Protein 3SJD (pdb70)

Secondary structure (DSSP, 8-state):
---SSSHHHHT-SS--EEEEE-TTTT--HHHHHHHHHHHHHT-TTS-EEEEE--TTTHHHHHHTS---SS-EE-BTBSSEEEEE----SSHHHHHHHHHHHHHHHHHHHTTSS--S-EE----TT---GGGGGHHHHHHHHHHHHHHHH--HHHHHHHHHHHHHHHHHHHHTSTTTEEEEEE--SSHHHHHHHHHHHHHHHTTT----EEE--S------HHHHHHHHHHHHHHHHHHHTTTTSEEE-----SS---SHHHHHHHHGGGTTT--TTTTTTTGGGS--/---SSSHHHHT-SS--EEEEE-TTTT--HHHHHHHHHHHHHT-TTS-EEEE---TT-HHHHHHTS---SS-EE-BTBSSEEEE----SSHHHHHHHHHHHHHHHHHHHTTSS--S-EEEE--TT--SGGGGHHHHHHHHHHHHH--HHHHHHHHHHHHHHHHHHHSTTTEEEEEE--SSHHHHHHHHHHHHHHHTT-----EEE--S------HHHHHHHHHHHHHHHHHHHTTTTSEEE-----SS---SHHHHHHHHGGGTTT--HHHHTTTGGGS--/---SSSHHHHT-SS--EEEEE-TTTT--HHHHHHHHHHHHHT-TTS-EEEEE--TT-HHHHHHTS---SS-EE-BTBSSEEEEE--TTTT----SSHHHHHHHHHHHHHHHHHHHTTSS--S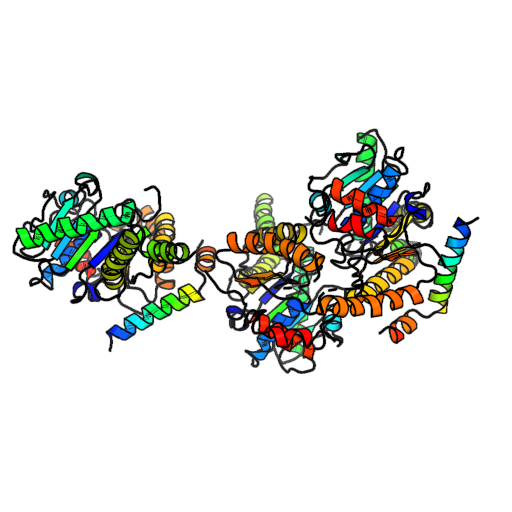-EEEE--TT---GGGGHHHHHHHHHHH--HHHHHHHHHHHHHHHHHHHHSTTTEEEEEE--SSHHHHHHHHHHHHHHHTTT----EEE--S---TTS-TTT--HHHHHHHHHHHHHHHHHHHTTTTSEEE-----SS---SHHHHHHHHGGGTTT--TTTTTTTGGGS--/-HHHHHHHHHHHHHHHHHHHTHHHHHHHH-/-HHHHHHHHHHHHHHHHHHHTHHHHHHHH-

InterPro domains:
  IPR016300 Arsenical pump ATPase, ArsA/GET3 [PTHR10803] (14-340)
  IPR016300 Arsenical pump ATPase, ArsA/GET3 [TIGR00345] (22-335)
  IPR025723 ArsA/GET3, Anion-transporting ATPase-like domain [PF02374] (18-335)
  IPR027417 P-loop containing nucleoside triphosphate hydrolase [G3DSA:3.40.50.300] (1-354)
  IPR027417 P-loop containing nucleoside triphosphate hydrolase [SSF52540] (15-328)
  IPR027542 Arsenical pump ATPase, ArsA/GET3, eukaryotic [MF_03112] (5-342)

Structure (mmCIF, N/CA/C/O backbone):
data_3SJD
#
_entry.id   3SJD
#
_cell.length_a   149.640
_cell.length_b   209.750
_cell.length_c   133.240
_cell.angle_alpha   90.00
_cell.angle_beta   90.00
_cell.angle_gamma   90.00
#
_symmetry.space_group_name_H-M   'C 2 2 21'
#
loop_
_entity.id
_entity.type
_entity.pdbx_description
1 polymer 'ATPase GET3'
2 polymer 'Golgi to ER traffic protein 2'
3 non-polymer "ADENOSINE-5'-DIPHOSPHATE"
4 non-polymer 'MAGNESIUM ION'
5 non-polymer 'ZINC ION'
#
loop_
_atom_site.group_PDB
_atom_site.id
_atom_site.type_symbol
_atom_site.label_atom_id
_atom_site.label_alt_id
_atom_site.label_comp_id
_atom_site.label_asym_id
_atom_site.label_entity_id
_atom_site.label_seq_id
_atom_site.pdbx_PDB_ins_code
_atom_site.Cartn_x
_atom_site.Cartn_y
_atom_site.Cartn_z
_atom_site.occupancy
_atom_site.B_iso_or_equiv
_atom_site.auth_seq_id
_atom_site.auth_comp_id
_atom_site.auth_asym_id
_atom_site.auth_atom_id
_atom_site.pdbx_PDB_model_num
ATOM 1 N N . THR A 1 4 ? 54.608 -73.395 -28.012 1.00 391.40 4 THR A N 1
ATOM 2 C CA . THR A 1 4 ? 55.217 -72.139 -27.594 1.00 391.91 4 THR A CA 1
ATOM 3 C C . THR A 1 4 ? 55.128 -71.070 -28.678 1.00 392.55 4 THR A C 1
ATOM 4 O O . THR A 1 4 ? 55.867 -71.114 -29.664 1.00 392.57 4 THR A O 1
ATOM 8 N N . VAL A 1 5 ? 54.227 -70.107 -28.492 1.00 295.63 5 VAL A N 1
ATOM 9 C CA . VAL A 1 5 ? 54.055 -69.037 -29.468 1.00 296.31 5 VAL A CA 1
ATOM 10 C C . VAL A 1 5 ? 54.630 -67.737 -28.960 1.00 297.01 5 VAL A C 1
ATOM 11 O O . VAL A 1 5 ? 55.287 -67.711 -27.927 1.00 296.87 5 VAL A O 1
ATOM 15 N N . GLU A 1 6 ? 54.335 -66.653 -29.675 1.00 350.90 6 GLU A N 1
ATOM 16 C CA . GLU A 1 6 ? 54.984 -65.362 -29.452 1.00 351.74 6 GLU A CA 1
ATOM 17 C C . GLU A 1 6 ? 54.284 -64.401 -28.486 1.00 352.00 6 GLU A C 1
ATOM 18 O O . GLU A 1 6 ? 53.052 -64.299 -28.459 1.00 351.82 6 GLU A O 1
ATOM 24 N N . PRO A 1 7 ? 55.091 -63.692 -27.684 1.00 331.94 7 PRO A N 1
ATOM 25 C CA . PRO A 1 7 ? 54.661 -62.620 -26.792 1.00 332.28 7 PRO A CA 1
ATOM 26 C C . PRO A 1 7 ? 54.939 -61.288 -27.458 1.00 333.38 7 PRO A C 1
ATOM 27 O O . PRO A 1 7 ? 56.057 -60.785 -27.429 1.00 333.89 7 PRO A O 1
ATOM 31 N N . ASN A 1 8 ? 53.905 -60.726 -28.054 1.00 304.11 8 ASN A N 1
ATOM 32 C CA . ASN A 1 8 ? 54.011 -59.504 -28.801 1.00 305.23 8 ASN A CA 1
ATOM 33 C C . ASN A 1 8 ? 52.714 -59.469 -29.511 1.00 305.06 8 ASN A C 1
ATOM 34 O O . ASN A 1 8 ? 51.902 -60.381 -29.375 1.00 304.07 8 ASN A O 1
ATOM 39 N N . LEU A 1 9 ? 52.550 -58.449 -30.330 1.00 301.06 9 LEU A N 1
ATOM 40 C CA . LEU A 1 9 ? 51.523 -58.483 -31.337 1.00 300.92 9 LEU A CA 1
ATOM 41 C C . LEU A 1 9 ? 52.131 -58.120 -32.689 1.00 302.03 9 LEU A C 1
ATOM 42 O O . LEU A 1 9 ? 51.421 -57.863 -33.665 1.00 302.21 9 LEU A O 1
ATOM 47 N N . HIS A 1 10 ? 53.461 -58.097 -32.731 1.00 344.70 10 HIS A N 1
ATOM 48 C CA . HIS A 1 10 ? 54.193 -57.910 -33.970 1.00 345.73 10 HIS A CA 1
ATOM 49 C C . HIS A 1 10 ? 53.500 -58.670 -35.066 1.00 345.23 10 HIS A C 1
ATOM 50 O O . HIS A 1 10 ? 53.032 -58.093 -36.042 1.00 345.91 10 HIS A O 1
ATOM 57 N N . SER A 1 11 ? 53.459 -59.983 -34.891 1.00 294.99 11 SER A N 1
ATOM 58 C CA . SER A 1 11 ? 52.768 -60.872 -35.811 1.00 294.26 11 SER A CA 1
ATOM 59 C C . SER A 1 11 ? 51.493 -60.245 -36.370 1.00 294.29 11 SER A C 1
ATOM 60 O O . SER A 1 11 ? 51.123 -60.485 -37.523 1.00 294.26 11 SER A O 1
ATOM 63 N N . LEU A 1 12 ? 50.808 -59.463 -35.542 1.00 379.40 12 LEU A N 1
ATOM 64 C CA . LEU A 1 12 ? 49.578 -58.808 -35.969 1.00 379.23 12 LEU A CA 1
ATOM 65 C C . LEU A 1 12 ? 49.780 -57.357 -36.336 1.00 380.68 12 LEU A C 1
ATOM 66 O O . LEU A 1 12 ? 49.051 -56.819 -37.161 1.00 380.87 12 LEU A O 1
ATOM 71 N N . ILE A 1 13 ? 50.751 -56.710 -35.717 1.00 327.94 13 ILE A N 1
ATOM 72 C CA . ILE A 1 13 ? 51.004 -55.325 -36.041 1.00 329.46 13 ILE A CA 1
ATOM 73 C C . ILE A 1 13 ? 51.048 -55.212 -37.553 1.00 330.31 13 ILE A C 1
ATOM 74 O O . ILE A 1 13 ? 50.857 -54.138 -38.120 1.00 331.44 13 ILE A O 1
ATOM 79 N N . THR A 1 14 ? 51.268 -56.347 -38.202 1.00 334.05 14 THR A N 1
ATOM 80 C CA . THR A 1 14 ? 51.474 -56.373 -39.640 1.00 334.84 14 THR A CA 1
ATOM 81 C C . THR A 1 14 ? 50.477 -57.231 -40.447 1.00 333.60 14 THR A C 1
ATOM 82 O O . THR A 1 14 ? 50.730 -57.536 -41.608 1.00 334.00 14 THR A O 1
ATOM 86 N N . SER A 1 15 ? 49.354 -57.626 -39.858 1.00 288.84 15 SER A N 1
ATOM 87 C CA . SER A 1 15 ? 48.320 -58.271 -40.653 1.00 287.65 15 SER A CA 1
ATOM 88 C C . SER A 1 15 ? 47.943 -57.362 -41.801 1.00 288.54 15 SER A C 1
ATOM 89 O O . SER A 1 15 ? 48.044 -56.149 -41.735 1.00 289.75 15 SER A O 1
ATOM 92 N N . THR A 1 16 ? 47.482 -57.972 -42.866 1.00 404.18 16 THR A N 1
ATOM 93 C CA . THR A 1 16 ? 47.294 -57.250 -44.095 1.00 405.13 16 THR A CA 1
ATOM 94 C C . THR A 1 16 ? 45.862 -57.465 -44.487 1.00 403.48 16 THR A C 1
ATOM 95 O O . THR A 1 16 ? 45.313 -56.793 -45.356 1.00 403.78 16 THR A O 1
ATOM 99 N N . THR A 1 17 ? 45.252 -58.399 -43.777 1.00 312.03 17 THR A N 1
ATOM 100 C CA . THR A 1 17 ? 43.925 -58.871 -44.095 1.00 310.14 17 THR A CA 1
ATOM 101 C C . THR A 1 17 ? 42.989 -58.631 -42.922 1.00 308.88 17 THR A C 1
ATOM 102 O O . THR A 1 17 ? 41.829 -59.048 -42.946 1.00 307.07 17 THR A O 1
ATOM 106 N N . HIS A 1 18 ? 43.508 -57.930 -41.914 1.00 321.36 18 HIS A N 1
ATOM 107 C CA . HIS A 1 18 ? 42.728 -57.508 -40.752 1.00 320.41 18 HIS A CA 1
ATOM 108 C C . HIS A 1 18 ? 42.140 -56.107 -40.888 1.00 320.75 18 HIS A C 1
ATOM 109 O O . HIS A 1 18 ? 42.825 -55.098 -40.683 1.00 322.39 18 HIS A O 1
ATOM 116 N N . LYS A 1 19 ? 40.860 -56.043 -41.226 1.00 353.77 19 LYS A N 1
ATOM 117 C CA . LYS A 1 19 ? 40.207 -54.757 -41.377 1.00 353.83 19 LYS A CA 1
ATOM 118 C C . LYS A 1 19 ? 39.309 -54.462 -40.195 1.00 352.36 19 LYS A C 1
ATOM 119 O O . LYS A 1 19 ? 38.452 -53.597 -40.267 1.00 351.66 19 LYS A O 1
ATOM 125 N N . TRP A 1 20 ? 39.523 -55.188 -39.103 1.00 353.60 20 TRP A N 1
ATOM 126 C CA . TRP A 1 20 ? 38.665 -55.103 -37.926 1.00 352.10 20 TRP A CA 1
ATOM 127 C C . TRP A 1 20 ? 39.277 -55.751 -36.686 1.00 352.32 20 TRP A C 1
ATOM 128 O O . TRP A 1 20 ? 39.354 -56.966 -36.595 1.00 351.71 20 TRP A O 1
ATOM 139 N N . ILE A 1 21 ? 39.651 -54.944 -35.701 1.00 259.60 21 ILE A N 1
ATOM 140 C CA . ILE A 1 21 ? 40.250 -55.451 -34.465 1.00 259.83 21 ILE A CA 1
ATOM 141 C C . ILE A 1 21 ? 39.468 -55.008 -33.243 1.00 258.73 21 ILE A C 1
ATOM 142 O O . ILE A 1 21 ? 39.183 -53.840 -33.079 1.00 258.91 21 ILE A O 1
ATOM 147 N N . PHE A 1 22 ? 39.125 -55.934 -32.367 1.00 267.11 22 PHE A N 1
ATOM 148 C CA . PHE A 1 22 ? 38.389 -55.553 -31.169 1.00 266.06 22 PHE A CA 1
ATOM 149 C C . PHE A 1 22 ? 39.188 -55.690 -29.901 1.00 266.83 22 PHE A C 1
ATOM 150 O O . PHE A 1 22 ? 39.695 -56.763 -29.582 1.00 266.98 22 PHE A O 1
ATOM 158 N N . VAL A 1 23 ? 39.277 -54.584 -29.179 1.00 281.45 23 VAL A N 1
ATOM 159 C CA . VAL A 1 23 ? 40.028 -54.529 -27.954 1.00 282.16 23 VAL A CA 1
ATOM 160 C C . VAL A 1 23 ? 39.126 -54.129 -26.792 1.00 280.93 23 VAL A C 1
ATOM 161 O O . VAL A 1 23 ? 38.307 -53.230 -26.926 1.00 280.20 23 VAL A O 1
ATOM 165 N N . GLY A 1 24 ? 39.310 -54.772 -25.642 1.00 341.51 24 GLY A N 1
ATOM 166 C CA . GLY A 1 24 ? 38.502 -54.516 -24.460 1.00 340.37 24 GLY A CA 1
ATOM 167 C C . GLY A 1 24 ? 39.197 -55.032 -23.213 1.00 340.86 24 GLY A C 1
ATOM 168 O O . GLY A 1 24 ? 40.378 -55.370 -23.254 1.00 342.12 24 GLY A O 1
ATOM 169 N N . GLY A 1 25 ? 38.470 -55.089 -22.103 1.00 332.16 25 GLY A N 1
ATOM 170 C CA . GLY A 1 25 ? 38.998 -55.686 -20.890 1.00 332.49 25 GLY A CA 1
ATOM 171 C C . GLY A 1 25 ? 38.269 -55.175 -19.677 1.00 331.57 25 GLY A C 1
ATOM 172 O O . GLY A 1 25 ? 38.705 -54.209 -19.062 1.00 332.10 25 GLY A O 1
ATOM 173 N N . LYS A 1 26 ? 37.153 -55.813 -19.338 1.00 620.43 26 LYS A N 1
ATOM 174 C CA . LYS A 1 26 ? 36.340 -55.361 -18.217 1.00 619.37 26 LYS A CA 1
ATOM 175 C C . LYS A 1 26 ? 37.224 -54.969 -17.046 1.00 620.33 26 LYS A C 1
ATOM 176 O O . LYS A 1 26 ? 37.732 -55.819 -16.313 1.00 620.83 26 LYS A O 1
ATOM 182 N N . GLY A 1 27 ? 37.420 -53.667 -16.895 1.00 286.78 27 GLY A N 1
ATOM 183 C CA . GLY A 1 27 ? 38.250 -53.160 -15.836 1.00 287.60 27 GLY A CA 1
ATOM 184 C C . GLY A 1 27 ? 38.961 -51.885 -16.205 1.00 288.57 27 GLY A C 1
ATOM 185 O O . GLY A 1 27 ? 39.113 -51.509 -17.367 1.00 289.04 27 GLY A O 1
ATOM 186 N N . GLY A 1 28 ? 39.389 -51.213 -15.156 1.00 222.70 28 GLY A N 1
ATOM 187 C CA . GLY A 1 28 ? 40.307 -50.114 -15.247 1.00 223.84 28 GLY A CA 1
ATOM 188 C C . GLY A 1 28 ? 41.597 -50.846 -15.195 1.00 225.04 28 GLY A C 1
ATOM 189 O O . GLY A 1 28 ? 42.419 -50.683 -14.306 1.00 225.58 28 GLY A O 1
ATOM 190 N N . VAL A 1 29 ? 41.724 -51.715 -16.174 1.00 251.44 29 VAL A N 1
ATOM 191 C CA . VAL A 1 29 ? 42.933 -52.476 -16.388 1.00 252.48 29 VAL A CA 1
ATOM 192 C C . VAL A 1 29 ? 43.787 -51.708 -17.350 1.00 253.69 29 VAL A C 1
ATOM 193 O O . VAL A 1 29 ? 45.004 -51.951 -17.474 1.00 254.68 29 VAL A O 1
ATOM 197 N N . GLY A 1 30 ? 43.119 -50.784 -18.033 1.00 247.35 30 GLY A N 1
ATOM 198 C CA . GLY A 1 30 ? 43.789 -49.969 -19.004 1.00 248.58 30 GLY A CA 1
ATOM 199 C C . GLY A 1 30 ? 43.944 -50.729 -20.291 1.00 248.94 30 GLY A C 1
ATOM 200 O O . GLY A 1 30 ? 44.862 -51.556 -20.446 1.00 249.53 30 GLY A O 1
ATOM 201 N N . LYS A 1 31 ? 43.015 -50.432 -21.196 1.00 236.62 31 LYS A N 1
ATOM 202 C CA . LYS A 1 31 ? 42.931 -51.029 -22.513 1.00 236.77 31 LYS A CA 1
ATOM 203 C C . LYS A 1 31 ? 42.675 -49.871 -23.468 1.00 237.31 31 LYS A C 1
ATOM 204 O O . LYS A 1 31 ? 42.667 -50.022 -24.703 1.00 237.71 31 LYS A O 1
ATOM 210 N N . THR A 1 32 ? 42.458 -48.708 -22.858 1.00 284.92 32 THR A N 1
ATOM 211 C CA . THR A 1 32 ? 42.221 -47.480 -23.573 1.00 285.48 32 THR A CA 1
ATOM 212 C C . THR A 1 32 ? 43.508 -47.205 -24.343 1.00 287.47 32 THR A C 1
ATOM 213 O O . THR A 1 32 ? 43.501 -46.975 -25.551 1.00 288.16 32 THR A O 1
ATOM 217 N N . THR A 1 33 ? 44.611 -47.273 -23.604 1.00 292.14 33 THR A N 1
ATOM 218 C CA . THR A 1 33 ? 45.955 -46.998 -24.078 1.00 293.92 33 THR A CA 1
ATOM 219 C C . THR A 1 33 ? 46.387 -48.136 -24.924 1.00 294.12 33 THR A C 1
ATOM 220 O O . THR A 1 33 ? 47.071 -47.980 -25.933 1.00 295.40 33 THR A O 1
ATOM 224 N N . SER A 1 34 ? 46.027 -49.309 -24.449 1.00 272.75 34 SER A N 1
ATOM 225 C CA . SER A 1 34 ? 45.995 -50.434 -25.319 1.00 272.50 34 SER A CA 1
ATOM 226 C C . SER A 1 34 ? 45.431 -49.916 -26.650 1.00 272.84 34 SER A C 1
ATOM 227 O O . SER A 1 34 ? 46.210 -49.610 -27.543 1.00 274.21 34 SER A O 1
ATOM 230 N N . SER A 1 35 ? 44.105 -49.783 -26.772 1.00 280.47 35 SER A N 1
ATOM 231 C CA . SER A 1 35 ? 43.454 -49.387 -28.028 1.00 280.49 35 SER A CA 1
ATOM 232 C C . SER A 1 35 ? 44.294 -48.457 -28.849 1.00 282.40 35 SER A C 1
ATOM 233 O O . SER A 1 35 ? 44.134 -48.395 -30.068 1.00 282.84 35 SER A O 1
ATOM 236 N N . CYS A 1 36 ? 45.149 -47.709 -28.157 1.00 315.09 36 CYS A N 1
ATOM 237 C CA . CYS A 1 36 ? 46.120 -46.837 -28.782 1.00 317.09 36 CYS A CA 1
ATOM 238 C C . CYS A 1 36 ? 47.372 -47.584 -29.175 1.00 318.08 36 CYS A C 1
ATOM 239 O O . CYS A 1 36 ? 47.576 -47.922 -30.354 1.00 318.70 36 CYS A O 1
ATOM 242 N N . SER A 1 37 ? 48.218 -47.844 -28.189 1.00 254.11 37 SER A N 1
ATOM 243 C CA . SER A 1 37 ? 49.520 -48.407 -28.490 1.00 255.03 37 SER A CA 1
ATOM 244 C C . SER A 1 37 ? 49.470 -49.454 -29.614 1.00 254.83 37 SER A C 1
ATOM 245 O O . SER A 1 37 ? 50.487 -49.727 -30.234 1.00 255.80 37 SER A O 1
ATOM 248 N N . ILE A 1 38 ? 48.290 -50.013 -29.888 1.00 252.09 38 ILE A N 1
ATOM 249 C CA . ILE A 1 38 ? 48.097 -50.859 -31.063 1.00 251.88 38 ILE A CA 1
ATOM 250 C C . ILE A 1 38 ? 47.859 -50.066 -32.329 1.00 252.91 38 ILE A C 1
ATOM 251 O O . ILE A 1 38 ? 48.636 -50.151 -33.261 1.00 254.09 38 ILE A O 1
ATOM 256 N N . ALA A 1 39 ? 46.785 -49.298 -32.375 1.00 298.54 39 ALA A N 1
ATOM 257 C CA . ALA A 1 39 ? 46.567 -48.441 -33.525 1.00 299.60 39 ALA A CA 1
ATOM 258 C C . ALA A 1 39 ? 47.737 -47.493 -33.755 1.00 301.81 39 ALA A C 1
ATOM 259 O O . ALA A 1 39 ? 47.665 -46.601 -34.579 1.00 303.03 39 ALA A O 1
ATOM 261 N N . ILE A 1 40 ? 48.816 -47.662 -33.014 1.00 308.48 40 ILE A N 1
ATOM 262 C CA . ILE A 1 40 ? 50.022 -46.926 -33.337 1.00 310.53 40 ILE A CA 1
ATOM 263 C C . ILE A 1 40 ? 50.926 -47.856 -34.126 1.00 311.01 40 ILE A C 1
ATOM 264 O O . ILE A 1 40 ? 51.215 -47.636 -35.308 1.00 312.27 40 ILE A O 1
ATOM 269 N N . GLN A 1 41 ? 51.329 -48.939 -33.485 1.00 302.63 41 GLN A N 1
ATOM 270 C CA . GLN A 1 41 ? 52.258 -49.861 -34.108 1.00 302.90 41 GLN A CA 1
ATOM 271 C C . GLN A 1 41 ? 51.842 -50.250 -35.522 1.00 303.07 41 GLN A C 1
ATOM 272 O O . GLN A 1 41 ? 52.679 -50.660 -36.317 1.00 303.82 41 GLN A O 1
ATOM 278 N N . MET A 1 42 ? 50.564 -50.101 -35.851 1.00 309.25 42 MET A N 1
ATOM 279 C CA . MET A 1 42 ? 50.115 -50.506 -37.170 1.00 309.22 42 MET A CA 1
ATOM 280 C C . MET A 1 42 ? 50.519 -49.520 -38.243 1.00 311.23 42 MET A C 1
ATOM 281 O O . MET A 1 42 ? 51.346 -49.833 -39.079 1.00 312.21 42 MET A O 1
ATOM 286 N N . ALA A 1 43 ? 49.928 -48.334 -38.228 1.00 309.35 43 ALA A N 1
ATOM 287 C CA . ALA A 1 43 ? 50.269 -47.309 -39.212 1.00 311.43 43 ALA A CA 1
ATOM 288 C C . ALA A 1 43 ? 51.769 -47.183 -39.418 1.00 313.23 43 ALA A C 1
ATOM 289 O O . ALA A 1 43 ? 52.236 -47.159 -40.550 1.00 314.53 43 ALA A O 1
ATOM 291 N N . LEU A 1 44 ? 52.521 -47.102 -38.326 1.00 315.41 44 LEU A N 1
ATOM 292 C CA . LEU A 1 44 ? 53.967 -46.998 -38.416 1.00 316.85 44 LEU A CA 1
ATOM 293 C C . LEU A 1 44 ? 54.477 -47.987 -39.423 1.00 316.87 44 LEU A C 1
ATOM 294 O O . LEU A 1 44 ? 55.214 -47.628 -40.332 1.00 318.58 44 LEU A O 1
ATOM 299 N N . SER A 1 45 ? 54.078 -49.242 -39.241 1.00 398.39 45 SER A N 1
ATOM 300 C CA . SER A 1 45 ? 54.621 -50.348 -40.010 1.00 398.06 45 SER A CA 1
ATOM 301 C C . SER A 1 45 ? 53.686 -50.801 -41.116 1.00 397.56 45 SER A C 1
ATOM 302 O O . SER A 1 45 ? 53.720 -51.956 -41.519 1.00 396.51 45 SER A O 1
ATOM 305 N N . GLN A 1 46 ? 52.844 -49.893 -41.591 1.00 312.92 46 GLN A N 1
ATOM 306 C CA . GLN A 1 46 ? 52.016 -50.134 -42.768 1.00 312.66 46 GLN A CA 1
ATOM 307 C C . GLN A 1 46 ? 51.479 -48.822 -43.311 1.00 314.06 46 GLN A C 1
ATOM 308 O O . GLN A 1 46 ? 50.354 -48.784 -43.826 1.00 313.26 46 GLN A O 1
ATOM 314 N N . PRO A 1 47 ? 52.298 -47.755 -43.231 1.00 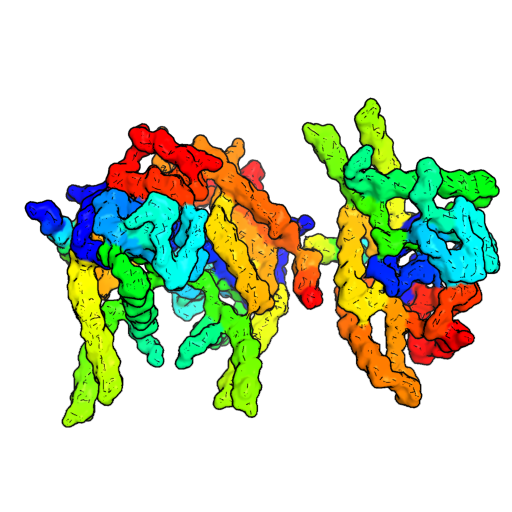387.37 47 PRO A N 1
ATOM 315 C CA . PRO A 1 47 ? 51.884 -46.357 -43.401 1.00 388.80 47 PRO A CA 1
ATOM 316 C C . PRO A 1 47 ? 51.070 -46.132 -44.662 1.00 389.14 47 PRO A C 1
ATOM 317 O O . PRO A 1 47 ? 50.373 -45.125 -44.759 1.00 389.67 47 PRO A O 1
ATOM 321 N N . ASN A 1 48 ? 51.159 -47.050 -45.617 1.00 390.75 48 ASN A N 1
ATOM 322 C CA . ASN A 1 48 ? 50.329 -46.966 -46.803 1.00 390.76 48 ASN A CA 1
ATOM 323 C C . ASN A 1 48 ? 48.947 -47.457 -46.447 1.00 388.17 48 ASN A C 1
ATOM 324 O O . ASN A 1 48 ? 48.127 -47.760 -47.304 1.00 387.31 48 ASN A O 1
ATOM 329 N N . LYS A 1 49 ? 48.697 -47.524 -45.150 1.00 390.03 49 LYS A N 1
ATOM 330 C CA . LYS A 1 49 ? 47.393 -47.897 -44.664 1.00 387.61 49 LYS A CA 1
ATOM 331 C C . LYS A 1 49 ? 46.798 -46.795 -43.831 1.00 387.53 49 LYS A C 1
ATOM 332 O O . LYS A 1 49 ? 47.230 -46.539 -42.713 1.00 387.66 49 LYS A O 1
ATOM 338 N N . GLN A 1 50 ? 45.808 -46.126 -44.395 1.00 430.39 50 GLN A N 1
ATOM 339 C CA . GLN A 1 50 ? 44.967 -45.264 -43.599 1.00 429.59 50 GLN A CA 1
ATOM 340 C C . GLN A 1 50 ? 44.218 -46.120 -42.582 1.00 426.92 50 GLN A C 1
ATOM 341 O O . GLN A 1 50 ? 43.326 -46.886 -42.941 1.00 424.99 50 GLN A O 1
ATOM 347 N N . PHE A 1 51 ? 44.619 -46.018 -41.316 1.00 310.40 51 PHE A N 1
ATOM 348 C CA . PHE A 1 51 ? 43.943 -46.725 -40.231 1.00 308.07 51 PHE A CA 1
ATOM 349 C C . PHE A 1 51 ? 43.023 -45.776 -39.460 1.00 307.16 51 PHE A C 1
ATOM 350 O O . PHE A 1 51 ? 43.080 -44.555 -39.640 1.00 308.50 51 PHE A O 1
ATOM 358 N N . LEU A 1 52 ? 42.201 -46.351 -38.584 1.00 333.29 52 LEU A N 1
ATOM 359 C CA . LEU A 1 52 ? 41.170 -45.612 -37.854 1.00 331.92 52 LEU A CA 1
ATOM 360 C C . LEU A 1 52 ? 40.842 -46.237 -36.490 1.00 330.18 52 LEU A C 1
ATOM 361 O O . LEU A 1 52 ? 40.367 -47.366 -36.425 1.00 328.54 52 LEU A O 1
ATOM 366 N N . LEU A 1 53 ? 41.079 -45.494 -35.407 1.00 286.17 53 LEU A N 1
ATOM 367 C CA . LEU A 1 53 ? 40.780 -45.970 -34.047 1.00 284.66 53 LEU A CA 1
ATOM 368 C C . LEU A 1 53 ? 39.739 -45.100 -33.355 1.00 283.30 53 LEU A C 1
ATOM 369 O O . LEU A 1 53 ? 39.938 -43.898 -33.179 1.00 284.37 53 LEU A O 1
ATOM 374 N N . ILE A 1 54 ? 38.634 -45.725 -32.949 1.00 298.95 54 ILE A N 1
ATOM 375 C CA . ILE A 1 54 ? 37.489 -45.009 -32.380 1.00 297.22 54 ILE A CA 1
ATOM 376 C C . ILE A 1 54 ? 37.030 -45.585 -31.040 1.00 295.52 54 ILE A C 1
ATOM 377 O O . ILE A 1 54 ? 37.347 -46.728 -30.708 1.00 295.30 54 ILE A O 1
ATOM 382 N N . SER A 1 55 ? 36.274 -44.795 -30.278 1.00 316.98 55 SER A N 1
ATOM 383 C CA . SER A 1 55 ? 35.738 -45.281 -29.015 1.00 315.30 55 SER A CA 1
ATOM 384 C C . SER A 1 55 ? 34.329 -44.845 -28.714 1.00 312.87 55 SER A C 1
ATOM 385 O O . SER A 1 55 ? 33.892 -43.752 -29.067 1.00 312.67 55 SER A O 1
ATOM 388 N N . THR A 1 56 ? 33.641 -45.724 -28.006 1.00 281.12 56 THR A N 1
ATOM 389 C CA . THR A 1 56 ? 32.275 -45.496 -27.632 1.00 278.54 56 THR A CA 1
ATOM 390 C C . THR A 1 56 ? 32.256 -45.050 -26.189 1.00 278.20 56 THR A C 1
ATOM 391 O O . THR A 1 56 ? 31.250 -44.533 -25.709 1.00 276.27 56 THR A O 1
ATOM 395 N N . ASP A 1 57 ? 33.369 -45.254 -25.485 1.00 346.33 57 ASP A N 1
ATOM 396 C CA . ASP A 1 57 ? 33.436 -44.814 -24.093 1.00 346.12 57 ASP A CA 1
ATOM 397 C C . ASP A 1 57 ? 33.083 -43.366 -24.066 1.00 345.90 57 ASP A C 1
ATOM 398 O O . ASP A 1 57 ? 33.882 -42.507 -24.459 1.00 347.79 57 ASP A O 1
ATOM 403 N N . PRO A 1 58 ? 31.874 -43.090 -23.596 1.00 358.00 58 PRO A N 1
ATOM 404 C CA . PRO A 1 58 ? 31.402 -41.718 -23.482 1.00 357.41 58 PRO A CA 1
ATOM 405 C C . PRO A 1 58 ? 32.535 -40.827 -22.971 1.00 359.66 58 PRO A C 1
ATOM 406 O O . PRO A 1 58 ? 32.739 -39.730 -23.488 1.00 360.62 58 PRO A O 1
ATOM 410 N N . ALA A 1 59 ? 33.287 -41.333 -21.997 1.00 468.62 59 ALA A N 1
ATOM 411 C CA . ALA A 1 59 ? 34.277 -40.540 -21.270 1.00 470.33 59 ALA A CA 1
ATOM 412 C C . ALA A 1 59 ? 35.178 -39.669 -22.140 1.00 472.64 59 ALA A C 1
ATOM 413 O O . ALA A 1 59 ? 35.868 -38.790 -21.629 1.00 473.92 59 ALA A O 1
ATOM 415 N N . HIS A 1 60 ? 35.173 -39.924 -23.444 1.00 353.32 60 HIS A N 1
ATOM 416 C CA . HIS A 1 60 ? 36.099 -39.266 -24.356 1.00 355.72 60 HIS A CA 1
ATOM 417 C C . HIS A 1 60 ? 37.526 -39.488 -23.862 1.00 357.82 60 HIS A C 1
ATOM 418 O O . HIS A 1 60 ? 38.338 -38.570 -23.781 1.00 359.57 60 HIS A O 1
ATOM 425 N N . ASN A 1 61 ? 37.803 -40.734 -23.521 1.00 373.16 61 ASN A N 1
ATOM 426 C CA . ASN A 1 61 ? 39.085 -41.145 -22.991 1.00 374.71 61 ASN A CA 1
ATOM 427 C C . ASN A 1 61 ? 40.199 -41.021 -23.999 1.00 377.01 61 ASN A C 1
ATOM 428 O O . ASN A 1 61 ? 41.311 -40.664 -23.657 1.00 378.62 61 ASN A O 1
ATOM 433 N N . LEU A 1 62 ? 39.908 -41.345 -25.245 1.00 356.23 62 LEU A N 1
ATOM 434 C CA . LEU A 1 62 ? 40.936 -41.325 -26.268 1.00 358.37 62 LEU A CA 1
ATOM 435 C C . LEU A 1 62 ? 41.721 -40.034 -26.235 1.00 360.30 62 LEU A C 1
ATOM 436 O O . LEU A 1 62 ? 42.836 -39.978 -25.712 1.00 361.60 62 LEU A O 1
ATOM 441 N N . SER A 1 63 ? 41.120 -39.002 -26.817 1.00 541.29 63 SER A N 1
ATOM 442 C CA . SER A 1 63 ? 41.713 -37.676 -26.878 1.00 543.14 63 SER A CA 1
ATOM 443 C C . SER A 1 63 ? 42.419 -37.397 -25.580 1.00 543.48 63 SER A C 1
ATOM 444 O O . SER A 1 63 ? 43.579 -36.992 -25.545 1.00 545.43 63 SER A O 1
ATOM 447 N N . ASP A 1 64 ? 41.675 -37.598 -24.508 1.00 303.25 64 ASP A N 1
ATOM 448 C CA . ASP A 1 64 ? 42.196 -37.413 -23.188 1.00 303.22 64 ASP A CA 1
ATOM 449 C C . ASP A 1 64 ? 43.562 -38.080 -23.156 1.00 304.70 64 ASP A C 1
ATOM 450 O O . ASP A 1 64 ? 44.590 -37.415 -23.015 1.00 306.39 64 ASP A O 1
ATOM 455 N N . ALA A 1 65 ? 43.567 -39.395 -23.350 1.00 430.74 65 ALA A N 1
ATOM 456 C CA . ALA A 1 65 ? 44.793 -40.185 -23.304 1.00 431.78 65 ALA A CA 1
ATOM 457 C C . ALA A 1 65 ? 45.771 -39.708 -24.364 1.00 434.03 65 ALA A C 1
ATOM 458 O O . ALA A 1 65 ? 46.876 -40.226 -24.498 1.00 435.06 65 ALA A O 1
ATOM 460 N N . PHE A 1 66 ? 45.353 -38.692 -25.098 1.00 329.07 66 PHE A N 1
ATOM 461 C CA . PHE A 1 66 ? 46.114 -38.188 -26.218 1.00 331.26 66 PHE A CA 1
ATOM 462 C C . PHE A 1 66 ? 46.528 -36.736 -26.028 1.00 332.79 66 PHE A C 1
ATOM 463 O O . PHE A 1 66 ? 47.345 -36.225 -26.785 1.00 334.88 66 PHE A O 1
ATOM 471 N N . GLY A 1 67 ? 45.967 -36.064 -25.030 1.00 410.03 67 GLY A N 1
ATOM 472 C CA . GLY A 1 67 ? 46.229 -34.647 -24.846 1.00 411.34 67 GLY A CA 1
ATOM 473 C C . GLY A 1 67 ? 45.973 -33.879 -26.133 1.00 412.76 67 GLY A C 1
ATOM 474 O O . GLY A 1 67 ? 46.714 -32.961 -26.486 1.00 414.89 67 GLY A O 1
ATOM 475 N N . GLU A 1 68 ? 44.900 -34.268 -26.821 1.00 333.01 68 GLU A N 1
ATOM 476 C CA . GLU A 1 68 ? 44.509 -33.725 -28.124 1.00 334.01 68 GLU A CA 1
ATOM 477 C C . GLU A 1 68 ? 43.081 -34.169 -28.404 1.00 331.66 68 GLU A C 1
ATOM 478 O O . GLU A 1 68 ? 42.776 -35.349 -28.323 1.00 330.16 68 GLU A O 1
ATOM 484 N N . LYS A 1 69 ? 42.207 -33.226 -28.731 1.00 380.32 69 LYS A N 1
ATOM 485 C CA . LYS A 1 69 ? 40.773 -33.505 -28.772 1.00 377.68 69 LYS A CA 1
ATOM 486 C C . LYS A 1 69 ? 40.300 -34.166 -30.073 1.00 377.36 69 LYS A C 1
ATOM 487 O O . LYS A 1 69 ? 40.759 -33.806 -31.151 1.00 379.33 69 LYS A O 1
ATOM 493 N N . PHE A 1 70 ? 39.388 -35.133 -29.963 1.00 387.31 70 PHE A N 1
ATOM 494 C CA . PHE A 1 70 ? 38.749 -35.741 -31.134 1.00 386.53 70 PHE A CA 1
ATOM 495 C C . PHE A 1 70 ? 37.249 -35.781 -30.985 1.00 383.56 70 PHE A C 1
ATOM 496 O O . PHE A 1 70 ? 36.717 -35.640 -29.892 1.00 381.88 70 PHE A O 1
ATOM 504 N N . GLY A 1 71 ? 36.564 -36.027 -32.090 1.00 291.12 71 GLY A N 1
ATOM 505 C CA . GLY A 1 71 ? 35.118 -35.929 -32.086 1.00 288.24 71 GLY A CA 1
ATOM 506 C C . GLY A 1 71 ? 34.348 -36.599 -33.219 1.00 286.87 71 GLY A C 1
ATOM 507 O O . GLY A 1 71 ? 34.861 -37.505 -33.883 1.00 287.73 71 GLY A O 1
ATOM 508 N N . LYS A 1 72 ? 33.117 -36.127 -33.437 1.00 378.36 72 LYS A N 1
ATOM 509 C CA . LYS A 1 72 ? 32.132 -36.797 -34.281 1.00 376.20 72 LYS A CA 1
ATOM 510 C C . LYS A 1 72 ? 32.627 -37.200 -35.671 1.00 377.85 72 LYS A C 1
ATOM 511 O O . LYS A 1 72 ? 31.906 -37.847 -36.435 1.00 376.18 72 LYS A O 1
ATOM 517 N N . ASP A 1 73 ? 33.863 -36.842 -35.997 1.00 346.38 73 ASP A N 1
ATOM 518 C CA . ASP A 1 73 ? 34.358 -37.142 -37.324 1.00 348.06 73 ASP A CA 1
ATOM 519 C C . ASP A 1 73 ? 35.849 -37.411 -37.413 1.00 351.10 73 ASP A C 1
ATOM 520 O O . ASP A 1 73 ? 36.661 -36.802 -36.718 1.00 352.84 73 ASP A O 1
ATOM 525 N N . ALA A 1 74 ? 36.187 -38.342 -38.292 1.00 316.53 74 ALA A N 1
ATOM 526 C CA . ALA A 1 74 ? 37.551 -38.803 -38.456 1.00 319.01 74 ALA A CA 1
ATOM 527 C C . ALA A 1 74 ? 38.543 -37.658 -38.527 1.00 322.05 74 ALA A C 1
ATOM 528 O O . ALA A 1 74 ? 38.448 -36.788 -39.386 1.00 323.29 74 ALA A O 1
ATOM 530 N N . ARG A 1 75 ? 39.521 -37.678 -37.635 1.00 365.51 75 ARG A N 1
ATOM 531 C CA . ARG A 1 75 ? 40.590 -36.694 -37.693 1.00 368.48 75 ARG A CA 1
ATOM 532 C C . ARG A 1 75 ? 41.962 -37.327 -37.589 1.00 370.26 75 ARG A C 1
ATOM 533 O O . ARG A 1 75 ? 42.315 -37.914 -36.565 1.00 369.52 75 ARG A O 1
ATOM 541 N N . LYS A 1 76 ? 42.731 -37.187 -38.660 1.00 310.61 76 LYS A N 1
ATOM 542 C CA . LYS A 1 76 ? 44.097 -37.673 -38.700 1.00 312.44 76 LYS A CA 1
ATOM 543 C C . LYS A 1 76 ? 44.802 -37.206 -37.443 1.00 313.04 76 LYS A C 1
ATOM 544 O O . LYS A 1 76 ? 44.756 -36.040 -37.098 1.00 313.92 76 LYS A O 1
ATOM 550 N N . VAL A 1 77 ? 45.431 -38.135 -36.742 1.00 299.72 77 VAL A N 1
ATOM 551 C CA . VAL A 1 77 ? 46.259 -37.807 -35.590 1.00 300.34 77 VAL A CA 1
ATOM 552 C C . VAL A 1 77 ? 47.144 -36.617 -35.891 1.00 303.15 77 VAL A C 1
ATOM 553 O O . VAL A 1 77 ? 47.484 -36.365 -37.028 1.00 304.94 77 VAL A O 1
ATOM 557 N N . THR A 1 78 ? 47.512 -35.860 -34.880 1.00 374.78 78 THR A N 1
ATOM 558 C CA . THR A 1 78 ? 48.470 -34.813 -35.128 1.00 377.52 78 THR A CA 1
ATOM 559 C C . THR A 1 78 ? 49.871 -35.350 -34.908 1.00 378.58 78 THR A C 1
ATOM 560 O O . THR A 1 78 ? 50.354 -35.419 -33.784 1.00 378.02 78 THR A O 1
ATOM 564 N N . GLY A 1 79 ? 50.507 -35.745 -36.004 1.00 389.92 79 GLY A N 1
ATOM 565 C CA . GLY A 1 79 ? 51.853 -36.286 -35.968 1.00 390.88 79 GLY A CA 1
ATOM 566 C C . GLY A 1 79 ? 52.031 -37.392 -36.988 1.00 390.73 79 GLY A C 1
ATOM 567 O O . GLY A 1 79 ? 53.144 -37.812 -37.292 1.00 391.75 79 GLY A O 1
ATOM 568 N N . MET A 1 80 ? 50.919 -37.870 -37.524 1.00 388.91 80 MET A N 1
ATOM 569 C CA . MET A 1 80 ? 50.971 -38.926 -38.520 1.00 388.61 80 MET A CA 1
ATOM 570 C C . MET A 1 80 ? 50.078 -38.608 -39.705 1.00 388.96 80 MET A C 1
ATOM 571 O O . MET A 1 80 ? 49.403 -37.584 -39.729 1.00 389.35 80 MET A O 1
ATOM 576 N N . ASN A 1 81 ? 50.081 -39.479 -40.698 1.00 406.96 81 ASN A N 1
ATOM 577 C CA . ASN A 1 81 ? 49.357 -39.195 -41.925 1.00 407.45 81 ASN A CA 1
ATOM 578 C C . ASN A 1 81 ? 48.608 -40.425 -42.404 1.00 405.30 81 ASN A C 1
ATOM 579 O O . ASN A 1 81 ? 48.423 -40.625 -43.605 1.00 405.80 81 ASN A O 1
ATOM 584 N N . ASN A 1 82 ? 48.163 -41.234 -41.450 1.00 362.21 82 ASN A N 1
ATOM 585 C CA . ASN A 1 82 ? 47.676 -42.570 -41.746 1.00 360.21 82 ASN A CA 1
ATOM 586 C C . ASN A 1 82 ? 46.970 -43.204 -40.560 1.00 357.63 82 ASN A C 1
ATOM 587 O O . ASN A 1 82 ? 46.363 -44.264 -40.688 1.00 355.74 82 ASN A O 1
ATOM 592 N N . LEU A 1 83 ? 47.067 -42.559 -39.404 1.00 297.35 83 LEU A N 1
ATOM 593 C CA . LEU A 1 83 ? 46.376 -43.021 -38.201 1.00 295.04 83 LEU A CA 1
ATOM 594 C C . LEU A 1 83 ? 45.344 -42.004 -37.728 1.00 294.29 83 LEU A C 1
ATOM 595 O O . LEU A 1 83 ? 45.698 -41.050 -37.027 1.00 295.25 83 LEU A O 1
ATOM 600 N N . SER A 1 84 ? 44.080 -42.203 -38.101 1.00 378.52 84 SER A N 1
ATOM 601 C CA . SER A 1 84 ? 43.023 -41.277 -37.709 1.00 377.50 84 SER A CA 1
ATOM 602 C C . SER A 1 84 ? 42.381 -41.737 -36.403 1.00 375.17 84 SER A C 1
ATOM 603 O O . SER A 1 84 ? 42.621 -42.857 -35.960 1.00 374.27 84 SER A O 1
ATOM 606 N N . CYS A 1 85 ? 41.569 -40.869 -35.795 1.00 324.29 85 CYS A N 1
ATOM 607 C CA . CYS A 1 85 ? 40.880 -41.171 -34.535 1.00 322.08 85 CYS A CA 1
ATOM 608 C C . CYS A 1 85 ? 39.523 -40.467 -34.477 1.00 320.30 85 CYS A C 1
ATOM 609 O O . CYS A 1 85 ? 39.387 -39.341 -34.949 1.00 321.26 85 CYS A O 1
ATOM 612 N N . MET A 1 86 ? 38.525 -41.128 -33.897 1.00 287.38 86 MET A N 1
ATOM 613 C CA . MET A 1 86 ? 37.160 -40.619 -33.940 1.00 285.28 86 MET A CA 1
ATOM 614 C C . MET A 1 86 ? 36.313 -41.019 -32.746 1.00 282.76 86 MET A C 1
ATOM 615 O O . MET A 1 86 ? 35.896 -42.159 -32.606 1.00 281.17 86 MET A O 1
ATOM 620 N N . GLU A 1 87 ? 36.022 -40.059 -31.895 1.00 365.06 87 GLU A N 1
ATOM 621 C CA . GLU A 1 87 ? 35.214 -40.358 -30.730 1.00 362.70 87 GLU A CA 1
ATOM 622 C C . GLU A 1 87 ? 33.738 -40.121 -31.016 1.00 360.06 87 GLU A C 1
ATOM 623 O O . GLU A 1 87 ? 33.370 -39.140 -31.671 1.00 360.19 87 GLU A O 1
ATOM 629 N N . ILE A 1 88 ? 32.893 -41.027 -30.536 1.00 275.53 88 ILE A N 1
ATOM 630 C CA . ILE A 1 88 ? 31.463 -40.870 -30.740 1.00 272.71 88 ILE A CA 1
ATOM 631 C C . ILE A 1 88 ? 30.643 -41.471 -29.603 1.00 270.22 88 ILE A C 1
ATOM 632 O O . ILE A 1 88 ? 30.440 -42.681 -29.539 1.00 269.28 88 ILE A O 1
ATOM 637 N N . GLY A 1 131 ? 11.063 -52.498 -29.621 1.00 281.36 131 GLY A N 1
ATOM 638 C CA . GLY A 1 131 ? 11.735 -53.783 -29.593 1.00 283.71 131 GLY A CA 1
ATOM 639 C C . GLY A 1 131 ? 12.540 -54.013 -28.330 1.00 286.49 131 GLY A C 1
ATOM 640 O O . GLY A 1 131 ? 13.528 -53.335 -28.081 1.00 289.16 131 GLY A O 1
ATOM 641 N N . SER A 1 132 ? 12.126 -54.999 -27.544 1.00 358.19 132 SER A N 1
ATOM 642 C CA . SER A 1 132 ? 12.722 -55.252 -26.237 1.00 360.40 132 SER A CA 1
ATOM 643 C C . SER A 1 132 ? 13.706 -56.402 -26.287 1.00 363.47 132 SER A C 1
ATOM 644 O O . SER A 1 132 ? 14.359 -56.721 -25.302 1.00 365.67 132 SER A O 1
ATOM 647 N N . ILE A 1 133 ? 13.792 -57.044 -27.435 1.00 414.48 133 ILE A N 1
ATOM 648 C CA . ILE A 1 133 ? 14.591 -58.251 -27.550 1.00 416.94 133 ILE A CA 1
ATOM 649 C C . ILE A 1 133 ? 16.090 -58.003 -27.384 1.00 420.76 133 ILE A C 1
ATOM 650 O O . ILE A 1 133 ? 16.553 -56.871 -27.510 1.00 421.57 133 ILE A O 1
ATOM 655 N N . PRO A 1 134 ? 16.841 -59.069 -27.062 1.00 471.86 134 PRO A N 1
ATOM 656 C CA . PRO A 1 134 ? 18.301 -59.095 -26.926 1.00 475.41 134 PRO A CA 1
ATOM 657 C C . PRO A 1 134 ? 19.026 -58.853 -28.240 1.00 476.62 134 PRO A C 1
ATOM 658 O O . PRO A 1 134 ? 18.428 -58.939 -29.303 1.00 474.89 134 PRO A O 1
ATOM 662 N N . GLY A 1 135 ? 20.321 -58.571 -28.142 1.00 431.48 135 GLY A N 1
ATOM 663 C CA . GLY A 1 135 ? 21.177 -58.341 -29.293 1.00 433.07 135 GLY A CA 1
ATOM 664 C C . GLY A 1 135 ? 20.791 -57.082 -30.022 1.00 431.89 135 GLY A C 1
ATOM 665 O O . GLY A 1 135 ? 21.619 -56.229 -30.315 1.00 433.69 135 GLY A O 1
ATOM 666 N N . ILE A 1 136 ? 19.507 -56.995 -30.318 1.00 335.64 136 ILE A N 1
ATOM 667 C CA . ILE A 1 136 ? 18.905 -55.824 -30.915 1.00 333.92 136 ILE A CA 1
ATOM 668 C C . ILE A 1 136 ? 19.775 -54.585 -30.815 1.00 336.00 136 ILE A C 1
ATOM 669 O O . ILE A 1 136 ? 20.755 -54.444 -31.547 1.00 338.27 136 ILE A O 1
ATOM 674 N N . ASP A 1 137 ? 19.407 -53.700 -29.895 1.00 434.18 137 ASP A N 1
ATOM 675 C CA . ASP A 1 137 ? 20.101 -52.447 -29.682 1.00 435.86 137 ASP A CA 1
ATOM 676 C C . ASP A 1 137 ? 21.556 -52.582 -30.088 1.00 439.36 137 ASP A C 1
ATOM 677 O O . ASP A 1 137 ? 22.032 -51.903 -30.992 1.00 440.46 137 ASP A O 1
ATOM 682 N N . GLU A 1 138 ? 22.246 -53.495 -29.422 1.00 376.64 138 GLU A N 1
ATOM 683 C CA . GLU A 1 138 ? 23.660 -53.732 -29.658 1.00 379.83 138 GLU A CA 1
ATOM 684 C C . GLU A 1 138 ? 24.030 -53.615 -31.127 1.00 380.56 138 GLU A C 1
ATOM 685 O O . GLU A 1 138 ? 24.884 -52.816 -31.502 1.00 382.54 138 GLU A O 1
ATOM 691 N N . ALA A 1 139 ? 23.393 -54.425 -31.957 1.00 273.61 139 ALA A N 1
ATOM 692 C CA . ALA A 1 139 ? 23.688 -54.413 -33.371 1.00 274.17 139 ALA A CA 1
ATOM 693 C C . ALA A 1 139 ? 23.516 -53.013 -33.898 1.00 273.94 139 ALA A C 1
ATOM 694 O O . ALA A 1 139 ? 24.484 -52.299 -34.082 1.00 276.31 139 ALA A O 1
ATOM 696 N N . LEU A 1 140 ? 22.269 -52.629 -34.135 1.00 393.42 140 LEU A N 1
ATOM 697 C CA . LEU A 1 140 ? 21.959 -51.297 -34.632 1.00 392.83 140 LEU A CA 1
ATOM 698 C C . LEU A 1 140 ? 23.030 -50.332 -34.185 1.00 395.65 140 LEU A C 1
ATOM 699 O O . LEU A 1 140 ? 23.711 -49.716 -35.009 1.00 397.48 140 LEU A O 1
ATOM 704 N N . SER A 1 141 ? 23.172 -50.223 -32.867 1.00 349.18 141 SER A N 1
ATOM 705 C CA . SER A 1 141 ? 24.202 -49.402 -32.264 1.00 351.75 141 SER A CA 1
ATOM 706 C C . SER A 1 141 ? 25.355 -49.396 -33.241 1.00 354.53 141 SER A C 1
ATOM 707 O O . SER A 1 141 ? 25.605 -48.403 -33.931 1.00 355.45 141 SER A O 1
ATOM 710 N N . PHE A 1 142 ? 26.040 -50.531 -33.295 1.00 335.68 142 PHE A N 1
ATOM 711 C CA . PHE A 1 142 ? 26.978 -50.831 -34.356 1.00 337.78 142 PHE A CA 1
ATOM 712 C C . PHE A 1 142 ? 26.385 -50.330 -35.679 1.00 336.73 142 PHE A C 1
ATOM 713 O O . PHE A 1 142 ? 26.640 -49.209 -36.089 1.00 337.74 142 PHE A O 1
ATOM 721 N N . MET A 1 143 ? 25.562 -51.149 -36.318 1.00 345.47 143 MET A N 1
ATOM 722 C CA . MET A 1 143 ? 25.010 -50.818 -37.629 1.00 344.37 143 MET A CA 1
ATOM 723 C C . MET A 1 143 ? 25.183 -49.359 -38.020 1.00 345.33 143 MET A C 1
ATOM 724 O O . MET A 1 143 ? 26.002 -49.041 -38.880 1.00 347.54 143 MET A O 1
ATOM 729 N N . GLU A 1 144 ? 24.412 -48.478 -37.392 1.00 349.17 144 GLU A N 1
ATOM 730 C CA . GLU A 1 144 ? 24.498 -47.059 -37.706 1.00 349.95 144 GLU A CA 1
ATOM 731 C C . GLU A 1 144 ? 25.949 -46.656 -37.838 1.00 353.74 144 GLU A C 1
ATOM 732 O O . GLU A 1 144 ? 26.321 -45.879 -38.718 1.00 355.19 144 GLU A O 1
ATOM 738 N N . VAL A 1 145 ? 26.772 -47.187 -36.950 1.00 302.20 145 VAL A N 1
ATOM 739 C CA . VAL A 1 145 ? 28.183 -46.899 -37.003 1.00 305.62 145 VAL A CA 1
ATOM 740 C C . VAL A 1 145 ? 28.697 -47.142 -38.401 1.00 307.02 145 VAL A C 1
ATOM 741 O O . VAL A 1 145 ? 29.198 -46.219 -39.036 1.00 308.82 145 VAL A O 1
ATOM 745 N N . MET A 1 146 ? 28.560 -48.380 -38.874 1.00 346.18 146 MET A N 1
ATOM 746 C CA . MET A 1 146 ? 28.938 -48.731 -40.241 1.00 347.15 146 MET A CA 1
ATOM 747 C C . MET A 1 146 ? 28.761 -47.512 -41.127 1.00 347.63 146 MET A C 1
ATOM 748 O O . MET A 1 146 ? 29.708 -46.798 -41.431 1.00 350.32 146 MET A O 1
ATOM 753 N N . LYS A 1 147 ? 27.521 -47.290 -41.536 1.00 332.09 147 LYS A N 1
ATOM 754 C CA . LYS A 1 147 ? 27.149 -46.135 -42.315 1.00 332.04 147 LYS A CA 1
ATOM 755 C C . LYS A 1 147 ? 27.840 -44.856 -41.839 1.00 334.38 147 LYS A C 1
ATOM 756 O O . LYS A 1 147 ? 28.521 -44.209 -42.632 1.00 336.72 147 LYS A O 1
ATOM 762 N N . HIS A 1 148 ? 27.704 -44.502 -40.557 1.00 398.58 148 HIS A N 1
ATOM 763 C CA . HIS A 1 148 ? 28.303 -43.254 -40.066 1.00 400.62 148 HIS A CA 1
ATOM 764 C C . HIS A 1 148 ? 29.789 -43.204 -40.348 1.00 404.33 148 HIS A C 1
ATOM 765 O O . HIS A 1 148 ? 30.379 -42.131 -40.463 1.00 406.49 148 HIS A O 1
ATOM 772 N N . ILE A 1 149 ? 30.391 -44.379 -40.433 1.00 391.37 149 ILE A N 1
ATOM 773 C CA . ILE A 1 149 ? 31.799 -44.485 -40.751 1.00 394.61 149 ILE A CA 1
ATOM 774 C C . ILE A 1 149 ? 32.028 -44.310 -42.254 1.00 395.85 149 ILE A C 1
ATOM 775 O O . ILE A 1 149 ? 32.903 -43.548 -42.667 1.00 398.56 149 ILE A O 1
ATOM 780 N N . LYS A 1 150 ? 31.234 -45.005 -43.068 1.00 338.30 150 LYS A N 1
ATOM 781 C CA . LYS A 1 150 ? 31.429 -44.994 -44.517 1.00 339.32 150 LYS A CA 1
ATOM 782 C C . LYS A 1 150 ? 31.188 -43.608 -45.076 1.00 340.08 150 LYS A C 1
ATOM 783 O O . LYS A 1 150 ? 31.843 -43.185 -46.029 1.00 342.40 150 LYS A O 1
ATOM 789 N N . ARG A 1 151 ? 30.228 -42.908 -44.489 1.00 391.47 151 ARG A N 1
ATOM 790 C CA . ARG A 1 151 ? 30.093 -41.499 -44.762 1.00 392.37 151 ARG A CA 1
ATOM 791 C C . ARG A 1 151 ? 31.499 -40.951 -44.708 1.00 396.24 151 ARG A C 1
ATOM 792 O O . ARG A 1 151 ? 32.015 -40.406 -45.682 1.00 398.46 151 ARG A O 1
ATOM 800 N N . GLN A 1 152 ? 32.131 -41.152 -43.558 1.00 414.47 152 GLN A N 1
ATOM 801 C CA . GLN A 1 152 ? 33.362 -40.458 -43.211 1.00 417.73 152 GLN A CA 1
ATOM 802 C C . GLN A 1 152 ? 34.563 -40.813 -44.092 1.00 420.61 152 GLN A C 1
ATOM 803 O O . GLN A 1 152 ? 35.564 -40.107 -44.074 1.00 423.46 152 GLN A O 1
ATOM 809 N N . GLU A 1 153 ? 34.463 -41.892 -44.863 1.00 395.01 153 GLU A N 1
ATOM 810 C CA . GLU A 1 153 ? 35.530 -42.258 -45.794 1.00 397.51 153 GLU A CA 1
ATOM 811 C C . GLU A 1 153 ? 35.221 -41.702 -47.164 1.00 398.14 153 GLU A C 1
ATOM 812 O O . GLU A 1 153 ? 36.089 -41.160 -47.846 1.00 401.02 153 GLU A O 1
ATOM 818 N N . GLN A 1 154 ? 33.964 -41.857 -47.548 1.00 386.83 154 GLN A N 1
ATOM 819 C CA . GLN A 1 154 ? 33.470 -41.390 -48.827 1.00 386.83 154 GLN A CA 1
ATOM 820 C C . GLN A 1 154 ? 33.480 -39.877 -48.847 1.00 388.41 154 GLN A C 1
ATOM 821 O O . GLN A 1 154 ? 34.195 -39.257 -49.631 1.00 391.25 154 GLN A O 1
ATOM 827 N N . GLY A 1 155 ? 32.685 -39.289 -47.965 1.00 325.75 155 GLY A N 1
ATOM 828 C CA . GLY A 1 155 ? 32.599 -37.848 -47.861 1.00 326.92 155 GLY A CA 1
ATOM 829 C C . GLY A 1 155 ? 33.967 -37.292 -47.581 1.00 330.68 155 GLY A C 1
ATOM 830 O O . GLY A 1 155 ? 34.266 -36.132 -47.830 1.00 332.81 155 GLY A O 1
ATOM 831 N N . GLU A 1 156 ? 34.812 -38.145 -47.036 1.00 498.63 156 GLU A N 1
ATOM 832 C CA . GLU A 1 156 ? 36.191 -37.782 -46.840 1.00 502.05 156 GLU A CA 1
ATOM 833 C C . GLU A 1 156 ? 36.866 -37.769 -48.187 1.00 504.54 156 GLU A C 1
ATOM 834 O O . GLU A 1 156 ? 37.476 -36.782 -48.590 1.00 507.35 156 GLU A O 1
ATOM 840 N N . GLY A 1 157 ? 36.732 -38.884 -48.887 1.00 401.42 157 GLY A N 1
ATOM 841 C CA . GLY A 1 157 ? 37.513 -39.135 -50.074 1.00 403.69 157 GLY A CA 1
ATOM 842 C C . GLY A 1 157 ? 38.495 -40.233 -49.726 1.00 404.29 157 GLY A C 1
ATOM 843 O O . GLY A 1 157 ? 38.302 -41.388 -50.105 1.00 402.79 157 GLY A O 1
ATOM 844 N N . GLU A 1 158 ? 39.539 -39.880 -48.979 1.00 504.49 158 GLU A N 1
ATOM 845 C CA . GLU A 1 158 ? 40.529 -40.865 -48.557 1.00 505.01 158 GLU A CA 1
ATOM 846 C C . GLU A 1 158 ? 39.839 -41.951 -47.741 1.00 501.85 158 GLU A C 1
ATOM 847 O O . GLU A 1 158 ? 38.914 -41.671 -46.978 1.00 499.82 158 GLU A O 1
ATOM 853 N N . THR A 1 159 ? 40.284 -43.190 -47.919 1.00 344.00 159 THR A N 1
ATOM 854 C CA . THR A 1 159 ? 39.625 -44.327 -47.288 1.00 341.11 159 THR A CA 1
ATOM 855 C C . THR A 1 159 ? 40.529 -45.027 -46.283 1.00 341.46 159 THR A C 1
ATOM 856 O O . THR A 1 159 ? 41.760 -44.916 -46.338 1.00 343.80 159 THR A O 1
ATOM 860 N N . PHE A 1 160 ? 39.890 -45.737 -45.358 1.00 340.18 160 PHE A N 1
ATOM 861 C CA . PHE A 1 160 ? 40.583 -46.417 -44.279 1.00 340.15 160 PHE A CA 1
ATOM 862 C C . PHE A 1 160 ? 40.826 -47.877 -44.610 1.00 339.32 160 PHE A C 1
ATOM 863 O O . PHE A 1 160 ? 40.044 -48.501 -45.324 1.00 337.72 160 PHE A O 1
ATOM 871 N N . ASP A 1 161 ? 41.900 -48.420 -44.052 1.00 302.47 161 ASP A N 1
ATOM 872 C CA . ASP A 1 161 ? 42.333 -49.776 -44.355 1.00 301.98 161 ASP A CA 1
ATOM 873 C C . ASP A 1 161 ? 42.044 -50.749 -43.201 1.00 300.08 161 ASP A C 1
ATOM 874 O O . ASP A 1 161 ? 41.268 -51.700 -43.353 1.00 298.10 161 ASP A O 1
ATOM 879 N N . THR A 1 162 ? 42.666 -50.511 -42.047 1.00 329.07 162 THR A N 1
ATOM 880 C CA . THR A 1 162 ? 42.395 -51.324 -40.866 1.00 327.44 162 THR A CA 1
ATOM 881 C C . THR A 1 162 ? 41.784 -50.478 -39.752 1.00 326.79 162 THR A C 1
ATOM 882 O O . THR A 1 162 ? 42.306 -49.389 -39.471 1.00 328.34 162 THR A O 1
ATOM 886 N N . VAL A 1 163 ? 40.706 -50.991 -39.122 1.00 322.53 163 VAL A N 1
ATOM 887 C CA . VAL A 1 163 ? 39.930 -50.287 -38.066 1.00 321.46 163 VAL A CA 1
ATOM 888 C C . VAL A 1 163 ? 40.017 -50.915 -36.661 1.00 320.62 163 VAL A C 1
ATOM 889 O O . VAL A 1 163 ? 39.796 -52.125 -36.501 1.00 319.42 163 VAL A O 1
ATOM 893 N N . ILE A 1 164 ? 40.292 -50.080 -35.648 1.00 244.15 164 ILE A N 1
ATOM 894 C CA . ILE A 1 164 ? 40.640 -50.540 -34.278 1.00 243.83 164 ILE A CA 1
ATOM 895 C C . ILE A 1 164 ? 39.683 -50.071 -33.193 1.00 242.33 164 ILE A C 1
ATOM 896 O O . ILE A 1 164 ? 39.577 -48.870 -32.939 1.00 242.81 164 ILE A O 1
ATOM 901 N N . PHE A 1 165 ? 39.037 -51.020 -32.517 1.00 305.37 165 PHE A N 1
ATOM 902 C CA . PHE A 1 165 ? 38.007 -50.703 -31.521 1.00 303.69 165 PHE A CA 1
ATOM 903 C C . PHE A 1 165 ? 38.455 -50.684 -30.052 1.00 303.92 165 PHE A C 1
ATOM 904 O O . PHE A 1 165 ? 39.507 -51.219 -29.686 1.00 305.05 165 PHE A O 1
ATOM 912 N N . ASP A 1 166 ? 37.590 -50.092 -29.224 1.00 238.23 166 ASP A N 1
ATOM 913 C CA . ASP A 1 166 ? 37.869 -49.760 -27.833 1.00 238.36 166 ASP A CA 1
ATOM 914 C C . ASP A 1 166 ? 36.571 -50.064 -27.095 1.00 236.08 166 ASP A C 1
ATOM 915 O O . ASP A 1 166 ? 35.882 -49.173 -26.635 1.00 235.20 166 ASP A O 1
ATOM 920 N N . THR A 1 167 ? 36.228 -51.344 -27.037 1.00 322.86 167 THR A N 1
ATOM 921 C CA . THR A 1 167 ? 34.936 -51.762 -26.534 1.00 320.64 167 THR A CA 1
ATOM 922 C C . THR A 1 167 ? 34.627 -50.965 -25.309 1.00 320.13 167 THR A C 1
ATOM 923 O O . THR A 1 167 ? 35.458 -50.850 -24.421 1.00 321.26 167 THR A O 1
ATOM 927 N N . ALA A 1 168 ? 33.424 -50.424 -25.246 1.00 378.68 168 ALA A N 1
ATOM 928 C CA . ALA A 1 168 ? 33.037 -49.620 -24.103 1.00 377.98 168 ALA A CA 1
ATOM 929 C C . ALA A 1 168 ? 33.548 -50.209 -22.795 1.00 378.47 168 ALA A C 1
ATOM 930 O O . ALA A 1 168 ? 33.632 -51.426 -22.650 1.00 378.40 168 ALA A O 1
ATOM 932 N N . PRO A 1 169 ? 33.897 -49.342 -21.835 1.00 421.27 169 PRO A N 1
ATOM 933 C CA . PRO A 1 169 ? 34.316 -49.881 -20.543 1.00 421.59 169 PRO A CA 1
ATOM 934 C C . PRO A 1 169 ? 33.217 -50.820 -20.072 1.00 419.72 169 PRO A C 1
ATOM 935 O O . PRO A 1 169 ? 33.452 -51.716 -19.267 1.00 419.92 169 PRO A O 1
ATOM 939 N N . THR A 1 170 ? 32.021 -50.612 -20.612 1.00 316.78 170 THR A N 1
ATOM 940 C CA . THR A 1 170 ? 30.861 -51.430 -20.304 1.00 314.79 170 THR A CA 1
ATOM 941 C C . THR A 1 170 ? 30.948 -52.748 -21.038 1.00 314.98 170 THR A C 1
ATOM 942 O O . THR A 1 170 ? 29.963 -53.460 -21.173 1.00 313.33 170 THR A O 1
ATOM 946 N N . GLY A 1 171 ? 32.142 -53.071 -21.513 1.00 755.60 171 GLY A N 1
ATOM 947 C CA . GLY A 1 171 ? 32.353 -54.258 -22.314 1.00 755.92 171 GLY A CA 1
ATOM 948 C C . GLY A 1 171 ? 32.026 -54.033 -23.779 1.00 755.49 171 GLY A C 1
ATOM 949 O O . GLY A 1 171 ? 32.507 -53.084 -24.400 1.00 756.43 171 GLY A O 1
ATOM 950 N N . HIS A 1 172 ? 31.165 -54.900 -24.306 1.00 345.83 172 HIS A N 1
ATOM 951 C CA . HIS A 1 172 ? 30.920 -55.042 -25.729 1.00 345.43 172 HIS A CA 1
ATOM 952 C C . HIS A 1 172 ? 29.432 -55.164 -25.946 1.00 342.83 172 HIS A C 1
ATOM 953 O O . HIS A 1 172 ? 28.746 -55.867 -25.198 1.00 341.60 172 HIS A O 1
ATOM 960 N N . THR A 1 173 ? 28.927 -54.538 -26.996 1.00 449.36 173 THR A N 1
ATOM 961 C CA . THR A 1 173 ? 27.550 -54.788 -27.373 1.00 446.73 173 THR A CA 1
ATOM 962 C C . THR A 1 173 ? 27.520 -56.152 -28.025 1.00 446.57 173 THR A C 1
ATOM 963 O O . THR A 1 173 ? 26.485 -56.629 -28.469 1.00 444.51 173 THR A O 1
ATOM 967 N N . LEU A 1 174 ? 28.683 -56.784 -28.056 1.00 322.30 174 LEU A N 1
ATOM 968 C CA . LEU A 1 174 ? 28.873 -58.014 -28.815 1.00 322.51 174 LEU A CA 1
ATOM 969 C C . LEU A 1 174 ? 27.626 -58.888 -28.937 1.00 320.17 174 LEU A C 1
ATOM 970 O O . LEU A 1 174 ? 27.213 -59.218 -30.039 1.00 319.23 174 LEU A O 1
ATOM 975 N N . ARG A 1 175 ? 27.042 -59.254 -27.805 1.00 390.18 175 ARG A N 1
ATOM 976 C CA . ARG A 1 175 ? 25.788 -60.003 -27.767 1.00 387.86 175 ARG A CA 1
ATOM 977 C C . ARG A 1 175 ? 25.312 -60.581 -29.091 1.00 386.69 175 ARG A C 1
ATOM 978 O O . ARG A 1 175 ? 25.203 -61.789 -29.264 1.00 386.51 175 ARG A O 1
ATOM 986 N N . PHE A 1 176 ? 25.038 -59.679 -30.023 1.00 304.41 176 PHE A N 1
ATOM 987 C CA . PHE A 1 176 ? 24.148 -59.944 -31.146 1.00 302.36 176 PHE A CA 1
ATOM 988 C C . PHE A 1 176 ? 24.537 -60.994 -32.167 1.00 302.93 176 PHE A C 1
ATOM 989 O O . PHE A 1 176 ? 23.730 -61.325 -33.012 1.00 301.05 176 PHE A O 1
ATOM 997 N N . LEU A 1 177 ? 25.747 -61.522 -32.125 1.00 349.83 177 LEU A N 1
ATOM 998 C CA . LEU A 1 177 ? 26.099 -62.507 -33.142 1.00 350.25 177 LEU A CA 1
ATOM 999 C C . LEU A 1 177 ? 25.094 -63.654 -33.125 1.00 348.27 177 LEU A C 1
ATOM 1000 O O . LEU A 1 177 ? 24.432 -63.921 -34.119 1.00 346.66 177 LEU A O 1
ATOM 1005 N N . GLN A 1 178 ? 24.957 -64.304 -31.977 1.00 373.10 178 GLN A N 1
ATOM 1006 C CA . GLN A 1 178 ? 23.959 -65.353 -31.801 1.00 371.30 178 GLN A CA 1
ATOM 1007 C C . GLN A 1 178 ? 22.623 -64.982 -32.433 1.00 368.35 178 GLN A C 1
ATOM 1008 O O . GLN A 1 178 ? 21.879 -65.841 -32.899 1.00 366.72 178 GLN A O 1
ATOM 1014 N N . LEU A 1 179 ? 22.337 -63.687 -32.430 1.00 494.99 179 LEU A N 1
ATOM 1015 C CA . LEU A 1 179 ? 21.077 -63.137 -32.911 1.00 492.05 179 LEU A CA 1
ATOM 1016 C C . LEU A 1 179 ? 20.270 -64.029 -33.848 1.00 490.00 179 LEU A C 1
ATOM 1017 O O . LEU A 1 179 ? 19.183 -64.479 -33.496 1.00 487.74 179 LEU A O 1
ATOM 1022 N N . PRO A 1 180 ? 20.792 -64.267 -35.059 1.00 349.49 180 PRO A N 1
ATOM 1023 C CA . PRO A 1 180 ? 20.012 -64.885 -36.134 1.00 347.34 180 PRO A CA 1
ATOM 1024 C C . PRO A 1 180 ? 19.792 -66.379 -35.937 1.00 347.07 180 PRO A C 1
ATOM 1025 O O . PRO A 1 180 ? 19.086 -67.014 -36.724 1.00 345.16 180 PRO A O 1
ATOM 1029 N N . ASN A 1 181 ? 20.400 -66.932 -34.899 1.00 473.94 181 ASN A N 1
ATOM 1030 C CA . ASN A 1 181 ? 20.213 -68.331 -34.571 1.00 473.90 181 ASN A CA 1
ATOM 1031 C C . ASN A 1 181 ? 18.907 -68.449 -33.822 1.00 471.47 181 ASN A C 1
ATOM 1032 O O . ASN A 1 181 ? 17.899 -68.929 -34.352 1.00 469.03 181 ASN A O 1
ATOM 1037 N N . THR A 1 182 ? 18.934 -68.038 -32.557 1.00 420.38 182 THR A N 1
ATOM 1038 C CA . THR A 1 182 ? 17.751 -68.088 -31.712 1.00 418.15 182 THR A CA 1
ATOM 1039 C C . THR A 1 182 ? 16.580 -67.497 -32.476 1.00 414.88 182 THR A C 1
ATOM 1040 O O . THR A 1 182 ? 15.420 -67.675 -32.104 1.00 412.36 182 THR A O 1
ATOM 1044 N N . LEU A 1 183 ? 16.901 -66.792 -33.554 1.00 362.49 183 LEU A N 1
ATOM 1045 C CA . LEU A 1 183 ? 15.890 -66.197 -34.411 1.00 359.91 183 LEU A CA 1
ATOM 1046 C C . LEU A 1 183 ? 15.537 -67.143 -35.551 1.00 358.59 183 LEU A C 1
ATOM 1047 O O . LEU A 1 183 ? 14.602 -66.887 -36.309 1.00 355.48 183 LEU A O 1
ATOM 1052 N N . SER A 1 184 ? 16.285 -68.237 -35.673 1.00 438.48 184 SER A N 1
ATOM 1053 C CA . SER A 1 184 ? 16.012 -69.194 -36.729 1.00 437.42 184 SER A CA 1
ATOM 1054 C C . SER A 1 184 ? 14.869 -70.108 -36.315 1.00 435.14 184 SER A C 1
ATOM 1055 O O . SER A 1 184 ? 13.997 -70.418 -37.122 1.00 432.53 184 SER A O 1
ATOM 1058 N N . LYS A 1 185 ? 14.871 -70.533 -35.054 1.00 453.08 185 LYS A N 1
ATOM 1059 C CA . LYS A 1 185 ? 13.815 -71.403 -34.544 1.00 451.18 185 LYS A CA 1
ATOM 1060 C C . LYS A 1 185 ? 12.443 -70.775 -34.745 1.00 447.37 185 LYS A C 1
ATOM 1061 O O . LYS A 1 185 ? 11.540 -71.403 -35.295 1.00 444.90 185 LYS A O 1
ATOM 1067 N N . LEU A 1 186 ? 12.279 -69.532 -34.307 1.00 425.48 186 LEU A N 1
ATOM 1068 C CA . LEU A 1 186 ? 10.940 -68.969 -34.258 1.00 421.78 186 LEU A CA 1
ATOM 1069 C C . LEU A 1 186 ? 10.553 -68.353 -35.592 1.00 419.54 186 LEU A C 1
ATOM 1070 O O . LEU A 1 186 ? 9.383 -68.080 -35.854 1.00 416.00 186 LEU A O 1
ATOM 1075 N N . LEU A 1 187 ? 11.535 -68.156 -36.454 1.00 427.19 187 LEU A N 1
ATOM 1076 C CA . LEU A 1 187 ? 11.222 -67.751 -37.815 1.00 425.31 187 LEU A CA 1
ATOM 1077 C C . LEU A 1 187 ? 10.397 -68.833 -38.495 1.00 422.90 187 LEU A C 1
ATOM 1078 O O . LEU A 1 187 ? 9.487 -68.531 -39.265 1.00 419.70 187 LEU A O 1
ATOM 1083 N N . GLU A 1 188 ? 10.716 -70.093 -38.202 1.00 429.42 188 GLU A N 1
ATOM 1084 C CA . GLU A 1 188 ? 9.978 -71.217 -38.767 1.00 427.38 188 GLU A CA 1
ATOM 1085 C C . GLU A 1 188 ? 8.643 -71.419 -38.057 1.00 424.31 188 GLU A C 1
ATOM 1086 O O . GLU A 1 188 ? 7.682 -71.840 -38.679 1.00 421.25 188 GLU A O 1
ATOM 1092 N N . LYS A 1 189 ? 8.582 -71.118 -36.760 1.00 425.99 189 LYS A N 1
ATOM 1093 C CA . LYS A 1 189 ? 7.310 -71.130 -36.036 1.00 423.00 189 LYS A CA 1
ATOM 1094 C C . LYS A 1 189 ? 6.343 -70.139 -36.659 1.00 419.17 189 LYS A C 1
ATOM 1095 O O . LYS A 1 189 ? 5.215 -70.475 -37.001 1.00 416.55 189 LYS A O 1
ATOM 1101 N N . PHE A 1 190 ? 6.793 -68.904 -36.797 1.00 451.05 190 PHE A N 1
ATOM 1102 C CA . PHE A 1 190 ? 5.992 -67.873 -37.431 1.00 448.33 190 PHE A CA 1
ATOM 1103 C C . PHE A 1 190 ? 5.630 -68.304 -38.845 1.00 449.01 190 PHE A C 1
ATOM 1104 O O . PHE A 1 190 ? 4.541 -68.000 -39.336 1.00 448.73 190 PHE A O 1
ATOM 1112 N N . GLY A 1 191 ? 6.551 -69.012 -39.498 1.00 485.70 191 GLY A N 1
ATOM 1113 C CA . GLY A 1 191 ? 6.317 -69.515 -40.837 1.00 486.55 191 GLY A CA 1
ATOM 1114 C C . GLY A 1 191 ? 5.171 -70.500 -40.874 1.00 486.15 191 GLY A C 1
ATOM 1115 O O . GLY A 1 191 ? 4.227 -70.328 -41.632 1.00 486.19 191 GLY A O 1
ATOM 1116 N N . GLU A 1 192 ? 5.254 -71.528 -40.037 1.00 407.79 192 GLU A N 1
ATOM 1117 C CA . GLU A 1 192 ? 4.236 -72.570 -39.983 1.00 407.48 192 GLU A CA 1
ATOM 1118 C C . GLU A 1 192 ? 2.825 -72.016 -39.787 1.00 406.46 192 GLU A C 1
ATOM 1119 O O . GLU A 1 192 ? 1.865 -72.522 -40.365 1.00 406.52 192 GLU A O 1
ATOM 1125 N N . ILE A 1 193 ? 2.706 -70.969 -38.985 1.00 408.56 193 ILE A N 1
ATOM 1126 C CA . ILE A 1 193 ? 1.413 -70.315 -38.760 1.00 407.61 193 ILE A CA 1
ATOM 1127 C C . ILE A 1 193 ? 0.899 -69.523 -39.967 1.00 408.05 193 ILE A C 1
ATOM 1128 O O . ILE A 1 193 ? -0.275 -69.607 -40.309 1.00 407.67 193 ILE A O 1
ATOM 1133 N N . THR A 1 194 ? 1.768 -68.742 -40.599 1.00 427.24 194 THR A N 1
ATOM 1134 C CA . THR A 1 194 ? 1.352 -67.899 -41.719 1.00 427.71 194 THR A CA 1
ATOM 1135 C C . THR A 1 194 ? 1.085 -68.730 -42.966 1.00 428.61 194 THR A C 1
ATOM 1136 O O . THR A 1 194 ? 0.371 -68.304 -43.878 1.00 428.86 194 THR A O 1
ATOM 1140 N N . ASN A 1 195 ? 1.678 -69.916 -43.006 1.00 401.97 195 ASN A N 1
ATOM 1141 C CA . ASN A 1 195 ? 1.469 -70.810 -44.123 1.00 402.98 195 ASN A CA 1
ATOM 1142 C C . ASN A 1 195 ? 0.044 -71.332 -44.126 1.00 402.39 195 ASN A C 1
ATOM 1143 O O . ASN A 1 195 ? -0.440 -71.847 -45.134 1.00 403.17 195 ASN A O 1
ATOM 1148 N N . VAL A 1 210 ? 4.696 -59.662 -42.423 1.00 443.90 210 VAL A N 1
ATOM 1149 C CA . VAL A 1 210 ? 5.670 -59.528 -43.499 1.00 445.08 210 VAL A CA 1
ATOM 1150 C C . VAL A 1 210 ? 6.836 -58.638 -43.073 1.00 445.55 210 VAL A C 1
ATOM 1151 O O . VAL A 1 210 ? 7.990 -58.907 -43.393 1.00 446.34 210 VAL A O 1
ATOM 1155 N N . ASP A 1 211 ? 6.527 -57.579 -42.337 1.00 409.17 211 ASP A N 1
ATOM 1156 C CA . ASP A 1 211 ? 7.564 -56.715 -41.797 1.00 409.58 211 ASP A CA 1
ATOM 1157 C C . ASP A 1 211 ? 8.436 -57.429 -40.744 1.00 409.43 211 ASP A C 1
ATOM 1158 O O . ASP A 1 211 ? 9.655 -57.292 -40.731 1.00 411.37 211 ASP A O 1
ATOM 1163 N N . ILE A 1 212 ? 7.821 -58.199 -39.858 1.00 414.58 212 ILE A N 1
ATOM 1164 C CA . ILE A 1 212 ? 8.615 -58.912 -38.867 1.00 415.15 212 ILE A CA 1
ATOM 1165 C C . ILE A 1 212 ? 9.626 -59.839 -39.547 1.00 418.16 212 ILE A C 1
ATOM 1166 O O . ILE A 1 212 ? 10.796 -59.851 -39.181 1.00 421.89 212 ILE A O 1
ATOM 1171 N N . SER A 1 213 ? 9.178 -60.587 -40.551 1.00 383.62 213 SER A N 1
ATOM 1172 C CA . SER A 1 213 ? 10.066 -61.429 -41.355 1.00 386.09 213 SER A CA 1
ATOM 1173 C C . SER A 1 213 ? 11.143 -60.608 -42.046 1.00 388.95 213 SER A C 1
ATOM 1174 O O . SER A 1 213 ? 12.306 -61.008 -42.110 1.00 392.43 213 SER A O 1
ATOM 1177 N N . GLY A 1 214 ? 10.741 -59.464 -42.582 1.00 434.73 214 GLY A N 1
ATOM 1178 C CA . GLY A 1 214 ? 11.674 -58.586 -43.257 1.00 437.32 214 GLY A CA 1
ATOM 1179 C C . GLY A 1 214 ? 12.878 -58.264 -42.397 1.00 441.28 214 GLY A C 1
ATOM 1180 O O . GLY A 1 214 ? 14.005 -58.630 -42.723 1.00 444.49 214 GLY A O 1
ATOM 1181 N N . LYS A 1 215 ? 12.627 -57.577 -41.291 1.00 514.65 215 LYS A N 1
ATOM 1182 C CA . LYS A 1 215 ? 13.682 -57.154 -40.380 1.00 518.08 215 LYS A CA 1
ATOM 1183 C C . LYS A 1 215 ? 14.599 -58.312 -39.994 1.00 520.85 215 LYS A C 1
ATOM 1184 O O . LYS A 1 215 ? 15.825 -58.175 -40.001 1.00 524.30 215 LYS A O 1
ATOM 1190 N N . LEU A 1 216 ? 14.004 -59.452 -39.663 1.00 513.83 216 LEU A N 1
ATOM 1191 C CA . LEU A 1 216 ? 14.774 -60.603 -39.208 1.00 516.21 216 LEU A CA 1
ATOM 1192 C C . LEU A 1 216 ? 15.741 -61.088 -40.282 1.00 518.47 216 LEU A C 1
ATOM 1193 O O . LEU A 1 216 ? 16.918 -61.286 -40.016 1.00 521.71 216 LEU A O 1
ATOM 1198 N N . ASN A 1 217 ? 15.251 -61.253 -41.499 1.00 446.61 217 ASN A N 1
ATOM 1199 C CA . ASN A 1 217 ? 16.114 -61.640 -42.607 1.00 448.54 217 ASN A CA 1
ATOM 1200 C C . ASN A 1 217 ? 17.228 -60.634 -42.894 1.00 451.54 217 ASN A C 1
ATOM 1201 O O . ASN A 1 217 ? 18.341 -61.017 -43.268 1.00 454.33 217 ASN A O 1
ATOM 1206 N N . GLU A 1 218 ? 16.915 -59.352 -42.734 1.00 455.27 218 GLU A N 1
ATOM 1207 C CA . GLU A 1 218 ? 17.876 -58.277 -42.961 1.00 457.97 218 GLU A CA 1
ATOM 1208 C C . GLU A 1 218 ? 19.024 -58.414 -41.955 1.00 461.26 218 GLU A C 1
ATOM 1209 O O . GLU A 1 218 ? 20.202 -58.454 -42.326 1.00 464.22 218 GLU A O 1
ATOM 1215 N N . LEU A 1 219 ? 18.663 -58.511 -40.679 1.00 326.17 219 LEU A N 1
ATOM 1216 C CA . LEU A 1 219 ? 19.636 -58.698 -39.620 1.00 328.91 219 LEU A CA 1
ATOM 1217 C C . LEU A 1 219 ? 20.568 -59.880 -39.911 1.00 331.03 219 LEU A C 1
ATOM 1218 O O . LEU A 1 219 ? 21.786 -59.768 -39.778 1.00 334.03 219 LEU A O 1
ATOM 1223 N N . LYS A 1 220 ? 19.988 -61.010 -40.306 1.00 346.48 220 LYS A N 1
ATOM 1224 C CA . LYS A 1 220 ? 20.741 -62.229 -40.572 1.00 348.11 220 LYS A CA 1
ATOM 1225 C C . LYS A 1 220 ? 21.726 -61.963 -41.681 1.00 350.18 220 LYS A C 1
ATOM 1226 O O . LYS A 1 220 ? 22.921 -62.239 -41.562 1.00 352.95 220 LYS A O 1
ATOM 1232 N N . ALA A 1 221 ? 21.185 -61.418 -42.762 1.00 441.20 221 ALA A N 1
ATOM 1233 C CA . ALA A 1 221 ? 21.954 -60.976 -43.907 1.00 442.89 221 ALA A CA 1
ATOM 1234 C C . ALA A 1 221 ? 23.164 -60.166 -43.472 1.00 446.10 221 ALA A C 1
ATOM 1235 O O . ALA A 1 221 ? 24.325 -60.585 -43.634 1.00 448.66 221 ALA A O 1
ATOM 1237 N N . ASN A 1 222 ? 22.875 -58.984 -42.943 1.00 349.02 222 ASN A N 1
ATOM 1238 C CA . ASN A 1 222 ? 23.917 -58.102 -42.456 1.00 351.83 222 ASN A CA 1
ATOM 1239 C C . ASN A 1 222 ? 24.974 -58.858 -41.655 1.00 354.14 222 ASN A C 1
ATOM 1240 O O . ASN A 1 222 ? 26.156 -58.752 -41.941 1.00 356.78 222 ASN A O 1
ATOM 1245 N N . VAL A 1 223 ? 24.532 -59.632 -40.665 1.00 297.48 223 VAL A N 1
ATOM 1246 C CA . VAL A 1 223 ? 25.432 -60.323 -39.747 1.00 299.44 223 VAL A CA 1
ATOM 1247 C C . VAL A 1 223 ? 26.286 -61.329 -40.490 1.00 300.88 223 VAL A C 1
ATOM 1248 O O . VAL A 1 223 ? 27.505 -61.420 -40.266 1.00 303.41 223 VAL A O 1
ATOM 1252 N N . GLU A 1 224 ? 25.648 -62.069 -41.391 1.00 441.21 224 GLU A N 1
ATOM 1253 C CA . GLU A 1 224 ? 26.359 -63.016 -42.243 1.00 442.29 224 GLU A CA 1
ATOM 1254 C C . GLU A 1 224 ? 27.424 -62.323 -43.088 1.00 444.56 224 GLU A C 1
ATOM 1255 O O . GLU A 1 224 ? 28.507 -62.864 -43.297 1.00 446.53 224 GLU A O 1
ATOM 1261 N N . THR A 1 225 ? 27.059 -61.193 -43.691 1.00 381.51 225 THR A N 1
ATOM 1262 C CA . THR A 1 225 ? 28.015 -60.464 -44.510 1.00 383.73 225 THR A CA 1
ATOM 1263 C C . THR A 1 225 ? 29.110 -59.955 -43.595 1.00 386.29 225 THR A C 1
ATOM 1264 O O . THR A 1 225 ? 30.300 -60.090 -43.883 1.00 388.59 225 THR A O 1
ATOM 1268 N N . ILE A 1 226 ? 28.699 -59.271 -42.533 1.00 306.76 226 ILE A N 1
ATOM 1269 C CA . ILE A 1 226 ? 29.640 -58.784 -41.543 1.00 308.92 226 ILE A CA 1
ATOM 1270 C C . ILE A 1 226 ? 30.248 -59.995 -40.856 1.00 309.64 226 ILE A C 1
ATOM 1271 O O . ILE A 1 226 ? 31.450 -60.056 -40.606 1.00 311.88 226 ILE A O 1
ATOM 1276 N N . ARG A 1 227 ? 29.387 -60.964 -40.561 1.00 451.52 227 ARG A N 1
ATOM 1277 C CA . ARG A 1 227 ? 29.798 -62.189 -39.890 1.00 451.97 227 ARG A CA 1
ATOM 1278 C C . ARG A 1 227 ? 30.766 -63.027 -40.715 1.00 453.35 227 ARG A C 1
ATOM 1279 O O . ARG A 1 227 ? 31.745 -63.549 -40.181 1.00 454.96 227 ARG A O 1
ATOM 1287 N N . GLN A 1 228 ? 30.502 -63.163 -42.012 1.00 479.93 228 GLN A N 1
ATOM 1288 C CA . GLN A 1 228 ? 31.390 -63.964 -42.841 1.00 481.12 228 GLN A CA 1
ATOM 1289 C C . GLN A 1 228 ? 32.769 -63.324 -42.870 1.00 483.81 228 GLN A C 1
ATOM 1290 O O . GLN A 1 228 ? 33.779 -64.002 -42.679 1.00 485.21 228 GLN A O 1
ATOM 1296 N N . GLN A 1 229 ? 32.811 -62.012 -43.085 1.00 381.48 229 GLN A N 1
ATOM 1297 C CA . GLN A 1 229 ? 34.070 -61.292 -43.020 1.00 384.03 229 GLN A CA 1
ATOM 1298 C C . GLN A 1 229 ? 34.516 -61.317 -41.569 1.00 384.76 229 GLN A C 1
ATOM 1299 O O . GLN A 1 229 ? 35.682 -61.554 -41.253 1.00 386.51 229 GLN A O 1
ATOM 1305 N N . PHE A 1 230 ? 33.546 -61.070 -40.693 1.00 428.48 230 PHE A N 1
ATOM 1306 C CA . PHE A 1 230 ? 33.754 -61.065 -39.252 1.00 428.85 230 PHE A CA 1
ATOM 1307 C C . PHE A 1 230 ? 34.109 -62.429 -38.674 1.00 428.88 230 PHE A C 1
ATOM 1308 O O . PHE A 1 230 ? 34.959 -62.529 -37.788 1.00 430.20 230 PHE A O 1
ATOM 1316 N N . THR A 1 231 ? 33.453 -63.479 -39.161 1.00 284.20 231 THR A N 1
ATOM 1317 C CA . THR A 1 231 ? 33.705 -64.809 -38.610 1.00 284.17 231 THR A CA 1
ATOM 1318 C C . THR A 1 231 ? 34.663 -65.629 -39.481 1.00 285.22 231 THR A C 1
ATOM 1319 O O . THR A 1 231 ? 34.986 -66.771 -39.175 1.00 285.31 231 THR A O 1
ATOM 1323 N N . ASP A 1 232 ? 35.703 -64.789 -39.959 1.00 351.89 232 ASP A N 1
ATOM 1324 C CA . ASP A 1 232 ? 36.971 -65.160 -40.505 1.00 353.49 232 ASP A CA 1
ATOM 1325 C C . ASP A 1 232 ? 38.000 -64.543 -39.607 1.00 355.21 232 ASP A C 1
ATOM 1326 O O . ASP A 1 232 ? 38.070 -63.341 -39.456 1.00 355.90 232 ASP A O 1
ATOM 1331 N N . PRO A 1 233 ? 38.813 -65.375 -39.006 1.00 260.28 233 PRO A N 1
ATOM 1332 C CA . PRO A 1 233 ? 39.942 -64.980 -38.189 1.00 261.85 233 PRO A CA 1
ATOM 1333 C C . PRO A 1 233 ? 40.948 -64.114 -38.907 1.00 263.48 233 PRO A C 1
ATOM 1334 O O . PRO A 1 233 ? 41.951 -63.820 -38.275 1.00 264.74 233 PRO A O 1
ATOM 1338 N N . ASP A 1 234 ? 40.729 -63.715 -40.159 1.00 364.49 234 ASP A N 1
ATOM 1339 C CA . ASP A 1 234 ? 41.783 -62.989 -40.890 1.00 366.24 234 ASP A CA 1
ATOM 1340 C C . ASP A 1 234 ? 41.581 -61.484 -41.122 1.00 367.02 234 ASP A C 1
ATOM 1341 O O . ASP A 1 234 ? 42.539 -60.762 -41.387 1.00 368.72 234 ASP A O 1
ATOM 1346 N N . LEU A 1 235 ? 40.346 -61.013 -41.020 1.00 493.96 235 LEU A N 1
ATOM 1347 C CA . LEU A 1 235 ? 40.070 -59.593 -41.186 1.00 494.54 235 LEU A CA 1
ATOM 1348 C C . LEU A 1 235 ? 39.814 -58.991 -39.828 1.00 494.37 235 LEU A C 1
ATOM 1349 O O . LEU A 1 235 ? 39.825 -57.770 -39.654 1.00 495.13 235 LEU A O 1
ATOM 1354 N N . THR A 1 236 ? 39.587 -59.872 -38.864 1.00 375.91 236 THR A N 1
ATOM 1355 C CA . THR A 1 236 ? 39.035 -59.489 -37.582 1.00 375.22 236 THR A CA 1
ATOM 1356 C C . THR A 1 236 ? 39.469 -60.483 -36.528 1.00 375.15 236 THR A C 1
ATOM 1357 O O . THR A 1 236 ? 39.479 -61.692 -36.762 1.00 374.57 236 THR A O 1
ATOM 1361 N N . THR A 1 237 ? 39.824 -59.964 -35.365 1.00 255.06 237 THR A N 1
ATOM 1362 C CA . THR A 1 237 ? 40.152 -60.796 -34.229 1.00 254.94 237 THR A CA 1
ATOM 1363 C C . THR A 1 237 ? 40.214 -59.859 -33.037 1.00 255.32 237 THR A C 1
ATOM 1364 O O . THR A 1 237 ? 39.988 -58.660 -33.202 1.00 255.61 237 THR A O 1
ATOM 1368 N N . PHE A 1 238 ? 40.550 -60.380 -31.857 1.00 274.26 238 PHE A N 1
ATOM 1369 C CA . PHE A 1 238 ? 40.137 -59.746 -30.607 1.00 273.91 238 PHE A CA 1
ATOM 1370 C C . PHE A 1 238 ? 41.165 -59.794 -29.492 1.00 274.91 238 PHE A C 1
ATOM 1371 O O . PHE A 1 238 ? 41.257 -60.784 -28.781 1.00 274.57 238 PHE A O 1
ATOM 1379 N N . VAL A 1 239 ? 41.936 -58.727 -29.339 1.00 265.15 239 VAL A N 1
ATOM 1380 C CA . VAL A 1 239 ? 42.918 -58.679 -28.279 1.00 265.97 239 VAL A CA 1
ATOM 1381 C C . VAL A 1 239 ? 42.162 -58.202 -27.075 1.00 265.21 239 VAL A C 1
ATOM 1382 O O . VAL A 1 239 ? 41.203 -57.462 -27.224 1.00 264.52 239 VAL A O 1
ATOM 1386 N N . CYS A 1 240 ? 42.573 -58.609 -25.879 1.00 255.34 240 CYS A N 1
ATOM 1387 C CA . CYS A 1 240 ? 41.945 -58.103 -24.658 1.00 254.72 240 CYS A CA 1
ATOM 1388 C C . CYS A 1 240 ? 43.004 -57.777 -23.640 1.00 255.63 240 CYS A C 1
ATOM 1389 O O . CYS A 1 240 ? 44.032 -58.438 -23.560 1.00 256.28 240 CYS A O 1
ATOM 1392 N N . VAL A 1 241 ? 42.762 -56.731 -22.874 1.00 233.19 241 VAL A N 1
ATOM 1393 C CA . VAL A 1 241 ? 43.738 -56.292 -21.913 1.00 233.98 241 VAL A CA 1
ATOM 1394 C C . VAL A 1 241 ? 43.241 -56.674 -20.550 1.00 233.17 241 VAL A C 1
ATOM 1395 O O . VAL A 1 241 ? 42.029 -56.701 -20.312 1.00 232.07 241 VAL A O 1
ATOM 1399 N N . CYS A 1 242 ? 44.160 -56.988 -19.645 1.00 269.13 242 CYS A N 1
ATOM 1400 C CA . CYS A 1 242 ? 43.762 -57.431 -18.312 1.00 268.49 242 CYS A CA 1
ATOM 1401 C C . CYS A 1 242 ? 44.989 -57.719 -17.487 1.00 269.14 242 CYS A C 1
ATOM 1402 O O . CYS A 1 242 ? 45.963 -58.239 -18.022 1.00 269.74 242 CYS A O 1
ATOM 1405 N N . ILE A 1 243 ? 44.920 -57.435 -16.187 1.00 230.41 243 ILE A N 1
ATOM 1406 C CA . ILE A 1 243 ? 46.114 -57.402 -15.370 1.00 230.96 243 ILE A CA 1
ATOM 1407 C C . ILE A 1 243 ? 46.149 -58.533 -14.402 1.00 230.63 243 ILE A C 1
ATOM 1408 O O . ILE A 1 243 ? 45.288 -59.392 -14.408 1.00 230.09 243 ILE A O 1
ATOM 1413 N N . SER A 1 244 ? 47.126 -58.484 -13.512 1.00 230.14 244 SER A N 1
ATOM 1414 C CA . SER A 1 244 ? 47.467 -59.650 -12.725 1.00 230.00 244 SER A CA 1
ATOM 1415 C C . SER A 1 244 ? 46.749 -59.624 -11.397 1.00 229.54 244 SER A C 1
ATOM 1416 O O . SER A 1 244 ? 47.366 -59.445 -10.347 1.00 229.61 244 SER A O 1
ATOM 1419 N N . GLU A 1 245 ? 45.442 -59.825 -11.435 1.00 279.15 245 GLU A N 1
ATOM 1420 C CA . GLU A 1 245 ? 44.709 -59.892 -10.195 1.00 278.69 245 GLU A CA 1
ATOM 1421 C C . GLU A 1 245 ? 43.408 -60.672 -10.331 1.00 278.11 245 GLU A C 1
ATOM 1422 O O . GLU A 1 245 ? 42.782 -60.688 -11.377 1.00 277.81 245 GLU A O 1
ATOM 1428 N N . PHE A 1 246 ? 43.049 -61.363 -9.265 1.00 296.57 246 PHE A N 1
ATOM 1429 C CA . PHE A 1 246 ? 41.873 -62.206 -9.249 1.00 296.09 246 PHE A CA 1
ATOM 1430 C C . PHE A 1 246 ? 40.772 -61.665 -10.144 1.00 295.30 246 PHE A C 1
ATOM 1431 O O . PHE A 1 246 ? 40.434 -62.278 -11.152 1.00 295.13 246 PHE A O 1
ATOM 1439 N N . LEU A 1 247 ? 40.212 -60.519 -9.767 1.00 369.37 247 LEU A N 1
ATOM 1440 C CA . LEU A 1 247 ? 39.045 -59.959 -10.459 1.00 368.38 247 LEU A CA 1
ATOM 1441 C C . LEU A 1 247 ? 39.301 -59.719 -11.935 1.00 368.52 247 LEU A C 1
ATOM 1442 O O . LEU A 1 247 ? 38.404 -59.896 -12.752 1.00 367.77 247 LEU A O 1
ATOM 1447 N N . SER A 1 248 ? 40.516 -59.308 -12.279 1.00 340.00 248 SER A N 1
ATOM 1448 C CA . SER A 1 248 ? 40.883 -59.240 -13.684 1.00 340.33 248 SER A CA 1
ATOM 1449 C C . SER A 1 248 ? 40.693 -60.634 -14.264 1.00 340.26 248 SER A C 1
ATOM 1450 O O . SER A 1 248 ? 39.666 -60.926 -14.879 1.00 339.47 248 SER A O 1
ATOM 1453 N N . LEU A 1 249 ? 41.690 -61.485 -14.033 1.00 216.15 249 LEU A N 1
ATOM 1454 C CA . LEU A 1 249 ? 41.720 -62.854 -14.516 1.00 216.24 249 LEU A CA 1
ATOM 1455 C C . LEU A 1 249 ? 40.321 -63.381 -14.741 1.00 215.31 249 LEU A C 1
ATOM 1456 O O . LEU A 1 249 ? 39.764 -63.214 -15.808 1.00 214.80 249 LEU A O 1
ATOM 1461 N N . TYR A 1 250 ? 39.758 -64.024 -13.735 1.00 343.21 250 TYR A N 1
ATOM 1462 C CA . TYR A 1 250 ? 38.395 -64.510 -13.814 1.00 342.27 250 TYR A CA 1
ATOM 1463 C C . TYR A 1 250 ? 37.561 -63.704 -14.796 1.00 341.29 250 TYR A C 1
ATOM 1464 O O . TYR A 1 250 ? 37.204 -64.188 -15.865 1.00 340.90 250 TYR A O 1
ATOM 1473 N N . GLU A 1 251 ? 37.251 -62.467 -14.425 1.00 371.82 251 GLU A N 1
ATOM 1474 C CA . GLU A 1 251 ? 36.409 -61.617 -15.257 1.00 370.79 251 GLU A CA 1
ATOM 1475 C C . GLU A 1 251 ? 36.921 -61.610 -16.682 1.00 371.17 251 GLU A C 1
ATOM 1476 O O . GLU A 1 251 ? 36.161 -61.819 -17.618 1.00 370.32 251 GLU A O 1
ATOM 1482 N N . THR A 1 252 ? 38.215 -61.374 -16.843 1.00 260.37 252 THR A N 1
ATOM 1483 C CA . THR A 1 252 ? 38.809 -61.369 -18.169 1.00 260.86 252 THR A CA 1
ATOM 1484 C C . THR A 1 252 ? 38.561 -62.701 -18.807 1.00 260.62 252 THR A C 1
ATOM 1485 O O . THR A 1 252 ? 37.979 -62.788 -19.872 1.00 260.00 252 THR A O 1
ATOM 1489 N N . GLU A 1 253 ? 39.029 -63.750 -18.156 1.00 261.00 253 GLU A N 1
ATOM 1490 C CA . GLU A 1 253 ? 38.758 -65.085 -18.635 1.00 260.79 253 GLU A CA 1
ATOM 1491 C C . GLU A 1 253 ? 37.338 -65.141 -19.170 1.00 259.46 253 GLU A C 1
ATOM 1492 O O . GLU A 1 253 ? 37.122 -65.512 -20.326 1.00 259.09 253 GLU A O 1
ATOM 1498 N N . ARG A 1 254 ? 36.377 -64.767 -18.327 1.00 346.34 254 ARG A N 1
ATOM 1499 C CA . ARG A 1 254 ? 34.977 -64.747 -18.722 1.00 344.83 254 ARG A CA 1
ATOM 1500 C C . ARG A 1 254 ? 34.832 -64.171 -20.109 1.00 344.34 254 ARG A C 1
ATOM 1501 O O . ARG A 1 254 ? 34.362 -64.857 -21.018 1.00 343.70 254 ARG A O 1
ATOM 1509 N N . LEU A 1 255 ? 35.240 -62.915 -20.271 1.00 406.44 255 LEU A N 1
ATOM 1510 C CA . LEU A 1 255 ? 35.272 -62.310 -21.592 1.00 406.28 255 LEU A CA 1
ATOM 1511 C C . LEU A 1 255 ? 35.437 -63.397 -22.643 1.00 406.37 255 LEU A C 1
ATOM 1512 O O . LEU A 1 255 ? 34.514 -63.667 -23.413 1.00 405.16 255 LEU A O 1
ATOM 1517 N N . ILE A 1 256 ? 36.610 -64.029 -22.655 1.00 254.99 256 ILE A N 1
ATOM 1518 C CA . ILE A 1 256 ? 36.932 -65.004 -23.678 1.00 255.18 256 ILE A CA 1
ATOM 1519 C C . ILE A 1 256 ? 35.734 -65.903 -23.953 1.00 253.84 256 ILE A C 1
ATOM 1520 O O . ILE A 1 256 ? 35.312 -66.026 -25.095 1.00 253.15 256 ILE A O 1
ATOM 1525 N N . GLN A 1 257 ? 35.154 -66.489 -22.917 1.00 311.01 257 GLN A N 1
ATOM 1526 C CA . GLN A 1 257 ? 34.052 -67.424 -23.120 1.00 309.80 257 GLN A CA 1
ATOM 1527 C C . GLN A 1 257 ? 32.971 -66.848 -24.056 1.00 308.21 257 GLN A C 1
ATOM 1528 O O . GLN A 1 257 ? 32.729 -67.381 -25.148 1.00 307.65 257 GLN A O 1
ATOM 1534 N N . GLU A 1 258 ? 32.351 -65.747 -23.644 1.00 316.63 258 GLU A N 1
ATOM 1535 C CA . GLU A 1 258 ? 31.315 -65.111 -24.456 1.00 314.97 258 GLU A CA 1
ATOM 1536 C C . GLU A 1 258 ? 31.779 -64.929 -25.897 1.00 315.26 258 GLU A C 1
ATOM 1537 O O . GLU A 1 258 ? 31.001 -65.104 -26.836 1.00 313.93 258 GLU A O 1
ATOM 1543 N N . LEU A 1 259 ? 33.053 -64.603 -26.073 1.00 341.98 259 LEU A N 1
ATOM 1544 C CA . LEU A 1 259 ? 33.586 -64.427 -27.411 1.00 342.45 259 LEU A CA 1
ATOM 1545 C C . LEU A 1 259 ? 33.484 -65.735 -28.179 1.00 342.10 259 LEU A C 1
ATOM 1546 O O . LEU A 1 259 ? 32.781 -65.818 -29.177 1.00 340.94 259 LEU A O 1
ATOM 1551 N N . ILE A 1 260 ? 34.186 -66.757 -27.712 1.00 291.76 260 ILE A N 1
ATOM 1552 C CA . ILE A 1 260 ? 34.034 -68.079 -28.289 1.00 291.39 260 ILE A CA 1
ATOM 1553 C C . ILE A 1 260 ? 32.541 -68.303 -28.465 1.00 289.44 260 ILE A C 1
ATOM 1554 O O . ILE A 1 260 ? 32.096 -68.839 -29.465 1.00 288.55 260 ILE A O 1
ATOM 1559 N N . SER A 1 261 ? 31.759 -67.852 -27.492 1.00 367.16 261 SER A N 1
ATOM 1560 C CA . SER A 1 261 ? 30.311 -68.035 -27.535 1.00 365.14 261 SER A CA 1
ATOM 1561 C C . SER A 1 261 ? 29.708 -67.318 -28.716 1.00 363.81 261 SER A C 1
ATOM 1562 O O . SER A 1 261 ? 28.527 -67.470 -29.028 1.00 361.89 261 SER A O 1
ATOM 1565 N N . TYR A 1 262 ? 30.534 -66.526 -29.370 1.00 320.04 262 TYR A N 1
ATOM 1566 C CA . TYR A 1 262 ? 30.090 -65.775 -30.514 1.00 319.05 262 TYR A CA 1
ATOM 1567 C C . TYR A 1 262 ? 30.824 -66.339 -31.719 1.00 319.85 262 TYR A C 1
ATOM 1568 O O . TYR A 1 262 ? 30.679 -65.863 -32.841 1.00 319.39 262 TYR A O 1
ATOM 1577 N N . ASP A 1 263 ? 31.585 -67.395 -31.466 1.00 323.26 263 ASP A N 1
ATOM 1578 C CA . ASP A 1 263 ? 32.433 -67.983 -32.476 1.00 324.17 263 ASP A CA 1
ATOM 1579 C C . ASP A 1 263 ? 33.287 -66.885 -33.031 1.00 325.37 263 ASP A C 1
ATOM 1580 O O . ASP A 1 263 ? 33.193 -66.538 -34.193 1.00 325.05 263 ASP A O 1
ATOM 1585 N N . MET A 1 264 ? 34.115 -66.320 -32.174 1.00 333.44 264 MET A N 1
ATOM 1586 C CA . MET A 1 264 ? 34.987 -65.265 -32.616 1.00 334.73 264 MET A CA 1
ATOM 1587 C C . MET A 1 264 ? 36.443 -65.590 -32.361 1.00 336.57 264 MET A C 1
ATOM 1588 O O . MET A 1 264 ? 36.839 -65.917 -31.255 1.00 337.11 264 MET A O 1
ATOM 1593 N N . ASP A 1 265 ? 37.246 -65.490 -33.396 1.00 273.57 265 ASP A N 1
ATOM 1594 C CA . ASP A 1 265 ? 38.628 -65.813 -33.257 1.00 275.10 265 ASP A CA 1
ATOM 1595 C C . ASP A 1 265 ? 39.144 -64.841 -32.276 1.00 276.04 265 ASP A C 1
ATOM 1596 O O . ASP A 1 265 ? 38.607 -63.763 -32.163 1.00 275.78 265 ASP A O 1
ATOM 1601 N N . VAL A 1 266 ? 40.215 -65.186 -31.592 1.00 299.85 266 VAL A N 1
ATOM 1602 C CA . VAL A 1 266 ? 40.721 -64.327 -30.546 1.00 300.66 266 VAL A CA 1
ATOM 1603 C C . VAL A 1 266 ? 42.005 -64.902 -30.095 1.00 301.68 266 VAL A C 1
ATOM 1604 O O . VAL A 1 266 ? 42.020 -65.978 -29.551 1.00 301.36 266 VAL A O 1
ATOM 1608 N N . ASN A 1 267 ? 43.098 -64.200 -30.270 1.00 308.34 267 ASN A N 1
ATOM 1609 C CA . ASN A 1 267 ? 44.338 -64.872 -29.998 1.00 309.06 267 ASN A CA 1
ATOM 1610 C C . ASN A 1 267 ? 45.297 -64.081 -29.162 1.00 310.02 267 ASN A C 1
ATOM 1611 O O . ASN A 1 267 ? 46.488 -64.389 -29.140 1.00 310.68 267 ASN A O 1
ATOM 1616 N N . SER A 1 268 ? 44.829 -63.081 -28.445 1.00 274.31 268 SER A N 1
ATOM 1617 C CA . SER A 1 268 ? 45.853 -62.323 -27.768 1.00 275.27 268 SER A CA 1
ATOM 1618 C C . SER A 1 268 ? 45.566 -61.733 -26.387 1.00 275.12 268 SER A C 1
ATOM 1619 O O . SER A 1 268 ? 44.484 -61.217 -26.097 1.00 274.48 268 SER A O 1
ATOM 1622 N N . ILE A 1 269 ? 46.566 -61.816 -25.529 1.00 252.96 269 ILE A N 1
ATOM 1623 C CA . ILE A 1 269 ? 46.350 -61.295 -24.229 1.00 252.82 269 ILE A CA 1
ATOM 1624 C C . ILE A 1 269 ? 47.439 -60.380 -23.779 1.00 253.72 269 ILE A C 1
ATOM 1625 O O . ILE A 1 269 ? 48.622 -60.731 -23.761 1.00 254.20 269 ILE A O 1
ATOM 1630 N N . ILE A 1 270 ? 46.978 -59.193 -23.415 1.00 304.38 270 ILE A N 1
ATOM 1631 C CA . 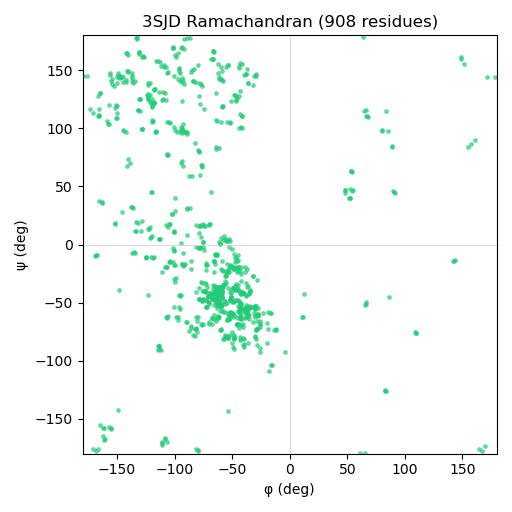ILE A 1 270 ? 47.792 -58.101 -22.933 1.00 305.18 270 ILE A CA 1
ATOM 1632 C C . ILE A 1 270 ? 47.652 -57.937 -21.416 1.00 304.78 270 ILE A C 1
ATOM 1633 O O . ILE A 1 270 ? 46.639 -57.455 -20.900 1.00 304.21 270 ILE A O 1
ATOM 1638 N N . VAL A 1 271 ? 48.686 -58.350 -20.705 1.00 262.96 271 VAL A N 1
ATOM 1639 C CA . VAL A 1 271 ? 48.757 -58.100 -19.293 1.00 262.71 271 VAL A CA 1
ATOM 1640 C C . VAL A 1 271 ? 49.677 -56.917 -19.105 1.00 263.48 271 VAL A C 1
ATOM 1641 O O . VAL A 1 271 ? 50.649 -56.735 -19.817 1.00 264.18 271 VAL A O 1
ATOM 1645 N N . ASN A 1 272 ? 49.338 -56.121 -18.108 1.00 335.54 272 ASN A N 1
ATOM 1646 C CA . ASN A 1 272 ? 49.639 -54.689 -18.051 1.00 336.18 272 ASN A CA 1
ATOM 1647 C C . ASN A 1 272 ? 49.998 -54.309 -16.622 1.00 335.95 272 ASN A C 1
ATOM 1648 O O . ASN A 1 272 ? 49.744 -55.081 -15.698 1.00 335.26 272 ASN A O 1
ATOM 1653 N N . GLN A 1 273 ? 50.598 -53.145 -16.413 1.00 301.72 273 GLN A N 1
ATOM 1654 C CA . GLN A 1 273 ? 50.852 -52.718 -15.049 1.00 301.41 273 GLN A CA 1
ATOM 1655 C C . GLN A 1 273 ? 51.480 -53.871 -14.267 1.00 300.90 273 GLN A C 1
ATOM 1656 O O . GLN A 1 273 ? 51.072 -54.176 -13.149 1.00 300.24 273 GLN A O 1
ATOM 1662 N N . LEU A 1 274 ? 52.451 -54.539 -14.882 1.00 258.73 274 LEU A N 1
ATOM 1663 C CA . LEU A 1 274 ? 53.203 -55.573 -14.186 1.00 258.24 274 LEU A CA 1
ATOM 1664 C C . LEU A 1 274 ? 54.225 -54.846 -13.351 1.00 258.30 274 LEU A C 1
ATOM 1665 O O . LEU A 1 274 ? 54.237 -53.621 -13.351 1.00 258.76 274 LEU A O 1
ATOM 1670 N N . LEU A 1 275 ? 55.081 -55.588 -12.652 1.00 481.86 275 LEU A N 1
ATOM 1671 C CA . LEU A 1 275 ? 56.021 -54.981 -11.714 1.00 481.67 275 LEU A CA 1
ATOM 1672 C C . LEU A 1 275 ? 57.482 -55.121 -12.124 1.00 481.70 275 LEU A C 1
ATOM 1673 O O . LEU A 1 275 ? 58.044 -54.228 -12.752 1.00 482.34 275 LEU A O 1
ATOM 1678 N N . PHE A 1 276 ? 58.094 -56.233 -11.731 1.00 319.57 276 PHE A N 1
ATOM 1679 C CA . PHE A 1 276 ? 59.493 -56.525 -12.054 1.00 319.29 276 PHE A CA 1
ATOM 1680 C C . PHE A 1 276 ? 60.488 -56.018 -11.000 1.00 318.69 276 PHE A C 1
ATOM 1681 O O . PHE A 1 276 ? 61.534 -55.444 -11.330 1.00 318.76 276 PHE A O 1
ATOM 1689 N N . ALA A 1 277 ? 60.162 -56.255 -9.733 1.00 486.36 277 ALA A N 1
ATOM 1690 C CA . ALA A 1 277 ? 60.967 -55.761 -8.623 1.00 485.70 277 ALA A CA 1
ATOM 1691 C C . ALA A 1 277 ? 62.235 -56.584 -8.435 1.00 484.70 277 ALA A C 1
ATOM 1692 O O . ALA A 1 277 ? 62.394 -57.272 -7.432 1.00 483.83 277 ALA A O 1
ATOM 1694 N N . GLU A 1 278 ? 63.138 -56.501 -9.406 1.00 352.87 278 GLU A N 1
ATOM 1695 C CA . GLU A 1 278 ? 64.401 -57.228 -9.352 1.00 351.77 278 GLU A CA 1
ATOM 1696 C C . GLU A 1 278 ? 65.607 -56.292 -9.382 1.00 351.48 278 GLU A C 1
ATOM 1697 O O . GLU A 1 278 ? 66.586 -56.498 -8.661 1.00 350.24 278 GLU A O 1
ATOM 1703 N N . CYS A 1 285 ? 60.924 -51.211 -3.070 1.00 470.96 285 CYS A N 1
ATOM 1704 C CA . CYS A 1 285 ? 60.352 -51.164 -1.730 1.00 470.40 285 CYS A CA 1
ATOM 1705 C C . CYS A 1 285 ? 59.657 -52.457 -1.349 1.00 470.12 285 CYS A C 1
ATOM 1706 O O . CYS A 1 285 ? 59.198 -53.215 -2.202 1.00 470.57 285 CYS A O 1
ATOM 1709 N N . LYS A 1 286 ? 59.559 -52.696 -0.051 1.00 538.60 286 LYS A N 1
ATOM 1710 C CA . LYS A 1 286 ? 59.108 -53.992 0.456 1.00 538.33 286 LYS A CA 1
ATOM 1711 C C . LYS A 1 286 ? 57.798 -54.427 -0.174 1.00 539.08 286 LYS A C 1
ATOM 1712 O O . LYS A 1 286 ? 57.707 -55.468 -0.842 1.00 539.28 286 LYS A O 1
ATOM 1718 N N . ARG A 1 287 ? 56.785 -53.600 0.046 1.00 402.97 287 ARG A N 1
ATOM 1719 C CA . ARG A 1 287 ? 55.447 -53.878 -0.429 1.00 403.47 287 ARG A CA 1
ATOM 1720 C C . ARG A 1 287 ? 55.493 -54.074 -1.922 1.00 404.06 287 ARG A C 1
ATOM 1721 O O . ARG A 1 287 ? 54.708 -54.847 -2.478 1.00 404.33 287 ARG A O 1
ATOM 1729 N N . CYS A 1 288 ? 56.390 -53.332 -2.567 1.00 341.87 288 CYS A N 1
ATOM 1730 C CA . CYS A 1 288 ? 56.644 -53.541 -3.973 1.00 342.43 288 CYS A CA 1
ATOM 1731 C C . CYS A 1 288 ? 56.841 -55.058 -4.115 1.00 342.15 288 CYS A C 1
ATOM 1732 O O . CYS A 1 288 ? 55.884 -55.793 -4.339 1.00 342.33 288 CYS A O 1
ATOM 1735 N N . GLN A 1 289 ? 58.085 -55.518 -3.971 1.00 581.34 289 GLN A N 1
ATOM 1736 C CA . GLN A 1 289 ? 58.424 -56.935 -4.144 1.00 581.01 289 GLN A CA 1
ATOM 1737 C C . GLN A 1 289 ? 57.303 -57.830 -3.648 1.00 581.07 289 GLN A C 1
ATOM 1738 O O . GLN A 1 289 ? 56.970 -58.830 -4.275 1.00 581.27 289 GLN A O 1
ATOM 1744 N N . ALA A 1 290 ? 56.730 -57.461 -2.510 1.00 306.91 290 ALA A N 1
ATOM 1745 C CA . ALA A 1 290 ? 55.569 -58.168 -1.992 1.00 307.04 290 ALA A CA 1
ATOM 1746 C C . ALA A 1 290 ? 54.521 -58.190 -3.081 1.00 307.63 290 ALA A C 1
ATOM 1747 O O . ALA A 1 290 ? 54.343 -59.183 -3.781 1.00 307.81 290 ALA A O 1
ATOM 1749 N N . ARG A 1 291 ? 53.819 -57.078 -3.205 1.00 339.78 291 ARG A N 1
ATOM 1750 C CA . ARG A 1 291 ? 52.928 -56.866 -4.322 1.00 340.21 291 ARG A CA 1
ATOM 1751 C C . ARG A 1 291 ? 53.392 -57.659 -5.558 1.00 340.49 291 ARG A C 1
ATOM 1752 O O . ARG A 1 291 ? 52.631 -58.439 -6.128 1.00 340.63 291 ARG A O 1
ATOM 1760 N N . TRP A 1 292 ? 54.644 -57.456 -5.958 1.00 343.85 292 TRP A N 1
ATOM 1761 C CA . TRP A 1 292 ? 55.222 -58.157 -7.096 1.00 344.03 292 TRP A CA 1
ATOM 1762 C C . TRP A 1 292 ? 54.747 -59.594 -7.100 1.00 343.88 292 TRP A C 1
ATOM 1763 O O . TRP A 1 292 ? 54.144 -60.044 -8.060 1.00 344.17 292 TRP A O 1
ATOM 1774 N N . LYS A 1 293 ? 54.995 -60.312 -6.014 1.00 283.83 293 LYS A N 1
ATOM 1775 C CA . LYS A 1 293 ? 54.597 -61.712 -5.937 1.00 283.79 293 LYS A CA 1
ATOM 1776 C C . LYS A 1 293 ? 53.150 -61.942 -6.348 1.00 284.15 293 LYS A C 1
ATOM 1777 O O . LYS A 1 293 ? 52.835 -62.958 -6.951 1.00 284.27 293 LYS A O 1
ATOM 1783 N N . MET A 1 294 ? 52.275 -61.007 -5.981 1.00 290.98 294 MET A N 1
ATOM 1784 C CA . MET A 1 294 ? 50.875 -61.036 -6.391 1.00 291.11 294 MET A CA 1
ATOM 1785 C C . MET A 1 294 ? 50.925 -61.416 -7.835 1.00 291.34 294 MET A C 1
ATOM 1786 O O . MET A 1 294 ? 50.756 -62.578 -8.231 1.00 291.37 294 MET A O 1
ATOM 1791 N N . GLN A 1 295 ? 51.177 -60.379 -8.617 1.00 350.30 295 GLN A N 1
ATOM 1792 C CA . GLN A 1 295 ? 51.308 -60.488 -10.046 1.00 350.58 295 GLN A CA 1
ATOM 1793 C C . GLN A 1 295 ? 51.917 -61.832 -10.423 1.00 350.52 295 GLN A C 1
ATOM 1794 O O . GLN A 1 295 ? 51.345 -62.585 -11.201 1.00 350.56 295 GLN A O 1
ATOM 1800 N N . LYS A 1 296 ? 53.059 -62.157 -9.847 1.00 330.81 296 LYS A N 1
ATOM 1801 C CA . LYS A 1 296 ? 53.712 -63.360 -10.263 1.00 330.66 296 LYS A CA 1
ATOM 1802 C C . LYS A 1 296 ? 52.831 -64.574 -10.013 1.00 330.61 296 LYS A C 1
ATOM 1803 O O . LYS A 1 296 ? 52.581 -65.357 -10.926 1.00 330.68 296 LYS A O 1
ATOM 1809 N N . LYS A 1 297 ? 52.354 -64.733 -8.785 1.00 339.65 297 LYS A N 1
ATOM 1810 C CA . LYS A 1 297 ? 51.461 -65.838 -8.479 1.00 339.73 297 LYS A CA 1
ATOM 1811 C C . LYS A 1 297 ? 50.491 -65.956 -9.614 1.00 339.86 297 LYS A C 1
ATOM 1812 O O . LYS A 1 297 ? 49.936 -67.017 -9.884 1.00 339.91 297 LYS A O 1
ATOM 1818 N N . TYR A 1 298 ? 50.303 -64.837 -10.285 1.00 255.75 298 TYR A N 1
ATOM 1819 C CA . TYR A 1 298 ? 49.315 -64.744 -11.328 1.00 255.76 298 TYR A CA 1
ATOM 1820 C C . TYR A 1 298 ? 49.834 -64.976 -12.762 1.00 255.88 298 TYR A C 1
ATOM 1821 O O . TYR A 1 298 ? 49.319 -65.833 -13.477 1.00 255.81 298 TYR A O 1
ATOM 1830 N N . LEU A 1 299 ? 50.839 -64.216 -13.186 1.00 307.79 299 LEU A N 1
ATOM 1831 C CA . LEU A 1 299 ? 51.397 -64.365 -14.533 1.00 307.95 299 LEU A CA 1
ATOM 1832 C C . LEU A 1 299 ? 51.381 -65.806 -14.956 1.00 307.76 299 LEU A C 1
ATOM 1833 O O . LEU A 1 299 ? 50.775 -66.202 -15.934 1.00 307.75 299 LEU A O 1
ATOM 1838 N N . ASP A 1 300 ? 52.079 -66.592 -14.179 1.00 318.72 300 ASP A N 1
ATOM 1839 C CA . ASP A 1 300 ? 52.088 -68.007 -14.373 1.00 318.54 300 ASP A CA 1
ATOM 1840 C C . ASP A 1 300 ? 50.684 -68.521 -14.641 1.00 318.57 300 ASP A C 1
ATOM 1841 O O . ASP A 1 300 ? 50.382 -68.871 -15.767 1.00 318.53 300 ASP A O 1
ATOM 1846 N N . GLN A 1 301 ? 49.820 -68.537 -13.630 1.00 286.05 301 GLN A N 1
ATOM 1847 C CA . GLN A 1 301 ? 48.438 -68.954 -13.835 1.00 285.96 301 GLN A CA 1
ATOM 1848 C C . GLN A 1 301 ? 48.155 -68.926 -15.313 1.00 285.84 301 GLN A C 1
ATOM 1849 O O . GLN A 1 301 ? 47.814 -69.929 -15.935 1.00 285.72 301 GLN A O 1
ATOM 1855 N N . ILE A 1 302 ? 48.332 -67.734 -15.861 1.00 345.03 302 ILE A N 1
ATOM 1856 C CA . ILE A 1 302 ? 48.083 -67.468 -17.257 1.00 344.98 302 ILE A CA 1
ATOM 1857 C C . ILE A 1 302 ? 48.937 -68.327 -18.159 1.00 345.03 302 ILE A C 1
ATOM 1858 O O . ILE A 1 302 ? 48.440 -69.255 -18.801 1.00 344.80 302 ILE A O 1
ATOM 1863 N N . ASP A 1 303 ? 50.225 -68.002 -18.208 1.00 288.13 303 ASP A N 1
ATOM 1864 C CA . ASP A 1 303 ? 51.162 -68.759 -19.018 1.00 288.06 303 ASP A CA 1
ATOM 1865 C C . ASP A 1 303 ? 50.716 -70.219 -19.115 1.00 287.77 303 ASP A C 1
ATOM 1866 O O . ASP A 1 303 ? 50.379 -70.691 -20.186 1.00 287.64 303 ASP A O 1
ATOM 1871 N N . GLU A 1 304 ? 50.665 -70.923 -17.995 1.00 406.49 304 GLU A N 1
ATOM 1872 C CA . GLU A 1 304 ? 50.262 -72.327 -18.017 1.00 406.33 304 GLU A CA 1
ATOM 1873 C C . GLU A 1 304 ? 49.079 -72.564 -18.934 1.00 406.19 304 GLU A C 1
ATOM 1874 O O . GLU A 1 304 ? 49.143 -73.368 -19.854 1.00 405.99 304 GLU A O 1
ATOM 1880 N N . LEU A 1 305 ? 47.988 -71.858 -18.664 1.00 361.71 305 LEU A N 1
ATOM 1881 C CA . LEU A 1 305 ? 46.745 -72.081 -19.397 1.00 361.38 305 LEU A CA 1
ATOM 1882 C C . LEU A 1 305 ? 46.608 -71.231 -20.654 1.00 361.23 305 LEU A C 1
ATOM 1883 O O . LEU A 1 305 ? 45.509 -70.883 -21.042 1.00 360.87 305 LEU A O 1
ATOM 1888 N N . TYR A 1 306 ? 47.710 -70.897 -21.305 1.00 356.46 306 TYR A N 1
ATOM 1889 C CA . TYR A 1 306 ? 47.619 -70.130 -22.546 1.00 356.47 306 TYR A CA 1
ATOM 1890 C C . TYR A 1 306 ? 48.770 -70.390 -23.506 1.00 356.65 306 TYR A C 1
ATOM 1891 O O . TYR A 1 306 ? 49.006 -69.595 -24.416 1.00 356.89 306 TYR A O 1
ATOM 1900 N N . GLU A 1 307 ? 49.465 -71.510 -23.304 1.00 384.08 307 GLU A N 1
ATOM 1901 C CA . GLU A 1 307 ? 50.584 -71.889 -24.152 1.00 384.08 307 GLU A CA 1
ATOM 1902 C C . GLU A 1 307 ? 50.373 -71.356 -25.558 1.00 384.16 307 GLU A C 1
ATOM 1903 O O . GLU A 1 307 ? 51.222 -70.663 -26.115 1.00 384.51 307 GLU A O 1
ATOM 1909 N N . ASP A 1 308 ? 49.208 -71.678 -26.105 1.00 541.55 308 ASP A N 1
ATOM 1910 C CA . ASP A 1 308 ? 48.885 -71.436 -27.500 1.00 541.47 308 ASP A CA 1
ATOM 1911 C C . ASP A 1 308 ? 48.499 -70.001 -27.788 1.00 541.84 308 ASP A C 1
ATOM 1912 O O . ASP A 1 308 ? 48.042 -69.680 -28.881 1.00 541.77 308 ASP A O 1
ATOM 1917 N N . PHE A 1 309 ? 48.699 -69.143 -26.797 1.00 298.16 309 PHE A N 1
ATOM 1918 C CA . PHE A 1 309 ? 48.250 -67.758 -26.863 1.00 298.49 309 PHE A CA 1
ATOM 1919 C C . PHE A 1 309 ? 49.375 -66.732 -27.006 1.00 299.31 309 PHE A C 1
ATOM 1920 O O . PHE A 1 309 ? 50.509 -66.970 -26.585 1.00 299.53 309 PHE A O 1
ATOM 1928 N N . HIS A 1 310 ? 49.046 -65.592 -27.609 1.00 312.08 310 HIS A N 1
ATOM 1929 C CA . HIS A 1 310 ? 49.887 -64.416 -27.518 1.00 312.94 310 HIS A CA 1
ATOM 1930 C C . HIS A 1 310 ? 49.616 -63.802 -26.155 1.00 312.90 310 HIS A C 1
ATOM 1931 O O . HIS A 1 310 ? 48.854 -62.849 -26.040 1.00 312.97 310 HIS A O 1
ATOM 1938 N N . VAL A 1 311 ? 50.217 -64.360 -25.112 1.00 289.64 311 VAL A N 1
ATOM 1939 C CA . VAL A 1 311 ? 50.081 -63.800 -23.780 1.00 289.61 311 VAL A CA 1
ATOM 1940 C C . VAL A 1 311 ? 51.198 -62.804 -23.623 1.00 290.33 311 VAL A C 1
ATOM 1941 O O . VAL A 1 311 ? 52.323 -63.170 -23.299 1.00 290.38 311 VAL A O 1
ATOM 1945 N N . VAL A 1 312 ? 50.887 -61.538 -23.852 1.00 301.57 312 VAL A N 1
ATOM 1946 C CA . VAL A 1 312 ? 51.921 -60.515 -23.909 1.00 302.40 312 VAL A CA 1
ATOM 1947 C C . VAL A 1 312 ? 52.177 -59.738 -22.631 1.00 302.48 312 VAL A C 1
ATOM 1948 O O . VAL A 1 312 ? 51.493 -58.768 -22.323 1.00 302.63 312 VAL A O 1
ATOM 1952 N N . LYS A 1 313 ? 53.195 -60.145 -21.898 1.00 308.57 313 LYS A N 1
ATOM 1953 C CA . LYS A 1 313 ? 53.549 -59.410 -20.706 1.00 308.61 313 LYS A CA 1
ATOM 1954 C C . LYS A 1 313 ? 53.936 -57.987 -21.112 1.00 309.53 313 LYS A C 1
ATOM 1955 O O . LYS A 1 313 ? 54.536 -57.772 -22.161 1.00 310.17 313 LYS A O 1
ATOM 1961 N N . MET A 1 314 ? 53.552 -57.015 -20.291 1.00 320.45 314 MET A N 1
ATOM 1962 C CA . MET A 1 314 ? 53.924 -55.607 -20.496 1.00 321.36 314 MET A CA 1
ATOM 1963 C C . MET A 1 314 ? 54.222 -54.863 -19.177 1.00 321.23 314 MET A C 1
ATOM 1964 O O . MET A 1 314 ? 53.527 -55.076 -18.186 1.00 320.52 314 MET A O 1
ATOM 1969 N N . PRO A 1 315 ? 55.242 -53.972 -19.170 1.00 357.97 315 PRO A N 1
ATOM 1970 C CA . PRO A 1 315 ? 55.760 -53.354 -17.948 1.00 357.78 315 PRO A CA 1
ATOM 1971 C C . PRO A 1 315 ? 54.982 -52.097 -17.589 1.00 358.14 315 PRO A C 1
ATOM 1972 O O . PRO A 1 315 ? 54.097 -51.691 -18.335 1.00 358.53 315 PRO A O 1
ATOM 1976 N N . LEU A 1 316 ? 55.321 -51.473 -16.469 1.00 375.62 316 LEU A N 1
ATOM 1977 C CA . LEU A 1 316 ? 54.535 -50.352 -15.980 1.00 375.77 316 LEU A CA 1
ATOM 1978 C C . LEU A 1 316 ? 55.356 -49.102 -15.670 1.00 376.46 316 LEU A C 1
ATOM 1979 O O . LEU A 1 316 ? 55.964 -48.985 -14.606 1.00 375.99 316 LEU A O 1
ATOM 1984 N N . CYS A 1 317 ? 55.348 -48.164 -16.608 1.00 369.05 317 CYS A N 1
ATOM 1985 C CA . CYS A 1 317 ? 56.060 -46.902 -16.455 1.00 369.92 317 CYS A CA 1
ATOM 1986 C C . CYS A 1 317 ? 55.300 -45.960 -15.522 1.00 369.63 317 CYS A C 1
ATOM 1987 O O . CYS A 1 317 ? 54.089 -45.821 -15.652 1.00 369.37 317 CYS A O 1
ATOM 1990 N N . ALA A 1 318 ? 56.005 -45.294 -14.608 1.00 260.46 318 ALA A N 1
ATOM 1991 C CA . ALA A 1 318 ? 55.344 -44.484 -13.597 1.00 260.01 318 ALA A CA 1
ATOM 1992 C C . ALA A 1 318 ? 54.441 -43.376 -14.146 1.00 260.73 318 ALA A C 1
ATOM 1993 O O . ALA A 1 318 ? 54.871 -42.456 -14.856 1.00 262.01 318 ALA A O 1
ATOM 1995 N N . GLY A 1 319 ? 53.169 -43.492 -13.797 1.00 252.10 319 GLY A N 1
ATOM 1996 C CA . GLY A 1 319 ? 52.233 -42.400 -13.914 1.00 252.29 319 GLY A CA 1
ATOM 1997 C C . GLY A 1 319 ? 51.976 -41.919 -15.295 1.00 253.42 319 GLY A C 1
ATOM 1998 O O . GLY A 1 319 ? 52.550 -42.383 -16.263 1.00 254.20 319 GLY A O 1
ATOM 1999 N N . GLU A 1 320 ? 51.098 -40.944 -15.354 1.00 338.43 320 GLU A N 1
ATOM 2000 C CA . GLU A 1 320 ? 50.542 -40.547 -16.611 1.00 339.20 320 GLU A CA 1
ATOM 2001 C C . GLU A 1 320 ? 51.468 -40.774 -17.768 1.00 340.62 320 GLU A C 1
ATOM 2002 O O . GLU A 1 320 ? 52.686 -40.669 -17.678 1.00 341.45 320 GLU A O 1
ATOM 2008 N N . ILE A 1 321 ? 50.836 -41.083 -18.874 1.00 264.53 321 ILE A N 1
ATOM 2009 C CA . ILE A 1 321 ? 51.530 -41.502 -20.044 1.00 265.65 321 ILE A CA 1
ATOM 2010 C C . ILE A 1 321 ? 50.538 -41.230 -21.147 1.00 265.90 321 ILE A C 1
ATOM 2011 O O . ILE A 1 321 ? 49.495 -41.866 -21.279 1.00 264.68 321 ILE A O 1
ATOM 2016 N N . ARG A 1 322 ? 50.852 -40.188 -21.881 1.00 391.43 322 ARG A N 1
ATOM 2017 C CA . ARG A 1 322 ? 50.046 -39.778 -22.986 1.00 391.91 322 ARG A CA 1
ATOM 2018 C C . ARG A 1 322 ? 50.980 -38.993 -23.862 1.00 394.11 322 ARG A C 1
ATOM 2019 O O . ARG A 1 322 ? 52.197 -39.136 -23.787 1.00 394.99 322 ARG A O 1
ATOM 2027 N N . GLY A 1 323 ? 50.408 -38.128 -24.675 1.00 340.13 323 GLY A N 1
ATOM 2028 C CA . GLY A 1 323 ? 51.205 -37.381 -25.616 1.00 342.39 323 GLY A CA 1
ATOM 2029 C C . GLY A 1 323 ? 51.769 -38.362 -26.612 1.00 342.91 323 GLY A C 1
ATOM 2030 O O . GLY A 1 323 ? 52.612 -39.190 -26.278 1.00 342.61 323 GLY A O 1
ATOM 2031 N N . LEU A 1 324 ? 51.272 -38.274 -27.836 1.00 391.49 324 LEU A N 1
ATOM 2032 C CA . LEU A 1 324 ? 51.692 -39.159 -28.895 1.00 391.98 324 LEU A CA 1
ATOM 2033 C C . LEU A 1 324 ? 53.158 -39.484 -28.730 1.00 392.86 324 LEU A C 1
ATOM 2034 O O . LEU A 1 324 ? 53.565 -40.621 -28.919 1.00 392.23 324 LEU A O 1
ATOM 2039 N N . ASN A 1 325 ? 53.953 -38.486 -28.369 1.00 343.69 325 ASN A N 1
ATOM 2040 C CA . ASN A 1 325 ? 55.349 -38.741 -28.074 1.00 344.26 325 ASN A CA 1
ATOM 2041 C C . ASN A 1 325 ? 55.416 -39.926 -27.129 1.00 342.19 325 ASN A C 1
ATOM 2042 O O . ASN A 1 325 ? 55.680 -41.051 -27.552 1.00 341.62 325 ASN A O 1
ATOM 2047 N N . ASN A 1 326 ? 55.134 -39.673 -25.854 1.00 323.23 326 ASN A N 1
ATOM 2048 C CA . ASN A 1 326 ? 55.245 -40.705 -24.822 1.00 321.39 326 ASN A CA 1
ATOM 2049 C C . ASN A 1 326 ? 54.654 -42.049 -25.303 1.00 320.18 326 ASN A C 1
ATOM 2050 O O . ASN A 1 326 ? 55.246 -43.126 -25.100 1.00 319.40 326 ASN A O 1
ATOM 2055 N N . LEU A 1 327 ? 53.508 -41.973 -25.976 1.00 296.62 327 LEU A N 1
ATOM 2056 C CA . LEU A 1 327 ? 52.782 -43.170 -26.408 1.00 295.36 327 LEU A CA 1
ATOM 2057 C C . LEU A 1 327 ? 53.534 -44.072 -27.389 1.00 295.87 327 LEU A C 1
ATOM 2058 O O . LEU A 1 327 ? 53.794 -45.239 -27.094 1.00 294.77 327 LEU A O 1
ATOM 2063 N N . THR A 1 328 ? 53.858 -43.538 -28.560 1.00 400.06 328 THR A N 1
ATOM 2064 C CA . THR A 1 328 ? 54.639 -44.286 -29.531 1.00 400.66 328 THR A CA 1
ATOM 2065 C C . THR A 1 328 ? 55.771 -45.014 -28.810 1.00 400.08 328 THR A C 1
ATOM 2066 O O . THR A 1 328 ? 55.753 -46.240 -28.676 1.00 398.77 328 THR A O 1
ATOM 2070 N N . LYS A 1 329 ? 56.735 -44.237 -28.319 1.00 343.16 329 LYS A N 1
ATOM 2071 C CA . LYS A 1 329 ? 57.915 -44.752 -27.605 1.00 342.62 329 LYS A CA 1
ATOM 2072 C C . LYS A 1 329 ? 57.586 -45.797 -26.542 1.00 340.57 329 LYS A C 1
ATOM 2073 O O . LYS A 1 329 ? 58.473 -46.436 -25.984 1.00 339.84 329 LYS A O 1
ATOM 2079 N N . PHE A 1 330 ? 56.303 -45.931 -26.249 1.00 282.60 330 PHE A N 1
ATOM 2080 C CA . PHE A 1 330 ? 55.786 -46.979 -25.390 1.00 280.78 330 PHE A CA 1
ATOM 2081 C C . PHE A 1 330 ? 55.549 -48.208 -26.259 1.00 280.24 330 PHE A C 1
ATOM 2082 O O . PHE A 1 330 ? 56.289 -49.196 -26.198 1.00 279.66 330 PHE A O 1
ATOM 2090 N N . SER A 1 331 ? 54.534 -48.097 -27.111 1.00 319.41 331 SER A N 1
ATOM 2091 C CA . SER A 1 331 ? 54.019 -49.209 -27.900 1.00 318.71 331 SER A CA 1
ATOM 2092 C C . SER A 1 331 ? 55.084 -50.068 -28.537 1.00 318.94 331 SER A C 1
ATOM 2093 O O . SER A 1 331 ? 54.822 -51.207 -28.886 1.00 318.05 331 SER A O 1
ATOM 2096 N N . GLN A 1 332 ? 56.283 -49.529 -28.698 1.00 346.68 332 GLN A N 1
ATOM 2097 C CA . GLN A 1 332 ? 57.357 -50.324 -29.256 1.00 346.75 332 GLN A CA 1
ATOM 2098 C C . GLN A 1 332 ? 57.337 -51.682 -28.579 1.00 345.03 332 GLN A C 1
ATOM 2099 O O . GLN A 1 332 ? 57.617 -52.701 -29.203 1.00 344.58 332 GLN A O 1
ATOM 2105 N N . PHE A 1 333 ? 56.975 -51.690 -27.299 1.00 354.78 333 PHE A N 1
ATOM 2106 C CA . PHE A 1 333 ? 57.063 -52.897 -26.486 1.00 353.28 333 PHE A CA 1
ATOM 2107 C C . PHE A 1 333 ? 55.941 -53.859 -26.703 1.00 352.32 333 PHE A C 1
ATOM 2108 O O . PHE A 1 333 ? 55.893 -54.933 -26.114 1.00 351.16 333 PHE A O 1
ATOM 2116 N N . LEU A 1 334 ? 55.027 -53.436 -27.549 1.00 303.28 334 LEU A N 1
ATOM 2117 C CA . LEU A 1 334 ? 54.038 -54.320 -28.120 1.00 302.50 334 LEU A CA 1
ATOM 2118 C C . LEU A 1 334 ? 54.636 -55.157 -29.242 1.00 302.66 334 LEU A C 1
ATOM 2119 O O . LEU A 1 334 ? 53.957 -56.000 -29.839 1.00 302.01 334 LEU A O 1
ATOM 2124 N N . ASN A 1 335 ? 55.908 -54.895 -29.531 1.00 299.29 335 ASN A N 1
ATOM 2125 C CA . ASN A 1 335 ? 56.648 -55.634 -30.528 1.00 299.42 335 ASN A CA 1
ATOM 2126 C C . ASN A 1 335 ? 57.728 -56.402 -29.834 1.00 298.64 335 ASN A C 1
ATOM 2127 O O . ASN A 1 335 ? 57.530 -57.537 -29.418 1.00 297.41 335 ASN A O 1
ATOM 2132 N N . LYS A 1 336 ? 58.879 -55.766 -29.711 1.00 356.47 336 LYS A N 1
ATOM 2133 C CA . LYS A 1 336 ? 59.910 -56.280 -28.850 1.00 355.61 336 LYS A CA 1
ATOM 2134 C C . LYS A 1 336 ? 59.363 -56.239 -27.439 1.00 354.80 336 LYS A C 1
ATOM 2135 O O . LYS A 1 336 ? 59.622 -55.290 -26.689 1.00 355.19 336 LYS A O 1
ATOM 2141 N N . GLU A 1 337 ? 58.585 -57.256 -27.083 1.00 388.03 337 GLU A N 1
ATOM 2142 C CA . GLU A 1 337 ? 58.041 -57.324 -25.743 1.00 387.26 337 GLU A CA 1
ATOM 2143 C C . GLU A 1 337 ? 59.156 -56.904 -24.808 1.00 387.13 337 GLU A C 1
ATOM 2144 O O . GLU A 1 337 ? 60.179 -57.571 -24.682 1.00 386.51 337 GLU A O 1
ATOM 2150 N N . TYR A 1 338 ? 58.960 -55.733 -24.225 1.00 291.14 338 TYR A N 1
ATOM 2151 C CA . TYR A 1 338 ? 59.880 -55.135 -23.283 1.00 291.07 338 TYR A CA 1
ATOM 2152 C C . TYR A 1 338 ? 60.619 -56.177 -22.469 1.00 289.75 338 TYR A C 1
ATOM 2153 O O . TYR A 1 338 ? 60.032 -57.158 -22.027 1.00 288.86 338 TYR A O 1
ATOM 2162 N N . ASN A 1 339 ? 61.915 -55.961 -22.285 1.00 315.35 339 ASN A N 1
ATOM 2163 C CA . ASN A 1 339 ? 62.675 -56.675 -21.259 1.00 314.02 339 ASN A CA 1
ATOM 2164 C C . ASN A 1 339 ? 63.326 -55.772 -20.186 1.00 313.87 339 ASN A C 1
ATOM 2165 O O . ASN A 1 339 ? 64.129 -54.886 -20.518 1.00 314.54 339 ASN A O 1
ATOM 2170 N N . PRO A 1 340 ? 63.028 -56.046 -18.891 1.00 375.01 340 PRO A N 1
ATOM 2171 C CA . PRO A 1 340 ? 63.380 -55.171 -17.756 1.00 374.83 340 PRO A CA 1
ATOM 2172 C C . PRO A 1 340 ? 64.847 -54.824 -17.789 1.00 374.55 340 PRO A C 1
ATOM 2173 O O . PRO A 1 340 ? 65.251 -53.668 -17.851 1.00 375.32 340 PRO A O 1
ATOM 2177 N N . ILE A 1 341 ? 65.636 -55.883 -17.752 1.00 342.65 341 ILE A N 1
ATOM 2178 C CA . ILE A 1 341 ? 67.072 -55.805 -17.687 1.00 341.90 341 ILE A CA 1
ATOM 2179 C C . ILE A 1 341 ? 67.631 -54.951 -18.831 1.00 343.10 341 ILE A C 1
ATOM 2180 O O . ILE A 1 341 ? 68.411 -54.031 -18.596 1.00 343.28 341 ILE A O 1
ATOM 2185 N N . THR A 1 342 ? 67.211 -55.236 -20.062 1.00 297.93 342 THR A N 1
ATOM 2186 C CA . THR A 1 342 ? 67.771 -54.559 -21.233 1.00 299.11 342 THR A CA 1
ATOM 2187 C C . THR A 1 342 ? 67.139 -53.216 -21.464 1.00 300.85 342 THR A C 1
ATOM 2188 O O . THR A 1 342 ? 67.741 -52.169 -21.250 1.00 301.42 342 THR A O 1
ATOM 2192 N N . ASP A 1 343 ? 65.902 -53.279 -21.918 1.00 343.42 343 ASP A N 1
ATOM 2193 C CA . ASP A 1 343 ? 65.143 -52.112 -22.274 1.00 345.02 343 ASP A CA 1
ATOM 2194 C C . ASP A 1 343 ? 64.751 -51.288 -21.052 1.00 344.94 343 ASP A C 1
ATOM 2195 O O . ASP A 1 343 ? 63.854 -50.451 -21.139 1.00 345.96 343 ASP A O 1
ATOM 2200 N N . GLY A 1 344 ? 65.420 -51.506 -19.923 1.00 362.35 344 GLY A N 1
ATOM 2201 C CA . GLY A 1 344 ? 65.020 -50.868 -18.675 1.00 362.06 344 GLY A CA 1
ATOM 2202 C C . GLY A 1 344 ? 65.309 -49.380 -18.586 1.00 363.20 344 GLY A C 1
ATOM 2203 O O . GLY A 1 344 ? 64.760 -48.668 -17.743 1.00 363.27 344 GLY A O 1
ATOM 2204 N N . LYS A 1 345 ? 66.191 -48.912 -19.456 1.00 408.14 345 LYS A N 1
ATOM 2205 C CA . LYS A 1 345 ? 66.545 -47.505 -19.488 1.00 409.40 345 LYS A CA 1
ATOM 2206 C C . LYS A 1 345 ? 65.364 -46.712 -20.009 1.00 410.93 345 LYS A C 1
ATOM 2207 O O . LYS A 1 345 ? 64.930 -45.736 -19.404 1.00 411.40 345 LYS A O 1
ATOM 2213 N N . VAL A 1 346 ? 64.852 -47.164 -21.144 1.00 460.01 346 VAL A N 1
ATOM 2214 C CA . VAL A 1 346 ? 63.781 -46.493 -21.864 1.00 461.42 346 VAL A CA 1
ATOM 2215 C C . VAL A 1 346 ? 62.563 -46.163 -21.006 1.00 461.02 346 VAL A C 1
ATOM 2216 O O . VAL A 1 346 ? 61.751 -45.313 -21.365 1.00 462.10 346 VAL A O 1
ATOM 2220 N N . ILE A 1 347 ? 62.453 -46.825 -19.862 1.00 395.78 347 ILE A N 1
ATOM 2221 C CA . ILE A 1 347 ? 61.247 -46.747 -19.047 1.00 395.18 347 ILE A CA 1
ATOM 2222 C C . ILE A 1 347 ? 61.011 -45.408 -18.359 1.00 395.72 347 ILE A C 1
ATOM 2223 O O . ILE A 1 347 ? 60.046 -44.702 -18.659 1.00 396.46 347 ILE A O 1
ATOM 2228 N N . TYR A 1 348 ? 61.884 -45.081 -17.416 1.00 461.25 348 TYR A N 1
ATOM 2229 C CA . TYR A 1 348 ? 61.760 -43.855 -16.640 1.00 461.59 348 TYR A CA 1
ATOM 2230 C C . TYR A 1 348 ? 61.686 -42.633 -17.546 1.00 463.45 348 TYR A C 1
ATOM 2231 O O . TYR A 1 348 ? 61.668 -41.500 -17.071 1.00 464.00 348 TYR A O 1
ATOM 2240 N N . GLU A 1 349 ? 61.672 -42.872 -18.852 1.00 422.46 349 GLU A N 1
ATOM 2241 C CA . GLU A 1 349 ? 61.671 -41.809 -19.848 1.00 424.39 349 GLU A CA 1
ATOM 2242 C C . GLU A 1 349 ? 60.315 -41.116 -19.906 1.00 424.83 349 GLU A C 1
ATOM 2243 O O . GLU A 1 349 ? 60.219 -39.912 -20.151 1.00 426.18 349 GLU A O 1
ATOM 2249 N N . LEU A 1 350 ? 59.267 -41.893 -19.677 1.00 463.76 350 LEU A N 1
ATOM 2250 C CA . LEU A 1 350 ? 57.916 -41.370 -19.684 1.00 463.79 350 LEU A CA 1
ATOM 2251 C C . LEU A 1 350 ? 57.463 -41.162 -18.256 1.00 462.52 350 LEU A C 1
ATOM 2252 O O . LEU A 1 350 ? 56.281 -40.930 -18.003 1.00 462.01 350 LEU A O 1
ATOM 2257 N N . GLU A 1 351 ? 58.410 -41.270 -17.325 1.00 564.21 351 GLU A N 1
ATOM 2258 C CA . GLU A 1 351 ? 58.144 -41.053 -15.905 1.00 563.03 351 GLU A CA 1
ATOM 2259 C C . GLU A 1 351 ? 58.724 -39.715 -15.457 1.00 563.83 351 GLU A C 1
ATOM 2260 O O . GLU A 1 351 ? 59.774 -39.679 -14.816 1.00 563.51 351 GLU A O 1
ATOM 2266 N N . ASP A 1 352 ? 58.048 -38.620 -15.789 1.00 389.80 352 ASP A N 1
ATOM 2267 C CA . ASP A 1 352 ? 58.531 -37.292 -15.419 1.00 390.69 352 ASP A CA 1
ATOM 2268 C C . ASP A 1 352 ? 57.393 -36.294 -15.246 1.00 390.89 352 ASP A C 1
ATOM 2269 O O . ASP A 1 352 ? 57.621 -35.085 -15.179 1.00 391.91 352 ASP A O 1
ATOM 2274 N N . THR B 1 4 ? 37.861 -25.295 5.816 1.00 373.60 4 THR B N 1
ATOM 2275 C CA . THR B 1 4 ? 38.570 -26.541 6.069 1.00 370.33 4 THR B CA 1
ATOM 2276 C C . THR B 1 4 ? 37.650 -27.554 6.708 1.00 368.09 4 THR B C 1
ATOM 2277 O O . THR B 1 4 ? 37.336 -27.449 7.883 1.00 369.27 4 THR B O 1
ATOM 2281 N N . VAL B 1 5 ? 37.224 -28.544 5.934 1.00 297.18 5 VAL B N 1
ATOM 2282 C CA . VAL B 1 5 ? 36.347 -29.582 6.462 1.00 295.47 5 VAL B CA 1
ATOM 2283 C C . VAL B 1 5 ? 37.087 -30.880 6.604 1.00 293.25 5 VAL B C 1
ATOM 2284 O O . VAL B 1 5 ? 38.305 -30.903 6.491 1.00 293.06 5 VAL B O 1
ATOM 2288 N N . GLU B 1 6 ? 36.336 -31.961 6.806 1.00 324.92 6 GLU B N 1
ATOM 2289 C CA . GLU B 1 6 ? 36.907 -33.233 7.231 1.00 323.73 6 GLU B CA 1
ATOM 2290 C C . GLU B 1 6 ? 37.226 -34.242 6.138 1.00 321.61 6 GLU B C 1
ATOM 2291 O O . GLU B 1 6 ? 36.464 -34.393 5.184 1.00 320.68 6 GLU B O 1
ATOM 2297 N N . PRO B 1 7 ? 38.368 -34.938 6.291 1.00 234.55 7 PRO B N 1
ATOM 2298 C CA . PRO B 1 7 ? 38.808 -36.046 5.464 1.00 233.17 7 PRO B CA 1
ATOM 2299 C C . PRO B 1 7 ? 38.439 -37.326 6.170 1.00 233.30 7 PRO B C 1
ATOM 2300 O O . PRO B 1 7 ? 39.165 -37.789 7.040 1.00 233.98 7 PRO B O 1
ATOM 2304 N N . ASN B 1 8 ? 37.310 -37.889 5.772 1.00 227.52 8 ASN B N 1
ATOM 2305 C CA . ASN B 1 8 ? 36.787 -39.114 6.329 1.00 228.32 8 ASN B CA 1
ATOM 2306 C C . ASN B 1 8 ? 35.433 -39.143 5.750 1.00 227.92 8 ASN B C 1
ATOM 2307 O O . ASN B 1 8 ? 35.074 -38.259 4.993 1.00 226.96 8 ASN B O 1
ATOM 2312 N N . LEU B 1 9 ? 34.638 -40.102 6.191 1.00 313.64 9 LEU B N 1
ATOM 2313 C CA . LEU B 1 9 ? 33.215 -40.043 5.952 1.00 313.75 9 LEU B CA 1
ATOM 2314 C C . LEU B 1 9 ? 32.527 -40.381 7.251 1.00 316.48 9 LEU B C 1
ATOM 2315 O O . LEU B 1 9 ? 31.330 -40.637 7.292 1.00 317.43 9 LEU B O 1
ATOM 2320 N N . HIS B 1 10 ? 33.322 -40.411 8.311 1.00 305.99 10 HIS B N 1
ATOM 2321 C CA . HIS B 1 10 ? 32.801 -40.560 9.652 1.00 309.25 10 HIS B CA 1
ATOM 2322 C C . HIS B 1 10 ? 31.527 -39.780 9.734 1.00 309.92 10 HIS B C 1
ATOM 2323 O O . HIS B 1 10 ? 30.455 -40.328 9.962 1.00 311.81 10 HIS B O 1
ATOM 2330 N N . SER B 1 11 ? 31.665 -38.478 9.548 1.00 290.60 11 SER B N 1
ATOM 2331 C CA . SER B 1 11 ? 30.530 -37.588 9.566 1.00 291.35 11 SER B CA 1
ATOM 2332 C C . SER B 1 11 ? 29.305 -38.239 8.899 1.00 290.95 11 SER B C 1
ATOM 2333 O O . SER B 1 11 ? 28.146 -38.012 9.287 1.00 292.85 11 SER B O 1
ATOM 2336 N N . LEU B 1 12 ? 29.557 -39.060 7.892 1.00 279.51 12 LEU B N 1
ATOM 2337 C CA . LEU B 1 12 ? 28.463 -39.714 7.208 1.00 279.09 12 LEU B CA 1
ATOM 2338 C C . LEU B 1 12 ? 28.263 -41.137 7.672 1.00 281.37 12 LEU B C 1
ATOM 2339 O O . LEU B 1 12 ? 27.148 -41.636 7.686 1.00 282.83 12 LEU B O 1
ATOM 2344 N N . ILE B 1 13 ? 29.339 -41.806 8.045 1.00 245.99 13 ILE B N 1
ATOM 2345 C CA . ILE B 1 13 ? 29.206 -43.172 8.505 1.00 248.90 13 ILE B CA 1
ATOM 2346 C C . ILE B 1 13 ? 28.034 -43.246 9.469 1.00 252.70 13 ILE B C 1
ATOM 2347 O O . ILE B 1 13 ? 27.488 -44.317 9.700 1.00 255.66 13 ILE B O 1
ATOM 2352 N N . THR B 1 14 ? 27.640 -42.092 10.007 1.00 267.45 14 THR B N 1
ATOM 2353 C CA . THR B 1 14 ? 26.632 -42.030 11.067 1.00 271.73 14 THR B CA 1
ATOM 2354 C C . THR B 1 14 ? 25.405 -41.158 10.763 1.00 271.27 14 THR B C 1
ATOM 2355 O O . THR B 1 14 ? 24.632 -40.854 11.672 1.00 274.94 14 THR B O 1
ATOM 2359 N N . SER B 1 15 ? 25.210 -40.763 9.507 1.00 345.64 15 SER B N 1
ATOM 2360 C CA . SER B 1 15 ? 23.949 -40.120 9.154 1.00 345.43 15 SER B CA 1
ATOM 2361 C C . SER B 1 15 ? 22.811 -41.023 9.588 1.00 349.01 15 SER B C 1
ATOM 2362 O O . SER B 1 15 ? 22.946 -42.241 9.676 1.00 350.61 15 SER B O 1
ATOM 2365 N N . THR B 1 16 ? 21.667 -40.421 9.830 1.00 287.48 16 THR B N 1
ATOM 2366 C CA . THR B 1 16 ? 20.586 -41.137 10.453 1.00 291.94 16 THR B CA 1
ATOM 2367 C C . THR B 1 16 ? 19.413 -40.992 9.530 1.00 290.09 16 THR B C 1
ATOM 2368 O O . THR B 1 16 ? 18.396 -41.666 9.626 1.00 292.73 16 THR B O 1
ATOM 2372 N N . THR B 1 17 ? 19.615 -40.099 8.586 1.00 317.74 17 THR B N 1
ATOM 2373 C CA . THR B 1 17 ? 18.553 -39.626 7.750 1.00 315.85 17 THR B CA 1
ATOM 2374 C C . THR B 1 17 ? 18.919 -39.932 6.324 1.00 311.03 17 THR B C 1
ATOM 2375 O O . THR B 1 17 ? 18.221 -39.542 5.406 1.00 308.64 17 THR B O 1
ATOM 2379 N N . HIS B 1 18 ? 20.027 -40.637 6.150 1.00 286.88 18 HIS B N 1
ATOM 2380 C CA . HIS B 1 18 ? 20.443 -41.092 4.829 1.00 283.07 18 HIS B CA 1
ATOM 2381 C C . HIS B 1 18 ? 19.940 -42.502 4.490 1.00 284.08 18 HIS B C 1
ATOM 2382 O O . HIS B 1 18 ? 20.505 -43.493 4.951 1.00 286.24 18 HIS B O 1
ATOM 2389 N N . LYS B 1 19 ? 18.907 -42.591 3.655 1.00 314.91 19 LYS B N 1
ATOM 2390 C CA . LYS B 1 19 ? 18.366 -43.889 3.265 1.00 316.05 19 LYS B CA 1
ATOM 2391 C C . LYS B 1 19 ? 18.729 -44.224 1.840 1.00 312.33 19 LYS B C 1
ATOM 2392 O O . LYS B 1 19 ? 18.129 -45.112 1.227 1.00 312.55 19 LYS B O 1
ATOM 2398 N N . TRP B 1 20 ? 19.722 -43.503 1.324 1.00 321.07 20 TRP B N 1
ATOM 2399 C CA . TRP B 1 20 ? 20.160 -43.636 -0.059 1.00 317.83 20 TRP B CA 1
ATOM 2400 C C . TRP B 1 20 ? 21.510 -42.996 -0.362 1.00 315.96 20 TRP B C 1
ATOM 2401 O O . TRP B 1 20 ? 21.632 -41.783 -0.405 1.00 314.67 20 TRP B O 1
ATOM 2412 N N . ILE B 1 21 ? 22.511 -43.817 -0.635 1.00 256.94 21 ILE B N 1
ATOM 2413 C CA . ILE B 1 21 ? 23.846 -43.325 -0.945 1.00 255.55 21 ILE B CA 1
ATOM 2414 C C . ILE B 1 21 ? 24.334 -43.831 -2.294 1.00 254.03 21 ILE B C 1
ATOM 2415 O O . ILE B 1 21 ? 24.314 -45.034 -2.535 1.00 255.23 21 ILE B O 1
ATOM 2420 N N . PHE B 1 22 ? 24.791 -42.933 -3.165 1.00 279.99 22 PHE B N 1
ATOM 2421 C CA . PHE B 1 22 ? 25.316 -43.361 -4.466 1.00 279.10 22 PHE B CA 1
ATOM 2422 C C . PHE B 1 22 ? 26.831 -43.268 -4.637 1.00 279.38 22 PHE B C 1
ATOM 2423 O O . PHE B 1 22 ? 27.417 -42.199 -4.495 1.00 278.92 22 PHE B O 1
ATOM 2431 N N . VAL B 1 23 ? 27.451 -44.393 -4.981 1.00 225.16 23 VAL B N 1
ATOM 2432 C CA . VAL B 1 23 ? 28.891 -44.457 -5.100 1.00 225.83 23 VAL B CA 1
ATOM 2433 C C . VAL B 1 23 ? 29.290 -44.923 -6.462 1.00 226.01 23 VAL B C 1
ATOM 2434 O O . VAL B 1 23 ? 28.716 -45.851 -6.960 1.00 226.60 23 VAL B O 1
ATOM 2438 N N . GLY B 1 24 ? 30.297 -44.306 -7.054 1.00 246.00 24 GLY B N 1
ATOM 2439 C CA . GLY B 1 24 ? 30.726 -44.672 -8.390 1.00 246.76 24 GLY B CA 1
ATOM 2440 C C . GLY B 1 24 ? 32.135 -44.178 -8.616 1.00 247.77 24 GLY B C 1
ATOM 2441 O O . GLY B 1 24 ? 32.823 -43.788 -7.665 1.00 247.84 24 GLY B O 1
ATOM 2442 N N . GLY B 1 25 ? 32.569 -44.200 -9.870 1.00 328.70 25 GLY B N 1
ATOM 2443 C CA . GLY B 1 25 ? 33.836 -43.599 -10.244 1.00 330.13 25 GLY B CA 1
ATOM 2444 C C . GLY B 1 25 ? 34.325 -44.139 -11.567 1.00 332.35 25 GLY B C 1
ATOM 2445 O O . GLY B 1 25 ? 35.043 -45.126 -11.598 1.00 334.14 25 GLY B O 1
ATOM 2446 N N . LYS B 1 26 ? 33.937 -43.496 -12.664 1.00 372.22 26 LYS B N 1
ATOM 2447 C CA . LYS B 1 26 ? 34.314 -43.991 -13.987 1.00 374.79 26 LYS B CA 1
ATOM 2448 C C . LYS B 1 26 ? 35.775 -44.397 -14.001 1.00 377.55 26 LYS B C 1
ATOM 2449 O O . LYS B 1 26 ? 36.674 -43.562 -14.080 1.00 378.92 26 LYS B O 1
ATOM 2455 N N . GLY B 1 27 ? 35.998 -45.696 -13.885 1.00 320.53 27 GLY B N 1
ATOM 2456 C CA . GLY B 1 27 ? 37.340 -46.217 -13.849 1.00 323.29 27 GLY B CA 1
ATOM 2457 C C . GLY B 1 27 ? 37.468 -47.469 -13.009 1.00 323.59 27 GLY B C 1
ATOM 2458 O O . GLY B 1 27 ? 36.641 -47.785 -12.165 1.00 321.55 27 GLY B O 1
ATOM 2459 N N . GLY B 1 28 ? 38.532 -48.204 -13.276 1.00 267.41 28 GLY B N 1
ATOM 2460 C CA . GLY B 1 28 ? 39.010 -49.251 -12.404 1.00 268.49 28 GLY B CA 1
ATOM 2461 C C . GLY B 1 28 ? 39.853 -48.488 -11.438 1.00 267.29 28 GLY B C 1
ATOM 2462 O O . GLY B 1 28 ? 41.054 -48.679 -11.326 1.00 269.36 28 GLY B O 1
ATOM 2463 N N . VAL B 1 29 ? 39.192 -47.553 -10.784 1.00 349.08 29 VAL B N 1
ATOM 2464 C CA . VAL B 1 29 ? 39.812 -46.735 -9.768 1.00 347.71 29 VAL B CA 1
ATOM 2465 C C . VAL B 1 29 ? 39.580 -47.469 -8.492 1.00 346.93 29 VAL B C 1
ATOM 2466 O O . VAL B 1 29 ? 40.221 -47.196 -7.469 1.00 346.40 29 VAL B O 1
ATOM 2470 N N . GLY B 1 30 ? 38.640 -48.402 -8.554 1.00 221.47 30 GLY B N 1
ATOM 2471 C CA . GLY B 1 30 ? 38.264 -49.105 -7.354 1.00 221.39 30 GLY B CA 1
ATOM 2472 C C . GLY B 1 30 ? 37.298 -48.304 -6.485 1.00 218.54 30 GLY B C 1
ATOM 2473 O O . GLY B 1 30 ? 37.701 -47.454 -5.666 1.00 217.22 30 GLY B O 1
ATOM 2474 N N . LYS B 1 31 ? 36.017 -48.627 -6.639 1.00 200.01 31 LYS B N 1
ATOM 2475 C CA . LYS B 1 31 ? 34.930 -47.990 -5.925 1.00 197.82 31 LYS B CA 1
ATOM 2476 C C . LYS B 1 31 ? 34.046 -49.148 -5.536 1.00 199.34 31 LYS B C 1
ATOM 2477 O O . LYS B 1 31 ? 33.078 -48.965 -4.817 1.00 198.51 31 LYS B O 1
ATOM 2483 N N . THR B 1 32 ? 34.386 -50.335 -6.059 1.00 238.45 32 THR B N 1
ATOM 2484 C CA . THR B 1 32 ? 33.674 -51.555 -5.790 1.00 240.93 32 THR B CA 1
ATOM 2485 C C . THR B 1 32 ? 33.828 -51.794 -4.312 1.00 242.16 32 THR B C 1
ATOM 2486 O O . THR B 1 32 ? 32.840 -51.982 -3.594 1.00 242.64 32 THR B O 1
ATOM 2490 N N . THR B 1 33 ? 35.089 -51.725 -3.874 1.00 241.21 33 THR B N 1
ATOM 2491 C CA . THR B 1 33 ? 35.525 -51.925 -2.481 1.00 242.62 33 THR B CA 1
ATOM 2492 C C . THR B 1 33 ? 35.162 -50.760 -1.633 1.00 239.94 33 THR B C 1
ATOM 2493 O O . THR B 1 33 ? 34.834 -50.892 -0.457 1.00 241.13 33 THR B O 1
ATOM 2497 N N . SER B 1 34 ? 35.330 -49.598 -2.238 1.00 251.62 34 SER B N 1
ATOM 2498 C CA . SER B 1 34 ? 34.595 -48.449 -1.808 1.00 249.14 34 SER B CA 1
ATOM 2499 C C . SER B 1 34 ? 33.200 -48.996 -1.416 1.00 250.17 34 SER B C 1
ATOM 2500 O O . SER B 1 34 ? 32.994 -49.317 -0.238 1.00 251.98 34 SER B O 1
ATOM 2503 N N . SER B 1 35 ? 32.276 -49.147 -2.383 1.00 233.25 35 SER B N 1
ATOM 2504 C CA . SER B 1 35 ? 30.874 -49.574 -2.128 1.00 234.12 35 SER B CA 1
ATOM 2505 C C . SER B 1 35 ? 30.722 -50.458 -0.901 1.00 237.65 35 SER B C 1
ATOM 2506 O O . SER B 1 35 ? 29.680 -50.465 -0.237 1.00 238.60 35 SER B O 1
ATOM 2509 N N . CYS B 1 36 ? 31.775 -51.216 -0.635 1.00 251.58 36 CYS B N 1
ATOM 2510 C CA . CYS B 1 36 ? 31.889 -52.013 0.561 1.00 255.43 36 CYS B CA 1
ATOM 2511 C C . CYS B 1 36 ? 32.366 -51.186 1.720 1.00 254.66 36 CYS B C 1
ATOM 2512 O O . CYS B 1 36 ? 31.567 -50.784 2.567 1.00 255.08 36 CYS B O 1
ATOM 2515 N N . SER B 1 37 ? 33.670 -50.932 1.764 1.00 228.00 37 SER B N 1
ATOM 2516 C CA . SER B 1 37 ? 34.255 -50.305 2.941 1.00 227.87 37 SER B CA 1
ATOM 2517 C C . SER B 1 37 ? 33.347 -49.240 3.569 1.00 226.33 37 SER B C 1
ATOM 2518 O O . SER B 1 37 ? 33.489 -48.934 4.760 1.00 227.53 37 SER B O 1
ATOM 2521 N N . ILE B 1 38 ? 32.408 -48.715 2.777 1.00 212.31 38 ILE B N 1
ATOM 2522 C CA . ILE B 1 38 ? 31.342 -47.859 3.290 1.00 211.53 38 ILE B CA 1
ATOM 2523 C C . ILE B 1 38 ? 30.190 -48.636 3.926 1.00 214.92 38 ILE B C 1
ATOM 2524 O O . ILE B 1 38 ? 29.965 -48.552 5.121 1.00 217.30 38 ILE B O 1
ATOM 2529 N N . ALA B 1 39 ? 29.451 -49.404 3.144 1.00 277.51 39 ALA B N 1
ATOM 2530 C CA . ALA B 1 39 ? 28.411 -50.258 3.733 1.00 281.52 39 ALA B CA 1
ATOM 2531 C C . ALA B 1 39 ? 28.918 -51.153 4.877 1.00 286.41 39 ALA B C 1
ATOM 2532 O O . ALA B 1 39 ? 28.177 -51.973 5.425 1.00 290.86 39 ALA B O 1
ATOM 2534 N N . ILE B 1 40 ? 30.184 -51.001 5.236 1.00 234.52 40 ILE B N 1
ATOM 2535 C CA . ILE B 1 40 ? 30.687 -51.677 6.410 1.00 239.00 40 ILE B CA 1
ATOM 2536 C C . ILE B 1 40 ? 30.635 -50.696 7.545 1.00 238.83 40 ILE B C 1
ATOM 2537 O O . ILE B 1 40 ? 29.859 -50.862 8.474 1.00 242.54 40 ILE B O 1
ATOM 2542 N N . GLN B 1 41 ? 31.422 -49.637 7.444 1.00 239.44 41 GLN B N 1
ATOM 2543 C CA . GLN B 1 41 ? 31.503 -48.678 8.520 1.00 239.47 41 GLN B CA 1
ATOM 2544 C C . GLN B 1 41 ? 30.139 -48.250 9.026 1.00 240.99 41 GLN B C 1
ATOM 2545 O O . GLN B 1 41 ? 30.033 -47.773 10.140 1.00 243.03 41 GLN B O 1
ATOM 2551 N N . MET B 1 42 ? 29.090 -48.416 8.232 1.00 276.78 42 MET B N 1
ATOM 2552 C CA . MET B 1 42 ? 27.761 -47.978 8.671 1.00 278.26 42 MET B CA 1
ATOM 2553 C C . MET B 1 42 ? 27.130 -48.918 9.708 1.00 284.62 42 MET B C 1
ATOM 2554 O O . MET B 1 42 ? 26.957 -48.541 10.879 1.00 287.62 42 MET B O 1
ATOM 2559 N N . ALA B 1 43 ? 26.775 -50.127 9.269 1.00 251.78 43 ALA B N 1
ATOM 2560 C CA . ALA B 1 43 ? 26.209 -51.127 10.165 1.00 258.65 43 ALA B CA 1
ATOM 2561 C C . ALA B 1 43 ? 26.965 -51.188 11.500 1.00 262.48 43 ALA B C 1
ATOM 2562 O O . ALA B 1 43 ? 26.365 -51.065 12.570 1.00 266.91 43 ALA B O 1
ATOM 2564 N N . LEU B 1 44 ? 28.280 -51.366 11.446 1.00 241.62 44 LEU B N 1
ATOM 2565 C CA . LEU B 1 44 ? 29.087 -51.376 12.662 1.00 244.73 44 LEU B CA 1
ATOM 2566 C C . LEU B 1 44 ? 28.581 -50.323 13.621 1.00 245.46 44 LEU B C 1
ATOM 2567 O O . LEU B 1 44 ? 28.230 -50.620 14.750 1.00 251.30 44 LEU B O 1
ATOM 2572 N N . SER B 1 45 ? 28.538 -49.091 13.144 1.00 280.02 45 SER B N 1
ATOM 2573 C CA . SER B 1 45 ? 28.266 -47.969 13.999 1.00 280.36 45 SER B CA 1
ATOM 2574 C C . SER B 1 45 ? 26.822 -47.534 13.894 1.00 281.14 45 SER B C 1
ATOM 2575 O O . SER B 1 45 ? 26.521 -46.374 14.072 1.00 279.38 45 SER B O 1
ATOM 2578 N N . GLN B 1 46 ? 25.927 -48.456 13.592 1.00 299.07 46 GLN B N 1
ATOM 2579 C CA . GLN B 1 46 ? 24.497 -48.169 13.641 1.00 300.89 46 GLN B CA 1
ATOM 2580 C C . GLN B 1 46 ? 23.730 -49.471 13.598 1.00 305.95 46 GLN B C 1
ATOM 2581 O O . GLN B 1 46 ? 22.659 -49.541 12.989 1.00 305.55 46 GLN B O 1
ATOM 2587 N N . PRO B 1 47 ? 24.266 -50.503 14.264 1.00 290.51 47 PRO B N 1
ATOM 2588 C CA . PRO B 1 47 ? 23.866 -51.909 14.090 1.00 295.50 47 PRO B CA 1
ATOM 2589 C C . PRO B 1 47 ? 22.364 -52.142 14.209 1.00 299.79 47 PRO B C 1
ATOM 2590 O O . PRO B 1 47 ? 21.845 -53.170 13.779 1.00 302.89 47 PRO B O 1
ATOM 2594 N N . ASN B 1 48 ? 21.667 -51.182 14.785 1.00 473.90 48 ASN B N 1
ATOM 2595 C CA . ASN B 1 48 ? 20.228 -51.276 14.856 1.00 477.58 48 ASN B CA 1
ATOM 2596 C C . ASN B 1 48 ? 19.671 -50.817 13.544 1.00 470.90 48 ASN B C 1
ATOM 2597 O O . ASN B 1 48 ? 18.501 -50.507 13.423 1.00 471.61 48 ASN B O 1
ATOM 2602 N N . LYS B 1 49 ? 20.542 -50.775 12.550 1.00 366.90 49 LYS B N 1
ATOM 2603 C CA . LYS B 1 49 ? 20.133 -50.440 11.204 1.00 360.72 49 LYS B CA 1
ATOM 2604 C C . LYS B 1 49 ? 20.421 -51.583 10.257 1.00 360.22 49 LYS B C 1
ATOM 2605 O O . LYS B 1 49 ? 21.571 -51.858 9.931 1.00 358.05 49 LYS B O 1
ATOM 2611 N N . GLN B 1 50 ? 19.365 -52.270 9.844 1.00 380.76 50 GLN B N 1
ATOM 2612 C CA . GLN B 1 50 ? 19.462 -53.179 8.720 1.00 379.43 50 GLN B CA 1
ATOM 2613 C C . GLN B 1 50 ? 19.816 -52.381 7.460 1.00 371.04 50 GLN B C 1
ATOM 2614 O O . GLN B 1 50 ? 19.001 -51.634 6.923 1.00 367.53 50 GLN B O 1
ATOM 2620 N N . PHE B 1 51 ? 21.062 -52.519 7.023 1.00 343.58 51 PHE B N 1
ATOM 2621 C CA . PHE B 1 51 ? 21.524 -51.868 5.808 1.00 336.60 51 PHE B CA 1
ATOM 2622 C C . PHE B 1 51 ? 21.555 -52.860 4.655 1.00 336.27 51 PHE B C 1
ATOM 2623 O O . PHE B 1 51 ? 21.438 -54.062 4.853 1.00 341.45 51 PHE B O 1
ATOM 2631 N N . LEU B 1 52 ? 21.744 -52.331 3.453 1.00 312.76 52 LEU B N 1
ATOM 2632 C CA . LEU B 1 52 ? 21.697 -53.104 2.224 1.00 311.93 52 LEU B CA 1
ATOM 2633 C C . LEU B 1 52 ? 22.588 -52.508 1.120 1.00 306.39 52 LEU B C 1
ATOM 2634 O O . LEU B 1 52 ? 22.405 -51.376 0.699 1.00 301.88 52 LEU B O 1
ATOM 2639 N N . LEU B 1 53 ? 23.559 -53.287 0.656 1.00 306.20 53 LEU B N 1
ATOM 2640 C CA . LEU B 1 53 ? 24.453 -52.863 -0.425 1.00 301.99 53 LEU B CA 1
ATOM 2641 C C . LEU B 1 53 ? 24.341 -53.789 -1.648 1.00 302.66 53 LEU B C 1
ATOM 2642 O O . LEU B 1 53 ? 24.577 -54.990 -1.550 1.00 307.06 53 LEU B O 1
ATOM 2647 N N . ILE B 1 54 ? 23.985 -53.216 -2.797 1.00 254.53 54 ILE B N 1
ATOM 2648 C CA . ILE B 1 54 ? 23.735 -53.975 -4.019 1.00 254.96 54 ILE B CA 1
ATOM 2649 C C . ILE B 1 54 ? 24.528 -53.449 -5.206 1.00 251.48 54 ILE B C 1
ATOM 2650 O O . ILE B 1 54 ? 25.005 -52.318 -5.180 1.00 248.14 54 ILE B O 1
ATOM 2655 N N . SER B 1 55 ? 24.663 -54.257 -6.252 1.00 412.44 55 SER B N 1
ATOM 2656 C CA . SER B 1 55 ? 25.343 -53.791 -7.458 1.00 409.84 55 SER B CA 1
ATOM 2657 C C . SER B 1 55 ? 24.705 -54.243 -8.755 1.00 409.81 55 SER B C 1
ATOM 2658 O O . SER B 1 55 ? 24.128 -55.331 -8.847 1.00 413.07 55 SER B O 1
ATOM 2661 N N . THR B 1 56 ? 24.854 -53.399 -9.763 1.00 377.97 56 THR B N 1
ATOM 2662 C CA . THR B 1 56 ? 24.324 -53.677 -11.073 1.00 377.68 56 THR B CA 1
ATOM 2663 C C . THR B 1 56 ? 25.443 -54.190 -11.955 1.00 379.79 56 THR B C 1
ATOM 2664 O O . THR B 1 56 ? 25.194 -54.781 -13.002 1.00 381.15 56 THR B O 1
ATOM 2668 N N . ASP B 1 57 ? 26.681 -53.948 -11.534 1.00 372.69 57 ASP B N 1
ATOM 2669 C CA . ASP B 1 57 ? 27.811 -54.436 -12.301 1.00 375.17 57 ASP B CA 1
ATOM 2670 C C . ASP B 1 57 ? 27.575 -55.885 -12.521 1.00 379.55 57 ASP B C 1
ATOM 2671 O O . ASP B 1 57 ? 27.744 -56.710 -11.628 1.00 382.67 57 ASP B O 1
ATOM 2676 N N . PRO B 1 58 ? 27.187 -56.196 -13.733 1.00 305.90 58 PRO B N 1
ATOM 2677 C CA . PRO B 1 58 ? 27.010 -57.584 -14.120 1.00 310.62 58 PRO B CA 1
ATOM 2678 C C . PRO B 1 58 ? 28.111 -58.436 -13.483 1.00 315.01 58 PRO B C 1
ATOM 2679 O O . PRO B 1 58 ? 27.814 -59.491 -12.937 1.00 318.95 58 PRO B O 1
ATOM 2683 N N . ALA B 1 59 ? 29.354 -57.954 -13.520 1.00 314.99 59 ALA B N 1
ATOM 2684 C CA . ALA B 1 59 ? 30.538 -58.755 -13.178 1.00 319.34 59 ALA B CA 1
ATOM 2685 C C . ALA B 1 59 ? 30.408 -59.607 -11.923 1.00 322.49 59 ALA B C 1
ATOM 2686 O O . ALA B 1 59 ? 31.219 -60.501 -11.687 1.00 327.11 59 ALA B O 1
ATOM 2688 N N . HIS B 1 60 ? 29.378 -59.330 -11.133 1.00 369.48 60 HIS B N 1
ATOM 2689 C CA . HIS B 1 60 ? 29.215 -59.944 -9.827 1.00 372.41 60 HIS B CA 1
ATOM 2690 C C . HIS B 1 60 ? 30.486 -59.708 -9.021 1.00 372.65 60 HIS B C 1
ATOM 2691 O O . HIS B 1 60 ? 31.037 -60.620 -8.398 1.00 377.35 60 HIS B O 1
ATOM 2698 N N . ASN B 1 61 ? 30.938 -58.459 -9.074 1.00 373.39 61 ASN B N 1
ATOM 2699 C CA . ASN B 1 61 ? 32.126 -57.993 -8.374 1.00 372.64 61 ASN B CA 1
ATOM 2700 C C . ASN B 1 61 ? 32.019 -58.050 -6.855 1.00 373.42 61 ASN B C 1
ATOM 2701 O O . ASN B 1 61 ? 32.984 -58.387 -6.168 1.00 375.70 61 ASN B O 1
ATOM 2706 N N . LEU B 1 62 ? 30.852 -57.697 -6.333 1.00 291.61 62 LEU B N 1
ATOM 2707 C CA . LEU B 1 62 ? 30.658 -57.667 -4.896 1.00 292.63 62 LEU B CA 1
ATOM 2708 C C . LEU B 1 62 ? 31.163 -58.961 -4.266 1.00 298.82 62 LEU B C 1
ATOM 2709 O O . LEU B 1 62 ? 32.259 -59.010 -3.712 1.00 299.88 62 LEU B O 1
ATOM 2714 N N . SER B 1 63 ? 30.330 -59.998 -4.338 1.00 223.16 63 SER B N 1
ATOM 2715 C CA . SER B 1 63 ? 30.644 -61.315 -3.807 1.00 230.12 63 SER B CA 1
ATOM 2716 C C . SER B 1 63 ? 32.095 -61.601 -4.043 1.00 231.48 63 SER B C 1
ATOM 2717 O O . SER B 1 63 ? 32.837 -61.959 -3.143 1.00 234.43 63 SER B O 1
ATOM 2720 N N . ASP B 1 64 ? 32.478 -61.471 -5.295 1.00 503.20 64 ASP B N 1
ATOM 2721 C CA . ASP B 1 64 ? 33.850 -61.640 -5.664 1.00 504.30 64 ASP B CA 1
ATOM 2722 C C . ASP B 1 64 ? 34.717 -60.929 -4.632 1.00 502.01 64 ASP B C 1
ATOM 2723 O O . ASP B 1 64 ? 35.482 -61.565 -3.912 1.00 505.88 64 ASP B O 1
ATOM 2728 N N . ALA B 1 65 ? 34.564 -59.611 -4.550 1.00 317.79 65 ALA B N 1
ATOM 2729 C CA . ALA B 1 65 ? 35.341 -58.785 -3.636 1.00 315.16 65 ALA B CA 1
ATOM 2730 C C . ALA B 1 65 ? 35.089 -59.190 -2.199 1.00 318.05 65 ALA B C 1
ATOM 2731 O O . ALA B 1 65 ? 35.645 -58.597 -1.265 1.00 316.50 65 ALA B O 1
ATOM 2733 N N . PHE B 1 66 ? 34.269 -60.223 -2.036 1.00 303.25 66 PHE B N 1
ATOM 2734 C CA . PHE B 1 66 ? 33.849 -60.677 -0.724 1.00 307.05 66 PHE B CA 1
ATOM 2735 C C . PHE B 1 66 ? 34.230 -62.129 -0.448 1.00 314.68 66 PHE B C 1
ATOM 2736 O O . PHE B 1 66 ? 34.114 -62.603 0.682 1.00 318.95 66 PHE B O 1
ATOM 2744 N N . GLY B 1 67 ? 34.679 -62.840 -1.476 1.00 513.76 67 GLY B N 1
ATOM 2745 C CA . GLY B 1 67 ? 34.989 -64.252 -1.332 1.00 521.62 67 GLY B CA 1
ATOM 2746 C C . GLY B 1 67 ? 33.814 -64.990 -0.726 1.00 526.78 67 GLY B C 1
ATOM 2747 O O . GLY B 1 67 ? 33.985 -65.867 0.114 1.00 533.34 67 GLY B O 1
ATOM 2748 N N . GLU B 1 68 ? 32.616 -64.612 -1.165 1.00 315.80 68 GLU B N 1
ATOM 2749 C CA . GLU B 1 68 ? 31.348 -65.152 -0.673 1.00 320.03 68 GLU B CA 1
ATOM 2750 C C . GLU B 1 68 ? 30.256 -64.747 -1.667 1.00 316.07 68 GLU B C 1
ATOM 2751 O O . GLU B 1 68 ? 30.165 -63.578 -2.045 1.00 308.83 68 GLU B O 1
ATOM 2757 N N . LYS B 1 69 ? 29.442 -65.698 -2.111 1.00 365.34 69 LYS B N 1
ATOM 2758 C CA . LYS B 1 69 ? 28.547 -65.437 -3.236 1.00 361.87 69 LYS B CA 1
ATOM 2759 C C . LYS B 1 69 ? 27.229 -64.758 -2.846 1.00 358.84 69 LYS B C 1
ATOM 2760 O O . LYS B 1 69 ? 26.656 -65.082 -1.809 1.00 363.03 69 LYS B O 1
ATOM 2766 N N . PHE B 1 70 ? 26.762 -63.816 -3.672 1.00 404.36 70 PHE B N 1
ATOM 2767 C CA . PHE B 1 70 ? 25.452 -63.179 -3.482 1.00 401.41 70 PHE B CA 1
ATOM 2768 C C . PHE B 1 70 ? 24.645 -63.163 -4.756 1.00 399.00 70 PHE B C 1
ATOM 2769 O O . PHE B 1 70 ? 25.185 -63.300 -5.846 1.00 397.82 70 PHE B O 1
ATOM 2777 N N . GLY B 1 71 ? 23.350 -62.923 -4.618 1.00 295.00 71 GLY B N 1
ATOM 2778 C CA . GLY B 1 71 ? 22.466 -63.065 -5.758 1.00 293.63 71 GLY B CA 1
ATOM 2779 C C . GLY B 1 71 ? 21.106 -62.387 -5.702 1.00 290.28 71 GLY B C 1
ATOM 2780 O O . GLY B 1 71 ? 20.895 -61.461 -4.924 1.00 287.18 71 GLY B O 1
ATOM 2781 N N . LYS B 1 72 ? 20.179 -62.900 -6.513 1.00 259.74 72 LYS B N 1
ATOM 2782 C CA A LYS B 1 72 ? 18.904 -62.239 -6.798 0.50 427.90 72 LYS B CA 1
ATOM 2783 C CA B LYS B 1 72 ? 18.901 -62.244 -6.791 0.50 427.94 72 LYS B CA 1
ATOM 2784 C C . LYS B 1 72 ? 18.144 -61.776 -5.554 1.00 256.34 72 LYS B C 1
ATOM 2785 O O . LYS B 1 72 ? 17.119 -61.116 -5.655 1.00 253.02 72 LYS B O 1
ATOM 2796 N N . ASP B 1 73 ? 18.647 -62.104 -4.378 1.00 406.57 73 ASP B N 1
ATOM 2797 C CA . ASP B 1 73 ? 17.908 -61.731 -3.191 1.00 408.05 73 ASP B CA 1
ATOM 2798 C C . ASP B 1 73 ? 18.737 -61.453 -1.957 1.00 409.56 73 ASP B C 1
ATOM 2799 O O . ASP B 1 73 ? 19.792 -62.041 -1.727 1.00 412.67 73 ASP B O 1
ATOM 2804 N N . ALA B 1 74 ? 18.223 -60.534 -1.157 1.00 296.65 74 ALA B N 1
ATOM 2805 C CA . ALA B 1 74 ? 18.938 -60.004 -0.015 1.00 296.87 74 ALA B CA 1
ATOM 2806 C C . ALA B 1 74 ? 19.469 -61.103 0.848 1.00 304.76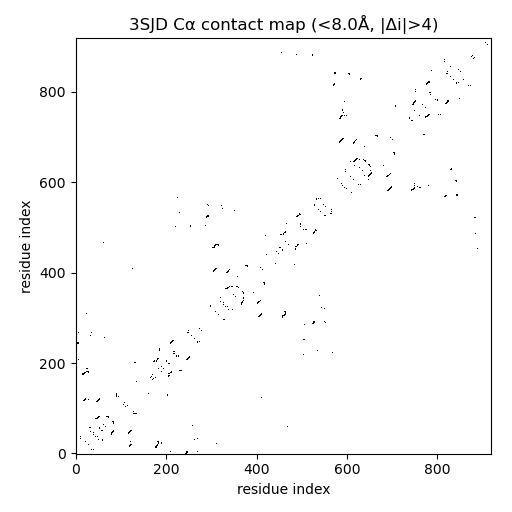 74 ALA B C 1
ATOM 2807 O O . ALA B 1 74 ? 18.718 -61.953 1.317 1.00 311.56 74 ALA B O 1
ATOM 2809 N N . ARG B 1 75 ? 20.776 -61.079 1.057 1.00 338.56 75 ARG B N 1
ATOM 2810 C CA . ARG B 1 75 ? 21.390 -62.016 1.970 1.00 345.90 75 ARG B CA 1
ATOM 2811 C C . ARG B 1 75 ? 22.305 -61.324 2.977 1.00 344.49 75 ARG B C 1
ATOM 2812 O O . ARG B 1 75 ? 23.331 -60.745 2.607 1.00 339.34 75 ARG B O 1
ATOM 2820 N N . LYS B 1 76 ? 21.917 -61.391 4.248 1.00 338.03 76 LYS B N 1
ATOM 2821 C CA . LYS B 1 76 ? 22.725 -60.890 5.352 1.00 338.22 76 LYS B CA 1
ATOM 2822 C C . LYS B 1 76 ? 24.162 -61.364 5.180 1.00 338.53 76 LYS B C 1
ATOM 2823 O O . LYS B 1 76 ? 24.417 -62.550 5.027 1.00 344.33 76 LYS B O 1
ATOM 2829 N N . VAL B 1 77 ? 25.101 -60.435 5.198 1.00 278.68 77 VAL B N 1
ATOM 2830 C CA . VAL B 1 77 ? 26.507 -60.796 5.141 1.00 278.94 77 VAL B CA 1
ATOM 2831 C C . VAL B 1 77 ? 26.787 -61.971 6.058 1.00 287.90 77 VAL B C 1
ATOM 2832 O O . VAL B 1 77 ? 26.058 -62.219 7.013 1.00 293.34 77 VAL B O 1
ATOM 2836 N N . THR B 1 78 ? 27.849 -62.703 5.766 1.00 286.97 78 THR B N 1
ATOM 2837 C CA . THR B 1 78 ? 28.271 -63.728 6.688 1.00 295.42 78 THR B CA 1
ATOM 2838 C C . THR B 1 78 ? 29.324 -63.199 7.645 1.00 294.19 78 THR B C 1
ATOM 2839 O O . THR B 1 78 ? 30.516 -63.145 7.327 1.00 291.52 78 THR B O 1
ATOM 2843 N N . GLY B 1 79 ? 28.844 -62.789 8.813 1.00 348.81 79 GLY B N 1
ATOM 2844 C CA . GLY B 1 79 ? 29.686 -62.218 9.841 1.00 347.98 79 GLY B CA 1
ATOM 2845 C C . GLY B 1 79 ? 28.980 -61.087 10.563 1.00 345.20 79 GLY B C 1
ATOM 2846 O O . GLY B 1 79 ? 29.411 -60.657 11.617 1.00 346.09 79 GLY B O 1
ATOM 2847 N N . MET B 1 80 ? 27.882 -60.603 9.996 1.00 351.38 80 MET B N 1
ATOM 2848 C CA . MET B 1 80 ? 27.128 -59.513 10.609 1.00 349.00 80 MET B CA 1
ATOM 2849 C C . MET B 1 80 ? 25.634 -59.811 10.634 1.00 352.99 80 MET B C 1
ATOM 2850 O O . MET B 1 80 ? 25.193 -60.847 10.149 1.00 357.37 80 MET B O 1
ATOM 2855 N N . ASN B 1 81 ? 24.851 -58.905 11.202 1.00 364.04 81 ASN B N 1
ATOM 2856 C CA . ASN B 1 81 ? 23.432 -59.163 11.397 1.00 368.63 81 ASN B CA 1
ATOM 2857 C C . ASN B 1 81 ? 22.598 -57.946 11.053 1.00 362.43 81 ASN B C 1
ATOM 2858 O O . ASN B 1 81 ? 21.544 -57.717 11.641 1.00 365.75 81 ASN B O 1
ATOM 2863 N N . ASN B 1 82 ? 23.071 -57.179 10.080 1.00 308.67 82 ASN B N 1
ATOM 2864 C CA . ASN B 1 82 ? 22.537 -55.856 9.817 1.00 302.41 82 ASN B CA 1
ATOM 2865 C C . ASN B 1 82 ? 23.037 -55.252 8.510 1.00 294.03 82 ASN B C 1
ATOM 2866 O O . ASN B 1 82 ? 22.558 -54.218 8.077 1.00 288.85 82 ASN B O 1
ATOM 2871 N N . LEU B 1 83 ? 24.016 -55.898 7.894 1.00 321.64 83 LEU B N 1
ATOM 2872 C CA . LEU B 1 83 ? 24.546 -55.480 6.597 1.00 314.81 83 LEU B CA 1
ATOM 2873 C C . LEU B 1 83 ? 24.292 -56.547 5.537 1.00 316.22 83 LEU B C 1
ATOM 2874 O O . LEU B 1 83 ? 25.035 -57.519 5.422 1.00 319.43 83 LEU B O 1
ATOM 2879 N N . SER B 1 84 ? 23.243 -56.370 4.756 1.00 344.47 84 SER B N 1
ATOM 2880 C CA . SER B 1 84 ? 22.925 -57.360 3.740 1.00 345.97 84 SER B CA 1
ATOM 2881 C C . SER B 1 84 ? 23.548 -56.945 2.412 1.00 339.70 84 SER B C 1
ATOM 2882 O O . SER B 1 84 ? 24.020 -55.817 2.283 1.00 334.27 84 SER B O 1
ATOM 2885 N N . CYS B 1 85 ? 23.538 -57.851 1.434 1.00 343.19 85 CYS B N 1
ATOM 2886 C CA . CYS B 1 85 ? 24.092 -57.588 0.106 1.00 338.31 85 CYS B CA 1
ATOM 2887 C C . CYS B 1 85 ? 23.307 -58.327 -0.969 1.00 339.40 85 CYS B C 1
ATOM 2888 O O . CYS B 1 85 ? 22.842 -59.448 -0.757 1.00 345.33 85 CYS B O 1
ATOM 2891 N N . MET B 1 86 ? 23.161 -57.706 -2.130 1.00 286.63 86 MET B N 1
ATOM 2892 C CA . MET B 1 86 ? 22.298 -58.274 -3.140 1.00 287.18 86 MET B CA 1
ATOM 2893 C C . MET B 1 86 ? 22.763 -57.931 -4.532 1.00 282.83 86 MET B C 1
ATOM 2894 O O . MET B 1 86 ? 22.721 -56.772 -4.920 1.00 277.36 86 MET B O 1
ATOM 2899 N N . GLU B 1 87 ? 23.201 -58.943 -5.278 1.00 322.87 87 GLU B N 1
ATOM 2900 C CA . GLU B 1 87 ? 23.619 -58.748 -6.661 1.00 319.82 87 GLU B CA 1
ATOM 2901 C C . GLU B 1 87 ? 22.490 -58.995 -7.677 1.00 319.20 87 GLU B C 1
ATOM 2902 O O . GLU B 1 87 ? 21.747 -59.969 -7.586 1.00 323.58 87 GLU B O 1
ATOM 2908 N N . GLY B 1 131 ? 9.831 -47.194 -26.926 1.00 303.10 131 GLY B N 1
ATOM 2909 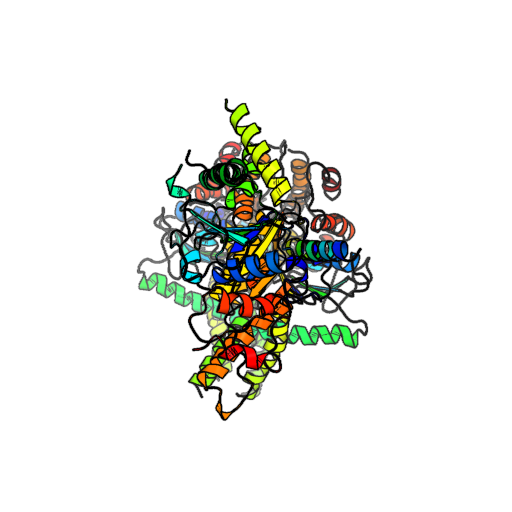C CA . GLY B 1 131 ? 10.238 -45.881 -26.459 1.00 302.28 131 GLY B CA 1
ATOM 2910 C C . GLY B 1 131 ? 11.730 -45.640 -26.578 1.00 305.03 131 GLY B C 1
ATOM 2911 O O . GLY B 1 131 ? 12.530 -46.289 -25.912 1.00 306.52 131 GLY B O 1
ATOM 2912 N N . SER B 1 132 ? 12.099 -44.675 -27.410 1.00 431.99 132 SER B N 1
ATOM 2913 C CA . SER B 1 132 ? 13.498 -44.431 -27.735 1.00 435.25 132 SER B CA 1
ATOM 2914 C C . SER B 1 132 ? 14.076 -43.264 -26.957 1.00 435.19 132 SER B C 1
ATOM 2915 O O . SER B 1 132 ? 15.259 -42.963 -27.055 1.00 437.88 132 SER B O 1
ATOM 2918 N N . ILE B 1 133 ? 13.229 -42.588 -26.204 1.00 365.76 133 ILE B N 1
ATOM 2919 C CA . ILE B 1 133 ? 13.628 -41.361 -25.536 1.00 365.93 133 ILE B CA 1
ATOM 2920 C C . ILE B 1 133 ? 14.674 -41.577 -24.444 1.00 366.77 133 ILE B C 1
ATOM 2921 O O . ILE B 1 133 ? 14.854 -42.693 -23.965 1.00 366.62 133 ILE B O 1
ATOM 2926 N N . PRO B 1 134 ? 15.392 -40.504 -24.083 1.00 314.72 134 PRO B N 1
ATOM 2927 C CA . PRO B 1 134 ? 16.397 -40.447 -23.018 1.00 315.50 134 PRO B CA 1
ATOM 2928 C C . PRO B 1 134 ? 15.807 -40.634 -21.634 1.00 313.10 134 PRO B C 1
ATOM 2929 O O . PRO B 1 134 ? 14.597 -40.543 -21.463 1.00 310.97 134 PRO B O 1
ATOM 2933 N N . GLY B 1 135 ? 16.680 -40.866 -20.659 1.00 348.70 135 GLY B N 1
ATOM 2934 C CA . GLY B 1 135 ? 16.283 -41.047 -19.278 1.00 347.24 135 GLY B CA 1
ATOM 2935 C C . GLY B 1 135 ? 15.466 -42.306 -19.107 1.00 346.11 135 GLY B C 1
ATOM 2936 O O . GLY B 1 135 ? 15.742 -43.137 -18.252 1.00 346.58 135 GLY B O 1
ATOM 2937 N N . ILE B 1 136 ? 14.438 -42.420 -19.928 1.00 302.39 136 ILE B N 1
ATOM 2938 C CA . ILE B 1 136 ? 13.596 -43.598 -20.000 1.00 301.68 136 ILE B CA 1
ATOM 2939 C C . ILE B 1 136 ? 14.202 -44.824 -19.335 1.00 303.23 136 ILE B C 1
ATOM 2940 O O . ILE B 1 136 ? 14.207 -44.938 -18.109 1.00 303.36 136 ILE B O 1
ATOM 2945 N N . ASP B 1 137 ? 14.699 -45.739 -20.153 1.00 357.63 137 ASP B N 1
ATOM 2946 C CA . ASP B 1 137 ? 15.280 -46.975 -19.676 1.00 359.74 137 ASP B CA 1
ATOM 2947 C C . ASP B 1 137 ? 15.848 -46.800 -18.279 1.00 360.14 137 ASP B C 1
ATOM 2948 O O . ASP B 1 137 ? 15.416 -47.442 -17.325 1.00 360.62 137 ASP B O 1
ATOM 2953 N N . GLU B 1 138 ? 16.805 -45.892 -18.171 1.00 370.51 138 GLU B N 1
ATOM 2954 C CA . GLU B 1 138 ? 17.488 -45.615 -16.917 1.00 370.97 138 GLU B CA 1
ATOM 2955 C C . GLU B 1 138 ? 16.553 -45.688 -15.718 1.00 370.15 138 GLU B C 1
ATOM 2956 O O . GLU B 1 138 ? 16.780 -46.449 -14.785 1.00 371.63 138 GLU B O 1
ATOM 2962 N N . ALA B 1 139 ? 15.506 -44.878 -15.743 1.00 297.78 139 ALA B N 1
ATOM 2963 C CA . ALA B 1 139 ? 14.576 -44.831 -14.635 1.00 297.39 139 ALA B CA 1
ATOM 2964 C C . ALA B 1 139 ? 14.053 -46.213 -14.407 1.00 298.76 139 ALA B C 1
ATOM 2965 O O . ALA B 1 139 ? 14.499 -46.900 -13.510 1.00 300.80 139 ALA B O 1
ATOM 2967 N N . LEU B 1 140 ? 13.105 -46.618 -15.237 1.00 332.98 140 LEU B N 1
ATOM 2968 C CA . LEU B 1 140 ? 12.513 -47.939 -15.126 1.00 334.71 140 LEU B CA 1
ATOM 2969 C C . LEU B 1 140 ? 13.511 -48.899 -14.528 1.00 337.73 140 LEU B C 1
ATOM 2970 O O . LEU B 1 140 ? 13.267 -49.490 -13.474 1.00 339.86 140 LEU B O 1
ATOM 2975 N N . SER B 1 141 ? 14.637 -49.036 -15.218 1.00 324.82 141 SER B N 1
ATOM 2976 C CA . SER B 1 141 ? 15.738 -49.849 -14.745 1.00 327.70 141 SER B CA 1
ATOM 2977 C C . SER B 1 141 ? 15.671 -49.812 -13.236 1.00 328.77 141 SER B C 1
ATOM 2978 O O . SER B 1 141 ? 15.275 -50.775 -12.580 1.00 331.42 141 SER B O 1
ATOM 2981 N N . PHE B 1 142 ? 16.052 -48.665 -12.701 1.00 344.13 142 PHE B N 1
ATOM 2982 C CA . PHE B 1 142 ? 15.781 -48.313 -11.323 1.00 344.70 142 PHE B CA 1
ATOM 2983 C C . PHE B 1 142 ? 14.365 -48.801 -10.975 1.00 345.51 142 PHE B C 1
ATOM 2984 O O . PHE B 1 142 ? 14.183 -49.921 -10.530 1.00 348.56 142 PHE B O 1
ATOM 2992 N N . MET B 1 143 ? 13.370 -47.961 -11.230 1.00 423.03 143 MET B N 1
ATOM 2993 C CA . MET B 1 143 ? 11.987 -48.264 -10.868 1.00 423.73 143 MET B CA 1
ATOM 2994 C C . MET B 1 143 ? 11.768 -49.707 -10.454 1.00 427.53 143 MET B C 1
ATOM 2995 O O . MET B 1 143 ? 11.570 -49.986 -9.277 1.00 430.36 143 MET B O 1
ATOM 3000 N N . GLU B 1 144 ? 11.796 -50.619 -11.421 1.00 396.31 144 GLU B N 1
ATOM 3001 C CA . GLU B 1 144 ? 11.609 -52.030 -11.118 1.00 400.57 144 GLU B CA 1
ATOM 3002 C C . GLU B 1 144 ? 12.388 -52.389 -9.873 1.00 404.01 144 GLU B C 1
ATOM 3003 O O . GLU B 1 144 ? 11.900 -53.117 -9.005 1.00 407.96 144 GLU B O 1
ATOM 3009 N N . VAL B 1 145 ? 13.609 -51.879 -9.793 1.00 306.96 145 VAL B N 1
ATOM 3010 C CA . VAL B 1 145 ? 14.429 -52.128 -8.621 1.00 309.88 145 VAL B CA 1
ATOM 3011 C C . VAL B 1 145 ? 13.628 -51.840 -7.352 1.00 311.57 145 VAL B C 1
ATOM 3012 O O . VAL B 1 145 ? 13.428 -52.732 -6.521 1.00 316.17 145 VAL B O 1
ATOM 3016 N N . MET B 1 146 ? 13.168 -50.596 -7.220 1.00 448.02 146 MET B N 1
ATOM 3017 C CA . MET B 1 146 ? 12.323 -50.195 -6.098 1.00 449.64 146 MET B CA 1
ATOM 3018 C C . MET B 1 146 ? 11.515 -51.395 -5.650 1.00 454.37 146 MET B C 1
ATOM 3019 O O . MET B 1 146 ? 11.844 -52.069 -4.683 1.00 458.85 146 MET B O 1
ATOM 3024 N N . LYS B 1 147 ? 10.453 -51.655 -6.396 1.00 396.82 147 LYS B N 1
ATOM 3025 C CA . LYS B 1 147 ? 9.577 -52.784 -6.160 1.00 401.34 147 LYS B CA 1
ATOM 3026 C C . LYS B 1 147 ? 10.364 -54.052 -5.851 1.00 406.19 147 LYS B C 1
ATOM 3027 O O . LYS B 1 147 ? 10.155 -54.660 -4.805 1.00 411.55 147 LYS B O 1
ATOM 3033 N N . HIS B 1 148 ? 11.292 -54.433 -6.724 1.00 333.89 148 HIS B N 1
ATOM 3034 C CA . HIS B 1 148 ? 12.024 -55.684 -6.509 1.00 338.86 148 HIS B CA 1
ATOM 3035 C C . HIS B 1 148 ? 12.703 -55.688 -5.161 1.00 342.19 148 HIS B C 1
ATOM 3036 O O . HIS B 1 148 ? 12.953 -56.744 -4.580 1.00 347.96 148 HIS B O 1
ATOM 3043 N N . ILE B 1 149 ? 13.020 -54.497 -4.676 1.00 407.79 149 ILE B N 1
ATOM 3044 C CA . ILE B 1 149 ? 13.641 -54.351 -3.375 1.00 410.55 149 ILE B CA 1
ATOM 3045 C C . ILE B 1 149 ? 12.598 -54.482 -2.266 1.00 415.02 149 ILE B C 1
ATOM 3046 O O . ILE B 1 149 ? 12.805 -55.208 -1.293 1.00 420.78 149 ILE B O 1
ATOM 3051 N N . LYS B 1 150 ? 11.473 -53.792 -2.422 1.00 409.42 150 LYS B N 1
ATOM 3052 C CA . LYS B 1 150 ? 10.458 -53.756 -1.375 1.00 413.61 150 LYS B CA 1
ATOM 3053 C C . LYS B 1 150 ? 9.851 -55.122 -1.190 1.00 420.11 150 LYS B C 1
ATOM 3054 O O . LYS B 1 150 ? 9.477 -55.491 -0.088 1.00 426.11 150 LYS B O 1
ATOM 3060 N N . ARG B 1 151 ? 9.728 -55.861 -2.284 1.00 377.06 151 ARG B N 1
ATOM 3061 C CA . ARG B 1 151 ? 9.415 -57.265 -2.176 1.00 383.78 151 ARG B CA 1
ATOM 3062 C C . ARG B 1 151 ? 10.318 -57.783 -1.080 1.00 389.23 151 ARG B C 1
ATOM 3063 O O . ARG B 1 151 ? 9.864 -58.297 -0.059 1.00 396.03 151 ARG B O 1
ATOM 3071 N N . GLN B 1 152 ? 11.614 -57.593 -1.292 1.00 419.50 152 GLN B N 1
ATOM 3072 C CA . GLN B 1 152 ? 12.633 -58.271 -0.501 1.00 424.44 152 GLN B CA 1
ATOM 3073 C C . GLN B 1 152 ? 12.681 -57.871 0.977 1.00 427.91 152 GLN B C 1
ATOM 3074 O O . GLN B 1 152 ? 13.300 -58.556 1.782 1.00 433.52 152 GLN B O 1
ATOM 3080 N N . GLU B 1 153 ? 12.021 -56.774 1.335 1.00 344.42 153 GLU B N 1
ATOM 3081 C CA . GLU B 1 153 ? 11.940 -56.360 2.736 1.00 348.19 153 GLU B CA 1
ATOM 3082 C C . GLU B 1 153 ? 10.655 -56.879 3.357 1.00 354.91 153 GLU B C 1
ATOM 3083 O O . GLU B 1 153 ? 10.639 -57.387 4.477 1.00 362.23 153 GLU B O 1
ATOM 3089 N N . GLN B 1 154 ? 9.577 -56.723 2.604 1.00 363.19 154 GLN B N 1
ATOM 3090 C CA . GLN B 1 154 ? 8.259 -57.175 3.006 1.00 369.01 154 GLN B CA 1
ATOM 3091 C C . GLN B 1 154 ? 8.238 -58.697 3.097 1.00 376.88 154 GLN B C 1
ATOM 3092 O O . GLN B 1 154 ? 8.053 -59.269 4.162 1.00 385.12 154 GLN B O 1
ATOM 3098 N N . GLY B 1 155 ? 8.437 -59.346 1.960 1.00 374.02 155 GLY B N 1
ATOM 3099 C CA . GLY B 1 155 ? 8.437 -60.791 1.881 1.00 381.32 155 GLY B CA 1
ATOM 3100 C C . GLY B 1 155 ? 9.521 -61.320 2.773 1.00 386.62 155 GLY B C 1
ATOM 3101 O O . GLY B 1 155 ? 9.506 -62.471 3.188 1.00 395.15 155 GLY B O 1
ATOM 3102 N N . GLU B 1 156 ? 10.480 -60.459 3.062 1.00 498.42 156 GLU B N 1
ATOM 3103 C CA . GLU B 1 156 ? 11.485 -60.784 4.041 1.00 503.00 156 GLU B CA 1
ATOM 3104 C C . GLU B 1 156 ? 10.839 -60.736 5.410 1.00 510.12 156 GLU B C 1
ATOM 3105 O O . GLU B 1 156 ? 10.886 -61.693 6.181 1.00 519.21 156 GLU B O 1
ATOM 3111 N N . GLY B 1 157 ? 10.211 -59.604 5.693 1.00 438.01 157 GLY B N 1
ATOM 3112 C CA . GLY B 1 157 ? 9.754 -59.298 7.030 1.00 443.82 157 GLY B CA 1
ATOM 3113 C C . GLY B 1 157 ? 10.630 -58.186 7.561 1.00 439.00 157 GLY B C 1
ATOM 3114 O O . GLY B 1 157 ? 10.215 -57.027 7.608 1.00 434.30 157 GLY B O 1
ATOM 3115 N N . GLU B 1 158 ? 11.854 -58.534 7.944 1.00 432.53 158 GLU B N 1
ATOM 3116 C CA . GLU B 1 158 ? 12.803 -57.539 8.426 1.00 428.05 158 GLU B CA 1
ATOM 3117 C C . GLU B 1 158 ? 13.032 -56.491 7.348 1.00 417.48 158 GLU B C 1
ATOM 3118 O O . GLU B 1 158 ? 13.078 -56.809 6.160 1.00 413.48 158 GLU B O 1
ATOM 3124 N N . THR B 1 159 ? 13.156 -55.235 7.766 1.00 364.99 159 THR B N 1
ATOM 3125 C CA . THR B 1 159 ? 13.276 -54.137 6.817 1.00 355.84 159 THR B CA 1
ATOM 3126 C C . THR B 1 159 ? 14.636 -53.451 6.878 1.00 351.16 159 THR B C 1
ATOM 3127 O O . THR B 1 159 ? 15.350 -53.529 7.878 1.00 354.61 159 THR B O 1
ATOM 3131 N N . PHE B 1 160 ? 14.983 -52.787 5.782 1.00 373.04 160 PHE B N 1
ATOM 3132 C CA . PHE B 1 160 ? 16.269 -52.117 5.656 1.00 368.32 160 PHE B CA 1
ATOM 3133 C C . PHE B 1 160 ? 16.160 -50.646 5.998 1.00 364.83 160 PHE B C 1
ATOM 3134 O O . PHE B 1 160 ? 15.108 -50.034 5.815 1.00 363.64 160 PHE B O 1
ATOM 3142 N N . ASP B 1 161 ? 17.269 -50.085 6.468 1.00 351.53 161 ASP B N 1
ATOM 3143 C CA . ASP B 1 161 ? 17.304 -48.715 6.943 1.00 349.25 161 ASP B CA 1
ATOM 3144 C C . ASP B 1 161 ? 18.042 -47.792 5.969 1.00 342.28 161 ASP B C 1
ATOM 3145 O O . ASP B 1 161 ? 17.457 -46.864 5.416 1.00 338.81 161 ASP B O 1
ATOM 3150 N N . THR B 1 162 ? 19.322 -48.049 5.745 1.00 303.74 162 THR B N 1
ATOM 3151 C CA . THR B 1 162 ? 20.081 -47.246 4.798 1.00 297.92 162 THR B CA 1
ATOM 3152 C C . THR B 1 162 ? 20.563 -48.146 3.671 1.00 296.23 162 THR B C 1
ATOM 3153 O O . THR B 1 162 ? 21.090 -49.231 3.957 1.00 299.41 162 THR B O 1
ATOM 3157 N N . VAL B 1 163 ? 20.386 -47.694 2.413 1.00 278.66 163 VAL B N 1
ATOM 3158 C CA . VAL B 1 163 ? 20.763 -48.438 1.177 1.00 276.92 163 VAL B CA 1
ATOM 3159 C C . VAL B 1 163 ? 21.989 -47.880 0.401 1.00 273.13 163 VAL B C 1
ATOM 3160 O O . VAL B 1 163 ? 22.045 -46.694 0.083 1.00 269.93 163 VAL B O 1
ATOM 3164 N N . ILE B 1 164 ? 22.946 -48.736 0.054 1.00 272.38 164 ILE B N 1
ATOM 3165 C CA . ILE B 1 164 ? 24.205 -48.266 -0.521 1.00 269.72 164 ILE B CA 1
ATOM 3166 C C . ILE B 1 164 ? 24.453 -48.762 -1.926 1.00 268.29 164 ILE B C 1
ATOM 3167 O O . ILE B 1 164 ? 24.557 -49.969 -2.126 1.00 270.85 164 ILE B O 1
ATOM 3172 N N . PHE B 1 165 ? 24.631 -47.849 -2.883 1.00 277.50 165 PHE B N 1
ATOM 3173 C CA . PHE B 1 165 ? 24.783 -48.228 -4.305 1.00 276.35 165 PHE B CA 1
ATOM 3174 C C . PHE B 1 165 ? 26.207 -48.269 -4.854 1.00 276.13 165 PHE B C 1
ATOM 3175 O O . PHE B 1 165 ? 27.148 -47.697 -4.290 1.00 275.85 165 PHE B O 1
ATOM 3183 N N . ASP B 1 166 ? 26.318 -48.937 -5.995 1.00 260.31 166 ASP B N 1
ATOM 3184 C CA . ASP B 1 166 ? 27.586 -49.285 -6.615 1.00 261.15 166 ASP B CA 1
ATOM 3185 C C . ASP B 1 166 ? 27.354 -49.032 -8.125 1.00 259.68 166 ASP B C 1
ATOM 3186 O O . ASP B 1 166 ? 27.259 -49.990 -8.908 1.00 261.31 166 ASP B O 1
ATOM 3191 N N . THR B 1 167 ? 27.229 -47.748 -8.518 1.00 288.88 167 THR B N 1
ATOM 3192 C CA . THR B 1 167 ? 26.882 -47.365 -9.900 1.00 287.65 167 THR B CA 1
ATOM 3193 C C . THR B 1 167 ? 27.662 -48.166 -10.887 1.00 289.64 167 THR B C 1
ATOM 3194 O O . THR B 1 167 ? 28.885 -48.196 -10.824 1.00 290.92 167 THR B O 1
ATOM 3198 N N . ALA B 1 168 ? 26.957 -48.774 -11.827 1.00 434.81 168 ALA B N 1
ATOM 3199 C CA . ALA B 1 168 ? 27.609 -49.632 -12.799 1.00 437.31 168 ALA B CA 1
ATOM 3200 C C . ALA B 1 168 ? 28.967 -49.055 -13.215 1.00 438.06 168 ALA B C 1
ATOM 3201 O O . ALA B 1 168 ? 29.155 -47.829 -13.273 1.00 436.36 168 ALA B O 1
ATOM 3203 N N . PRO B 1 169 ? 29.928 -49.944 -13.495 1.00 519.79 169 PRO B N 1
ATOM 3204 C CA . PRO B 1 169 ? 31.211 -49.438 -13.979 1.00 520.99 169 PRO B CA 1
ATOM 3205 C C . PRO B 1 169 ? 30.902 -48.538 -15.165 1.00 520.16 169 PRO B C 1
ATOM 3206 O O . PRO B 1 169 ? 31.672 -47.636 -15.501 1.00 520.53 169 PRO B O 1
ATOM 3210 N N . THR B 1 170 ? 29.741 -48.785 -15.772 1.00 311.87 170 THR B N 1
ATOM 3211 C CA . THR B 1 170 ? 29.241 -47.982 -16.894 1.00 311.08 170 THR B CA 1
ATOM 3212 C C . THR B 1 170 ? 28.729 -46.632 -16.433 1.00 308.08 170 THR B C 1
ATOM 3213 O O . THR B 1 170 ? 28.013 -45.941 -17.160 1.00 307.01 170 THR B O 1
ATOM 3217 N N . GLY B 1 171 ? 29.111 -46.268 -15.216 1.00 639.03 171 GLY B N 1
ATOM 3218 C CA . GLY B 1 171 ? 28.647 -45.052 -14.585 1.00 636.63 171 GLY B CA 1
ATOM 3219 C C . GLY B 1 171 ? 27.288 -45.244 -13.941 1.00 634.40 171 GLY B C 1
ATOM 3220 O O . GLY B 1 171 ? 27.080 -46.164 -13.156 1.00 634.66 171 GLY B O 1
ATOM 3221 N N . HIS B 1 172 ? 26.352 -44.383 -14.323 1.00 394.60 172 HIS B N 1
ATOM 3222 C CA . HIS B 1 172 ? 25.068 -44.218 -13.653 1.00 392.48 172 HIS B CA 1
ATOM 3223 C C . HIS B 1 172 ? 23.985 -44.131 -14.713 1.00 391.48 172 HIS B C 1
ATOM 3224 O O . HIS B 1 172 ? 24.168 -43.461 -15.733 1.00 391.89 172 HIS B O 1
ATOM 3231 N N . THR B 1 173 ? 22.860 -44.785 -14.434 1.00 343.90 173 THR B N 1
ATOM 3232 C CA . THR B 1 173 ? 21.663 -44.756 -15.268 1.00 342.49 173 THR B CA 1
ATOM 3233 C C . THR B 1 173 ? 20.582 -43.890 -14.611 1.00 340.87 173 THR B C 1
ATOM 3234 O O . THR B 1 173 ? 19.411 -43.949 -14.985 1.00 339.60 173 THR B O 1
ATOM 3238 N N . LEU B 1 174 ? 20.992 -43.100 -13.623 1.00 263.27 174 LEU B N 1
ATOM 3239 C CA . LEU B 1 174 ? 20.087 -42.281 -12.813 1.00 262.36 174 LEU B CA 1
ATOM 3240 C C . LEU B 1 174 ? 19.862 -40.889 -13.402 1.00 261.50 174 LEU B C 1
ATOM 3241 O O . LEU B 1 174 ? 19.253 -40.024 -12.773 1.00 260.23 174 LEU B O 1
ATOM 3246 N N . ARG B 1 175 ? 20.368 -40.689 -14.612 1.00 371.92 175 ARG B N 1
ATOM 3247 C CA . ARG B 1 175 ? 20.304 -39.408 -15.311 1.00 372.05 175 ARG B CA 1
ATOM 3248 C C . ARG B 1 175 ? 18.887 -38.947 -15.668 1.00 370.17 175 ARG B C 1
ATOM 3249 O O . ARG B 1 175 ? 18.680 -37.777 -15.989 1.00 370.28 175 ARG B O 1
ATOM 3257 N N . PHE B 1 176 ? 17.919 -39.859 -15.635 1.00 349.75 176 PHE B N 1
ATOM 3258 C CA . PHE B 1 176 ? 16.565 -39.546 -16.092 1.00 348.06 176 PHE B CA 1
ATOM 3259 C C . PHE B 1 176 ? 15.894 -38.391 -15.339 1.00 347.71 176 PHE B C 1
ATOM 3260 O O . PHE B 1 176 ? 15.261 -37.542 -15.967 1.00 346.83 176 PHE B O 1
ATOM 3268 N N . LEU B 1 177 ? 16.032 -38.331 -14.017 1.00 346.96 177 LEU B N 1
ATOM 3269 C CA . LEU B 1 177 ? 15.496 -37.180 -13.284 1.00 347.32 177 LEU B CA 1
ATOM 3270 C C . LEU B 1 177 ? 15.736 -35.859 -14.022 1.00 348.44 177 LEU B C 1
ATOM 3271 O O . LEU B 1 177 ? 14.861 -34.989 -14.094 1.00 348.50 177 LEU B O 1
ATOM 3276 N N . GLN B 1 178 ? 16.935 -35.718 -14.575 1.00 566.84 178 GLN B N 1
ATOM 3277 C CA . GLN B 1 178 ? 17.288 -34.515 -15.309 1.00 568.85 178 GLN B CA 1
ATOM 3278 C C . GLN B 1 178 ? 16.297 -34.516 -16.446 1.00 567.90 178 GLN B C 1
ATOM 3279 O O . GLN B 1 178 ? 15.792 -33.482 -16.878 1.00 568.97 178 GLN B O 1
ATOM 3285 N N . LEU B 1 179 ? 16.035 -35.727 -16.918 1.00 354.51 179 LEU B N 1
ATOM 3286 C CA . LEU B 1 179 ? 15.108 -35.988 -18.010 1.00 353.32 179 LEU B CA 1
ATOM 3287 C C . LEU B 1 179 ? 13.616 -35.617 -17.834 1.00 351.69 179 LEU B C 1
ATOM 3288 O O . LEU B 1 179 ? 13.006 -35.167 -18.804 1.00 351.66 179 LEU B O 1
ATOM 3293 N N . PRO B 1 180 ? 12.999 -35.792 -16.658 1.00 324.50 180 PRO B N 1
ATOM 3294 C CA . PRO B 1 180 ? 11.566 -35.424 -16.606 1.00 323.30 180 PRO B CA 1
ATOM 3295 C C . PRO B 1 180 ? 11.164 -33.960 -16.887 1.00 324.71 180 PRO B C 1
ATOM 3296 O O . PRO B 1 180 ? 10.196 -33.746 -17.617 1.00 323.83 180 PRO B O 1
ATOM 3300 N N . ASN B 1 181 ? 11.880 -32.986 -16.336 1.00 375.63 181 ASN B N 1
ATOM 3301 C CA . ASN B 1 181 ? 11.579 -31.578 -16.549 1.00 377.85 181 ASN B CA 1
ATOM 3302 C C . ASN B 1 181 ? 11.452 -31.253 -18.043 1.00 378.49 181 ASN B C 1
ATOM 3303 O O . ASN B 1 181 ? 10.562 -30.512 -18.456 1.00 379.02 181 ASN B O 1
ATOM 3308 N N . THR B 1 182 ? 12.334 -31.819 -18.859 1.00 405.81 182 THR B N 1
ATOM 3309 C CA . THR B 1 182 ? 12.252 -31.622 -20.299 1.00 406.82 182 THR B CA 1
ATOM 3310 C C . THR B 1 182 ? 10.914 -32.123 -20.831 1.00 403.96 182 THR B C 1
ATOM 3311 O O . THR B 1 182 ? 10.202 -31.395 -21.520 1.00 404.76 182 THR B O 1
ATOM 3315 N N . LEU B 1 183 ? 10.578 -33.369 -20.504 1.00 373.00 183 LEU B N 1
ATOM 3316 C CA . LEU B 1 183 ? 9.317 -33.964 -20.943 1.00 370.28 183 LEU B CA 1
ATOM 3317 C C . LEU B 1 183 ? 8.146 -33.113 -20.535 1.00 369.95 183 LEU B C 1
ATOM 3318 O O . LEU B 1 183 ? 7.075 -33.200 -21.126 1.00 368.38 183 LEU B O 1
ATOM 3323 N N . SER B 1 184 ? 8.336 -32.300 -19.507 1.00 411.30 184 SER B N 1
ATOM 3324 C CA . SER B 1 184 ? 7.244 -31.467 -19.046 1.00 411.57 184 SER B CA 1
ATOM 3325 C C . SER B 1 184 ? 7.016 -30.289 -19.980 1.00 413.85 184 SER B C 1
ATOM 3326 O O . SER B 1 184 ? 5.885 -30.012 -20.373 1.00 413.01 184 SER B O 1
ATOM 3329 N N . LYS B 1 185 ? 8.099 -29.611 -20.349 1.00 356.75 185 LYS B N 1
ATOM 3330 C CA . LYS B 1 185 ? 8.009 -28.421 -21.188 1.00 360.11 185 LYS B CA 1
ATOM 3331 C C . LYS B 1 185 ? 7.324 -28.767 -22.490 1.00 358.69 185 LYS B C 1
ATOM 3332 O O . LYS B 1 185 ? 6.591 -27.957 -23.058 1.00 360.15 185 LYS B O 1
ATOM 3338 N N . LEU B 1 186 ? 7.571 -29.977 -22.965 1.00 328.74 186 LEU B N 1
ATOM 3339 C CA . LEU B 1 186 ? 7.139 -30.333 -24.304 1.00 327.98 186 LEU B CA 1
ATOM 3340 C C . LEU B 1 186 ? 5.779 -31.012 -24.303 1.00 323.93 186 LEU B C 1
ATOM 3341 O O . LEU B 1 186 ? 5.117 -31.102 -25.330 1.00 323.18 186 LEU B O 1
ATOM 3346 N N . LEU B 1 187 ? 5.360 -31.478 -23.135 1.00 434.13 187 LEU B N 1
ATOM 3347 C CA . LEU B 1 187 ? 3.991 -31.915 -22.956 1.00 431.07 187 LEU B CA 1
ATOM 3348 C C . LEU B 1 187 ? 3.098 -30.712 -23.183 1.00 432.41 187 LEU B C 1
ATOM 3349 O O . LEU B 1 187 ? 2.010 -30.831 -23.740 1.00 431.16 187 LEU B O 1
ATOM 3354 N N . GLU B 1 188 ? 3.575 -29.551 -22.744 1.00 424.01 188 GLU B N 1
ATOM 3355 C CA . GLU B 1 188 ? 2.844 -28.305 -22.913 1.00 426.95 188 GLU B CA 1
ATOM 3356 C C . GLU B 1 188 ? 2.964 -27.817 -24.354 1.00 428.35 188 GLU B C 1
ATOM 3357 O O . GLU B 1 188 ? 1.960 -27.480 -24.979 1.00 429.75 188 GLU B O 1
ATOM 3363 N N . LYS B 1 189 ? 4.189 -27.792 -24.875 1.00 445.40 189 LYS B N 1
ATOM 3364 C CA . LYS B 1 189 ? 4.418 -27.460 -26.274 1.00 447.92 189 LYS B CA 1
ATOM 3365 C C . LYS B 1 189 ? 3.382 -28.190 -27.122 1.00 444.35 189 LYS B C 1
ATOM 3366 O O . LYS B 1 189 ? 2.725 -27.603 -27.985 1.00 445.67 189 LYS B O 1
ATOM 3372 N N . PHE B 1 190 ? 3.237 -29.480 -26.858 1.00 390.45 190 PHE B N 1
ATOM 3373 C CA . PHE B 1 190 ? 2.323 -30.331 -27.602 1.00 386.99 190 PHE B CA 1
ATOM 3374 C C . PHE B 1 190 ? 0.874 -30.026 -27.248 1.00 386.72 190 PHE B C 1
ATOM 3375 O O . PHE B 1 190 ? -0.008 -30.064 -28.097 1.00 387.10 190 PHE B O 1
ATOM 3383 N N . GLY B 1 191 ? 0.635 -29.720 -25.984 1.00 640.28 191 GLY B N 1
ATOM 3384 C CA . GLY B 1 191 ? -0.696 -29.350 -25.550 1.00 642.56 191 GLY B CA 1
ATOM 3385 C C . GLY B 1 191 ? -1.203 -28.064 -26.178 1.00 647.03 191 GLY B C 1
ATOM 3386 O O . GLY B 1 191 ? -2.401 -27.897 -26.384 1.00 648.62 191 GLY B O 1
ATOM 3387 N N . ILE B 1 212 ? -1.827 -40.852 -22.484 1.00 360.43 212 ILE B N 1
ATOM 3388 C CA . ILE B 1 212 ? -0.646 -40.002 -22.525 1.00 361.61 212 ILE B CA 1
ATOM 3389 C C . ILE B 1 212 ? -0.500 -39.211 -21.223 1.00 363.02 212 ILE B C 1
ATOM 3390 O O . ILE B 1 212 ? 0.583 -39.158 -20.651 1.00 364.57 212 ILE B O 1
ATOM 3395 N N . SER B 1 213 ? -1.596 -38.629 -20.744 1.00 417.66 213 SER B N 1
ATOM 3396 C CA . SER B 1 213 ? -1.616 -37.941 -19.451 1.00 419.79 213 SER B CA 1
ATOM 3397 C C . SER B 1 213 ? -1.250 -38.878 -18.313 1.00 420.77 213 SER B C 1
ATOM 3398 O O . SER B 1 213 ? -0.510 -38.512 -17.397 1.00 422.62 213 SER B O 1
ATOM 3401 N N . GLY B 1 214 ? -1.790 -40.088 -18.366 1.00 495.87 214 GLY B N 1
ATOM 3402 C CA . GLY B 1 214 ? -1.509 -41.079 -17.345 1.00 497.90 214 GLY B CA 1
ATOM 3403 C C . GLY B 1 214 ? -0.022 -41.274 -17.136 1.00 499.03 214 GLY B C 1
ATOM 3404 O O . GLY B 1 214 ? 0.511 -40.984 -16.069 1.00 500.92 214 GLY B O 1
ATOM 3405 N N . LYS B 1 215 ? 0.643 -41.769 -18.172 1.00 472.03 215 LYS B N 1
ATOM 3406 C CA . LYS B 1 215 ? 2.069 -42.057 -18.116 1.00 473.17 215 LYS B CA 1
ATOM 3407 C C . LYS B 1 215 ? 2.869 -40.865 -17.594 1.00 473.94 215 LYS B C 1
ATOM 3408 O O . LYS B 1 215 ? 3.747 -41.020 -16.740 1.00 475.61 215 LYS B O 1
ATOM 3414 N N . LEU B 1 216 ? 2.561 -39.678 -18.101 1.00 402.60 216 LEU B N 1
ATOM 3415 C CA . LEU B 1 216 ? 3.304 -38.480 -17.731 1.00 403.80 216 LEU B CA 1
ATOM 3416 C C . LEU B 1 216 ? 3.191 -38.190 -16.240 1.00 405.52 216 LEU B C 1
ATOM 3417 O O . LEU B 1 216 ? 4.190 -37.970 -15.570 1.00 407.03 216 LEU B O 1
ATOM 3422 N N . ASN B 1 217 ? 1.977 -38.217 -15.716 1.00 406.63 217 ASN B N 1
ATOM 3423 C CA . ASN B 1 217 ? 1.775 -38.026 -14.286 1.00 408.85 217 ASN B CA 1
ATOM 3424 C C . ASN B 1 217 ? 2.468 -39.082 -13.425 1.00 410.44 217 ASN B C 1
ATOM 3425 O O . ASN B 1 217 ? 2.957 -38.781 -12.331 1.00 412.58 217 ASN B O 1
ATOM 3430 N N . GLU B 1 218 ? 2.491 -40.317 -13.918 1.00 422.94 218 GLU B N 1
ATOM 3431 C CA . GLU B 1 218 ? 3.125 -41.427 -13.216 1.00 424.83 218 GLU B CA 1
ATOM 3432 C C . GLU B 1 218 ? 4.625 -41.149 -13.091 1.00 425.31 218 GLU B C 1
ATOM 3433 O O . GLU B 1 218 ? 5.197 -41.186 -11.996 1.00 427.40 218 GLU B O 1
ATOM 3439 N N . LEU B 1 219 ? 5.250 -40.840 -14.223 1.00 413.85 219 LEU B N 1
ATOM 3440 C CA . LEU B 1 219 ? 6.658 -40.499 -14.254 1.00 414.40 219 LEU B CA 1
ATOM 3441 C C . LEU B 1 219 ? 6.994 -39.395 -13.244 1.00 415.79 219 LEU B C 1
ATOM 3442 O O . LEU B 1 219 ? 7.961 -39.502 -12.492 1.00 417.24 219 LEU B O 1
ATOM 3447 N N . LYS B 1 220 ? 6.190 -38.336 -13.238 1.00 482.52 220 LYS B N 1
ATOM 3448 C CA . LYS B 1 220 ? 6.413 -37.185 -12.367 1.00 484.24 220 LYS B CA 1
ATOM 3449 C C . LYS B 1 220 ? 6.364 -37.642 -10.933 1.00 486.33 220 LYS B C 1
ATOM 3450 O O . LYS B 1 220 ? 7.266 -37.368 -10.137 1.00 487.96 220 LYS B O 1
ATOM 3456 N N . ALA B 1 221 ? 5.283 -38.346 -10.628 1.00 326.95 221 ALA B N 1
ATOM 3457 C CA . ALA B 1 221 ? 5.074 -38.979 -9.342 1.00 329.55 221 ALA B CA 1
ATOM 3458 C C . ALA B 1 221 ? 6.319 -39.726 -8.893 1.00 330.60 221 ALA B C 1
ATOM 3459 O O . ALA B 1 221 ? 6.984 -39.356 -7.908 1.00 332.57 221 ALA B O 1
ATOM 3461 N N . ASN B 1 222 ? 6.605 -40.802 -9.614 1.00 375.55 222 ASN B N 1
ATOM 3462 C CA . ASN B 1 222 ? 7.776 -41.611 -9.329 1.00 376.61 222 ASN B CA 1
ATOM 3463 C C . ASN B 1 222 ? 9.005 -40.751 -9.048 1.00 376.74 222 ASN B C 1
ATOM 3464 O O . ASN B 1 222 ? 9.653 -40.920 -8.027 1.00 378.79 222 ASN B O 1
ATOM 3469 N N . VAL B 1 223 ? 9.303 -39.820 -9.952 1.00 367.02 223 VAL B N 1
ATOM 3470 C CA . VAL B 1 223 ? 10.511 -39.004 -9.871 1.00 367.35 223 VAL B CA 1
ATOM 3471 C C . VAL B 1 223 ? 10.492 -38.145 -8.626 1.00 369.37 223 VAL B C 1
ATOM 3472 O O . VAL B 1 223 ? 11.502 -38.038 -7.911 1.00 370.70 223 VAL B O 1
ATOM 3476 N N . GLU B 1 224 ? 9.335 -37.550 -8.355 1.00 386.29 224 GLU B N 1
ATOM 3477 C CA . GLU B 1 224 ? 9.146 -36.763 -7.141 1.00 388.79 224 GLU B CA 1
ATOM 3478 C C . GLU B 1 224 ? 9.383 -37.599 -5.886 1.00 391.15 224 GLU B C 1
ATOM 3479 O O . GLU B 1 224 ? 9.949 -37.117 -4.908 1.00 393.25 224 GLU B O 1
ATOM 3485 N N . THR B 1 225 ? 8.902 -38.839 -5.910 1.00 545.43 225 THR B N 1
ATOM 3486 C CA . THR B 1 225 ? 9.102 -39.692 -4.763 1.00 548.32 225 THR B CA 1
ATOM 3487 C C . THR B 1 225 ? 10.600 -39.858 -4.846 1.00 547.72 225 THR B C 1
ATOM 3488 O O . THR B 1 225 ? 11.318 -39.755 -3.857 1.00 549.76 225 THR B O 1
ATOM 3492 N N . ILE B 1 226 ? 11.049 -40.125 -6.071 1.00 302.85 226 ILE B N 1
ATOM 3493 C CA . ILE B 1 226 ? 12.458 -40.304 -6.388 1.00 302.18 226 ILE B CA 1
ATOM 3494 C C . ILE B 1 226 ? 13.246 -38.998 -6.329 1.00 301.95 226 ILE B C 1
ATOM 3495 O O . ILE B 1 226 ? 14.353 -38.950 -5.793 1.00 302.89 226 ILE B O 1
ATOM 3500 N N . ARG B 1 227 ? 12.664 -37.940 -6.897 1.00 365.64 227 ARG B N 1
ATOM 3501 C CA . ARG B 1 227 ? 13.312 -36.631 -6.915 1.00 366.07 227 ARG B CA 1
ATOM 3502 C C . ARG B 1 227 ? 13.469 -36.038 -5.524 1.00 368.65 227 ARG B C 1
ATOM 3503 O O . ARG B 1 227 ? 14.540 -35.549 -5.166 1.00 369.55 227 ARG B O 1
ATOM 3511 N N . GLN B 1 228 ? 12.398 -36.090 -4.739 1.00 519.02 228 GLN B N 1
ATOM 3512 C CA . GLN B 1 228 ? 12.450 -35.565 -3.388 1.00 522.03 228 GLN B CA 1
ATOM 3513 C C . GLN B 1 228 ? 13.429 -36.499 -2.721 1.00 522.79 228 GLN B C 1
ATOM 3514 O O . GLN B 1 228 ? 14.293 -36.102 -1.940 1.00 524.35 228 GLN B O 1
ATOM 3520 N N . GLN B 1 229 ? 12.733 -37.491 -2.919 1.00 410.71 229 GLN B N 1
ATOM 3521 C CA . GLN B 1 229 ? 13.604 -38.011 -1.884 1.00 412.76 229 GLN B CA 1
ATOM 3522 C C . GLN B 1 229 ? 15.078 -37.726 -2.133 1.00 411.66 229 GLN B C 1
ATOM 3523 O O . GLN B 1 229 ? 15.787 -37.275 -1.239 1.00 413.39 229 GLN B O 1
ATOM 3529 N N . PHE B 1 230 ? 15.533 -37.991 -3.350 1.00 335.37 230 PHE B N 1
ATOM 3530 C CA . PHE B 1 230 ? 16.950 -37.937 -3.658 1.00 334.65 230 PHE B CA 1
ATOM 3531 C C . PHE B 1 230 ? 17.541 -36.567 -3.569 1.00 335.11 230 PHE B C 1
ATOM 3532 O O . PHE B 1 230 ? 18.729 -36.404 -3.380 1.00 335.47 230 PHE B O 1
ATOM 3540 N N . THR B 1 231 ? 16.680 -35.584 -3.717 1.00 289.38 231 THR B N 1
ATOM 3541 C CA . THR B 1 231 ? 17.048 -34.193 -3.909 1.00 290.17 231 THR B CA 1
ATOM 3542 C C . THR B 1 231 ? 17.292 -33.447 -2.576 1.00 293.02 231 THR B C 1
ATOM 3543 O O . THR B 1 231 ? 17.964 -32.399 -2.527 1.00 294.30 231 THR B O 1
ATOM 3547 N N . ASP B 1 232 ? 16.731 -33.998 -1.507 1.00 272.41 232 ASP B N 1
ATOM 3548 C CA . ASP B 1 232 ? 17.076 -33.585 -0.178 1.00 275.30 232 ASP B CA 1
ATOM 3549 C C . ASP B 1 232 ? 18.431 -34.161 0.111 1.00 274.93 232 ASP B C 1
ATOM 3550 O O . ASP B 1 232 ? 18.623 -35.366 0.106 1.00 274.04 232 ASP B O 1
ATOM 3555 N N . PRO B 1 233 ? 19.395 -33.296 0.312 1.00 265.34 233 PRO B N 1
ATOM 3556 C CA . PRO B 1 233 ? 20.726 -33.699 0.701 1.00 265.29 233 PRO B CA 1
ATOM 3557 C C . PRO B 1 233 ? 20.789 -34.544 1.996 1.00 267.07 233 PRO B C 1
ATOM 3558 O O . PRO B 1 233 ? 21.897 -34.887 2.424 1.00 267.24 233 PRO B O 1
ATOM 3562 N N . ASP B 1 234 ? 19.670 -34.923 2.608 1.00 357.86 234 ASP B N 1
ATOM 3563 C CA . ASP B 1 234 ? 19.750 -35.613 3.916 1.00 360.61 234 ASP B CA 1
ATOM 3564 C C . ASP B 1 234 ? 19.454 -37.115 3.950 1.00 360.66 234 ASP B C 1
ATOM 3565 O O . ASP B 1 234 ? 19.842 -37.803 4.893 1.00 362.93 234 ASP B O 1
ATOM 3570 N N . LEU B 1 235 ? 18.775 -37.619 2.931 1.00 337.51 235 LEU B N 1
ATOM 3571 C CA . LEU B 1 235 ? 18.477 -39.042 2.857 1.00 337.88 235 LEU B CA 1
ATOM 3572 C C . LEU B 1 235 ? 19.393 -39.694 1.850 1.00 335.08 235 LEU B C 1
ATOM 3573 O O . LEU B 1 235 ? 19.513 -40.915 1.789 1.00 335.64 235 LEU B O 1
ATOM 3578 N N . THR B 1 236 ? 20.031 -38.855 1.050 1.00 270.20 236 THR B N 1
ATOM 3579 C CA . THR B 1 236 ? 20.724 -39.301 -0.130 1.00 267.66 236 THR B CA 1
ATOM 3580 C C . THR B 1 236 ? 21.812 -38.319 -0.501 1.00 266.56 236 THR B C 1
ATOM 3581 O O . THR B 1 236 ? 21.636 -37.109 -0.418 1.00 266.85 236 THR B O 1
ATOM 3585 N N . THR B 1 237 ? 22.940 -38.846 -0.927 1.00 263.87 237 THR B N 1
ATOM 3586 C CA . THR B 1 237 ? 24.026 -38.013 -1.392 1.00 263.16 237 THR B CA 1
ATOM 3587 C C . THR B 1 237 ? 25.014 -38.965 -1.989 1.00 262.44 237 THR B C 1
ATOM 3588 O O . THR B 1 237 ? 24.753 -40.157 -2.007 1.00 262.63 237 THR B O 1
ATOM 3592 N N . PHE B 1 238 ? 26.161 -38.469 -2.430 1.00 305.29 238 PHE B N 1
ATOM 3593 C CA . PHE B 1 238 ? 26.875 -39.143 -3.504 1.00 304.53 238 PHE B CA 1
ATOM 3594 C C . PHE B 1 238 ? 28.385 -39.077 -3.374 1.00 305.19 238 PHE B C 1
ATOM 3595 O O . PHE B 1 238 ? 29.003 -38.090 -3.753 1.00 305.44 238 PHE B O 1
ATOM 3603 N N . VAL B 1 239 ? 28.977 -40.144 -2.857 1.00 242.02 239 VAL B N 1
ATOM 3604 C CA . VAL B 1 239 ? 30.425 -40.240 -2.758 1.00 242.66 239 VAL B CA 1
ATOM 3605 C C . VAL B 1 239 ? 30.918 -40.772 -4.084 1.00 242.45 239 VAL B C 1
ATOM 3606 O O . VAL B 1 239 ? 30.204 -41.528 -4.736 1.00 242.09 239 VAL B O 1
ATOM 3610 N N . CYS B 1 240 ? 32.116 -40.382 -4.500 1.00 297.90 240 CYS B N 1
ATOM 3611 C CA . CYS B 1 240 ? 32.667 -40.940 -5.725 1.00 298.40 240 CYS B CA 1
ATOM 3612 C C . CYS B 1 240 ? 34.100 -41.273 -5.512 1.00 299.63 240 CYS B C 1
ATOM 3613 O O . CYS B 1 240 ? 34.793 -40.584 -4.779 1.00 299.93 240 CYS B O 1
ATOM 3616 N N . VAL B 1 241 ? 34.549 -42.319 -6.184 1.00 232.52 241 VAL B N 1
ATOM 3617 C CA . VAL B 1 241 ? 35.903 -42.784 -6.015 1.00 233.95 241 VAL B CA 1
ATOM 3618 C C . VAL B 1 241 ? 36.694 -42.443 -7.248 1.00 235.31 241 VAL B C 1
ATOM 3619 O O . VAL B 1 241 ? 36.147 -42.337 -8.311 1.00 235.44 241 VAL B O 1
ATOM 3623 N N . CYS B 1 242 ? 37.990 -42.260 -7.118 1.00 256.77 242 CYS B N 1
ATOM 3624 C CA . CYS B 1 242 ? 38.771 -41.839 -8.252 1.00 258.75 242 CYS B CA 1
ATOM 3625 C C . CYS B 1 242 ? 40.166 -41.500 -7.779 1.00 260.06 242 CYS B C 1
ATOM 3626 O O . CYS B 1 242 ? 40.346 -40.934 -6.701 1.00 259.05 242 CYS B O 1
ATOM 3629 N N . ILE B 1 243 ? 41.164 -41.801 -8.590 1.00 272.44 243 ILE B N 1
ATOM 3630 C CA . ILE B 1 243 ? 42.538 -41.766 -8.110 1.00 273.80 243 ILE B CA 1
ATOM 3631 C C . ILE B 1 243 ? 43.360 -40.655 -8.703 1.00 276.11 243 ILE B C 1
ATOM 3632 O O . ILE B 1 243 ? 42.855 -39.805 -9.407 1.00 276.78 243 ILE B O 1
ATOM 3637 N N . SER B 1 244 ? 44.656 -40.706 -8.454 1.00 250.00 244 SER B N 1
ATOM 3638 C CA . SER B 1 244 ? 45.500 -39.566 -8.704 1.00 252.31 244 SER B CA 1
ATOM 3639 C C . SER B 1 244 ? 46.091 -39.643 -10.057 1.00 256.21 244 SER B C 1
ATOM 3640 O O . SER B 1 244 ? 47.284 -39.809 -10.194 1.00 258.76 244 SER B O 1
ATOM 3643 N N . GLU B 1 245 ? 45.255 -39.513 -11.069 1.00 282.50 245 GLU B N 1
ATOM 3644 C CA . GLU B 1 245 ? 45.762 -39.505 -12.426 1.00 286.88 245 GLU B CA 1
ATOM 3645 C C . GLU B 1 245 ? 44.855 -38.745 -13.409 1.00 288.07 245 GLU B C 1
ATOM 3646 O O . GLU B 1 245 ? 43.628 -38.758 -13.303 1.00 285.09 245 GLU B O 1
ATOM 3652 N N . PHE B 1 246 ? 45.495 -38.037 -14.333 1.00 272.34 246 PHE B N 1
ATOM 3653 C CA . PHE B 1 246 ? 44.802 -37.224 -15.308 1.00 274.54 246 PHE B CA 1
ATOM 3654 C C . PHE B 1 246 ? 43.416 -37.790 -15.617 1.00 271.38 246 PHE B C 1
ATOM 3655 O O . PHE B 1 246 ? 42.404 -37.180 -15.305 1.00 268.83 246 PHE B O 1
ATOM 3663 N N . LEU B 1 247 ? 43.381 -38.969 -16.226 1.00 235.28 247 LEU B N 1
ATOM 3664 C CA . LEU B 1 247 ? 42.135 -39.529 -16.734 1.00 233.22 247 LEU B CA 1
ATOM 3665 C C . LEU B 1 247 ? 41.146 -39.690 -15.615 1.00 227.74 247 LEU B C 1
ATOM 3666 O O . LEU B 1 247 ? 39.972 -39.458 -15.803 1.00 225.73 247 LEU B O 1
ATOM 3671 N N . SER B 1 248 ? 41.610 -40.088 -14.447 1.00 342.93 248 SER B N 1
ATOM 3672 C CA . SER B 1 248 ? 40.711 -40.118 -13.321 1.00 338.46 248 SER B CA 1
ATOM 3673 C C . SER B 1 248 ? 40.161 -38.716 -13.194 1.00 337.99 248 SER B C 1
ATOM 3674 O O . SER B 1 248 ? 39.055 -38.418 -13.627 1.00 336.95 248 SER B O 1
ATOM 3677 N N . LEU B 1 249 ? 40.984 -37.852 -12.624 1.00 231.35 249 LEU B N 1
ATOM 3678 C CA . LEU B 1 249 ? 40.608 -36.488 -12.291 1.00 231.41 249 LEU B CA 1
ATOM 3679 C C . LEU B 1 249 ? 39.544 -35.952 -13.214 1.00 232.01 249 LEU B C 1
ATOM 3680 O O . LEU B 1 249 ? 38.362 -36.013 -12.914 1.00 228.96 249 LEU B O 1
ATOM 3685 N N . TYR B 1 250 ? 39.993 -35.409 -14.335 1.00 372.95 250 TYR B N 1
ATOM 3686 C CA . TYR B 1 250 ? 39.117 -34.941 -15.391 1.00 374.42 250 TYR B CA 1
ATOM 3687 C C . TYR B 1 250 ? 37.827 -35.728 -15.421 1.00 370.38 250 TYR B C 1
ATOM 3688 O O . TYR B 1 250 ? 36.769 -35.230 -15.043 1.00 368.03 250 TYR B O 1
ATOM 3697 N N . GLU B 1 251 ? 37.921 -36.969 -15.872 1.00 357.14 251 GLU B N 1
ATOM 3698 C CA . GLU B 1 251 ? 36.741 -37.812 -15.972 1.00 353.84 251 GLU B CA 1
ATOM 3699 C C . GLU B 1 251 ? 35.927 -37.763 -14.683 1.00 349.50 251 GLU B C 1
ATOM 3700 O O . GLU B 1 251 ? 34.719 -37.544 -14.720 1.00 347.44 251 GLU B O 1
ATOM 3706 N N . THR B 1 252 ? 36.589 -37.960 -13.545 1.00 312.48 252 THR B N 1
ATOM 3707 C CA . THR B 1 252 ? 35.886 -37.934 -12.276 1.00 309.06 252 THR B CA 1
ATOM 3708 C C . THR B 1 252 ? 35.242 -36.581 -12.146 1.00 309.09 252 THR B C 1
ATOM 3709 O O . THR B 1 252 ? 34.033 -36.480 -11.965 1.00 306.94 252 THR B O 1
ATOM 3713 N N . GLU B 1 253 ? 36.051 -35.536 -12.243 1.00 348.01 253 GLU B N 1
ATOM 3714 C CA . GLU B 1 253 ? 35.522 -34.187 -12.198 1.00 349.07 253 GLU B CA 1
ATOM 3715 C C . GLU B 1 253 ? 34.221 -34.137 -12.967 1.00 348.15 253 GLU B C 1
ATOM 3716 O O . GLU B 1 253 ? 33.181 -33.741 -12.443 1.00 346.20 253 GLU B O 1
ATOM 3722 N N . ARG B 1 254 ? 34.292 -34.568 -14.215 1.00 398.40 254 ARG B N 1
ATOM 3723 C CA . ARG B 1 254 ? 33.127 -34.607 -15.070 1.00 397.70 254 ARG B CA 1
ATOM 3724 C C . ARG B 1 254 ? 31.953 -35.122 -14.279 1.00 393.32 254 ARG B C 1
ATOM 3725 O O . ARG B 1 254 ? 30.980 -34.407 -14.062 1.00 392.38 254 ARG B O 1
ATOM 3733 N N . LEU B 1 255 ? 32.056 -36.370 -13.835 1.00 388.14 255 LEU B N 1
ATOM 3734 C CA . LEU B 1 255 ? 31.022 -36.939 -12.986 1.00 384.65 255 LEU B CA 1
ATOM 3735 C C . LEU B 1 255 ? 30.310 -35.819 -12.254 1.00 383.95 255 LEU B C 1
ATOM 3736 O O . LEU B 1 255 ? 29.138 -35.540 -12.493 1.00 382.81 255 LEU B O 1
ATOM 3741 N N . ILE B 1 256 ? 31.042 -35.154 -11.378 1.00 292.52 256 ILE B N 1
ATOM 3742 C CA . ILE B 1 256 ? 30.435 -34.166 -10.527 1.00 292.23 256 ILE B CA 1
ATOM 3743 C C . ILE B 1 256 ? 29.470 -33.311 -11.326 1.00 293.04 256 ILE B C 1
ATOM 3744 O O . ILE B 1 256 ? 28.305 -33.185 -10.964 1.00 291.35 256 ILE B O 1
ATOM 3749 N N . GLN B 1 257 ? 29.937 -32.755 -12.436 1.00 330.08 257 GLN B N 1
ATOM 3750 C CA . GLN B 1 257 ? 29.114 -31.819 -13.194 1.00 331.61 257 GLN B CA 1
ATOM 3751 C C . GLN B 1 257 ? 27.720 -32.411 -13.442 1.00 328.49 257 GLN B C 1
ATOM 3752 O O . GLN B 1 257 ? 26.719 -31.866 -12.967 1.00 327.56 257 GLN B O 1
ATOM 3758 N N . GLU B 1 258 ? 27.667 -33.548 -14.134 1.00 298.81 258 GLU B N 1
ATOM 3759 C CA . GLU B 1 258 ? 26.391 -34.183 -14.449 1.00 296.08 258 GLU B CA 1
ATOM 3760 C C . GLU B 1 258 ? 25.539 -34.303 -13.186 1.00 293.44 258 GLU B C 1
ATOM 3761 O O . GLU B 1 258 ? 24.324 -34.105 -13.212 1.00 292.09 258 GLU B O 1
ATOM 3767 N N . LEU B 1 259 ? 26.178 -34.601 -12.067 1.00 340.06 259 LEU B N 1
ATOM 3768 C CA . LEU B 1 259 ? 25.433 -34.734 -10.835 1.00 338.30 259 LEU B CA 1
ATOM 3769 C C . LEU B 1 259 ? 24.758 -33.410 -10.513 1.00 339.32 259 LEU B C 1
ATOM 3770 O O . LEU B 1 259 ? 23.533 -33.317 -10.469 1.00 338.14 259 LEU B O 1
ATOM 3775 N N . ILE B 1 260 ? 25.564 -32.382 -10.301 1.00 264.88 260 ILE B N 1
ATOM 3776 C CA . ILE B 1 260 ? 25.022 -31.056 -10.099 1.00 266.76 260 ILE B CA 1
ATOM 3777 C C . ILE B 1 260 ? 23.972 -30.863 -11.166 1.00 266.44 260 ILE B C 1
ATOM 3778 O O . ILE B 1 260 ? 22.910 -30.317 -10.920 1.00 266.32 260 ILE B O 1
ATOM 3783 N N . SER B 1 261 ? 24.265 -31.353 -12.360 1.00 357.17 261 SER B N 1
ATOM 3784 C CA . SER B 1 261 ? 23.347 -31.185 -13.473 1.00 357.09 261 SER B CA 1
ATOM 3785 C C . SER B 1 261 ? 22.050 -31.899 -13.188 1.00 353.69 261 SER B C 1
ATOM 3786 O O . SER B 1 261 ? 21.075 -31.764 -13.937 1.00 353.11 261 SER B O 1
ATOM 3789 N N . TYR B 1 262 ? 22.036 -32.661 -12.106 1.00 258.11 262 TYR B N 1
ATOM 3790 C CA . TYR B 1 262 ? 20.848 -33.388 -11.732 1.00 255.52 262 TYR B CA 1
ATOM 3791 C C . TYR B 1 262 ? 20.360 -32.789 -10.436 1.00 255.97 262 TYR B C 1
ATOM 3792 O O . TYR B 1 262 ? 19.395 -33.258 -9.846 1.00 254.56 262 TYR B O 1
ATOM 3801 N N . ASP B 1 263 ? 21.026 -31.720 -10.015 1.00 346.38 263 ASP B N 1
ATOM 3802 C CA . ASP B 1 263 ? 20.722 -31.084 -8.742 1.00 347.51 263 ASP B CA 1
ATOM 3803 C C . ASP B 1 263 ? 20.772 -32.152 -7.693 1.00 346.00 263 ASP B C 1
ATOM 3804 O O . ASP B 1 263 ? 19.776 -32.479 -7.056 1.00 345.25 263 ASP B O 1
ATOM 3809 N N . MET B 1 264 ? 21.958 -32.716 -7.542 1.00 335.80 264 MET B N 1
ATOM 3810 C CA . MET B 1 264 ? 22.152 -33.748 -6.560 1.00 334.92 264 MET B CA 1
ATOM 3811 C C . MET B 1 264 ? 23.247 -33.403 -5.577 1.00 336.49 264 MET B C 1
ATOM 3812 O O . MET B 1 264 ? 24.380 -33.119 -5.947 1.00 337.34 264 MET B O 1
ATOM 3817 N N . ASP B 1 265 ? 22.898 -33.434 -4.308 1.00 351.67 265 ASP B N 1
ATOM 3818 C CA . ASP B 1 265 ? 23.866 -33.116 -3.317 1.00 353.20 265 ASP B CA 1
ATOM 3819 C C . ASP B 1 265 ? 24.963 -34.115 -3.511 1.00 352.21 265 ASP B C 1
ATOM 3820 O O . ASP B 1 265 ? 24.720 -35.210 -3.959 1.00 350.72 265 ASP B O 1
ATOM 3825 N N . VAL B 1 266 ? 26.172 -33.751 -3.140 1.00 265.00 266 VAL B N 1
ATOM 3826 C CA . VAL B 1 266 ? 27.302 -34.623 -3.339 1.00 264.38 266 VAL B CA 1
ATOM 3827 C C . VAL B 1 266 ? 28.483 -34.041 -2.621 1.00 265.90 266 VAL B C 1
ATOM 3828 O O . VAL B 1 266 ? 28.987 -32.999 -3.027 1.00 267.29 266 VAL B O 1
ATOM 3832 N N . ASN B 1 267 ? 28.971 -34.685 -1.573 1.00 270.40 267 ASN B N 1
ATOM 3833 C CA . ASN B 1 267 ? 29.942 -33.967 -0.765 1.00 271.95 267 ASN B CA 1
ATOM 3834 C C . ASN B 1 267 ? 31.203 -34.708 -0.518 1.00 271.72 267 ASN B C 1
ATOM 3835 O O . ASN B 1 267 ? 31.925 -34.373 0.381 1.00 272.78 267 ASN B O 1
ATOM 3840 N N . SER B 1 268 ? 31.523 -35.700 -1.318 1.00 253.26 268 SER B N 1
ATOM 3841 C CA . SER B 1 268 ? 32.662 -36.470 -0.878 1.00 253.37 268 SER B CA 1
ATOM 3842 C C . SER B 1 268 ? 33.550 -37.130 -1.916 1.00 253.08 268 SER B C 1
ATOM 3843 O O . SER B 1 268 ? 33.102 -37.692 -2.912 1.00 252.40 268 SER B O 1
ATOM 3846 N N . ILE B 1 269 ? 34.842 -37.058 -1.668 1.00 273.64 269 ILE B N 1
ATOM 3847 C CA . ILE B 1 269 ? 35.738 -37.654 -2.605 1.00 273.90 269 ILE B CA 1
ATOM 3848 C C . ILE B 1 269 ? 36.755 -38.559 -1.994 1.00 274.19 269 ILE B C 1
ATOM 3849 O O . ILE B 1 269 ? 37.491 -38.191 -1.085 1.00 274.71 269 ILE B O 1
ATOM 3854 N N . ILE B 1 270 ? 36.763 -39.766 -2.521 1.00 273.63 270 ILE B N 1
ATOM 3855 C CA . ILE B 1 270 ? 37.656 -40.802 -2.087 1.00 274.30 270 ILE B CA 1
ATOM 3856 C C . ILE B 1 270 ? 38.745 -41.024 -3.111 1.00 275.38 270 ILE B C 1
ATOM 3857 O O . ILE B 1 270 ? 38.531 -41.597 -4.173 1.00 275.77 270 ILE B O 1
ATOM 3862 N N . VAL B 1 271 ? 39.931 -40.560 -2.791 1.00 269.73 271 VAL B N 1
ATOM 3863 C CA . VAL B 1 271 ? 41.062 -40.856 -3.625 1.00 271.26 271 VAL B CA 1
ATOM 3864 C C . VAL B 1 271 ? 41.737 -42.074 -3.014 1.00 271.81 271 VAL B C 1
ATOM 3865 O O . VAL B 1 271 ? 41.736 -42.248 -1.810 1.00 271.27 271 VAL B O 1
ATOM 3869 N N . ASN B 1 272 ? 42.319 -42.901 -3.869 1.00 213.38 272 ASN B N 1
ATOM 3870 C CA . ASN B 1 272 ? 42.557 -44.317 -3.612 1.00 214.41 272 ASN B CA 1
ATOM 3871 C C . ASN B 1 272 ? 43.934 -44.723 -4.184 1.00 216.65 272 ASN B C 1
ATOM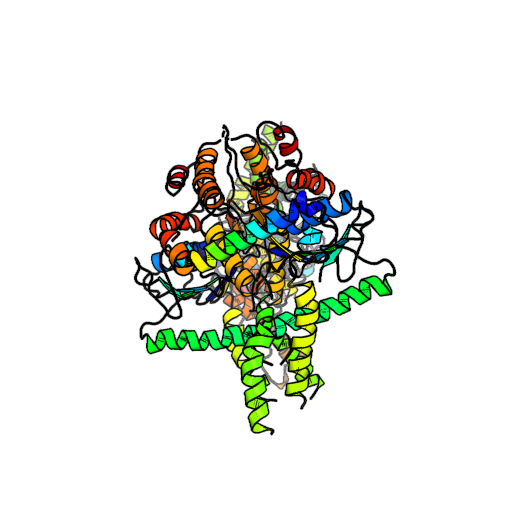 3872 O O . ASN B 1 272 ? 44.543 -43.982 -4.945 1.00 217.53 272 ASN B O 1
ATOM 3877 N N . GLN B 1 273 ? 44.456 -45.869 -3.782 1.00 265.56 273 GLN B N 1
ATOM 3878 C CA . GLN B 1 273 ? 45.693 -46.333 -4.356 1.00 268.03 273 GLN B CA 1
ATOM 3879 C C . GLN B 1 273 ? 46.681 -45.188 -4.354 1.00 267.98 273 GLN B C 1
ATOM 3880 O O . GLN B 1 273 ? 47.316 -44.923 -5.348 1.00 269.88 273 GLN B O 1
ATOM 3886 N N . LEU B 1 274 ? 46.785 -44.492 -3.236 1.00 251.78 274 LEU B N 1
ATOM 3887 C CA . LEU B 1 274 ? 47.799 -43.476 -3.115 1.00 252.10 274 LEU B CA 1
ATOM 3888 C C . LEU B 1 274 ? 49.093 -44.196 -2.805 1.00 253.75 274 LEU B C 1
ATOM 3889 O O . LEU B 1 274 ? 49.111 -45.414 -2.767 1.00 254.79 274 LEU B O 1
ATOM 3894 N N . LEU B 1 275 ? 50.174 -43.455 -2.584 1.00 352.90 275 LEU B N 1
ATOM 3895 C CA . LEU B 1 275 ? 51.493 -44.072 -2.389 1.00 354.67 275 LEU B CA 1
ATOM 3896 C C . LEU B 1 275 ? 52.074 -43.884 -0.979 1.00 353.31 275 LEU B C 1
ATOM 3897 O O . LEU B 1 275 ? 51.910 -44.749 -0.116 1.00 352.78 275 LEU B O 1
ATOM 3902 N N . PHE B 1 276 ? 52.775 -42.765 -0.771 1.00 348.63 276 PHE B N 1
ATOM 3903 C CA . PHE B 1 276 ? 53.388 -42.426 0.518 1.00 347.46 276 PHE B CA 1
ATOM 3904 C C . PHE B 1 276 ? 54.823 -42.966 0.662 1.00 349.10 276 PHE B C 1
ATOM 3905 O O . PHE B 1 276 ? 55.198 -43.527 1.693 1.00 348.48 276 PHE B O 1
ATOM 3913 N N . ALA B 1 277 ? 55.628 -42.767 -0.376 1.00 369.07 277 ALA B N 1
ATOM 3914 C CA . ALA B 1 277 ? 56.996 -43.272 -0.399 1.00 371.11 277 ALA B CA 1
ATOM 3915 C C . ALA B 1 277 ? 57.929 -42.413 0.442 1.00 370.52 277 ALA B C 1
ATOM 3916 O O . ALA B 1 277 ? 58.811 -41.735 -0.088 1.00 372.57 277 ALA B O 1
ATOM 3918 N N . GLU B 1 278 ? 57.729 -42.447 1.756 1.00 437.59 278 GLU B N 1
ATOM 3919 C CA . GLU B 1 278 ? 58.550 -41.685 2.693 1.00 436.85 278 GLU B CA 1
ATOM 3920 C C . GLU B 1 278 ? 59.256 -42.581 3.707 1.00 436.44 278 GLU B C 1
ATOM 3921 O O . GLU B 1 278 ? 60.423 -42.358 4.041 1.00 437.06 278 GLU B O 1
ATOM 3927 N N . CYS B 1 285 ? 61.283 -47.854 -3.635 1.00 340.01 285 CYS B N 1
ATOM 3928 C CA . CYS B 1 285 ? 61.932 -48.036 -4.925 1.00 344.84 285 CYS B CA 1
ATOM 3929 C C . CYS B 1 285 ? 61.856 -46.766 -5.764 1.00 345.68 285 CYS B C 1
ATOM 3930 O O . CYS B 1 285 ? 60.922 -45.993 -5.651 1.00 342.79 285 CYS B O 1
ATOM 3933 N N . LYS B 1 286 ? 62.836 -46.564 -6.631 1.00 400.89 286 LYS B N 1
ATOM 3934 C CA . LYS B 1 286 ? 62.977 -45.295 -7.350 1.00 402.70 286 LYS B CA 1
ATOM 3935 C C . LYS B 1 286 ? 61.693 -44.892 -8.023 1.00 401.80 286 LYS B C 1
ATOM 3936 O O . LYS B 1 286 ? 61.129 -43.844 -7.736 1.00 399.23 286 LYS B O 1
ATOM 3942 N N . ARG B 1 287 ? 61.249 -45.745 -8.930 1.00 553.02 287 ARG B N 1
ATOM 3943 C CA . ARG B 1 287 ? 60.066 -45.474 -9.702 1.00 552.67 287 ARG B CA 1
ATOM 3944 C C . ARG B 1 287 ? 58.924 -45.237 -8.750 1.00 546.76 287 ARG B C 1
ATOM 3945 O O . ARG B 1 287 ? 57.998 -44.481 -9.048 1.00 545.27 287 ARG B O 1
ATOM 3953 N N . CYS B 1 288 ? 58.990 -45.908 -7.605 1.00 389.76 288 CYS B N 1
ATOM 3954 C CA . CYS B 1 288 ? 58.027 -45.656 -6.550 1.00 384.62 288 CYS B CA 1
ATOM 3955 C C . CYS B 1 288 ? 57.970 -44.145 -6.334 1.00 383.08 288 CYS B C 1
ATOM 3956 O O . CYS B 1 288 ? 57.132 -43.449 -6.921 1.00 382.79 288 CYS B O 1
ATOM 3959 N N . GLN B 1 289 ? 58.891 -43.646 -5.509 1.00 335.05 289 GLN B N 1
ATOM 3960 C CA . GLN B 1 289 ? 58.979 -42.220 -5.187 1.00 334.12 289 GLN B CA 1
ATOM 3961 C C . GLN B 1 289 ? 58.685 -41.357 -6.405 1.00 337.10 289 GLN B C 1
ATOM 3962 O O . GLN B 1 289 ? 57.966 -40.363 -6.308 1.00 335.68 289 GLN B O 1
ATOM 3968 N N . ALA B 1 290 ? 59.249 -41.739 -7.546 1.00 404.24 290 ALA B N 1
ATOM 3969 C CA . ALA B 1 290 ? 58.942 -41.067 -8.795 1.00 407.81 290 ALA B CA 1
ATOM 3970 C C . ALA B 1 290 ? 57.437 -41.046 -8.936 1.00 404.79 290 ALA B C 1
ATOM 3971 O O . ALA B 1 290 ? 56.788 -40.035 -8.685 1.00 403.03 290 ALA B O 1
ATOM 3973 N N . ARG B 1 291 ? 56.897 -42.190 -9.337 1.00 325.50 291 ARG B N 1
ATOM 3974 C CA . ARG B 1 291 ? 55.460 -42.412 -9.386 1.00 322.38 291 ARG B CA 1
ATOM 3975 C C . ARG B 1 291 ? 54.765 -41.613 -8.295 1.00 317.83 291 ARG B C 1
ATOM 3976 O O . ARG B 1 291 ? 53.855 -40.835 -8.564 1.00 316.90 291 ARG B O 1
ATOM 3984 N N . TRP B 1 292 ? 55.214 -41.798 -7.063 1.00 335.30 292 TRP B N 1
ATOM 3985 C CA . TRP B 1 292 ? 54.684 -41.044 -5.947 1.00 331.56 292 TRP B CA 1
ATOM 3986 C C . TRP B 1 292 ? 54.382 -39.619 -6.393 1.00 332.66 292 TRP B C 1
ATOM 3987 O O . TRP B 1 292 ? 53.243 -39.169 -6.325 1.00 330.62 292 TRP B O 1
ATOM 3998 N N . LYS B 1 293 ? 55.402 -38.919 -6.875 1.00 307.90 293 LYS B N 1
ATOM 3999 C CA . LYS B 1 293 ? 55.234 -37.532 -7.306 1.00 310.05 293 LYS B CA 1
ATOM 4000 C C . LYS B 1 293 ? 54.021 -37.323 -8.203 1.00 310.32 293 LYS B C 1
ATOM 4001 O O . LYS B 1 293 ? 53.349 -36.302 -8.111 1.00 309.91 293 LYS B O 1
ATOM 4007 N N . MET B 1 294 ? 53.777 -38.278 -9.096 1.00 289.57 294 MET B N 1
ATOM 4008 C CA . MET B 1 294 ? 52.584 -38.265 -9.930 1.00 289.42 294 MET B CA 1
ATOM 4009 C C . MET B 1 294 ? 51.485 -37.863 -9.018 1.00 284.85 294 MET B C 1
ATOM 4010 O O . MET B 1 294 ? 51.083 -36.705 -8.937 1.00 285.10 294 MET B O 1
ATOM 4015 N N . GLN B 1 295 ? 51.030 -38.872 -8.298 1.00 314.43 295 GLN B N 1
ATOM 4016 C CA . GLN B 1 295 ? 49.982 -38.719 -7.328 1.00 310.22 295 GLN B CA 1
ATOM 4017 C C . GLN B 1 295 ? 50.075 -37.357 -6.662 1.00 310.05 295 GLN B C 1
ATOM 4018 O O . GLN B 1 295 ? 49.111 -36.596 -6.652 1.00 309.14 295 GLN B O 1
ATOM 4024 N N . LYS B 1 296 ? 51.230 -37.028 -6.110 1.00 328.96 296 LYS B N 1
ATOM 4025 C CA . LYS B 1 296 ? 51.311 -35.775 -5.376 1.00 328.93 296 LYS B CA 1
ATOM 4026 C C . LYS B 1 296 ? 50.954 -34.583 -6.262 1.00 332.10 296 LYS B C 1
ATOM 4027 O O . LYS B 1 296 ? 50.092 -33.775 -5.906 1.00 331.08 296 LYS B O 1
ATOM 4033 N N . LYS B 1 297 ? 51.595 -34.493 -7.424 1.00 315.53 297 LYS B N 1
ATOM 4034 C CA . LYS B 1 297 ? 51.324 -33.406 -8.351 1.00 319.51 297 LYS B CA 1
ATOM 4035 C C . LYS B 1 297 ? 49.835 -33.266 -8.412 1.00 316.88 297 LYS B C 1
ATOM 4036 O O . LYS B 1 297 ? 49.292 -32.219 -8.737 1.00 318.84 297 LYS B O 1
ATOM 4042 N N . TYR B 1 298 ? 49.175 -34.349 -8.066 1.00 313.32 298 TYR B N 1
ATOM 4043 C CA . TYR B 1 298 ? 47.756 -34.429 -8.253 1.00 310.91 298 TYR B CA 1
ATOM 4044 C C . TYR B 1 298 ? 46.965 -34.169 -6.977 1.00 307.05 298 TYR B C 1
ATOM 4045 O O . TYR B 1 298 ? 46.093 -33.318 -6.968 1.00 307.02 298 TYR B O 1
ATOM 4054 N N . LEU B 1 299 ? 47.259 -34.897 -5.909 1.00 338.52 299 LEU B N 1
ATOM 4055 C CA . LEU B 1 299 ? 46.521 -34.727 -4.667 1.00 335.37 299 LEU B CA 1
ATOM 4056 C C . LEU B 1 299 ? 46.188 -33.270 -4.480 1.00 336.88 299 LEU B C 1
ATOM 4057 O O . LEU B 1 299 ? 45.034 -32.870 -4.382 1.00 335.79 299 LEU B O 1
ATOM 4062 N N . ASP B 1 300 ? 47.235 -32.475 -4.442 1.00 373.68 300 ASP B N 1
ATOM 4063 C CA . ASP B 1 300 ? 47.093 -31.047 -4.329 1.00 376.26 300 ASP B CA 1
ATOM 4064 C C . ASP B 1 300 ? 46.026 -30.546 -5.290 1.00 377.57 300 ASP B C 1
ATOM 4065 O O . ASP B 1 300 ? 44.960 -30.144 -4.832 1.00 376.06 300 ASP B O 1
ATOM 4070 N N . GLN B 1 301 ? 46.288 -30.590 -6.599 1.00 390.94 301 GLN B N 1
ATOM 4071 C CA . GLN B 1 301 ? 45.278 -30.199 -7.586 1.00 392.28 301 GLN B CA 1
ATOM 4072 C C . GLN B 1 301 ? 43.933 -30.199 -6.895 1.00 388.51 301 GLN B C 1
ATOM 4073 O O . GLN B 1 301 ? 43.232 -29.180 -6.821 1.00 389.87 301 GLN B O 1
ATOM 4079 N N . ILE B 1 302 ? 43.607 -31.378 -6.374 1.00 268.37 302 ILE B N 1
ATOM 4080 C CA . ILE B 1 302 ? 42.348 -31.626 -5.716 1.00 264.85 302 ILE B CA 1
ATOM 4081 C C . ILE B 1 302 ? 42.171 -30.739 -4.510 1.00 264.77 302 ILE B C 1
ATOM 4082 O O . ILE B 1 302 ? 41.382 -29.807 -4.562 1.00 265.98 302 ILE B O 1
ATOM 4087 N N . ASP B 1 303 ? 42.899 -31.027 -3.432 1.00 308.15 303 ASP B N 1
ATOM 4088 C CA . ASP B 1 303 ? 42.817 -30.222 -2.217 1.00 308.37 303 ASP B CA 1
ATOM 4089 C C . ASP B 1 303 ? 42.471 -28.760 -2.532 1.00 311.89 303 ASP B C 1
ATOM 4090 O O . ASP B 1 303 ? 41.438 -28.253 -2.090 1.00 311.58 303 ASP B O 1
ATOM 4095 N N . GLU B 1 304 ? 43.323 -28.089 -3.306 1.00 373.06 304 GLU B N 1
ATOM 4096 C CA . GLU B 1 304 ? 43.087 -26.692 -3.685 1.00 377.46 304 GLU B CA 1
ATOM 4097 C C . GLU B 1 304 ? 41.639 -26.444 -4.069 1.00 376.87 304 GLU B C 1
ATOM 4098 O O . GLU B 1 304 ? 40.949 -25.617 -3.470 1.00 377.83 304 GLU B O 1
ATOM 4104 N N . LEU B 1 305 ? 41.186 -27.163 -5.090 1.00 313.42 305 LEU B N 1
ATOM 4105 C CA . LEU B 1 305 ? 39.848 -26.952 -5.625 1.00 312.98 305 LEU B CA 1
ATOM 4106 C C . LEU B 1 305 ? 38.753 -27.747 -4.925 1.00 308.21 305 LEU B C 1
ATOM 4107 O O . LEU B 1 305 ? 37.773 -28.104 -5.551 1.00 306.71 305 LEU B O 1
ATOM 4112 N N . TYR B 1 306 ? 38.897 -28.021 -3.635 1.00 314.12 306 TYR B N 1
ATOM 4113 C CA . TYR B 1 306 ? 37.870 -28.777 -2.924 1.00 310.39 306 TYR B CA 1
ATOM 4114 C C . TYR B 1 306 ? 37.856 -28.193 -1.529 1.00 310.93 306 TYR B C 1
ATOM 4115 O O . TYR B 1 306 ? 37.509 -28.882 -0.562 1.00 308.48 306 TYR B O 1
ATOM 4124 N N . GLU B 1 307 ? 38.228 -26.919 -1.443 1.00 374.89 307 GLU B N 1
ATOM 4125 C CA . GLU B 1 307 ? 38.146 -26.216 -0.169 1.00 376.15 307 GLU B CA 1
ATOM 4126 C C . GLU B 1 307 ? 37.166 -26.963 0.864 1.00 372.97 307 GLU B C 1
ATOM 4127 O O . GLU B 1 307 ? 37.484 -27.841 1.657 1.00 370.73 307 GLU B O 1
ATOM 4133 N N . ASP B 1 308 ? 35.924 -26.762 0.438 1.00 367.21 308 ASP B N 1
ATOM 4134 C CA . ASP B 1 308 ? 34.752 -27.377 1.054 1.00 364.92 308 ASP B CA 1
ATOM 4135 C C . ASP B 1 308 ? 34.270 -28.795 0.997 1.00 361.24 308 ASP B C 1
ATOM 4136 O O . ASP B 1 308 ? 33.128 -29.084 1.332 1.00 360.27 308 ASP B O 1
ATOM 4141 N N . PHE B 1 309 ? 35.168 -29.672 0.581 1.00 273.39 309 PHE B N 1
ATOM 4142 C CA . PHE B 1 309 ? 34.819 -31.057 0.300 1.00 270.47 309 PHE B CA 1
ATOM 4143 C C . PHE B 1 309 ? 35.415 -32.061 1.283 1.00 269.24 309 PHE B C 1
ATOM 4144 O O . PHE B 1 309 ? 36.463 -31.819 1.871 1.00 270.16 309 PHE B O 1
ATOM 4152 N N . HIS B 1 310 ? 34.748 -33.198 1.445 1.00 247.89 310 HIS B N 1
ATOM 4153 C CA . HIS B 1 310 ? 35.345 -34.335 2.113 1.00 247.07 310 HIS B CA 1
ATOM 4154 C C . HIS B 1 310 ? 36.235 -34.973 1.064 1.00 246.31 310 HIS B C 1
ATOM 4155 O O . HIS B 1 310 ? 35.848 -35.925 0.410 1.00 245.19 310 HIS B O 1
ATOM 4162 N N . VAL B 1 311 ? 37.425 -34.441 0.883 1.00 243.29 311 VAL B N 1
ATOM 4163 C CA . VAL B 1 311 ? 38.377 -35.053 -0.017 1.00 243.15 311 VAL B CA 1
ATOM 4164 C C . VAL B 1 311 ? 39.182 -36.044 0.790 1.00 242.69 311 VAL B C 1
ATOM 4165 O O . VAL B 1 311 ? 40.141 -35.688 1.426 1.00 243.44 311 VAL B O 1
ATOM 4169 N N . VAL B 1 312 ? 38.795 -37.303 0.774 1.00 250.97 312 VAL B N 1
ATOM 4170 C CA . VAL B 1 312 ? 39.394 -38.267 1.679 1.00 251.03 312 VAL B CA 1
ATOM 4171 C C . VAL B 1 312 ? 40.562 -39.035 1.115 1.00 251.37 312 VAL B C 1
ATOM 4172 O O . VAL B 1 312 ? 40.364 -40.001 0.411 1.00 251.28 312 VAL B O 1
ATOM 4176 N N . LYS B 1 313 ? 41.775 -38.647 1.430 1.00 288.99 313 LYS B N 1
ATOM 4177 C CA . LYS B 1 313 ? 42.898 -39.423 0.964 1.00 289.61 313 LYS B CA 1
ATOM 4178 C C . LYS B 1 313 ? 42.816 -40.821 1.573 1.00 289.64 313 LYS B C 1
ATOM 4179 O O . LYS B 1 313 ? 42.295 -40.975 2.673 1.00 289.50 313 LYS B O 1
ATOM 4185 N N . MET B 1 314 ? 43.289 -41.836 0.840 1.00 339.93 314 MET B N 1
ATOM 4186 C CA . MET B 1 314 ? 43.338 -43.233 1.319 1.00 340.80 314 MET B CA 1
ATOM 4187 C C . MET B 1 314 ? 44.556 -43.987 0.755 1.00 342.24 314 MET B C 1
ATOM 4188 O O . MET B 1 314 ? 44.946 -43.765 -0.393 1.00 342.72 314 MET B O 1
ATOM 4193 N N . PRO B 1 315 ? 45.144 -44.901 1.554 1.00 353.88 315 PRO B N 1
ATOM 4194 C CA . PRO B 1 315 ? 46.429 -45.532 1.247 1.00 355.47 315 PRO B CA 1
ATOM 4195 C C . PRO B 1 315 ? 46.223 -46.819 0.476 1.00 357.38 315 PRO B C 1
ATOM 4196 O O . PRO B 1 315 ? 45.089 -47.242 0.290 1.00 357.36 315 PRO B O 1
ATOM 4200 N N . LEU B 1 316 ? 47.308 -47.466 0.079 1.00 282.64 316 LEU B N 1
ATOM 4201 C CA . LEU B 1 316 ? 47.202 -48.625 -0.790 1.00 285.03 316 LEU B CA 1
ATOM 4202 C C . LEU B 1 316 ? 47.948 -49.866 -0.305 1.00 287.85 316 LEU B C 1
ATOM 4203 O O . LEU B 1 316 ? 49.162 -49.998 -0.492 1.00 289.23 316 LEU B O 1
ATOM 4208 N N . CYS B 1 317 ? 47.206 -50.777 0.309 1.00 279.63 317 CYS B N 1
ATOM 4209 C CA . CYS B 1 317 ? 47.779 -52.008 0.830 1.00 282.99 317 CYS B CA 1
ATOM 4210 C C . CYS B 1 317 ? 48.032 -52.987 -0.303 1.00 286.19 317 CYS B C 1
ATOM 4211 O O . CYS B 1 317 ? 47.197 -53.140 -1.177 1.00 286.34 317 CYS B O 1
ATOM 4214 N N . ALA B 1 318 ? 49.174 -53.669 -0.282 1.00 312.00 318 ALA B N 1
ATOM 4215 C CA . ALA B 1 318 ? 49.569 -54.532 -1.403 1.00 315.57 318 ALA B CA 1
ATOM 4216 C C . ALA B 1 318 ? 48.591 -55.650 -1.744 1.00 318.55 318 ALA B C 1
ATOM 4217 O O . ALA B 1 318 ? 48.305 -56.542 -0.934 1.00 321.08 318 ALA B O 1
ATOM 4219 N N . GLY B 1 319 ? 48.080 -55.576 -2.966 1.00 261.07 319 GLY B N 1
ATOM 4220 C CA . GLY B 1 319 ? 47.398 -56.693 -3.582 1.00 264.65 319 GLY B CA 1
ATOM 4221 C C . GLY B 1 319 ? 46.118 -57.121 -2.930 1.00 264.71 319 GLY B C 1
ATOM 4222 O O . GLY B 1 319 ? 45.690 -56.555 -1.912 1.00 262.01 319 GLY B O 1
ATOM 4223 N N . GLU B 1 320 ? 45.530 -58.152 -3.524 1.00 401.90 320 GLU B N 1
ATOM 4224 C CA . GLU B 1 320 ? 44.185 -58.541 -3.178 1.00 402.29 320 GLU B CA 1
ATOM 4225 C C . GLU B 1 320 ? 43.856 -58.252 -1.734 1.00 400.85 320 GLU B C 1
ATOM 4226 O O . GLU B 1 320 ? 44.687 -58.333 -0.831 1.00 401.73 320 GLU B O 1
ATOM 4232 N N . ILE B 1 321 ? 42.608 -57.882 -1.555 1.00 292.81 321 ILE B N 1
ATOM 4233 C CA . ILE B 1 321 ? 42.108 -57.418 -0.313 1.00 291.16 321 ILE B CA 1
ATOM 4234 C C . ILE B 1 321 ? 40.615 -57.676 -0.417 1.00 291.65 321 ILE B C 1
ATOM 4235 O O . ILE B 1 321 ? 39.851 -57.011 -1.140 1.00 288.35 321 ILE B O 1
ATOM 4240 N N . ARG B 1 322 ? 40.235 -58.727 0.275 1.00 358.16 322 ARG B N 1
ATOM 4241 C CA . ARG B 1 322 ? 38.866 -59.129 0.342 1.00 359.77 322 ARG B CA 1
ATOM 4242 C C . ARG B 1 322 ? 38.744 -59.888 1.627 1.00 364.61 322 ARG B C 1
ATOM 4243 O O . ARG B 1 322 ? 39.568 -59.757 2.516 1.00 365.03 322 ARG B O 1
ATOM 4251 N N . GLY B 1 323 ? 37.721 -60.718 1.711 1.00 331.77 323 GLY B N 1
ATOM 4252 C CA . GLY B 1 323 ? 37.450 -61.427 2.938 1.00 337.18 323 GLY B CA 1
ATOM 4253 C C . GLY B 1 323 ? 37.010 -60.400 3.945 1.00 333.88 323 GLY B C 1
ATOM 4254 O O . GLY B 1 323 ? 37.805 -59.567 4.371 1.00 330.30 323 GLY B O 1
ATOM 4255 N N . LEU B 1 324 ? 35.731 -60.445 4.296 1.00 308.29 324 LEU B N 1
ATOM 4256 C CA . LEU B 1 324 ? 35.163 -59.503 5.250 1.00 305.93 324 LEU B CA 1
ATOM 4257 C C . LEU B 1 324 ? 36.181 -59.128 6.318 1.00 305.80 324 LEU B C 1
ATOM 4258 O O . LEU B 1 324 ? 36.265 -57.973 6.725 1.00 301.28 324 LEU B O 1
ATOM 4263 N N . ASN B 1 325 ? 36.965 -60.107 6.755 1.00 404.02 325 ASN B N 1
ATOM 4264 C CA . ASN B 1 325 ? 38.071 -59.834 7.661 1.00 403.89 325 ASN B CA 1
ATOM 4265 C C . ASN B 1 325 ? 38.855 -58.667 7.086 1.00 396.60 325 ASN B C 1
ATOM 4266 O O . ASN B 1 325 ? 38.665 -57.523 7.495 1.00 392.37 325 ASN B O 1
ATOM 4271 N N . ASN B 1 326 ? 39.710 -58.958 6.111 1.00 301.22 326 ASN B N 1
ATOM 4272 C CA . ASN B 1 326 ? 40.591 -57.940 5.546 1.00 295.37 326 ASN B CA 1
ATOM 4273 C C . ASN B 1 326 ? 39.865 -56.596 5.372 1.00 289.68 326 ASN B C 1
ATOM 4274 O O . ASN B 1 326 ? 40.403 -55.528 5.694 1.00 285.77 326 ASN B O 1
ATOM 4279 N N . LEU B 1 327 ? 38.619 -56.675 4.900 1.00 282.43 327 LEU B N 1
ATOM 4280 C CA . LEU B 1 327 ? 37.827 -55.496 4.513 1.00 277.42 327 LEU B CA 1
ATOM 4281 C C . LEU B 1 327 ? 37.537 -54.578 5.671 1.00 275.98 327 LEU B C 1
ATOM 4282 O O . LEU B 1 327 ? 37.976 -53.432 5.693 1.00 271.78 327 LEU B O 1
ATOM 4287 N N . THR B 1 328 ? 36.764 -55.076 6.618 1.00 333.34 328 THR B N 1
ATOM 4288 C CA . THR B 1 328 ? 36.475 -54.286 7.782 1.00 332.93 328 THR B CA 1
ATOM 4289 C C . THR B 1 328 ? 37.754 -53.583 8.171 1.00 330.32 328 THR B C 1
ATOM 4290 O O . THR B 1 328 ? 37.868 -52.380 7.994 1.00 325.80 328 THR B O 1
ATOM 4294 N N . LYS B 1 329 ? 38.729 -54.360 8.636 1.00 278.54 329 LYS B N 1
ATOM 4295 C CA . LYS B 1 329 ? 40.001 -53.844 9.144 1.00 276.81 329 LYS B CA 1
ATOM 4296 C C . LYS B 1 329 ? 40.648 -52.840 8.212 1.00 271.24 329 LYS B C 1
ATOM 4297 O O . LYS B 1 329 ? 41.655 -52.210 8.570 1.00 269.28 329 LYS B O 1
ATOM 4303 N N . PHE B 1 330 ? 40.073 -52.709 7.025 1.00 291.74 330 PHE B N 1
ATOM 4304 C CA . PHE B 1 330 ? 40.478 -51.711 6.064 1.00 287.08 330 PHE B CA 1
ATOM 4305 C C . PHE B 1 330 ? 39.655 -50.469 6.329 1.00 284.14 330 PHE B C 1
ATOM 4306 O O . PHE B 1 330 ? 40.157 -49.437 6.783 1.00 281.91 330 PHE B O 1
ATOM 4314 N N . SER B 1 331 ? 38.364 -50.605 6.075 1.00 246.14 331 SER B N 1
ATOM 4315 C CA . SER B 1 331 ? 37.439 -49.490 6.127 1.00 243.59 331 SER B CA 1
ATOM 4316 C C . SER B 1 331 ? 37.592 -48.583 7.335 1.00 243.26 331 SER B C 1
ATOM 4317 O O . SER B 1 331 ? 37.127 -47.452 7.312 1.00 240.88 331 SER B O 1
ATOM 4320 N N . GLN B 1 332 ? 38.227 -49.062 8.398 1.00 303.97 332 GLN B N 1
ATOM 4321 C CA . GLN B 1 332 ? 38.430 -48.208 9.560 1.00 303.92 332 GLN B CA 1
ATOM 4322 C C . GLN B 1 332 ? 38.972 -46.861 9.093 1.00 299.73 332 GLN B C 1
ATOM 4323 O O . GLN B 1 332 ? 38.644 -45.811 9.639 1.00 298.85 332 GLN B O 1
ATOM 4329 N N . PHE B 1 333 ? 39.796 -46.897 8.057 1.00 250.87 333 PHE B N 1
ATOM 4330 C CA . PHE B 1 333 ? 40.472 -45.696 7.591 1.00 247.75 333 PHE B CA 1
ATOM 4331 C C . PHE B 1 333 ? 39.614 -44.731 6.831 1.00 245.50 333 PHE B C 1
ATOM 4332 O O . PHE B 1 333 ? 40.072 -43.682 6.399 1.00 243.50 333 PHE B O 1
ATOM 4340 N N . LEU B 1 334 ? 38.366 -45.130 6.660 1.00 299.26 334 LEU B N 1
ATOM 4341 C CA . LEU B 1 334 ? 37.320 -44.277 6.148 1.00 297.61 334 LEU B CA 1
ATOM 4342 C C . LEU B 1 334 ? 36.828 -43.446 7.294 1.00 298.36 334 LEU B C 1
ATOM 4343 O O . LEU B 1 334 ? 35.954 -42.607 7.137 1.00 297.50 334 LEU B O 1
ATOM 4348 N N . ASN B 1 335 ? 37.389 -43.686 8.459 1.00 275.18 335 ASN B N 1
ATOM 4349 C CA . ASN B 1 335 ? 37.022 -42.900 9.593 1.00 276.39 335 ASN B CA 1
ATOM 4350 C C . ASN B 1 335 ? 38.231 -42.134 9.972 1.00 275.45 335 ASN B C 1
ATOM 4351 O O . ASN B 1 335 ? 38.456 -41.044 9.489 1.00 273.52 335 ASN B O 1
ATOM 4356 N N . LYS B 1 336 ? 39.018 -42.722 10.854 1.00 289.97 336 LYS B N 1
ATOM 4357 C CA . LYS B 1 336 ? 40.344 -42.220 11.120 1.00 289.01 336 LYS B CA 1
ATOM 4358 C C . LYS B 1 336 ? 41.105 -42.313 9.809 1.00 286.64 336 LYS B C 1
ATOM 4359 O O . LYS B 1 336 ? 41.802 -43.289 9.549 1.00 287.06 336 LYS B O 1
ATOM 4365 N N . GLU B 1 337 ? 40.930 -41.314 8.954 1.00 358.92 337 GLU B N 1
ATOM 4366 C CA . GLU B 1 337 ? 41.666 -41.291 7.704 1.00 357.28 337 GLU B CA 1
ATOM 4367 C C . GLU B 1 337 ? 43.089 -41.722 8.006 1.00 357.63 337 GLU B C 1
ATOM 4368 O O . GLU B 1 337 ? 43.825 -41.031 8.705 1.00 357.66 337 GLU B O 1
ATOM 4374 N N . TYR B 1 338 ? 43.435 -42.903 7.516 1.00 242.19 338 TYR B N 1
ATOM 4375 C CA . TYR B 1 338 ? 44.749 -43.488 7.711 1.00 242.83 338 TYR B CA 1
ATOM 4376 C C . TYR B 1 338 ? 45.867 -42.491 7.701 1.00 241.77 338 TYR B C 1
ATOM 4377 O O . TYR B 1 338 ? 45.879 -41.584 6.879 1.00 240.64 338 TYR B O 1
ATOM 4386 N N . ASN B 1 339 ? 46.814 -42.692 8.617 1.00 284.54 339 ASN B N 1
ATOM 4387 C CA . ASN B 1 339 ? 48.085 -41.969 8.609 1.00 283.88 339 ASN B CA 1
ATOM 4388 C C . ASN B 1 339 ? 49.309 -42.868 8.515 1.00 284.62 339 ASN B C 1
ATOM 4389 O O . ASN B 1 339 ? 49.546 -43.700 9.389 1.00 285.90 339 ASN B O 1
ATOM 4394 N N . PRO B 1 340 ? 50.128 -42.635 7.480 1.00 346.25 340 PRO B N 1
ATOM 4395 C CA . PRO B 1 340 ? 51.235 -43.516 7.105 1.00 347.27 340 PRO B CA 1
ATOM 4396 C C . PRO B 1 340 ? 52.088 -43.811 8.308 1.00 347.84 340 PRO B C 1
ATOM 4397 O O . PRO B 1 340 ? 52.294 -44.949 8.708 1.00 349.32 340 PRO B O 1
ATOM 4401 N N . ILE B 1 341 ? 52.579 -42.733 8.886 1.00 339.98 341 ILE B N 1
ATOM 4402 C CA . ILE B 1 341 ? 53.531 -42.792 9.968 1.00 340.29 341 ILE B CA 1
ATOM 4403 C C . ILE B 1 341 ? 52.985 -43.595 11.146 1.00 341.47 341 ILE B C 1
ATOM 4404 O O . ILE B 1 341 ? 53.650 -44.492 11.666 1.00 342.77 341 ILE B O 1
ATOM 4409 N N . THR B 1 342 ? 51.764 -43.281 11.555 1.00 340.23 342 THR B N 1
ATOM 4410 C CA . THR B 1 342 ? 51.190 -43.915 12.731 1.00 342.03 342 THR B CA 1
ATOM 4411 C C . THR B 1 342 ? 50.616 -45.273 12.414 1.00 343.93 342 THR B C 1
ATOM 4412 O O . THR B 1 342 ? 51.160 -46.304 12.802 1.00 345.90 342 THR B O 1
ATOM 4416 N N . ASP B 1 343 ? 49.498 -45.242 11.704 1.00 257.32 343 ASP B N 1
ATOM 4417 C CA . ASP B 1 343 ? 48.728 -46.418 11.396 1.00 259.32 343 ASP B CA 1
ATOM 4418 C C . ASP B 1 343 ? 49.441 -47.306 10.397 1.00 259.87 343 ASP B C 1
ATOM 4419 O O . ASP B 1 343 ? 48.815 -48.175 9.811 1.00 261.33 343 ASP B O 1
ATOM 4424 N N . GLY B 1 344 ? 50.744 -47.107 10.203 1.00 348.60 344 GLY B N 1
ATOM 4425 C CA . GLY B 1 344 ? 51.483 -47.806 9.145 1.00 349.30 344 GLY B CA 1
ATOM 4426 C C . GLY B 1 344 ? 51.755 -49.284 9.360 1.00 352.66 344 GLY B C 1
ATOM 4427 O O . GLY B 1 344 ? 52.117 -50.019 8.441 1.00 354.00 344 GLY B O 1
ATOM 4428 N N . LYS B 1 345 ? 51.593 -49.709 10.602 1.00 443.33 345 LYS B N 1
ATOM 4429 C CA . LYS B 1 345 ? 51.780 -51.097 10.962 1.00 447.31 345 LYS B CA 1
ATOM 4430 C C . LYS B 1 345 ? 50.642 -51.895 10.377 1.00 449.41 345 LYS B C 1
ATOM 4431 O O . LYS B 1 345 ? 50.857 -52.906 9.719 1.00 451.92 345 LYS B O 1
ATOM 4437 N N . VAL B 1 346 ? 49.427 -51.411 10.623 1.00 497.89 346 VAL B N 1
ATOM 4438 C CA . VAL B 1 346 ? 48.184 -52.080 10.237 1.00 499.90 346 VAL B CA 1
ATOM 4439 C C . VAL B 1 346 ? 48.098 -52.464 8.756 1.00 499.52 346 VAL B C 1
ATOM 4440 O O . VAL B 1 346 ? 47.320 -53.334 8.369 1.00 502.11 346 VAL B O 1
ATOM 4444 N N . ILE B 1 347 ? 48.908 -51.814 7.933 1.00 302.41 347 ILE B N 1
ATOM 4445 C CA . ILE B 1 347 ? 48.843 -51.963 6.486 1.00 301.92 347 ILE B CA 1
ATOM 4446 C C . ILE B 1 347 ? 49.246 -53.328 5.936 1.00 305.82 347 ILE B C 1
ATOM 4447 O O . ILE B 1 347 ? 48.417 -54.055 5.390 1.00 307.82 347 ILE B O 1
ATOM 4452 N N . TYR B 1 348 ? 50.532 -53.651 6.054 1.00 450.94 348 TYR B N 1
ATOM 4453 C CA . TYR B 1 348 ? 51.067 -54.903 5.540 1.00 455.07 348 TYR B CA 1
ATOM 4454 C C . TYR B 1 348 ? 50.297 -56.095 6.084 1.00 459.50 348 TYR B C 1
ATOM 4455 O O . TYR B 1 348 ? 50.660 -57.235 5.828 1.00 463.86 348 TYR B O 1
ATOM 4464 N N . GLU B 1 349 ? 49.250 -55.822 6.855 1.00 405.32 349 GLU B N 1
ATOM 4465 C CA . GLU B 1 349 ? 48.455 -56.860 7.503 1.00 410.00 349 GLU B CA 1
ATOM 4466 C C . GLU B 1 349 ? 47.577 -57.580 6.490 1.00 412.13 349 GLU B C 1
ATOM 4467 O O . GLU B 1 349 ? 47.313 -58.776 6.606 1.00 417.46 349 GLU B O 1
ATOM 4473 N N . LEU B 1 350 ? 47.130 -56.834 5.492 1.00 319.00 350 LEU B N 1
ATOM 4474 C CA . LEU B 1 350 ? 46.296 -57.388 4.448 1.00 320.42 350 LEU B CA 1
ATOM 4475 C C . LEU B 1 350 ? 47.153 -57.650 3.234 1.00 320.88 350 LEU B C 1
ATOM 4476 O O . LEU B 1 350 ? 46.643 -57.914 2.153 1.00 321.37 350 LEU B O 1
ATOM 4481 N N . GLU B 1 351 ? 48.464 -57.550 3.417 1.00 548.80 351 GLU B N 1
ATOM 4482 C CA . GLU B 1 351 ? 49.407 -57.805 2.338 1.00 549.90 351 GLU B CA 1
ATOM 4483 C C . GLU B 1 351 ? 50.100 -59.140 2.569 1.00 555.77 351 GLU B C 1
ATOM 4484 O O . GLU B 1 351 ? 51.249 -59.169 3.005 1.00 556.40 351 GLU B O 1
ATOM 4490 N N . ASP B 1 352 ? 49.412 -60.240 2.283 1.00 487.30 352 ASP B N 1
ATOM 4491 C CA . ASP B 1 352 ? 49.991 -61.567 2.483 1.00 493.81 352 ASP B CA 1
ATOM 4492 C C . ASP B 1 352 ? 49.429 -62.602 1.517 1.00 498.53 352 ASP B C 1
ATOM 4493 O O . ASP B 1 352 ? 49.620 -63.805 1.703 1.00 504.90 352 ASP B O 1
ATOM 4498 N N . THR C 1 4 ? 15.945 -21.914 21.359 1.00 380.74 4 THR C N 1
ATOM 4499 C CA . THR C 1 4 ? 15.191 -20.687 21.138 1.00 377.38 4 THR C CA 1
ATOM 4500 C C . THR C 1 4 ? 15.719 -19.542 21.989 1.00 376.58 4 THR C C 1
ATOM 4501 O O . THR C 1 4 ? 15.498 -19.498 23.194 1.00 380.48 4 THR C O 1
ATOM 4505 N N . VAL C 1 5 ? 16.412 -18.606 21.359 1.00 344.67 5 VAL C N 1
ATOM 4506 C CA . VAL C 1 5 ? 16.947 -17.463 22.083 1.00 344.08 5 VAL C CA 1
ATOM 4507 C C . VAL C 1 5 ? 16.192 -16.205 21.742 1.00 341.41 5 VAL C C 1
ATOM 4508 O O . VAL C 1 5 ? 15.157 -16.256 21.089 1.00 340.30 5 VAL C O 1
ATOM 4512 N N . GLU C 1 6 ? 16.755 -15.070 22.140 1.00 345.55 6 GLU C N 1
ATOM 4513 C CA . GLU C 1 6 ? 16.034 -13.799 22.103 1.00 344.41 6 GLU C CA 1
ATOM 4514 C C . GLU C 1 6 ? 16.228 -12.953 20.856 1.00 339.31 6 GLU C C 1
ATOM 4515 O O . GLU C 1 6 ? 17.312 -12.904 20.294 1.00 336.74 6 GLU C O 1
ATOM 4521 N N . PRO C 1 7 ? 15.157 -12.278 20.433 1.00 269.41 7 PRO C N 1
ATOM 4522 C CA . PRO C 1 7 ? 15.129 -11.287 19.363 1.00 265.39 7 PRO C CA 1
ATOM 4523 C C . PRO C 1 7 ? 15.128 -9.894 19.970 1.00 266.35 7 PRO C C 1
ATOM 4524 O O . PRO C 1 7 ? 14.104 -9.382 20.429 1.00 268.30 7 PRO C O 1
ATOM 4528 N N . ASN C 1 8 ? 16.300 -9.287 19.966 1.00 260.36 8 ASN C N 1
ATOM 4529 C CA . ASN C 1 8 ? 16.507 -8.015 20.594 1.00 262.01 8 ASN C CA 1
ATOM 4530 C C . ASN C 1 8 ? 17.984 -7.940 20.666 1.00 261.16 8 ASN C C 1
ATOM 4531 O O . ASN C 1 8 ? 18.670 -8.852 20.246 1.00 259.40 8 ASN C O 1
ATOM 4536 N N . LEU C 1 9 ? 18.483 -6.893 21.285 1.00 270.98 9 LEU C N 1
ATOM 4537 C CA . LEU C 1 9 ? 19.857 -6.909 21.700 1.00 271.30 9 LEU C CA 1
ATOM 4538 C C . LEU C 1 9 ? 19.905 -6.408 23.117 1.00 276.62 9 LEU C C 1
ATOM 4539 O O . LEU C 1 9 ? 20.965 -6.107 23.649 1.00 277.88 9 LEU C O 1
ATOM 4544 N N . HIS C 1 10 ? 18.727 -6.309 23.719 1.00 297.35 10 HIS C N 1
ATOM 4545 C CA . HIS C 1 10 ? 18.609 -5.992 25.128 1.00 303.53 10 HIS C CA 1
ATOM 4546 C C . HIS C 1 10 ? 19.733 -6.674 25.871 1.00 305.30 10 HIS C C 1
ATOM 4547 O O . HIS C 1 10 ? 20.584 -6.030 26.478 1.00 307.59 10 HIS C O 1
ATOM 4554 N N . SER C 1 11 ? 19.717 -7.997 25.811 1.00 313.65 11 SER C N 1
ATOM 4555 C CA . SER C 1 11 ? 20.739 -8.812 26.426 1.00 315.12 11 SER C CA 1
ATOM 4556 C C . SER C 1 11 ? 22.106 -8.154 26.292 1.00 313.24 11 SER C C 1
ATOM 4557 O O . SER C 1 11 ? 22.942 -8.239 27.186 1.00 316.26 11 SER C O 1
ATOM 4560 N N . LEU C 1 12 ? 22.339 -7.499 25.168 1.00 231.85 12 LEU C N 1
ATOM 4561 C CA . LEU C 1 12 ? 23.612 -6.846 24.971 1.00 230.01 12 LEU C CA 1
ATOM 4562 C C . LEU C 1 12 ? 23.567 -5.363 25.266 1.00 232.27 12 LEU C C 1
ATOM 4563 O O . LEU C 1 12 ? 24.574 -4.776 25.640 1.00 233.33 12 LEU C O 1
ATOM 4568 N N . ILE C 1 13 ? 22.414 -4.742 25.082 1.00 342.63 13 ILE C N 1
ATOM 4569 C CA . ILE C 1 13 ? 22.316 -3.325 25.361 1.00 345.48 13 ILE C CA 1
ATOM 4570 C C . ILE C 1 13 ? 22.951 -3.075 26.726 1.00 351.35 13 ILE C C 1
ATOM 4571 O O . ILE C 1 13 ? 23.346 -1.952 27.038 1.00 354.09 13 ILE C O 1
ATOM 4576 N N . THR C 1 14 ? 23.083 -4.139 27.520 1.00 249.01 14 THR C N 1
ATOM 4577 C CA . THR C 1 14 ? 23.520 -4.001 28.906 1.00 255.56 14 THR C CA 1
ATOM 4578 C C . THR C 1 14 ? 24.782 -4.791 29.269 1.00 254.94 14 THR C C 1
ATOM 4579 O O . THR C 1 14 ? 25.095 -4.949 30.434 1.00 260.44 14 THR C O 1
ATOM 4583 N N . SER C 1 15 ? 25.509 -5.302 28.289 1.00 368.87 15 SER C N 1
ATOM 4584 C CA . SER C 1 15 ? 26.790 -5.903 28.615 1.00 368.30 15 SER C CA 1
ATOM 4585 C C . SER C 1 15 ? 27.594 -4.904 29.398 1.00 372.16 15 SER C C 1
ATOM 4586 O O . SER C 1 15 ? 27.433 -3.699 29.271 1.00 373.29 15 SER C O 1
ATOM 4589 N N . THR C 1 16 ? 28.499 -5.423 30.188 1.00 348.18 16 THR C N 1
ATOM 4590 C CA . THR C 1 16 ? 29.200 -4.592 31.116 1.00 353.10 16 THR C CA 1
ATOM 4591 C C . THR C 1 16 ? 30.662 -4.799 30.840 1.00 349.32 16 THR C C 1
ATOM 4592 O O . THR C 1 16 ? 31.530 -4.056 31.291 1.00 351.50 16 THR C O 1
ATOM 4596 N N . THR C 1 17 ? 30.912 -5.806 30.027 1.00 322.30 17 THR C N 1
ATOM 4597 C CA . THR C 1 17 ? 32.251 -6.269 29.767 1.00 318.69 17 THR C CA 1
ATOM 4598 C C . THR C 1 17 ? 32.577 -6.137 28.286 1.00 311.45 17 THR C C 1
ATOM 4599 O O . THR C 1 17 ? 33.623 -6.582 27.843 1.00 307.69 17 THR C O 1
ATOM 4603 N N . HIS C 1 18 ? 31.674 -5.508 27.536 1.00 318.62 18 HIS C N 1
ATOM 4604 C CA . HIS C 1 18 ? 31.874 -5.229 26.111 1.00 312.60 18 HIS C CA 1
ATOM 4605 C C . HIS C 1 18 ? 32.442 -3.854 25.856 1.00 312.35 18 HIS C C 1
ATOM 4606 O O . HIS C 1 18 ? 31.717 -2.872 25.876 1.00 314.64 18 HIS C O 1
ATOM 4613 N N . LYS C 1 19 ? 33.738 -3.786 25.600 1.00 292.86 19 LYS C N 1
ATOM 4614 C CA . LYS C 1 19 ? 34.379 -2.507 25.359 1.00 292.85 19 LYS C CA 1
ATOM 4615 C C . LYS C 1 19 ? 34.653 -2.350 23.884 1.00 287.15 19 LYS C C 1
ATOM 4616 O O . LYS C 1 19 ? 35.460 -1.530 23.476 1.00 285.98 19 LYS C O 1
ATOM 4622 N N . TRP C 1 20 ? 33.970 -3.157 23.087 1.00 363.93 20 TRP C N 1
ATOM 4623 C CA . TRP C 1 20 ? 34.211 -3.187 21.662 1.00 358.97 20 TRP C CA 1
ATOM 4624 C C . TRP C 1 20 ? 33.103 -3.932 20.908 1.00 357.12 20 TRP C C 1
ATOM 4625 O O . TRP C 1 20 ? 32.988 -5.147 21.001 1.00 356.50 20 TRP C O 1
ATOM 4636 N N . ILE C 1 21 ? 32.309 -3.205 20.132 1.00 249.08 21 ILE C N 1
ATOM 4637 C CA . ILE C 1 21 ? 31.281 -3.801 19.286 1.00 247.20 21 ILE C CA 1
ATOM 4638 C C . ILE C 1 21 ? 31.450 -3.487 17.788 1.00 243.61 21 ILE C C 1
ATOM 4639 O O . ILE C 1 21 ? 31.565 -2.333 17.403 1.00 243.75 21 ILE C O 1
ATOM 4644 N N . PHE C 1 22 ? 31.439 -4.494 16.931 1.00 227.30 22 PHE C N 1
ATOM 4645 C CA . PHE C 1 22 ? 31.565 -4.220 15.517 1.00 224.65 22 PHE C CA 1
ATOM 4646 C C . PHE C 1 22 ? 30.299 -4.458 14.703 1.00 224.15 22 PHE C C 1
ATOM 4647 O O . PHE C 1 22 ? 29.712 -5.555 14.724 1.00 224.21 22 PHE C O 1
ATOM 4655 N N . VAL C 1 23 ? 29.894 -3.416 13.977 1.00 209.29 23 VAL C N 1
ATOM 4656 C CA . VAL C 1 23 ? 28.661 -3.435 13.196 1.00 208.98 23 VAL C CA 1
ATOM 4657 C C . VAL C 1 23 ? 28.942 -3.131 11.709 1.00 207.16 23 VAL C C 1
ATOM 4658 O O . VAL C 1 23 ? 29.749 -2.255 11.385 1.00 206.94 23 VAL C O 1
ATOM 4662 N N . GLY C 1 24 ? 28.275 -3.866 10.823 1.00 203.83 24 GLY C N 1
ATOM 4663 C CA . GLY C 1 24 ? 28.471 -3.722 9.399 1.00 202.80 24 GLY C CA 1
ATOM 4664 C C . GLY C 1 24 ? 27.294 -4.338 8.672 1.00 202.87 24 GLY C C 1
ATOM 4665 O O . GLY C 1 24 ? 26.251 -4.606 9.268 1.00 203.58 24 GLY C O 1
ATOM 4666 N N . GLY C 1 25 ? 27.462 -4.563 7.376 1.00 258.43 25 GLY C N 1
ATOM 4667 C CA . GLY C 1 25 ? 26.459 -5.258 6.593 1.00 258.85 25 GLY C CA 1
ATOM 4668 C C . GLY C 1 25 ? 26.540 -4.887 5.129 1.00 259.16 25 GLY C C 1
ATOM 4669 O O . GLY C 1 25 ? 25.825 -3.999 4.673 1.00 259.50 25 GLY C O 1
ATOM 4670 N N . LYS C 1 26 ? 27.423 -5.560 4.391 1.00 389.06 26 LYS C N 1
ATOM 4671 C CA . LYS C 1 26 ? 27.666 -5.226 2.992 1.00 390.02 26 LYS C CA 1
ATOM 4672 C C . LYS C 1 26 ? 26.341 -4.924 2.308 1.00 390.90 26 LYS C C 1
ATOM 4673 O O . LYS C 1 26 ? 25.588 -5.826 1.943 1.00 391.79 26 LYS C O 1
ATOM 4679 N N . GLY C 1 27 ? 26.052 -3.639 2.162 1.00 288.20 27 GLY C N 1
ATOM 4680 C CA . GLY C 1 27 ? 24.838 -3.220 1.511 1.00 289.03 27 GLY C CA 1
ATOM 4681 C C . GLY C 1 27 ? 24.346 -1.894 2.015 1.00 288.80 27 GLY C C 1
ATOM 4682 O O . GLY C 1 27 ? 24.667 -1.461 3.114 1.00 288.11 27 GLY C O 1
ATOM 4683 N N . GLY C 1 28 ? 23.581 -1.230 1.169 1.00 259.09 28 GLY C N 1
ATOM 4684 C CA . GLY C 1 28 ? 22.746 -0.147 1.607 1.00 259.29 28 GLY C CA 1
ATOM 4685 C C . GLY C 1 28 ? 21.585 -0.871 2.238 1.00 258.46 28 GLY C C 1
ATOM 4686 O O . GLY C 1 28 ? 20.444 -0.772 1.817 1.00 258.83 28 GLY C O 1
ATOM 4687 N N . VAL C 1 29 ? 21.899 -1.662 3.243 1.00 248.30 29 VAL C N 1
ATOM 4688 C CA . VAL C 1 29 ? 20.881 -2.391 3.962 1.00 247.87 29 VAL C CA 1
ATOM 4689 C C . VAL C 1 29 ? 20.521 -1.518 5.105 1.00 248.08 29 VAL C C 1
ATOM 4690 O O . VAL C 1 29 ? 19.481 -1.679 5.737 1.00 248.20 29 VAL C O 1
ATOM 4694 N N . GLY C 1 30 ? 21.428 -0.597 5.381 1.00 195.49 30 GLY C N 1
ATOM 4695 C CA . GLY C 1 30 ? 21.211 0.327 6.457 1.00 196.56 30 GLY C CA 1
ATOM 4696 C C . GLY C 1 30 ? 21.664 -0.275 7.758 1.00 196.52 30 GLY C C 1
ATOM 4697 O O . GLY C 1 30 ? 20.891 -1.029 8.408 1.00 196.52 30 GLY C O 1
ATOM 4698 N N . LYS C 1 31 ? 22.888 0.097 8.148 1.00 235.17 31 LYS C N 1
ATOM 4699 C CA . LYS C 1 31 ? 23.538 -0.404 9.352 1.00 235.39 31 LYS C CA 1
ATOM 4700 C C . LYS C 1 31 ? 24.119 0.830 9.998 1.00 237.22 31 LYS C C 1
ATOM 4701 O O . LYS C 1 31 ? 24.629 0.807 11.111 1.00 238.30 31 LYS C O 1
ATOM 4707 N N . THR C 1 32 ? 24.024 1.923 9.251 1.00 238.54 32 THR C N 1
ATOM 4708 C CA . THR C 1 32 ? 24.542 3.199 9.673 1.00 240.87 32 THR C CA 1
ATOM 4709 C C . THR C 1 32 ? 23.738 3.582 10.885 1.00 243.44 32 THR C C 1
ATOM 4710 O O . THR C 1 32 ? 24.280 3.956 11.927 1.00 245.57 32 THR C O 1
ATOM 4714 N N . THR C 1 33 ? 22.431 3.418 10.727 1.00 225.15 33 THR C N 1
ATOM 4715 C CA . THR C 1 33 ? 21.445 3.773 11.730 1.00 227.80 33 THR C CA 1
ATOM 4716 C C . THR C 1 33 ? 21.430 2.721 12.735 1.00 227.64 33 THR C C 1
ATOM 4717 O O . THR C 1 33 ? 21.210 2.943 13.915 1.00 230.58 33 THR C O 1
ATOM 4721 N N . SER C 1 34 ? 21.598 1.529 12.230 1.00 258.61 34 SER C N 1
ATOM 4722 C CA . SER C 1 34 ? 22.036 0.505 13.099 1.00 258.47 34 SER C CA 1
ATOM 4723 C C . SER C 1 34 ? 23.103 1.164 14.007 1.00 260.66 34 SER C C 1
ATOM 4724 O O . SER C 1 34 ? 22.779 1.568 15.127 1.00 263.95 34 SER C O 1
ATOM 4727 N N . SER C 1 35 ? 24.346 1.307 13.528 1.00 257.91 35 SER C N 1
ATOM 4728 C CA . SER C 1 35 ? 25.482 1.783 14.347 1.00 259.68 35 SER C CA 1
ATOM 4729 C C . SER C 1 35 ? 25.076 2.766 15.405 1.00 264.09 35 SER C C 1
ATOM 4730 O O . SER C 1 35 ? 25.742 2.911 16.426 1.00 266.48 35 SER C O 1
ATOM 4733 N N . CYS C 1 36 ? 23.987 3.461 15.123 1.00 281.13 36 CYS C N 1
ATOM 4734 C CA . CYS C 1 36 ? 23.415 4.417 16.043 1.00 285.93 36 CYS C CA 1
ATOM 4735 C C . CYS C 1 36 ? 22.453 3.745 16.988 1.00 287.58 36 CYS C C 1
ATOM 4736 O O . CYS C 1 36 ? 22.764 3.542 18.149 1.00 290.40 36 CYS C O 1
ATOM 4739 N N . SER C 1 37 ? 21.282 3.392 16.483 1.00 225.36 37 SER C N 1
ATOM 4740 C CA . SER C 1 37 ? 20.243 2.894 17.337 1.00 227.38 37 SER C CA 1
ATOM 4741 C C . SER C 1 37 ? 20.788 1.925 18.352 1.00 228.22 37 SER C C 1
ATOM 4742 O O . SER C 1 37 ? 20.153 1.707 19.359 1.00 231.51 37 SER C O 1
ATOM 4745 N N . ILE C 1 38 ? 21.966 1.364 18.114 1.00 208.58 38 ILE C N 1
ATOM 4746 C CA . ILE C 1 38 ? 22.668 0.634 19.159 1.00 210.04 38 ILE C CA 1
ATOM 4747 C C . ILE C 1 38 ? 23.415 1.544 20.143 1.00 214.42 38 ILE C C 1
ATOM 4748 O O . ILE C 1 38 ? 23.098 1.580 21.333 1.00 219.00 38 ILE C O 1
ATOM 4753 N N . ALA C 1 39 ? 24.386 2.304 19.662 1.00 262.58 39 ALA C N 1
ATOM 4754 C CA . ALA C 1 39 ? 25.063 3.257 20.539 1.00 267.20 39 ALA C CA 1
ATOM 4755 C C . ALA C 1 39 ? 24.104 4.203 21.243 1.00 272.91 39 ALA C C 1
ATOM 4756 O O . ALA C 1 39 ? 24.531 5.102 21.949 1.00 277.74 39 ALA C O 1
ATOM 4758 N N . ILE C 1 40 ? 22.810 4.020 21.044 1.00 278.88 40 ILE C N 1
ATOM 4759 C CA . ILE C 1 40 ? 21.855 4.803 21.807 1.00 284.69 40 ILE C CA 1
ATOM 4760 C C . ILE C 1 40 ? 21.405 3.961 22.987 1.00 287.71 40 ILE C C 1
ATOM 4761 O O . ILE C 1 40 ? 21.659 4.277 24.141 1.00 293.44 40 ILE C O 1
ATOM 4766 N N . GLN C 1 41 ? 20.775 2.849 22.674 1.00 265.18 41 GLN C N 1
ATOM 4767 C CA . GLN C 1 41 ? 20.222 2.017 23.692 1.00 268.08 41 GLN C CA 1
ATOM 4768 C C . GLN C 1 41 ? 21.235 1.752 24.772 1.00 271.43 41 GLN C C 1
ATOM 4769 O O . GLN C 1 41 ? 20.857 1.421 25.871 1.00 276.21 41 GLN C O 1
ATOM 4775 N N . MET C 1 42 ? 22.521 1.917 24.502 1.00 345.30 42 MET C N 1
ATOM 4776 C CA . MET C 1 42 ? 23.500 1.602 25.542 1.00 348.38 42 MET C CA 1
ATOM 4777 C C . MET C 1 42 ? 23.605 2.670 26.609 1.00 355.97 42 MET C C 1
ATOM 4778 O O . MET C 1 42 ? 23.243 2.453 27.761 1.00 361.64 42 MET C O 1
ATOM 4783 N N . ALA C 1 43 ? 24.127 3.820 26.227 1.00 261.96 43 ALA C N 1
ATOM 4784 C CA . ALA C 1 43 ? 24.222 4.916 27.165 1.00 269.78 43 ALA C CA 1
ATOM 4785 C C . ALA C 1 43 ? 22.961 5.062 27.987 1.00 275.91 43 ALA C C 1
ATOM 4786 O O . ALA C 1 43 ? 23.035 5.152 29.208 1.00 282.89 43 ALA C O 1
ATOM 4788 N N . LEU C 1 44 ? 21.809 5.092 27.323 1.00 320.22 44 LEU C N 1
ATOM 4789 C CA . LEU C 1 44 ? 20.541 5.226 28.032 1.00 325.74 44 LEU C CA 1
ATOM 4790 C C . LEU C 1 44 ? 20.529 4.343 29.260 1.00 329.96 44 LEU C C 1
ATOM 4791 O O . LEU C 1 44 ? 20.259 4.793 30.372 1.00 338.20 44 LEU C O 1
ATOM 4796 N N . SER C 1 45 ? 20.835 3.073 29.039 1.00 350.43 45 SER C N 1
ATOM 4797 C CA . SER C 1 45 ? 20.704 2.067 30.075 1.00 353.80 45 SER C CA 1
ATOM 4798 C C . SER C 1 45 ? 22.037 1.702 30.679 1.00 354.87 45 SER C C 1
ATOM 4799 O O . SER C 1 45 ? 22.206 0.595 31.164 1.00 354.80 45 SER C O 1
ATOM 4802 N N . GLN C 1 46 ? 22.982 2.632 30.636 1.00 430.60 46 GLN C N 1
ATOM 4803 C CA . GLN C 1 46 ? 24.248 2.481 31.341 1.00 432.83 46 GLN C CA 1
ATOM 4804 C C . GLN C 1 46 ? 24.935 3.825 31.471 1.00 436.68 46 GLN C C 1
ATOM 4805 O O . GLN C 1 46 ? 26.156 3.907 31.414 1.00 435.06 46 GLN C O 1
ATOM 4811 N N . PRO C 1 47 ? 24.142 4.881 31.675 1.00 342.19 47 PRO C N 1
ATOM 4812 C CA . PRO C 1 47 ? 24.565 6.270 31.512 1.00 345.43 47 PRO C CA 1
ATOM 4813 C C . PRO C 1 47 ? 25.853 6.564 32.245 1.00 349.48 47 PRO C C 1
ATOM 4814 O O . PRO C 1 47 ? 26.509 7.547 31.929 1.00 350.37 47 PRO C O 1
ATOM 4818 N N . ASN C 1 48 ? 26.213 5.723 33.207 1.00 346.37 48 ASN C N 1
ATOM 4819 C CA . ASN C 1 48 ? 27.470 5.906 33.907 1.00 349.91 48 ASN C CA 1
ATOM 4820 C C . ASN C 1 48 ? 28.576 5.383 33.037 1.00 340.88 48 ASN C C 1
ATOM 4821 O O . ASN C 1 48 ? 29.699 5.156 33.468 1.00 341.27 48 ASN C O 1
ATOM 4826 N N . LYS C 1 49 ? 28.233 5.204 31.777 1.00 480.48 49 LYS C N 1
ATOM 4827 C CA . LYS C 1 49 ? 29.202 4.767 30.819 1.00 472.08 49 LYS C CA 1
ATOM 4828 C C . LYS C 1 49 ? 29.344 5.800 29.734 1.00 469.17 49 LYS C C 1
ATOM 4829 O O . LYS C 1 49 ? 28.459 5.960 28.897 1.00 466.19 49 LYS C O 1
ATOM 4835 N N . GLN C 1 50 ? 30.448 6.536 29.780 1.00 290.55 50 GLN C N 1
ATOM 4836 C CA . GLN C 1 50 ? 30.870 7.281 28.606 1.00 286.29 50 GLN C CA 1
ATOM 4837 C C . GLN C 1 50 ? 31.117 6.295 27.421 1.00 276.35 50 GLN C C 1
ATOM 4838 O O . GLN C 1 50 ? 32.112 5.546 27.388 1.00 272.48 50 GLN C O 1
ATOM 4844 N N . PHE C 1 51 ? 30.193 6.288 26.459 1.00 291.35 51 PHE C N 1
ATOM 4845 C CA . PHE C 1 51 ? 30.324 5.458 25.258 1.00 282.90 51 PHE C CA 1
ATOM 4846 C C . PHE C 1 51 ? 30.804 6.310 24.073 1.00 279.86 51 PHE C C 1
ATOM 4847 O O . PHE C 1 51 ? 30.803 7.544 24.151 1.00 284.35 51 PHE C O 1
ATOM 4855 N N . LEU C 1 52 ? 31.177 5.646 22.975 1.00 265.58 52 LEU C N 1
ATOM 4856 C CA . LEU C 1 52 ? 31.765 6.299 21.797 1.00 262.44 52 LEU C CA 1
ATOM 4857 C C . LEU C 1 52 ? 31.458 5.570 20.479 1.00 255.85 52 LEU C C 1
ATOM 4858 O O . LEU C 1 52 ? 31.840 4.423 20.302 1.00 251.72 52 LEU C O 1
ATOM 4863 N N . LEU C 1 53 ? 30.776 6.239 19.555 1.00 268.47 53 LEU C N 1
ATOM 4864 C CA . LEU C 1 53 ? 30.458 5.627 18.273 1.00 263.00 53 LEU C CA 1
ATOM 4865 C C . LEU C 1 53 ? 31.092 6.396 17.131 1.00 261.42 53 LEU C C 1
ATOM 4866 O O . LEU C 1 53 ? 30.833 7.586 16.968 1.00 264.75 53 LEU C O 1
ATOM 4871 N N . ILE C 1 54 ? 31.901 5.697 16.335 1.00 233.73 54 ILE C N 1
ATOM 4872 C CA . ILE C 1 54 ? 32.666 6.325 15.252 1.00 232.32 54 ILE C CA 1
ATOM 4873 C C . ILE C 1 54 ? 32.472 5.673 13.889 1.00 227.92 54 ILE C C 1
ATOM 4874 O O . ILE C 1 54 ? 32.042 4.548 13.800 1.00 225.31 54 ILE C O 1
ATOM 4879 N N . SER C 1 55 ? 32.809 6.372 12.816 1.00 279.68 55 SER C N 1
ATOM 4880 C CA . SER C 1 55 ? 32.749 5.735 11.504 1.00 276.12 55 SER C CA 1
ATOM 4881 C C . SER C 1 55 ? 33.876 6.105 10.559 1.00 275.20 55 SER C C 1
ATOM 4882 O O . SER C 1 55 ? 34.416 7.215 10.596 1.00 277.80 55 SER C O 1
ATOM 4885 N N . THR C 1 56 ? 34.206 5.156 9.698 1.00 347.77 56 THR C N 1
ATOM 4886 C CA . THR C 1 56 ? 35.271 5.331 8.742 1.00 346.87 56 THR C CA 1
ATOM 4887 C C . THR C 1 56 ? 34.661 5.676 7.405 1.00 347.33 56 THR C C 1
ATOM 4888 O O . THR C 1 56 ? 35.340 6.164 6.509 1.00 347.90 56 THR C O 1
ATOM 4892 N N . ASP C 1 57 ? 33.369 5.403 7.271 1.00 452.53 57 ASP C N 1
ATOM 4893 C CA . ASP C 1 57 ? 32.697 5.722 6.034 1.00 453.22 57 ASP C CA 1
ATOM 4894 C C . ASP C 1 57 ? 32.991 7.153 5.749 1.00 456.36 57 ASP C C 1
ATOM 4895 O O . ASP C 1 57 ? 32.440 8.052 6.376 1.00 459.00 57 ASP C O 1
ATOM 4900 N N . PRO C 1 58 ? 33.866 7.368 4.788 1.00 335.84 58 PRO C N 1
ATOM 4901 C CA . PRO C 1 58 ? 34.195 8.714 4.346 1.00 339.24 58 PRO C CA 1
ATOM 4902 C C . PRO C 1 58 ? 32.941 9.583 4.303 1.00 342.07 58 PRO C C 1
ATOM 4903 O O . PRO C 1 58 ? 32.992 10.731 4.746 1.00 345.49 58 PRO C O 1
ATOM 4907 N N . ALA C 1 59 ? 31.836 9.022 3.805 1.00 343.95 59 ALA C N 1
ATOM 4908 C CA . ALA C 1 59 ? 30.613 9.783 3.498 1.00 346.41 59 ALA C CA 1
ATOM 4909 C C . ALA C 1 59 ? 30.148 10.728 4.593 1.00 349.32 59 ALA C C 1
ATOM 4910 O O . ALA C 1 59 ? 29.257 11.548 4.370 1.00 352.09 59 ALA C O 1
ATOM 4912 N N . HIS C 1 60 ? 30.740 10.602 5.777 1.00 361.31 60 HIS C N 1
ATOM 4913 C CA . HIS C 1 60 ? 30.284 11.350 6.941 1.00 364.53 60 HIS C CA 1
ATOM 4914 C C . HIS C 1 60 ? 28.777 11.112 7.108 1.00 364.35 60 HIS C C 1
ATOM 4915 O O . HIS C 1 60 ? 27.990 12.039 7.306 1.00 367.91 60 HIS C O 1
ATOM 4922 N N . ASN C 1 61 ? 28.402 9.842 7.028 1.00 362.15 61 ASN C N 1
ATOM 4923 C CA . ASN C 1 61 ? 27.027 9.392 7.188 1.00 361.34 61 ASN C CA 1
ATOM 4924 C C . ASN C 1 61 ? 26.456 9.624 8.579 1.00 363.55 61 ASN C C 1
ATOM 4925 O O . ASN C 1 61 ? 25.289 9.958 8.718 1.00 365.12 61 ASN C O 1
ATOM 4930 N N . LEU C 1 62 ? 27.273 9.415 9.607 1.00 311.86 62 LEU C N 1
ATOM 4931 C CA . LEU C 1 62 ? 26.821 9.555 10.991 1.00 314.55 62 LEU C CA 1
ATOM 4932 C C . LEU C 1 62 ? 26.080 10.847 11.204 1.00 319.51 62 LEU C C 1
ATOM 4933 O O . LEU C 1 62 ? 24.846 10.878 11.243 1.00 320.19 62 LEU C O 1
ATOM 4938 N N . SER C 1 63 ? 26.865 11.903 11.382 1.00 303.68 63 SER C N 1
ATOM 4939 C CA . SER C 1 63 ? 26.338 13.248 11.547 1.00 309.36 63 SER C CA 1
ATOM 4940 C C . SER C 1 63 ? 25.117 13.397 10.673 1.00 308.73 63 SER C C 1
ATOM 4941 O O . SER C 1 63 ? 24.043 13.761 11.135 1.00 311.46 63 SER C O 1
ATOM 4944 N N . ASP C 1 64 ? 25.311 13.133 9.388 1.00 415.93 64 ASP C N 1
ATOM 4945 C CA . ASP C 1 64 ? 24.239 13.178 8.417 1.00 414.97 64 ASP C CA 1
ATOM 4946 C C . ASP C 1 64 ? 23.001 12.531 9.022 1.00 413.76 64 ASP C C 1
ATOM 4947 O O . ASP C 1 64 ? 21.984 13.192 9.237 1.00 416.81 64 ASP C O 1
ATOM 4952 N N . ALA C 1 65 ? 23.103 11.238 9.313 1.00 308.35 65 ALA C N 1
ATOM 4953 C CA . ALA C 1 65 ? 22.003 10.482 9.889 1.00 307.04 65 ALA C CA 1
ATOM 4954 C C . ALA C 1 65 ? 21.596 11.066 11.234 1.00 311.60 65 ALA C C 1
ATOM 4955 O O . ALA C 1 65 ? 20.673 10.588 11.877 1.00 311.60 65 ALA C O 1
ATOM 4957 N N . PHE C 1 66 ? 22.282 12.126 11.638 1.00 313.91 66 PHE C N 1
ATOM 4958 C CA . PHE C 1 66 ? 22.076 12.753 12.934 1.00 319.34 66 PHE C CA 1
ATOM 4959 C C . PHE C 1 66 ? 21.603 14.210 12.843 1.00 325.19 66 PHE C C 1
ATOM 4960 O O . PHE C 1 66 ? 21.214 14.807 13.853 1.00 330.59 66 PHE C O 1
ATOM 4968 N N . GLY C 1 67 ? 21.643 14.785 11.640 1.00 432.00 67 GLY C N 1
ATOM 4969 C CA . GLY C 1 67 ? 21.301 16.187 11.453 1.00 437.82 67 GLY C CA 1
ATOM 4970 C C . GLY C 1 67 ? 22.075 17.072 12.414 1.00 444.06 67 GLY C C 1
ATOM 4971 O O . GLY C 1 67 ? 21.542 18.029 12.976 1.00 450.40 67 GLY C O 1
ATOM 4972 N N . GLU C 1 68 ? 23.346 16.731 12.599 1.00 323.48 68 GLU C N 1
ATOM 4973 C CA . GLU C 1 68 ? 24.251 17.403 13.508 1.00 328.77 68 GLU C CA 1
ATOM 4974 C C . GLU C 1 68 ? 25.672 16.966 13.160 1.00 325.11 68 GLU C C 1
ATOM 4975 O O . GLU C 1 68 ? 25.927 15.786 13.025 1.00 319.12 68 GLU C O 1
ATOM 4981 N N . LYS C 1 69 ? 26.598 17.902 13.007 1.00 453.55 69 LYS C N 1
ATOM 4982 C CA . LYS C 1 69 ? 27.906 17.576 12.434 1.00 449.93 69 LYS C CA 1
ATOM 4983 C C . LYS C 1 69 ? 28.916 17.021 13.446 1.00 449.20 69 LYS C C 1
ATOM 4984 O O . LYS C 1 69 ? 28.976 17.484 14.582 1.00 454.50 69 LYS C O 1
ATOM 4990 N N . PHE C 1 70 ? 29.697 16.022 13.029 1.00 340.68 70 PHE C N 1
ATOM 4991 C CA . PHE C 1 70 ? 30.809 15.502 13.837 1.00 339.60 70 PHE C CA 1
ATOM 4992 C C . PHE C 1 70 ? 32.092 15.386 13.038 1.00 336.44 70 PHE C C 1
ATOM 4993 O O . PHE C 1 70 ? 32.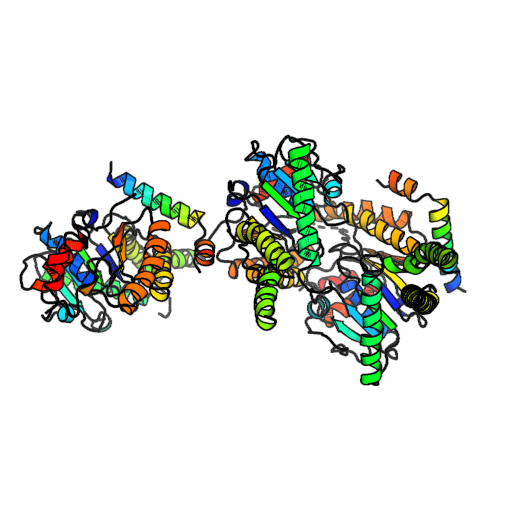071 15.404 11.806 1.00 333.96 70 PHE C O 1
ATOM 5001 N N . GLY C 1 71 ? 33.205 15.210 13.741 1.00 261.56 71 GLY C N 1
ATOM 5002 C CA . GLY C 1 71 ? 34.490 15.260 13.080 1.00 259.49 71 GLY C CA 1
ATOM 5003 C C . GLY C 1 71 ? 35.676 14.718 13.833 1.00 257.90 71 GLY C C 1
ATOM 5004 O O . GLY C 1 71 ? 35.538 13.898 14.718 1.00 256.45 71 GLY C O 1
ATOM 5005 N N . LYS C 1 72 ? 36.850 15.212 13.470 1.00 293.35 72 LYS C N 1
ATOM 5006 C CA . LYS C 1 72 ? 38.111 14.601 13.857 1.00 290.50 72 LYS C CA 1
ATOM 5007 C C . LYS C 1 72 ? 38.294 14.349 15.353 1.00 292.66 72 LYS C C 1
ATOM 5008 O O . LYS C 1 72 ? 39.314 13.792 15.767 1.00 290.34 72 LYS C O 1
ATOM 5014 N N . ASP C 1 73 ? 37.319 14.750 16.163 1.00 312.56 73 ASP C N 1
ATOM 5015 C CA . ASP C 1 73 ? 37.463 14.577 17.601 1.00 315.73 73 ASP C CA 1
ATOM 5016 C C . ASP C 1 73 ? 36.177 14.378 18.379 1.00 318.38 73 ASP C C 1
ATOM 5017 O O . ASP C 1 73 ? 35.136 14.946 18.070 1.00 320.96 73 ASP C O 1
ATOM 5022 N N . ALA C 1 74 ? 36.283 13.536 19.396 1.00 301.79 74 ALA C N 1
ATOM 5023 C CA . ALA C 1 74 ? 35.141 13.103 20.174 1.00 303.65 74 ALA C CA 1
ATOM 5024 C C . ALA C 1 74 ? 34.266 14.262 20.555 1.00 311.19 74 ALA C C 1
ATOM 5025 O O . ALA C 1 74 ? 34.719 15.217 21.166 1.00 317.74 74 ALA C O 1
ATOM 5027 N N . ARG C 1 75 ? 32.999 14.164 20.193 1.00 315.21 75 ARG C N 1
ATOM 5028 C CA . ARG C 1 75 ? 32.046 15.149 20.625 1.00 322.42 75 ARG C CA 1
ATOM 5029 C C . ARG C 1 75 ? 30.790 14.521 21.190 1.00 322.76 75 ARG C C 1
ATOM 5030 O O . ARG C 1 75 ? 30.049 13.847 20.496 1.00 317.49 75 ARG C O 1
ATOM 5038 N N . LYS C 1 76 ? 30.573 14.762 22.473 1.00 313.00 76 LYS C N 1
ATOM 5039 C CA . LYS C 1 76 ? 29.374 14.332 23.167 1.00 315.14 76 LYS C CA 1
ATOM 5040 C C . LYS C 1 76 ? 28.167 14.689 22.324 1.00 314.17 76 LYS C C 1
ATOM 5041 O O . LYS C 1 76 ? 28.008 15.824 21.899 1.00 318.05 76 LYS C O 1
ATOM 5047 N N . VAL C 1 77 ? 27.315 13.714 22.078 1.00 273.34 77 VAL C N 1
ATOM 5048 C CA . VAL C 1 77 ? 26.068 13.984 21.389 1.00 272.64 77 VAL C CA 1
ATOM 5049 C C . VAL C 1 77 ? 25.383 15.240 21.916 1.00 281.50 77 VAL C C 1
ATOM 5050 O O . VAL C 1 77 ? 25.566 15.609 23.063 1.00 288.49 77 VAL C O 1
ATOM 5054 N N . THR C 1 78 ? 24.579 15.896 21.095 1.00 371.87 78 THR C N 1
ATOM 5055 C CA . THR C 1 78 ? 23.788 16.981 21.628 1.00 380.40 78 THR C CA 1
ATOM 5056 C C . THR C 1 78 ? 22.438 16.463 22.080 1.00 380.79 78 THR C C 1
ATOM 5057 O O . THR C 1 78 ? 21.516 16.302 21.287 1.00 376.94 78 THR C O 1
ATOM 5061 N N . GLY C 1 79 ? 22.343 16.203 23.377 1.00 451.60 79 GLY C N 1
ATOM 5062 C CA . GLY C 1 79 ? 21.128 15.683 23.971 1.00 452.89 79 GLY C CA 1
ATOM 5063 C C . GLY C 1 79 ? 21.447 14.668 25.048 1.00 453.17 79 GLY C C 1
ATOM 5064 O O . GLY C 1 79 ? 20.590 14.298 25.842 1.00 456.37 79 GLY C O 1
ATOM 5065 N N . MET C 1 80 ? 22.689 14.206 25.075 1.00 407.56 80 MET C N 1
ATOM 5066 C CA . MET C 1 80 ? 23.108 13.244 26.084 1.00 407.96 80 MET C CA 1
ATOM 5067 C C . MET C 1 80 ? 24.428 13.649 26.731 1.00 412.18 80 MET C C 1
ATOM 5068 O O . MET C 1 80 ? 25.025 14.658 26.371 1.00 414.60 80 MET C O 1
ATOM 5073 N N . ASN C 1 81 ? 24.876 12.876 27.704 1.00 384.57 81 ASN C N 1
ATOM 5074 C CA . ASN C 1 81 ? 26.056 13.256 28.454 1.00 389.46 81 ASN C CA 1
ATOM 5075 C C . ASN C 1 81 ? 26.963 12.054 28.652 1.00 383.91 81 ASN C C 1
ATOM 5076 O O . ASN C 1 81 ? 27.661 11.962 29.657 1.00 388.58 81 ASN C O 1
ATOM 5081 N N . ASN C 1 82 ? 26.954 11.138 27.688 1.00 356.53 82 ASN C N 1
ATOM 5082 C CA . ASN C 1 82 ? 27.555 9.827 27.868 1.00 351.27 82 ASN C CA 1
ATOM 5083 C C . ASN C 1 82 ? 27.680 9.084 26.561 1.00 341.23 82 ASN C C 1
ATOM 5084 O O . ASN C 1 82 ? 28.290 8.027 26.513 1.00 336.31 82 ASN C O 1
ATOM 5089 N N . LEU C 1 83 ? 27.073 9.631 25.510 1.00 310.60 83 LEU C N 1
ATOM 5090 C CA . LEU C 1 83 ? 27.167 9.061 24.171 1.00 301.92 83 LEU C CA 1
ATOM 5091 C C . LEU C 1 83 ? 27.848 10.017 23.202 1.00 300.59 83 LEU C C 1
ATOM 5092 O O . LEU C 1 83 ? 27.202 10.920 22.670 1.00 302.47 83 LEU C O 1
ATOM 5097 N N . SER C 1 84 ? 29.148 9.830 22.980 1.00 319.96 84 SER C N 1
ATOM 5098 C CA . SER C 1 84 ? 29.901 10.702 22.076 1.00 318.91 84 SER C CA 1
ATOM 5099 C C . SER C 1 84 ? 29.934 10.101 20.656 1.00 310.94 84 SER C C 1
ATOM 5100 O O . SER C 1 84 ? 29.535 8.947 20.435 1.00 306.21 84 SER C O 1
ATOM 5103 N N . CYS C 1 85 ? 30.407 10.884 19.692 1.00 323.97 85 CYS C N 1
ATOM 5104 C CA . CYS C 1 85 ? 30.501 10.419 18.311 1.00 317.42 85 CYS C CA 1
ATOM 5105 C C . CYS C 1 85 ? 31.676 11.095 17.619 1.00 316.91 85 CYS C C 1
ATOM 5106 O O . CYS C 1 85 ? 31.981 12.256 17.896 1.00 322.18 85 CYS C O 1
ATOM 5109 N N . MET C 1 86 ? 32.335 10.370 16.720 1.00 296.69 86 MET C N 1
ATOM 5110 C CA . MET C 1 86 ? 33.560 10.862 16.112 1.00 295.93 86 MET C CA 1
ATOM 5111 C C . MET C 1 86 ? 33.807 10.363 14.698 1.00 290.45 86 MET C C 1
ATOM 5112 O O . MET C 1 86 ? 34.149 9.213 14.488 1.00 285.75 86 MET C O 1
ATOM 5117 N N . GLU C 1 87 ? 33.676 11.245 13.725 1.00 298.74 87 GLU C N 1
ATOM 5118 C CA . GLU C 1 87 ? 33.895 10.844 12.351 1.00 294.48 87 GLU C CA 1
ATOM 5119 C C . GLU C 1 87 ? 35.331 11.117 11.951 1.00 293.86 87 GLU C C 1
ATOM 5120 O O . GLU C 1 87 ? 35.899 12.148 12.298 1.00 297.92 87 GLU C O 1
ATOM 5126 N N . ILE C 1 88 ? 35.919 10.199 11.206 1.00 312.14 88 ILE C N 1
ATOM 5127 C CA . ILE C 1 88 ? 37.314 10.331 10.867 1.00 311.23 88 ILE C CA 1
ATOM 5128 C C . ILE C 1 88 ? 37.594 9.542 9.611 1.00 307.09 88 ILE C C 1
ATOM 5129 O O . ILE C 1 88 ? 37.363 8.340 9.571 1.00 303.53 88 ILE C O 1
ATOM 5134 N N . ASP C 1 89 ? 38.061 10.215 8.569 1.00 389.01 89 ASP C N 1
ATOM 5135 C CA . ASP C 1 89 ? 38.470 9.491 7.386 1.00 385.84 89 ASP C CA 1
ATOM 5136 C C . ASP C 1 89 ? 39.872 8.999 7.649 1.00 383.66 89 ASP C C 1
ATOM 5137 O O . ASP C 1 89 ? 40.839 9.666 7.298 1.00 385.00 89 ASP C O 1
ATOM 5142 N N . PRO C 1 90 ? 39.976 7.812 8.262 1.00 498.99 90 PRO C N 1
ATOM 5143 C CA . PRO C 1 90 ? 41.185 7.282 8.903 1.00 497.05 90 PRO C CA 1
ATOM 5144 C C . PRO C 1 90 ? 42.373 7.476 7.994 1.00 496.42 90 PRO C C 1
ATOM 5145 O O . PRO C 1 90 ? 43.434 7.923 8.424 1.00 497.04 90 PRO C O 1
ATOM 5149 N N . SER C 1 91 ? 42.176 7.107 6.738 1.00 302.61 91 SER C N 1
ATOM 5150 C CA . SER C 1 91 ? 43.031 7.556 5.664 1.00 303.42 91 SER C CA 1
ATOM 5151 C C . SER C 1 91 ? 43.780 8.807 6.099 1.00 306.29 91 SER C C 1
ATOM 5152 O O . SER C 1 91 ? 44.911 8.738 6.581 1.00 305.31 91 SER C O 1
ATOM 5155 N N . ALA C 1 92 ? 43.119 9.944 5.930 1.00 395.48 92 ALA C N 1
ATOM 5156 C CA . ALA C 1 92 ? 43.633 11.240 6.355 1.00 399.37 92 ALA C CA 1
ATOM 5157 C C . ALA C 1 92 ? 44.962 11.221 7.112 1.00 398.53 92 ALA C C 1
ATOM 5158 O O . ALA C 1 92 ? 46.038 11.236 6.515 1.00 397.82 92 ALA C O 1
ATOM 5160 N N . ALA C 1 93 ? 44.868 11.169 8.435 1.00 491.21 93 ALA C N 1
ATOM 5161 C CA . ALA C 1 93 ? 45.976 11.534 9.325 1.00 492.17 93 ALA C CA 1
ATOM 5162 C C . ALA C 1 93 ? 47.266 10.706 9.319 1.00 488.20 93 ALA C C 1
ATOM 5163 O O . ALA C 1 93 ? 48.233 11.110 9.938 1.00 489.20 93 ALA C O 1
ATOM 5165 N N . LEU C 1 94 ? 47.296 9.563 8.647 1.00 342.30 94 LEU C N 1
ATOM 5166 C CA . LEU C 1 94 ? 48.462 8.667 8.749 1.00 338.60 94 LEU C CA 1
ATOM 5167 C C . LEU C 1 94 ? 49.783 9.399 8.435 1.00 339.70 94 LEU C C 1
ATOM 5168 O O . LEU C 1 94 ? 50.126 10.419 9.058 1.00 342.93 94 LEU C O 1
ATOM 5173 N N . GLY C 1 131 ? 55.347 -1.870 1.854 1.00 312.14 131 GLY C N 1
ATOM 5174 C CA . GLY C 1 131 ? 54.781 -3.150 2.240 1.00 311.26 131 GLY C CA 1
ATOM 5175 C C . GLY C 1 131 ? 53.497 -3.500 1.494 1.00 313.78 131 GLY C C 1
ATOM 5176 O O . GLY C 1 131 ? 52.470 -2.838 1.667 1.00 314.31 131 GLY C O 1
ATOM 5177 N N . SER C 1 132 ? 53.543 -4.561 0.692 1.00 310.04 132 SER C N 1
ATOM 5178 C CA . SER C 1 132 ? 52.428 -4.914 -0.180 1.00 313.09 132 SER C CA 1
ATOM 5179 C C . SER C 1 132 ? 51.597 -6.045 0.386 1.00 312.56 132 SER C C 1
ATOM 5180 O O . SER C 1 132 ? 50.605 -6.447 -0.204 1.00 314.94 132 SER C O 1
ATOM 5183 N N . ILE C 1 133 ? 52.022 -6.577 1.518 1.00 367.58 133 ILE C N 1
ATOM 5184 C CA . ILE C 1 133 ? 51.385 -7.755 2.086 1.00 367.46 133 ILE C CA 1
ATOM 5185 C C . ILE C 1 133 ? 49.968 -7.488 2.582 1.00 367.26 133 ILE C C 1
ATOM 5186 O O . ILE C 1 133 ? 49.593 -6.340 2.800 1.00 366.52 133 ILE C O 1
ATOM 5191 N N . PRO C 1 134 ? 49.170 -8.559 2.728 1.00 300.83 134 PRO C N 1
ATOM 5192 C CA . PRO C 1 134 ? 47.793 -8.567 3.242 1.00 300.82 134 PRO C CA 1
ATOM 5193 C C . PRO C 1 134 ? 47.705 -8.194 4.705 1.00 298.11 134 PRO C C 1
ATOM 5194 O O . PRO C 1 134 ? 48.722 -8.188 5.399 1.00 296.28 134 PRO C O 1
ATOM 5198 N N . GLY C 1 135 ? 46.487 -7.915 5.163 1.00 329.35 135 GLY C N 1
ATOM 5199 C CA . GLY C 1 135 ? 46.233 -7.549 6.549 1.00 327.70 135 GLY C CA 1
ATOM 5200 C C . GLY C 1 135 ? 46.866 -6.216 6.898 1.00 326.43 135 GLY C C 1
ATOM 5201 O O . GLY C 1 135 ? 46.229 -5.327 7.459 1.00 326.46 135 GLY C O 1
ATOM 5202 N N . ILE C 1 136 ? 48.138 -6.113 6.552 1.00 270.69 136 ILE C N 1
ATOM 5203 C CA . ILE C 1 136 ? 48.925 -4.923 6.696 1.00 269.86 136 ILE C CA 1
ATOM 5204 C C . ILE C 1 136 ? 48.042 -3.724 6.856 1.00 270.74 136 ILE C C 1
ATOM 5205 O O . ILE C 1 136 ? 47.427 -3.540 7.899 1.00 270.63 136 ILE C O 1
ATOM 5210 N N . ASP C 1 137 ? 48.000 -2.895 5.830 1.00 441.27 137 ASP C N 1
ATOM 5211 C CA . ASP C 1 137 ? 47.241 -1.664 5.862 1.00 442.57 137 ASP C CA 1
ATOM 5212 C C . ASP C 1 137 ? 46.112 -1.741 6.888 1.00 442.60 137 ASP C C 1
ATOM 5213 O O . ASP C 1 137 ? 46.062 -0.957 7.839 1.00 442.84 137 ASP C O 1
ATOM 5218 N N . GLU C 1 138 ? 45.227 -2.716 6.696 1.00 364.18 138 GLU C N 1
ATOM 5219 C CA . GLU C 1 138 ? 44.054 -2.892 7.534 1.00 364.50 138 GLU C CA 1
ATOM 5220 C C . GLU C 1 138 ? 44.366 -2.619 8.991 1.00 363.99 138 GLU C C 1
ATOM 5221 O O . GLU C 1 138 ? 43.747 -1.757 9.615 1.00 365.16 138 GLU C O 1
ATOM 5227 N N . ALA C 1 139 ? 45.317 -3.367 9.535 1.00 324.48 139 ALA C N 1
ATOM 5228 C CA . ALA C 1 139 ? 45.693 -3.197 10.933 1.00 324.34 139 ALA C CA 1
ATOM 5229 C C . ALA C 1 139 ? 46.047 -1.757 11.211 1.00 325.28 139 ALA C C 1
ATOM 5230 O O . ALA C 1 139 ? 45.259 -0.997 11.743 1.00 327.08 139 ALA C O 1
ATOM 5232 N N . LEU C 1 140 ? 47.263 -1.397 10.855 1.00 327.39 140 LEU C N 1
ATOM 5233 C CA . LEU C 1 140 ? 47.708 -0.043 11.036 1.00 328.63 140 LEU C CA 1
ATOM 5234 C C . LEU C 1 140 ? 46.529 0.887 10.998 1.00 331.07 140 LEU C C 1
ATOM 5235 O O . LEU C 1 140 ? 46.261 1.586 11.970 1.00 333.00 140 LEU C O 1
ATOM 5240 N N . SER C 1 141 ? 45.841 0.896 9.862 1.00 354.56 141 SER C N 1
ATOM 5241 C CA . SER C 1 141 ? 44.626 1.674 9.707 1.00 356.76 141 SER C CA 1
ATOM 5242 C C . SER C 1 141 ? 44.003 1.786 11.077 1.00 358.05 141 SER C C 1
ATOM 5243 O O . SER C 1 141 ? 44.035 2.841 11.710 1.00 360.38 141 SER C O 1
ATOM 5246 N N . PHE C 1 142 ? 43.448 0.670 11.528 1.00 262.47 142 PHE C N 1
ATOM 5247 C CA . PHE C 1 142 ? 43.077 0.495 12.924 1.00 263.68 142 PHE C CA 1
ATOM 5248 C C . PHE C 1 142 ? 44.174 1.086 13.801 1.00 264.51 142 PHE C C 1
ATOM 5249 O O . PHE C 1 142 ? 44.101 2.242 14.177 1.00 267.15 142 PHE C O 1
ATOM 5257 N N . MET C 1 143 ? 45.199 0.295 14.104 1.00 295.09 143 MET C N 1
ATOM 5258 C CA . MET C 1 143 ? 46.274 0.734 14.993 1.00 295.76 143 MET C CA 1
ATOM 5259 C C . MET C 1 143 ? 46.273 2.236 15.291 1.00 298.98 143 MET C C 1
ATOM 5260 O O . MET C 1 143 ? 45.922 2.645 16.396 1.00 302.02 143 MET C O 1
ATOM 5265 N N . GLU C 1 144 ? 46.675 3.047 14.316 1.00 408.04 144 GLU C N 1
ATOM 5266 C CA . GLU C 1 144 ? 46.701 4.491 14.503 1.00 411.59 144 GLU C CA 1
ATOM 5267 C C . GLU C 1 144 ? 45.450 4.938 15.220 1.00 415.11 144 GLU C C 1
ATOM 5268 O O . GLU C 1 144 ? 45.485 5.778 16.119 1.00 418.91 144 GLU C O 1
ATOM 5274 N N . VAL C 1 145 ? 44.334 4.361 14.809 1.00 221.65 145 VAL C N 1
ATOM 5275 C CA . VAL C 1 145 ? 43.074 4.671 15.443 1.00 224.74 145 VAL C CA 1
ATOM 5276 C C . VAL C 1 145 ? 43.270 4.595 16.957 1.00 227.26 145 VAL C C 1
ATOM 5277 O O . VAL C 1 145 ? 43.130 5.600 17.663 1.00 231.69 145 VAL C O 1
ATOM 5281 N N . MET C 1 146 ? 43.631 3.401 17.431 1.00 356.09 146 MET C N 1
ATOM 5282 C CA . MET C 1 146 ? 43.883 3.162 18.848 1.00 358.45 146 MET C CA 1
ATOM 5283 C C . MET C 1 146 ? 44.385 4.454 19.440 1.00 362.63 146 MET C C 1
ATOM 5284 O O . MET C 1 146 ? 43.652 5.215 20.068 1.00 367.33 146 MET C O 1
ATOM 5289 N N . LYS C 1 147 ? 45.655 4.699 19.190 1.00 362.48 147 LYS C N 1
ATOM 5290 C CA . LYS C 1 147 ? 46.311 5.900 19.641 1.00 366.30 147 LYS C CA 1
ATOM 5291 C C . LYS C 1 147 ? 45.443 7.133 19.427 1.00 370.65 147 LYS C C 1
ATOM 5292 O O . LYS C 1 147 ? 45.140 7.846 20.380 1.00 376.11 147 LYS C O 1
ATOM 5298 N N . HIS C 1 148 ? 45.007 7.371 18.196 1.00 358.23 148 HIS C N 1
ATOM 5299 C CA . HIS C 1 148 ? 44.239 8.582 17.927 1.00 362.48 148 HIS C CA 1
ATOM 5300 C C . HIS C 1 148 ? 43.034 8.684 18.831 1.00 366.53 148 HIS C C 1
ATOM 5301 O O . HIS C 1 148 ? 42.542 9.773 19.110 1.00 371.83 148 HIS C O 1
ATOM 5308 N N . ILE C 1 149 ? 42.556 7.534 19.275 1.00 348.49 149 ILE C N 1
ATOM 5309 C CA . ILE C 1 149 ? 41.433 7.496 20.186 1.00 352.30 149 ILE C CA 1
ATOM 5310 C C . ILE C 1 149 ? 41.877 7.810 21.611 1.00 357.42 149 ILE C C 1
ATOM 5311 O O . ILE C 1 149 ? 41.262 8.622 22.298 1.00 363.47 149 ILE C O 1
ATOM 5316 N N . LYS C 1 150 ? 42.959 7.180 22.051 1.00 351.11 150 LYS C N 1
ATOM 5317 C CA . LYS C 1 150 ? 43.401 7.338 23.428 1.00 355.97 150 LYS C CA 1
ATOM 5318 C C . LYS C 1 150 ? 43.841 8.761 23.698 1.00 361.61 150 LYS C C 1
ATOM 5319 O O . LYS C 1 150 ? 43.665 9.280 24.797 1.00 368.21 150 LYS C O 1
ATOM 5325 N N . ARG C 1 151 ? 44.443 9.378 22.694 1.00 367.14 151 ARG C N 1
ATOM 5326 C CA . ARG C 1 151 ? 44.667 10.797 22.760 1.00 372.82 151 ARG C CA 1
ATOM 5327 C C . ARG C 1 151 ? 43.371 11.358 23.275 1.00 378.80 151 ARG C C 1
ATOM 5328 O O . ARG C 1 151 ? 43.320 12.000 24.322 1.00 385.90 151 ARG C O 1
ATOM 5336 N N . GLN C 1 152 ? 42.310 11.057 22.541 1.00 293.46 152 GLN C N 1
ATOM 5337 C CA . GLN C 1 152 ? 41.035 11.738 22.721 1.00 298.61 152 GLN C CA 1
ATOM 5338 C C . GLN C 1 152 ? 40.332 11.498 24.066 1.00 303.82 152 GLN C C 1
ATOM 5339 O O . GLN C 1 152 ? 39.401 12.219 24.422 1.00 309.70 152 GLN C O 1
ATOM 5345 N N . GLU C 1 153 ? 40.782 10.499 24.813 1.00 396.67 153 GLU C N 1
ATOM 5346 C CA . GLU C 1 153 ? 40.234 10.245 26.141 1.00 402.20 153 GLU C CA 1
ATOM 5347 C C . GLU C 1 153 ? 41.108 10.906 27.187 1.00 408.79 153 GLU C C 1
ATOM 5348 O O . GLU C 1 153 ? 40.621 11.523 28.129 1.00 416.92 153 GLU C O 1
ATOM 5354 N N . GLN C 1 154 ? 42.411 10.753 27.004 1.00 372.02 154 GLN C N 1
ATOM 5355 C CA . GLN C 1 154 ? 43.403 11.322 27.892 1.00 377.42 154 GLN C CA 1
ATOM 5356 C C . GLN C 1 154 ? 43.382 12.833 27.778 1.00 384.01 154 GLN C C 1
ATOM 5357 O O . GLN C 1 154 ? 43.066 13.529 28.736 1.00 392.81 154 GLN C O 1
ATOM 5363 N N . GLY C 1 155 ? 43.713 13.336 26.592 1.00 485.60 155 GLY C N 1
ATOM 5364 C CA . GLY C 1 155 ? 43.719 14.765 26.340 1.00 491.62 155 GLY C CA 1
ATOM 5365 C C . GLY C 1 155 ? 42.343 15.330 26.604 1.00 497.74 155 GLY C C 1
ATOM 5366 O O . GLY C 1 155 ? 42.170 16.521 26.841 1.00 505.62 155 GLY C O 1
ATOM 5367 N N . GLU C 1 156 ? 41.352 14.455 26.550 1.00 514.85 156 GLU C N 1
ATOM 5368 C CA . GLU C 1 156 ? 40.012 14.814 26.950 1.00 520.45 156 GLU C CA 1
ATOM 5369 C C . GLU C 1 156 ? 39.987 14.947 28.457 1.00 529.01 156 GLU C C 1
ATOM 5370 O O . GLU C 1 156 ? 39.582 15.970 29.002 1.00 538.11 156 GLU C O 1
ATOM 5376 N N . GLY C 1 157 ? 40.444 13.896 29.125 1.00 754.88 157 GLY C N 1
ATOM 5377 C CA . GLY C 1 157 ? 40.264 13.764 30.554 1.00 762.47 157 GLY C CA 1
ATOM 5378 C C . GLY C 1 157 ? 39.254 12.661 30.784 1.00 759.69 157 GLY C C 1
ATOM 5379 O O . GLY C 1 157 ? 39.615 11.540 31.152 1.00 755.84 157 GLY C O 1
ATOM 5380 N N . GLU C 1 158 ? 37.983 12.974 30.542 1.00 441.70 158 GLU C N 1
ATOM 5381 C CA . GLU C 1 158 ? 36.929 11.975 30.665 1.00 439.01 158 GLU C CA 1
ATOM 5382 C C . GLU C 1 158 ? 37.222 10.802 29.746 1.00 427.92 158 GLU C C 1
ATOM 5383 O O . GLU C 1 158 ? 37.699 10.979 28.625 1.00 421.99 158 GLU C O 1
ATOM 5389 N N . THR C 1 159 ? 36.948 9.602 30.237 1.00 382.70 159 THR C N 1
ATOM 5390 C CA . THR C 1 159 ? 37.287 8.399 29.498 1.00 373.19 159 THR C CA 1
ATOM 5391 C C . THR C 1 159 ? 36.033 7.651 29.019 1.00 369.46 159 THR C C 1
ATOM 5392 O O . THR C 1 159 ? 34.944 7.833 29.581 1.00 374.66 159 THR C O 1
ATOM 5396 N N . PHE C 1 160 ? 36.203 6.833 27.969 1.00 381.28 160 PHE C N 1
ATOM 5397 C CA . PHE C 1 160 ? 35.125 6.053 27.351 1.00 376.95 160 PHE C CA 1
ATOM 5398 C C . PHE C 1 160 ? 35.079 4.632 27.871 1.00 374.92 160 PHE C C 1
ATOM 5399 O O . PHE C 1 160 ? 36.106 4.059 28.203 1.00 373.40 160 PHE C O 1
ATOM 5407 N N . ASP C 1 161 ? 33.881 4.064 27.912 1.00 535.86 161 ASP C N 1
ATOM 5408 C CA . ASP C 1 161 ? 33.650 2.757 28.508 1.00 535.35 161 ASP C CA 1
ATOM 5409 C C . ASP C 1 161 ? 33.427 1.687 27.443 1.00 527.70 161 ASP C C 1
ATOM 5410 O O . ASP C 1 161 ? 34.200 0.738 27.337 1.00 523.95 161 ASP C O 1
ATOM 5415 N N . THR C 1 162 ? 32.375 1.843 26.648 1.00 259.52 162 THR C N 1
ATOM 5416 C CA . THR C 1 162 ? 32.127 0.910 25.559 1.00 252.84 162 THR C CA 1
ATOM 5417 C C . THR C 1 162 ? 32.190 1.638 24.221 1.00 248.85 162 THR C C 1
ATOM 5418 O O . THR C 1 162 ? 31.589 2.712 24.108 1.00 251.63 162 THR C O 1
ATOM 5422 N N . VAL C 1 163 ? 32.894 1.055 23.231 1.00 236.70 163 VAL C N 1
ATOM 5423 C CA . VAL C 1 163 ? 33.096 1.651 21.888 1.00 232.94 163 VAL C CA 1
ATOM 5424 C C . VAL C 1 163 ? 32.365 0.944 20.737 1.00 228.42 163 VAL C C 1
ATOM 5425 O O . VAL C 1 163 ? 32.478 -0.251 20.606 1.00 225.72 163 VAL C O 1
ATOM 5429 N N . ILE C 1 164 ? 31.657 1.687 19.881 1.00 237.20 164 ILE C N 1
ATOM 5430 C CA . ILE C 1 164 ? 30.777 1.109 18.850 1.00 233.84 164 ILE C CA 1
ATOM 5431 C C . ILE C 1 164 ? 31.160 1.457 17.431 1.00 230.37 164 ILE C C 1
ATOM 5432 O O . ILE C 1 164 ? 31.132 2.625 17.078 1.00 231.83 164 ILE C O 1
ATOM 5437 N N . PHE C 1 165 ? 31.443 0.440 16.609 1.00 227.91 165 PHE C N 1
ATOM 5438 C CA . PHE C 1 165 ? 31.938 0.608 15.218 1.00 224.86 165 PHE C CA 1
ATOM 5439 C C . PHE C 1 165 ? 30.909 0.495 14.081 1.00 223.38 165 PHE C C 1
ATOM 5440 O O . PHE C 1 165 ? 29.826 -0.064 14.247 1.00 223.63 165 PHE C O 1
ATOM 5448 N N . ASP C 1 166 ? 31.289 1.023 12.923 1.00 243.21 166 ASP C N 1
ATOM 5449 C CA . ASP C 1 166 ? 30.393 1.227 11.816 1.00 242.58 166 ASP C CA 1
ATOM 5450 C C . ASP C 1 166 ? 31.295 0.830 10.667 1.00 240.20 166 ASP C C 1
ATOM 5451 O O . ASP C 1 166 ? 31.788 1.695 9.965 1.00 240.55 166 ASP C O 1
ATOM 5456 N N . THR C 1 167 ? 31.554 -0.475 10.508 1.00 307.00 167 THR C N 1
ATOM 5457 C CA . THR C 1 167 ? 32.504 -0.973 9.496 1.00 305.23 167 THR C CA 1
ATOM 5458 C C . THR C 1 167 ? 32.252 -0.326 8.167 1.00 305.46 167 THR C C 1
ATOM 5459 O O . THR C 1 167 ? 31.129 -0.344 7.674 1.00 305.87 167 THR C O 1
ATOM 5463 N N . ALA C 1 168 ? 33.295 0.219 7.565 1.00 294.66 168 ALA C N 1
ATOM 5464 C CA . ALA C 1 168 ? 33.123 0.913 6.302 1.00 295.51 168 ALA C CA 1
ATOM 5465 C C . ALA C 1 168 ? 32.092 0.219 5.401 1.00 295.38 168 ALA C C 1
ATOM 5466 O O . ALA C 1 168 ? 31.959 -1.007 5.420 1.00 294.39 168 ALA C O 1
ATOM 5468 N N . PRO C 1 169 ? 31.351 1.008 4.610 1.00 573.55 169 PRO C N 1
ATOM 5469 C CA . PRO C 1 169 ? 30.428 0.361 3.682 1.00 573.68 169 PRO C CA 1
ATOM 5470 C C . PRO C 1 169 ? 31.232 -0.640 2.864 1.00 573.27 169 PRO C C 1
ATOM 5471 O O . PRO C 1 169 ? 30.689 -1.614 2.348 1.00 573.39 169 PRO C O 1
ATOM 5475 N N . THR C 1 170 ? 32.538 -0.394 2.780 1.00 257.02 170 THR C N 1
ATOM 5476 C CA . THR C 1 170 ? 33.473 -1.274 2.081 1.00 256.94 170 THR C CA 1
ATOM 5477 C C . THR C 1 170 ? 33.756 -2.520 2.900 1.00 255.42 170 THR C C 1
ATOM 5478 O O . THR C 1 170 ? 34.750 -3.235 2.651 1.00 255.19 170 THR C O 1
ATOM 5482 N N . GLY C 1 171 ? 32.877 -2.771 3.873 1.00 712.38 171 GLY C N 1
ATOM 5483 C CA . GLY C 1 171 ? 33.041 -3.868 4.806 1.00 711.39 171 GLY C CA 1
ATOM 5484 C C . GLY C 1 171 ? 33.972 -3.525 5.959 1.00 710.37 171 GLY C C 1
ATOM 5485 O O . GLY C 1 171 ? 33.803 -2.508 6.630 1.00 710.59 171 GLY C O 1
ATOM 5486 N N . HIS C 1 172 ? 34.983 -4.370 6.149 1.00 384.00 172 HIS C N 1
ATOM 5487 C CA . HIS C 1 172 ? 35.833 -4.381 7.332 1.00 383.08 172 HIS C CA 1
ATOM 5488 C C . HIS C 1 172 ? 37.267 -4.499 6.875 1.00 382.36 172 HIS C C 1
ATOM 5489 O O . HIS C 1 172 ? 37.560 -5.268 5.955 1.00 382.69 172 HIS C O 1
ATOM 5496 N N . THR C 1 173 ? 38.175 -3.787 7.529 1.00 347.29 173 THR C N 1
ATOM 5497 C CA . THR C 1 173 ? 39.585 -4.042 7.284 1.00 346.38 173 THR C CA 1
ATOM 5498 C C . THR C 1 173 ? 39.928 -5.342 7.993 1.00 345.70 173 THR C C 1
ATOM 5499 O O . THR C 1 173 ? 41.073 -5.791 7.980 1.00 344.88 173 THR C O 1
ATOM 5503 N N . LEU C 1 174 ? 38.909 -5.946 8.599 1.00 209.21 174 LEU C N 1
ATOM 5504 C CA . LEU C 1 174 ? 39.088 -7.107 9.459 1.00 209.18 174 LEU C CA 1
ATOM 5505 C C . LEU C 1 174 ? 40.275 -7.997 9.096 1.00 208.63 174 LEU C C 1
ATOM 5506 O O . LEU C 1 174 ? 41.129 -8.239 9.917 1.00 207.92 174 LEU C O 1
ATOM 5511 N N . ARG C 1 175 ? 40.321 -8.470 7.863 1.00 314.64 175 ARG C N 1
ATOM 5512 C CA . ARG C 1 175 ? 41.450 -9.245 7.354 1.00 314.67 175 ARG C CA 1
ATOM 5513 C C . ARG C 1 175 ? 42.464 -9.704 8.381 1.00 313.58 175 ARG C C 1
ATOM 5514 O O . ARG C 1 175 ? 42.659 -10.896 8.607 1.00 314.43 175 ARG C O 1
ATOM 5522 N N . PHE C 1 176 ? 43.101 -8.728 9.023 1.00 291.14 176 PHE C N 1
ATOM 5523 C CA . PHE C 1 176 ? 44.402 -8.843 9.688 1.00 289.89 176 PHE C CA 1
ATOM 5524 C C . PHE C 1 176 ? 44.643 -9.843 10.830 1.00 290.14 176 PHE C C 1
ATOM 5525 O O . PHE C 1 176 ? 45.710 -10.454 10.881 1.00 289.20 176 PHE C O 1
ATOM 5533 N N . LEU C 1 177 ? 43.696 -10.018 11.740 1.00 260.63 177 LEU C N 1
ATOM 5534 C CA . LEU C 1 177 ? 43.925 -10.934 12.856 1.00 261.51 177 LEU C CA 1
ATOM 5535 C C . LEU C 1 177 ? 44.161 -12.349 12.329 1.00 262.70 177 LEU C C 1
ATOM 5536 O O . LEU C 1 177 ? 44.993 -13.097 12.840 1.00 262.93 177 LEU C O 1
ATOM 5541 N N . GLN C 1 178 ? 43.402 -12.688 11.297 1.00 601.30 178 GLN C N 1
ATOM 5542 C CA . GLN C 1 178 ? 43.410 -13.985 10.641 1.00 603.31 178 GLN C CA 1
ATOM 5543 C C . GLN C 1 178 ? 44.804 -14.060 10.072 1.00 602.33 178 GLN C C 1
ATOM 5544 O O . GLN C 1 178 ? 45.446 -15.110 10.045 1.00 603.54 178 GLN C O 1
ATOM 5550 N N . LEU C 1 179 ? 45.254 -12.899 9.618 1.00 484.75 179 LEU C N 1
ATOM 5551 C CA . LEU C 1 179 ? 46.574 -12.716 9.028 1.00 483.63 179 LEU C CA 1
ATOM 5552 C C . LEU C 1 179 ? 47.827 -12.984 9.894 1.00 482.18 179 LEU C C 1
ATOM 5553 O O . LEU C 1 179 ? 48.805 -13.509 9.361 1.00 482.32 179 LEU C O 1
ATOM 5558 N N . PRO C 1 180 ? 47.853 -12.643 11.189 1.00 272.11 180 PRO C N 1
ATOM 5559 C CA . PRO C 1 180 ? 49.111 -12.926 11.918 1.00 270.90 180 PRO C CA 1
ATOM 5560 C C . PRO C 1 180 ? 49.591 -14.388 12.032 1.00 272.39 180 PRO C C 1
ATOM 5561 O O . PRO C 1 180 ? 50.783 -14.632 11.842 1.00 271.45 180 PRO C O 1
ATOM 5565 N N . ASN C 1 181 ? 48.701 -15.329 12.326 1.00 434.00 181 ASN C N 1
ATOM 5566 C CA . ASN C 1 181 ? 49.060 -16.735 12.449 1.00 436.20 181 ASN C CA 1
ATOM 5567 C C . ASN C 1 181 ? 49.842 -17.221 11.222 1.00 436.88 181 ASN C C 1
ATOM 5568 O O . ASN C 1 181 ? 50.819 -17.956 11.345 1.00 437.32 181 ASN C O 1
ATOM 5573 N N . THR C 1 182 ? 49.419 -16.800 10.035 1.00 324.64 182 THR C N 1
ATOM 5574 C CA . THR C 1 182 ? 50.137 -17.156 8.819 1.00 325.90 182 THR C CA 1
ATOM 5575 C C . THR C 1 182 ? 51.572 -16.649 8.878 1.00 323.16 182 THR C C 1
ATOM 5576 O O . THR C 1 182 ? 52.516 -17.411 8.675 1.00 324.10 182 THR C O 1
ATOM 5580 N N . LEU C 1 183 ? 51.732 -15.357 9.160 1.00 344.08 183 LEU C N 1
ATOM 5581 C CA . LEU C 1 183 ? 53.057 -14.750 9.255 1.00 341.40 183 LEU C CA 1
ATOM 5582 C C . LEU C 1 183 ? 53.919 -15.484 10.246 1.00 340.75 183 LEU C C 1
ATOM 5583 O O . LEU C 1 183 ? 55.142 -15.408 10.186 1.00 339.20 183 LEU C O 1
ATOM 5588 N N . SER C 1 184 ? 53.286 -16.184 11.176 1.00 331.25 184 SER C N 1
ATOM 5589 C CA . SER C 1 184 ? 54.054 -16.898 12.175 1.00 331.08 184 SER C CA 1
ATOM 5590 C C . SER C 1 184 ? 54.672 -18.162 11.596 1.00 333.44 184 SER C C 1
ATOM 5591 O O . SER C 1 184 ? 55.859 -18.420 11.785 1.00 332.36 184 SER C O 1
ATOM 5594 N N . LYS C 1 185 ? 53.866 -18.934 10.873 1.00 425.06 185 LYS C N 1
ATOM 5595 C CA . LYS C 1 185 ? 54.318 -20.206 10.320 1.00 428.49 185 LYS C CA 1
ATOM 5596 C C . LYS C 1 185 ? 55.515 -19.976 9.426 1.00 427.52 185 LYS C C 1
ATOM 5597 O O . LYS C 1 185 ? 56.421 -20.805 9.350 1.00 428.91 185 LYS C O 1
ATOM 5603 N N . LEU C 1 186 ? 55.510 -18.843 8.741 1.00 355.25 186 LEU C N 1
ATOM 5604 C CA . LEU C 1 186 ? 56.497 -18.619 7.701 1.00 355.20 186 LEU C CA 1
ATOM 5605 C C . LEU C 1 186 ? 57.715 -17.873 8.221 1.00 350.99 186 LEU C C 1
ATOM 5606 O O . LEU C 1 186 ? 58.766 -17.866 7.593 1.00 350.80 186 LEU C O 1
ATOM 5611 N N . LEU C 1 187 ? 57.569 -17.255 9.384 1.00 350.80 187 LEU C N 1
ATOM 5612 C CA . LEU C 1 187 ? 58.715 -16.728 10.095 1.00 347.30 187 LEU C CA 1
ATOM 5613 C C . LEU C 1 187 ? 59.610 -17.898 10.442 1.00 348.26 187 LEU C C 1
ATOM 5614 O O . LEU C 1 187 ? 60.833 -17.787 10.417 1.00 346.39 187 LEU C O 1
ATOM 5619 N N . GLU C 1 188 ? 58.983 -19.026 10.767 1.00 404.71 188 GLU C N 1
ATOM 5620 C CA . GLU C 1 188 ? 59.708 -20.242 11.099 1.00 406.53 188 GLU C CA 1
ATOM 5621 C C . GLU C 1 188 ? 60.245 -20.898 9.830 1.00 409.41 188 GLU C C 1
ATOM 5622 O O . GLU C 1 188 ? 61.422 -21.250 9.764 1.00 408.96 188 GLU C O 1
ATOM 5628 N N . LYS C 1 189 ? 59.382 -21.049 8.826 1.00 385.96 189 LYS C N 1
ATOM 5629 C CA . LYS C 1 189 ? 59.802 -21.549 7.526 1.00 389.48 189 LYS C CA 1
ATOM 5630 C C . LYS C 1 189 ? 61.111 -20.867 7.141 1.00 386.52 189 LYS C C 1
ATOM 5631 O O . LYS C 1 189 ? 62.082 -21.512 6.742 1.00 388.22 189 LYS C O 1
ATOM 5637 N N . ASP C 1 211 ? 65.719 -6.288 13.647 1.00 441.77 211 ASP C N 1
ATOM 5638 C CA . ASP C 1 211 ? 64.537 -5.549 13.234 1.00 443.87 211 ASP C CA 1
ATOM 5639 C C . ASP C 1 211 ? 63.404 -6.476 12.747 1.00 445.29 211 ASP C C 1
ATOM 5640 O O . ASP C 1 211 ? 62.239 -6.278 13.074 1.00 446.94 211 ASP C O 1
ATOM 5645 N N . ILE C 1 212 ? 63.736 -7.497 11.969 1.00 335.18 212 ILE C N 1
ATOM 5646 C CA . ILE C 1 212 ? 62.696 -8.408 11.515 1.00 337.01 212 ILE C CA 1
ATOM 5647 C C . ILE C 1 212 ? 61.979 -9.051 12.706 1.00 337.64 212 ILE C C 1
ATOM 5648 O O . ILE C 1 212 ? 60.755 -9.095 12.738 1.00 339.36 212 ILE C O 1
ATOM 5653 N N . SER C 1 213 ? 62.744 -9.515 13.690 1.00 532.90 213 SER C N 1
ATOM 5654 C CA . SER C 1 213 ? 62.180 -10.048 14.933 1.00 533.91 213 SER C CA 1
ATOM 5655 C C . SER C 1 213 ? 61.347 -9.007 15.662 1.00 535.04 213 SER C C 1
ATOM 5656 O O . SER C 1 213 ? 60.275 -9.305 16.191 1.00 536.95 213 SER C O 1
ATOM 5659 N N . GLY C 1 214 ? 61.857 -7.785 15.702 1.00 608.56 214 GLY C N 1
ATOM 5660 C CA . GLY C 1 214 ? 61.154 -6.701 16.357 1.00 610.22 214 GLY C CA 1
ATOM 5661 C C . GLY C 1 214 ? 59.730 -6.562 15.857 1.00 612.08 214 GLY C C 1
ATOM 5662 O O . GLY C 1 214 ? 58.775 -6.757 16.604 1.00 613.95 214 GLY C O 1
ATOM 5663 N N . LYS C 1 215 ? 59.601 -6.225 14.580 1.00 359.29 215 LYS C N 1
ATOM 5664 C CA . LYS C 1 215 ? 58.301 -6.010 13.961 1.00 360.98 215 LYS C CA 1
ATOM 5665 C C . LYS C 1 215 ? 57.348 -7.175 14.218 1.00 362.09 215 LYS C C 1
ATOM 5666 O O . LYS C 1 215 ? 56.182 -6.970 14.565 1.00 363.81 215 LYS C O 1
ATOM 5672 N N . LEU C 1 216 ? 57.848 -8.394 14.055 1.00 402.72 216 LEU C N 1
ATOM 5673 C CA . LEU C 1 216 ? 57.013 -9.580 14.204 1.00 404.21 216 LEU C CA 1
ATOM 5674 C C . LEU C 1 216 ? 56.446 -9.690 15.614 1.00 405.51 216 LEU C C 1
ATOM 5675 O O . LEU C 1 216 ? 55.252 -9.886 15.792 1.00 407.35 216 LEU C O 1
ATOM 5680 N N . ASN C 1 217 ? 57.297 -9.540 16.615 1.00 634.87 217 ASN C N 1
ATOM 5681 C CA . ASN C 1 217 ? 56.837 -9.554 17.997 1.00 636.76 217 ASN C CA 1
ATOM 5682 C C . ASN C 1 217 ? 55.836 -8.445 18.320 1.00 638.56 217 ASN C C 1
ATOM 5683 O O . ASN C 1 217 ? 54.908 -8.644 19.110 1.00 640.97 217 ASN C O 1
ATOM 5688 N N . GLU C 1 218 ? 56.040 -7.278 17.716 1.00 311.69 218 GLU C N 1
ATOM 5689 C CA . GLU C 1 218 ? 55.162 -6.130 17.917 1.00 313.65 218 GLU C CA 1
ATOM 5690 C C . GLU C 1 218 ? 53.764 -6.473 17.396 1.00 314.85 218 GLU C C 1
ATOM 5691 O O . GLU C 1 218 ? 52.763 -6.340 18.108 1.00 317.23 218 GLU C O 1
ATOM 5697 N N . LEU C 1 219 ? 53.711 -6.941 16.153 1.00 336.58 219 LEU C N 1
ATOM 5698 C CA . LEU C 1 219 ? 52.463 -7.359 15.544 1.00 337.66 219 LEU C CA 1
ATOM 5699 C C . LEU C 1 219 ? 51.708 -8.356 16.429 1.00 339.39 219 LEU C C 1
ATOM 5700 O O . LEU C 1 219 ? 50.506 -8.216 16.653 1.00 341.20 219 LEU C O 1
ATOM 5705 N N . LYS C 1 220 ? 52.420 -9.363 16.927 1.00 333.95 220 LYS C N 1
ATOM 5706 C CA . LYS C 1 220 ? 51.828 -10.417 17.745 1.00 335.97 220 LYS C CA 1
ATOM 5707 C C . LYS C 1 220 ? 51.231 -9.796 18.980 1.00 338.22 220 LYS C C 1
ATOM 5708 O O . LYS C 1 220 ? 50.068 -10.026 19.320 1.00 340.45 220 LYS C O 1
ATOM 5714 N N . ALA C 1 221 ? 52.064 -9.005 19.642 1.00 335.92 221 ALA C N 1
ATOM 5715 C CA . ALA C 1 221 ? 51.678 -8.219 20.796 1.00 338.62 221 ALA C CA 1
ATOM 5716 C C . ALA C 1 221 ? 50.366 -7.493 20.547 1.00 340.26 221 ALA C C 1
ATOM 5717 O O . ALA C 1 221 ? 49.329 -7.783 21.171 1.00 342.97 221 ALA C O 1
ATOM 5719 N N . ASN C 1 222 ? 50.436 -6.523 19.644 1.00 555.57 222 ASN C N 1
ATOM 5720 C CA . ASN C 1 222 ? 49.264 -5.752 19.275 1.00 556.95 222 ASN C CA 1
ATOM 5721 C C . ASN C 1 222 ? 48.037 -6.638 19.086 1.00 557.82 222 ASN C C 1
ATOM 5722 O O . ASN C 1 222 ? 47.000 -6.389 19.682 1.00 560.44 222 ASN C O 1
ATOM 5727 N N . VAL C 1 223 ? 48.171 -7.681 18.269 1.00 245.42 223 VAL C N 1
ATOM 5728 C CA . VAL C 1 223 ? 47.053 -8.545 17.908 1.00 246.29 223 VAL C CA 1
ATOM 5729 C C . VAL C 1 223 ? 46.509 -9.255 19.129 1.00 249.01 223 VAL C C 1
ATOM 5730 O O . VAL C 1 223 ? 45.285 -9.333 19.328 1.00 250.98 223 VAL C O 1
ATOM 5734 N N . GLU C 1 224 ? 47.421 -9.752 19.959 1.00 414.56 224 GLU C N 1
ATOM 5735 C CA . GLU C 1 224 ? 47.043 -10.383 21.219 1.00 417.71 224 GLU C CA 1
ATOM 5736 C C . GLU C 1 224 ? 46.273 -9.422 22.121 1.00 420.72 224 GLU C C 1
ATOM 5737 O O . GLU C 1 224 ? 45.328 -9.819 22.798 1.00 423.78 224 GLU C O 1
ATOM 5743 N N . THR C 1 225 ? 46.719 -8.170 22.158 1.00 368.11 225 THR C N 1
ATOM 5744 C CA . THR C 1 225 ? 46.030 -7.203 22.977 1.00 371.58 225 THR C CA 1
ATOM 5745 C C . THR C 1 225 ? 44.726 -7.128 22.217 1.00 371.45 225 THR C C 1
ATOM 5746 O O . THR C 1 225 ? 43.642 -7.155 22.789 1.00 374.49 225 THR C O 1
ATOM 5750 N N . ILE C 1 226 ? 44.875 -7.028 20.898 1.00 266.82 226 ILE C N 1
ATOM 5751 C CA . ILE C 1 226 ? 43.757 -6.962 19.967 1.00 266.25 226 ILE C CA 1
ATOM 5752 C C . ILE C 1 226 ? 43.022 -8.293 19.835 1.00 266.63 226 ILE C C 1
ATOM 5753 O O . ILE C 1 226 ? 41.791 -8.338 19.825 1.00 268.15 226 ILE C O 1
ATOM 5758 N N . ARG C 1 227 ? 43.792 -9.377 19.724 1.00 376.34 227 ARG C N 1
ATOM 5759 C CA . ARG C 1 227 ? 43.217 -10.712 19.585 1.00 377.21 227 ARG C CA 1
ATOM 5760 C C . ARG C 1 227 ? 42.452 -11.149 20.824 1.00 380.90 227 ARG C C 1
ATOM 5761 O O . ARG C 1 227 ? 41.332 -11.651 20.728 1.00 382.42 227 ARG C O 1
ATOM 5769 N N . GLN C 1 228 ? 43.058 -10.950 21.989 1.00 412.88 228 GLN C N 1
ATOM 5770 C CA . GLN C 1 228 ? 42.405 -11.319 23.231 1.00 417.09 228 GLN C CA 1
ATOM 5771 C C . GLN C 1 228 ? 41.236 -10.369 23.270 1.00 418.57 228 GLN C C 1
ATOM 5772 O O . GLN C 1 228 ? 40.112 -10.719 23.629 1.00 421.22 228 GLN C O 1
ATOM 5778 N N . GLN C 1 229 ? 41.534 -9.100 23.012 1.00 301.12 229 GLN C N 1
ATOM 5779 C CA . GLN C 1 229 ? 40.539 -8.048 23.158 1.00 302.41 229 GLN C CA 1
ATOM 5780 C C . GLN C 1 229 ? 39.401 -8.304 22.198 1.00 300.98 229 GLN C C 1
ATOM 5781 O O . GLN C 1 229 ? 38.229 -8.136 22.536 1.00 303.20 229 GLN C O 1
ATOM 5787 N N . PHE C 1 230 ? 39.762 -8.717 20.994 1.00 246.37 230 PHE C N 1
ATOM 5788 C CA . PHE C 1 230 ? 38.783 -9.032 19.976 1.00 245.68 230 PHE C CA 1
ATOM 5789 C C . PHE C 1 230 ? 38.450 -10.518 19.950 1.00 246.59 230 PHE C C 1
ATOM 5790 O O . PHE C 1 230 ? 37.662 -10.949 19.108 1.00 247.41 230 PHE C O 1
ATOM 5798 N N . THR C 1 231 ? 39.042 -11.319 20.837 1.00 213.49 231 THR C N 1
ATOM 5799 C CA . THR C 1 231 ? 38.774 -12.751 20.719 1.00 214.54 231 THR C CA 1
ATOM 5800 C C . THR C 1 231 ? 37.910 -13.383 21.878 1.00 218.87 231 THR C C 1
ATOM 5801 O O . THR C 1 231 ? 37.255 -14.439 21.751 1.00 220.48 231 THR C O 1
ATOM 5805 N N . ASP C 1 232 ? 37.943 -12.713 23.019 1.00 278.33 232 ASP C N 1
ATOM 5806 C CA . ASP C 1 232 ? 37.101 -13.058 24.117 1.00 282.86 232 ASP C CA 1
ATOM 5807 C C . ASP C 1 232 ? 35.783 -12.484 23.726 1.00 283.04 232 ASP C C 1
ATOM 5808 O O . ASP C 1 232 ? 35.656 -11.305 23.466 1.00 281.80 232 ASP C O 1
ATOM 5813 N N . PRO C 1 233 ? 34.800 -13.326 23.627 1.00 296.18 233 PRO C N 1
ATOM 5814 C CA . PRO C 1 233 ? 33.409 -12.988 23.347 1.00 296.82 233 PRO C CA 1
ATOM 5815 C C . PRO C 1 233 ? 32.768 -12.057 24.354 1.00 300.16 233 PRO C C 1
ATOM 5816 O O . PRO C 1 233 ? 31.565 -11.843 24.244 1.00 301.17 233 PRO C O 1
ATOM 5820 N N . ASP C 1 234 ? 33.511 -11.529 25.317 1.00 308.82 234 ASP C N 1
ATOM 5821 C CA . ASP C 1 234 ? 32.871 -10.708 26.347 1.00 313.20 234 ASP C CA 1
ATOM 5822 C C . ASP C 1 234 ? 33.129 -9.199 26.314 1.00 312.74 234 ASP C C 1
ATOM 5823 O O . ASP C 1 234 ? 32.377 -8.439 26.909 1.00 316.28 234 ASP C O 1
ATOM 5828 N N . LEU C 1 235 ? 34.185 -8.762 25.641 1.00 324.51 235 LEU C N 1
ATOM 5829 C CA . LEU C 1 235 ? 34.469 -7.337 25.547 1.00 324.31 235 LEU C CA 1
ATOM 5830 C C . LEU C 1 235 ? 34.079 -6.859 24.177 1.00 320.12 235 LEU C C 1
ATOM 5831 O O . LEU C 1 235 ? 33.973 -5.647 23.929 1.00 320.18 235 LEU C O 1
ATOM 5836 N N . THR C 1 236 ? 33.876 -7.837 23.295 1.00 257.26 236 THR C N 1
ATOM 5837 C CA . THR C 1 236 ? 33.821 -7.606 21.864 1.00 252.99 236 THR C CA 1
ATOM 5838 C C . THR C 1 236 ? 32.972 -8.650 21.208 1.00 251.96 236 THR C C 1
ATOM 5839 O O . THR C 1 236 ? 33.089 -9.826 21.512 1.00 252.80 236 THR C O 1
ATOM 5843 N N . THR C 1 237 ? 32.131 -8.215 20.290 1.00 324.00 237 THR C N 1
ATOM 5844 C CA . THR C 1 237 ? 31.386 -9.135 19.478 1.00 322.82 237 THR C CA 1
ATOM 5845 C C . THR C 1 237 ? 30.806 -8.310 18.350 1.00 320.66 237 THR C C 1
ATOM 5846 O O . THR C 1 237 ? 31.069 -7.124 18.271 1.00 320.26 237 THR C O 1
ATOM 5850 N N . PHE C 1 238 ? 30.001 -8.914 17.490 1.00 216.22 238 PHE C N 1
ATOM 5851 C CA . PHE C 1 238 ? 29.818 -8.382 16.148 1.00 213.72 238 PHE C CA 1
ATOM 5852 C C . PHE C 1 238 ? 28.418 -8.535 15.605 1.00 213.96 238 PHE C C 1
ATOM 5853 O O . PHE C 1 238 ? 28.080 -9.596 15.085 1.00 213.86 238 PHE C O 1
ATOM 5861 N N . VAL C 1 239 ? 27.619 -7.474 15.705 1.00 206.77 239 VAL C N 1
ATOM 5862 C CA . VAL C 1 239 ? 26.257 -7.487 15.193 1.00 206.88 239 VAL C CA 1
ATOM 5863 C C . VAL C 1 239 ? 26.418 -7.162 13.723 1.00 204.42 239 VAL C C 1
ATOM 5864 O O . VAL C 1 239 ? 27.361 -6.469 13.362 1.00 203.26 239 VAL C O 1
ATOM 5868 N N . CYS C 1 240 ? 25.509 -7.658 12.884 1.00 247.08 240 CYS C N 1
ATOM 5869 C CA . CYS C 1 240 ? 25.500 -7.295 11.477 1.00 245.47 240 CYS C CA 1
ATOM 5870 C C . CYS C 1 240 ? 24.096 -7.029 10.990 1.00 245.68 240 CYS C C 1
ATOM 5871 O O . CYS C 1 240 ? 23.143 -7.688 11.395 1.00 246.76 240 CYS C O 1
ATOM 5874 N N . VAL C 1 241 ? 23.969 -6.048 10.118 1.00 218.97 241 VAL C N 1
ATOM 5875 C CA . VAL C 1 241 ? 22.666 -5.694 9.632 1.00 219.14 241 VAL C CA 1
ATOM 5876 C C . VAL C 1 241 ? 22.520 -6.193 8.231 1.00 218.52 241 VAL C C 1
ATOM 5877 O O . VAL C 1 241 ? 23.501 -6.261 7.493 1.00 218.01 241 VAL C O 1
ATOM 5881 N N . CYS C 1 242 ? 21.304 -6.541 7.849 1.00 226.56 242 CYS C N 1
ATOM 5882 C CA . CYS C 1 242 ? 21.107 -7.100 6.526 1.00 226.66 242 CYS C CA 1
ATOM 5883 C C . CYS C 1 242 ? 19.666 -7.459 6.301 1.00 227.22 242 CYS C C 1
ATOM 5884 O O . CYS C 1 242 ? 19.020 -7.931 7.196 1.00 227.76 242 CYS C O 1
ATOM 5887 N N . ILE C 1 243 ? 19.161 -7.289 5.095 1.00 258.30 243 ILE C N 1
ATOM 5888 C CA . ILE C 1 243 ? 17.721 -7.329 4.922 1.00 258.56 243 ILE C CA 1
ATOM 5889 C C . ILE C 1 243 ? 17.269 -8.524 4.160 1.00 259.90 243 ILE C C 1
ATOM 5890 O O . ILE C 1 243 ? 18.053 -9.395 3.864 1.00 260.95 243 ILE C O 1
ATOM 5895 N N . SER C 1 244 ? 15.994 -8.536 3.804 1.00 229.53 244 SER C N 1
ATOM 5896 C CA . SER C 1 244 ? 15.377 -9.763 3.357 1.00 231.25 244 SER C CA 1
ATOM 5897 C C . SER C 1 244 ? 15.465 -9.844 1.872 1.00 232.55 244 SER C C 1
ATOM 5898 O O . SER C 1 244 ? 14.478 -9.694 1.204 1.00 232.97 244 SER C O 1
ATOM 5901 N N . GLU C 1 245 ? 16.650 -10.077 1.340 1.00 267.09 245 GLU C N 1
ATOM 5902 C CA . GLU C 1 245 ? 16.742 -10.275 -0.092 1.00 269.30 245 GLU C CA 1
ATOM 5903 C C . GLU C 1 245 ? 17.971 -11.073 -0.476 1.00 271.34 245 GLU C C 1
ATOM 5904 O O . GLU C 1 245 ? 18.992 -11.016 0.197 1.00 270.20 245 GLU C O 1
ATOM 5910 N N . PHE C 1 246 ? 17.836 -11.855 -1.536 1.00 235.27 246 PHE C N 1
ATOM 5911 C CA . PHE C 1 246 ? 18.895 -12.738 -1.976 1.00 238.12 246 PHE C CA 1
ATOM 5912 C C . PHE C 1 246 ? 20.273 -12.166 -1.770 1.00 236.57 246 PHE C C 1
ATOM 5913 O O . PHE C 1 246 ? 21.053 -12.738 -1.035 1.00 236.27 246 PHE C O 1
ATOM 5921 N N . LEU C 1 247 ? 20.591 -11.065 -2.451 1.00 272.83 247 LEU C N 1
ATOM 5922 C CA . LEU C 1 247 ? 21.926 -10.447 -2.373 1.00 271.65 247 LEU C CA 1
ATOM 5923 C C . LEU C 1 247 ? 22.349 -10.027 -0.946 1.00 268.04 247 LEU C C 1
ATOM 5924 O O . LEU C 1 247 ? 23.518 -10.130 -0.598 1.00 267.51 247 LEU C O 1
ATOM 5929 N N . SER C 1 248 ? 21.417 -9.550 -0.127 1.00 267.50 248 SER C N 1
ATOM 5930 C CA . SER C 1 248 ? 21.698 -9.380 1.292 1.00 265.15 248 SER C CA 1
ATOM 5931 C C . SER C 1 248 ? 22.120 -10.733 1.860 1.00 266.29 248 SER C C 1
ATOM 5932 O O . SER C 1 248 ? 23.301 -11.016 2.005 1.00 266.38 248 SER C O 1
ATOM 5935 N N . LEU C 1 249 ? 21.132 -11.568 2.159 1.00 173.80 249 LEU C N 1
ATOM 5936 C CA . LEU C 1 249 ? 21.345 -12.888 2.733 1.00 175.50 249 LEU C CA 1
ATOM 5937 C C . LEU C 1 249 ? 22.712 -13.462 2.400 1.00 176.86 249 LEU C C 1
ATOM 5938 O O . LEU C 1 249 ? 23.657 -13.288 3.149 1.00 175.37 249 LEU C O 1
ATOM 5943 N N . TYR C 1 250 ? 22.806 -14.167 1.280 1.00 271.45 250 TYR C N 1
ATOM 5944 C CA . TYR C 1 250 ? 24.076 -14.676 0.769 1.00 273.36 250 TYR C CA 1
ATOM 5945 C C . TYR C 1 250 ? 25.246 -13.811 1.216 1.00 270.38 250 TYR C C 1
ATOM 5946 O O . TYR C 1 250 ? 26.037 -14.199 2.069 1.00 269.66 250 TYR C O 1
ATOM 5955 N N . GLU C 1 251 ? 25.345 -12.622 0.642 1.00 277.90 251 GLU C N 1
ATOM 5956 C CA . GLU C 1 251 ? 26.447 -11.726 0.965 1.00 275.46 251 GLU C CA 1
ATOM 5957 C C . GLU C 1 251 ? 26.605 -11.601 2.470 1.00 272.88 251 GLU C C 1
ATOM 5958 O O . GLU C 1 251 ? 27.705 -11.740 2.990 1.00 272.12 251 GLU C O 1
ATOM 5964 N N . THR C 1 252 ? 25.505 -11.347 3.170 1.00 221.00 252 THR C N 1
ATOM 5965 C CA . THR C 1 252 ? 25.565 -11.179 4.616 1.00 219.29 252 THR C CA 1
ATOM 5966 C C . THR C 1 252 ? 26.094 -12.440 5.194 1.00 220.64 252 THR C C 1
ATOM 5967 O O . THR C 1 252 ? 27.101 -12.417 5.902 1.00 219.71 252 THR C O 1
ATOM 5971 N N . GLU C 1 253 ? 25.403 -13.540 4.910 1.00 291.69 253 GLU C N 1
ATOM 5972 C CA . GLU C 1 253 ? 25.882 -14.845 5.335 1.00 293.84 253 GLU C CA 1
ATOM 5973 C C . GLU C 1 253 ? 27.396 -14.886 5.172 1.00 293.51 253 GLU C C 1
ATOM 5974 O O . GLU C 1 253 ? 28.119 -15.152 6.130 1.00 292.93 253 GLU C O 1
ATOM 5980 N N . ARG C 1 254 ? 27.880 -14.583 3.969 1.00 325.21 254 ARG C N 1
ATOM 5981 C CA . ARG C 1 254 ? 29.321 -14.563 3.717 1.00 324.97 254 ARG C CA 1
ATOM 5982 C C . ARG C 1 254 ? 30.052 -13.881 4.867 1.00 321.84 254 ARG C C 1
ATOM 5983 O O . ARG C 1 254 ? 30.882 -14.493 5.549 1.00 321.98 254 ARG C O 1
ATOM 5991 N N . LEU C 1 255 ? 29.739 -12.608 5.072 1.00 275.55 255 LEU C N 1
ATOM 5992 C CA . LEU C 1 255 ? 30.285 -11.884 6.194 1.00 273.20 255 LEU C CA 1
ATOM 5993 C C . LEU C 1 255 ? 30.626 -12.870 7.275 1.00 273.92 255 LEU C C 1
ATOM 5994 O O . LEU C 1 255 ? 31.792 -13.123 7.570 1.00 273.53 255 LEU C O 1
ATOM 5999 N N . ILE C 1 256 ? 29.586 -13.450 7.843 1.00 201.89 256 ILE C N 1
ATOM 6000 C CA . ILE C 1 256 ? 29.767 -14.304 8.978 1.00 203.00 256 ILE C CA 1
ATOM 6001 C C . ILE C 1 256 ? 30.965 -15.193 8.772 1.00 204.05 256 ILE C C 1
ATOM 6002 O O . ILE C 1 256 ? 31.846 -15.231 9.633 1.00 203.35 256 ILE C O 1
ATOM 6007 N N . GLN C 1 257 ? 31.045 -15.859 7.628 1.00 230.89 257 GLN C N 1
ATOM 6008 C CA . GLN C 1 257 ? 32.118 -16.835 7.455 1.00 232.65 257 GLN C CA 1
ATOM 6009 C C . GLN C 1 257 ? 33.486 -16.190 7.751 1.00 230.07 257 GLN C C 1
ATOM 6010 O O . GLN C 1 257 ? 34.187 -16.591 8.685 1.00 229.93 257 GLN C O 1
ATOM 6016 N N . GLU C 1 258 ? 33.831 -15.142 7.017 1.00 382.96 258 GLU C N 1
ATOM 6017 C CA . GLU C 1 258 ? 35.110 -14.476 7.232 1.00 380.64 258 GLU C CA 1
ATOM 6018 C C . GLU C 1 258 ? 35.327 -14.166 8.711 1.00 378.99 258 GLU C C 1
ATOM 6019 O O . GLU C 1 258 ? 36.436 -14.281 9.237 1.00 378.17 258 GLU C O 1
ATOM 6025 N N . LEU C 1 259 ? 34.258 -13.792 9.391 1.00 302.77 259 LEU C N 1
ATOM 6026 C CA . LEU C 1 259 ? 34.376 -13.495 10.801 1.00 302.09 259 LEU C CA 1
ATOM 6027 C C . LEU C 1 259 ? 34.817 -14.743 11.550 1.00 303.92 259 LEU C C 1
ATOM 6028 O O . LEU C 1 259 ? 35.897 -14.767 12.128 1.00 303.18 259 LEU C O 1
ATOM 6033 N N . ILE C 1 260 ? 34.001 -15.792 11.527 1.00 207.03 260 ILE C N 1
ATOM 6034 C CA . ILE C 1 260 ? 34.423 -17.056 12.116 1.00 209.44 260 ILE C CA 1
ATOM 6035 C C . ILE C 1 260 ? 35.849 -17.305 11.629 1.00 208.74 260 ILE C C 1
ATOM 6036 O O . ILE C 1 260 ? 36.699 -17.774 12.364 1.00 209.12 260 ILE C O 1
ATOM 6041 N N . SER C 1 261 ? 36.116 -16.945 10.384 1.00 283.44 261 SER C N 1
ATOM 6042 C CA . SER C 1 261 ? 37.422 -17.187 9.816 1.00 283.13 261 SER C CA 1
ATOM 6043 C C . SER C 1 261 ? 38.444 -16.377 10.530 1.00 280.20 261 SER C C 1
ATOM 6044 O O . SER C 1 261 ? 39.634 -16.518 10.263 1.00 279.56 261 SER C O 1
ATOM 6047 N N . TYR C 1 262 ? 37.985 -15.495 11.401 1.00 268.13 262 TYR C N 1
ATOM 6048 C CA . TYR C 1 262 ? 38.891 -14.670 12.165 1.00 265.88 262 TYR C CA 1
ATOM 6049 C C . TYR C 1 262 ? 38.780 -15.100 13.629 1.00 267.17 262 TYR C C 1
ATOM 6050 O O . TYR C 1 262 ? 39.413 -14.531 14.524 1.00 266.13 262 TYR C O 1
ATOM 6059 N N . ASP C 1 263 ? 38.001 -16.155 13.846 1.00 301.28 263 ASP C N 1
ATOM 6060 C CA . ASP C 1 263 ? 37.699 -16.622 15.190 1.00 303.33 263 ASP C CA 1
ATOM 6061 C C . ASP C 1 263 ? 37.146 -15.468 15.993 1.00 302.56 263 ASP C C 1
ATOM 6062 O O . ASP C 1 263 ? 37.714 -15.036 16.981 1.00 302.41 263 ASP C O 1
ATOM 6067 N N . MET C 1 264 ? 36.016 -14.964 15.543 1.00 320.20 264 MET C N 1
ATOM 6068 C CA . MET C 1 264 ? 35.404 -13.843 16.210 1.00 319.94 264 MET C CA 1
ATOM 6069 C C . MET C 1 264 ? 33.994 -14.145 16.655 1.00 322.34 264 MET C C 1
ATOM 6070 O O . MET C 1 264 ? 33.139 -14.562 15.890 1.00 322.76 264 MET C O 1
ATOM 6075 N N . ASP C 1 265 ? 33.755 -13.943 17.928 1.00 240.33 265 ASP C N 1
ATOM 6076 C CA . ASP C 1 265 ? 32.448 -14.211 18.434 1.00 242.92 265 ASP C CA 1
ATOM 6077 C C . ASP C 1 265 ? 31.534 -13.349 17.657 1.00 241.36 265 ASP C C 1
ATOM 6078 O O . ASP C 1 265 ? 31.931 -12.273 17.240 1.00 239.10 265 ASP C O 1
ATOM 6083 N N . VAL C 1 266 ? 30.314 -13.813 17.458 1.00 211.12 266 VAL C N 1
ATOM 6084 C CA . VAL C 1 266 ? 29.365 -13.031 16.717 1.00 209.76 266 VAL C CA 1
ATOM 6085 C C . VAL C 1 266 ? 28.009 -13.601 16.938 1.00 212.02 266 VAL C C 1
ATOM 6086 O O . VAL C 1 266 ? 27.753 -14.713 16.542 1.00 213.17 266 VAL C O 1
ATOM 6090 N N . ASN C 1 267 ? 27.109 -12.850 17.545 1.00 300.01 267 ASN C N 1
ATOM 6091 C CA . ASN C 1 267 ? 25.864 -13.482 17.933 1.00 302.59 267 ASN C CA 1
ATOM 6092 C C . ASN C 1 267 ? 24.589 -12.746 17.553 1.00 302.02 267 ASN C C 1
ATOM 6093 O O . ASN C 1 267 ? 23.526 -13.056 18.089 1.00 304.36 267 ASN C O 1
ATOM 6098 N N . SER C 1 268 ? 24.645 -11.820 16.612 1.00 195.71 268 SER C N 1
ATOM 6099 C CA . SER C 1 268 ? 23.418 -11.121 16.353 1.00 195.50 268 SER C CA 1
ATOM 6100 C C . SER C 1 268 ? 23.017 -10.717 14.936 1.00 192.94 268 SER C C 1
ATOM 6101 O O . SER C 1 268 ? 23.815 -10.265 14.135 1.00 190.84 268 SER C O 1
ATOM 6104 N N . ILE C 1 269 ? 21.755 -10.853 14.613 1.00 234.64 269 ILE C N 1
ATOM 6105 C CA . ILE C 1 269 ? 21.435 -10.429 13.289 1.00 232.52 269 ILE C CA 1
ATOM 6106 C C . ILE C 1 269 ? 20.261 -9.531 13.214 1.00 232.34 269 ILE C C 1
ATOM 6107 O O . ILE C 1 269 ? 19.187 -9.876 13.695 1.00 233.85 269 ILE C O 1
ATOM 6112 N N . ILE C 1 270 ? 20.497 -8.373 12.604 1.00 237.03 270 ILE C N 1
ATOM 6113 C CA . ILE C 1 270 ? 19.523 -7.312 12.476 1.00 236.90 270 ILE C CA 1
ATOM 6114 C C . ILE C 1 270 ? 18.989 -7.287 11.065 1.00 235.37 270 ILE C C 1
ATOM 6115 O O . ILE C 1 270 ? 19.677 -6.836 10.141 1.00 234.04 270 ILE C O 1
ATOM 6120 N N . VAL C 1 271 ? 17.765 -7.780 10.906 1.00 232.64 271 VAL C N 1
ATOM 6121 C CA . VAL C 1 271 ? 17.071 -7.687 9.646 1.00 231.62 271 VAL C CA 1
ATOM 6122 C C . VAL C 1 271 ? 16.161 -6.478 9.753 1.00 231.47 271 VAL C C 1
ATOM 6123 O O . VAL C 1 271 ? 15.592 -6.232 10.805 1.00 232.72 271 VAL C O 1
ATOM 6127 N N . ASN C 1 272 ? 16.034 -5.754 8.637 1.00 260.78 272 ASN C N 1
ATOM 6128 C CA . ASN C 1 272 ? 15.697 -4.320 8.563 1.00 260.71 272 ASN C CA 1
ATOM 6129 C C . ASN C 1 272 ? 14.729 -4.048 7.391 1.00 260.06 272 ASN C C 1
ATOM 6130 O O . ASN C 1 272 ? 14.556 -4.886 6.507 1.00 259.67 272 ASN C O 1
ATOM 6135 N N . GLN C 1 273 ? 14.066 -2.904 7.388 1.00 277.24 273 GLN C N 1
ATOM 6136 C CA . GLN C 1 273 ? 13.218 -2.591 6.262 1.00 276.73 273 GLN C CA 1
ATOM 6137 C C . GLN C 1 273 ? 12.352 -3.803 5.949 1.00 276.41 273 GLN C C 1
ATOM 6138 O O . GLN C 1 273 ? 12.272 -4.234 4.818 1.00 276.14 273 GLN C O 1
ATOM 6144 N N . LEU C 1 274 ? 11.744 -4.386 6.969 1.00 263.50 274 LEU C N 1
ATOM 6145 C CA . LEU C 1 274 ? 10.790 -5.459 6.759 1.00 263.58 274 LEU C CA 1
ATOM 6146 C C . LEU C 1 274 ? 9.496 -4.779 6.393 1.00 263.23 274 LEU C C 1
ATOM 6147 O O . LEU C 1 274 ? 9.476 -3.565 6.276 1.00 263.11 274 LEU C O 1
ATOM 6152 N N . LEU C 1 275 ? 8.423 -5.551 6.226 1.00 396.87 275 LEU C N 1
ATOM 6153 C CA . LEU C 1 275 ? 7.138 -5.017 5.757 1.00 396.38 275 LEU C CA 1
ATOM 6154 C C . LEU C 1 275 ? 5.999 -5.093 6.770 1.00 396.92 275 LEU C C 1
ATOM 6155 O O . LEU C 1 275 ? 5.739 -4.136 7.494 1.00 397.41 275 LEU C O 1
ATOM 6160 N N . PHE C 1 276 ? 5.300 -6.226 6.780 1.00 306.00 276 PHE C N 1
ATOM 6161 C CA . PHE C 1 276 ? 4.203 -6.463 7.719 1.00 306.81 276 PHE C CA 1
ATOM 6162 C C . PHE C 1 276 ? 2.837 -6.035 7.170 1.00 305.96 276 PHE C C 1
ATOM 6163 O O . PHE C 1 276 ? 2.027 -5.416 7.868 1.00 306.35 276 PHE C O 1
ATOM 6171 N N . ALA C 1 277 ? 2.582 -6.390 5.918 1.00 361.54 277 ALA C N 1
ATOM 6172 C CA . ALA C 1 277 ? 1.364 -5.980 5.235 1.00 360.65 277 ALA C CA 1
ATOM 6173 C C . ALA C 1 277 ? 0.154 -6.783 5.696 1.00 361.12 277 ALA C C 1
ATOM 6174 O O . ALA C 1 277 ? -0.405 -7.569 4.931 1.00 361.17 277 ALA C O 1
ATOM 6176 N N . GLU C 1 278 ? -0.250 -6.578 6.944 1.00 332.29 278 GLU C N 1
ATOM 6177 C CA . GLU C 1 278 ? -1.392 -7.288 7.502 1.00 333.08 278 GLU C CA 1
ATOM 6178 C C . GLU C 1 278 ? -2.473 -6.360 8.033 1.00 332.94 278 GLU C C 1
ATOM 6179 O O . GLU C 1 278 ? -3.669 -6.568 7.816 1.00 332.49 278 GLU C O 1
ATOM 6185 N N . ASN C 1 279 ? -2.022 -5.330 8.728 1.00 545.47 279 ASN C N 1
ATOM 6186 C CA . ASN C 1 279 ? -2.843 -4.628 9.705 1.00 546.84 279 ASN C CA 1
ATOM 6187 C C . ASN C 1 279 ? -4.145 -3.999 9.211 1.00 545.70 279 ASN C C 1
ATOM 6188 O O . ASN C 1 279 ? -4.990 -3.637 10.025 1.00 547.09 279 ASN C O 1
ATOM 6193 N N . ASP C 1 280 ? -4.323 -3.873 7.899 1.00 444.71 280 ASP C N 1
ATOM 6194 C CA . ASP C 1 280 ? -5.648 -3.525 7.389 1.00 443.56 280 ASP C CA 1
ATOM 6195 C C . ASP C 1 280 ? -5.805 -3.480 5.868 1.00 442.24 280 ASP C C 1
ATOM 6196 O O . ASP C 1 280 ? -4.900 -3.093 5.127 1.00 441.18 280 ASP C O 1
ATOM 6201 N N . GLN C 1 281 ? -6.991 -3.895 5.440 1.00 421.56 281 GLN C N 1
ATOM 6202 C CA . GLN C 1 281 ? -7.421 -3.878 4.052 1.00 422.57 281 GLN C CA 1
ATOM 6203 C C . GLN C 1 281 ? -7.170 -2.509 3.430 1.00 422.87 281 GLN C C 1
ATOM 6204 O O . GLN C 1 281 ? -6.227 -2.329 2.655 1.00 421.39 281 GLN C O 1
ATOM 6210 N N . GLU C 1 282 ? -8.028 -1.556 3.793 1.00 361.92 282 GLU C N 1
ATOM 6211 C CA . GLU C 1 282 ? -7.987 -0.187 3.289 1.00 363.18 282 GLU C CA 1
ATOM 6212 C C . GLU C 1 282 ? -6.575 0.326 3.134 1.00 360.88 282 GLU C C 1
ATOM 6213 O O . GLU C 1 282 ? -6.325 1.258 2.376 1.00 362.01 282 GLU C O 1
ATOM 6219 N N . HIS C 1 283 ? -5.659 -0.262 3.888 1.00 619.04 283 HIS C N 1
ATOM 6220 C CA . HIS C 1 283 ? -4.295 0.223 3.929 1.00 616.81 283 HIS C CA 1
ATOM 6221 C C . HIS C 1 283 ? -3.465 -0.377 2.810 1.00 615.45 283 HIS C C 1
ATOM 6222 O O . HIS C 1 283 ? -3.154 0.298 1.839 1.00 616.39 283 HIS C O 1
ATOM 6229 N N . ASN C 1 284 ? -3.149 -1.659 2.919 1.00 412.73 284 ASN C N 1
ATOM 6230 C CA . ASN C 1 284 ? -1.993 -2.191 2.202 1.00 412.97 284 ASN C CA 1
ATOM 6231 C C . ASN C 1 284 ? -2.108 -2.510 0.688 1.00 412.89 284 ASN C C 1
ATOM 6232 O O . ASN C 1 284 ? -3.003 -3.236 0.261 1.00 412.62 284 ASN C O 1
ATOM 6237 N N . CYS C 1 285 ? -1.169 -1.965 -0.100 1.00 423.85 285 CYS C N 1
ATOM 6238 C CA . CYS C 1 285 ? -1.190 -2.067 -1.569 1.00 424.59 285 CYS C CA 1
ATOM 6239 C C . CYS C 1 285 ? -0.685 -3.390 -2.114 1.00 425.66 285 CYS C C 1
ATOM 6240 O O . CYS C 1 285 ? 0.114 -4.069 -1.485 1.00 425.89 285 CYS C O 1
ATOM 6243 N N . LYS C 1 286 ? -1.149 -3.734 -3.307 1.00 562.17 286 LYS C N 1
ATOM 6244 C CA . LYS C 1 286 ? -0.968 -5.072 -3.846 1.00 563.91 286 LYS C CA 1
ATOM 6245 C C . LYS C 1 286 ? 0.478 -5.458 -3.824 1.00 565.15 286 LYS C C 1
ATOM 6246 O O . LYS C 1 286 ? 0.873 -6.419 -3.169 1.00 565.43 286 LYS C O 1
ATOM 6252 N N . ARG C 1 287 ? 1.262 -4.675 -4.550 1.00 401.64 287 ARG C N 1
ATOM 6253 C CA . ARG C 1 287 ? 2.672 -4.939 -4.692 1.00 402.97 287 ARG C CA 1
ATOM 6254 C C . ARG C 1 287 ? 3.290 -5.024 -3.331 1.00 401.29 287 ARG C C 1
ATOM 6255 O O . ARG C 1 287 ? 4.238 -5.767 -3.128 1.00 402.13 287 ARG C O 1
ATOM 6263 N N . CYS C 1 288 ? 2.761 -4.237 -2.405 1.00 331.77 288 CYS C N 1
ATOM 6264 C CA . CYS C 1 288 ? 3.165 -4.356 -1.029 1.00 330.66 288 CYS C CA 1
ATOM 6265 C C . CYS C 1 288 ? 3.092 -5.812 -0.652 1.00 331.27 288 CYS C C 1
ATOM 6266 O O . CYS C 1 288 ? 4.075 -6.536 -0.760 1.00 332.43 288 CYS C O 1
ATOM 6269 N N . GLN C 1 289 ? 1.916 -6.231 -0.204 1.00 366.36 289 GLN C N 1
ATOM 6270 C CA . GLN C 1 289 ? 1.718 -7.603 0.233 1.00 367.35 289 GLN C CA 1
ATOM 6271 C C . GLN C 1 289 ? 2.537 -8.558 -0.620 1.00 369.60 289 GLN C C 1
ATOM 6272 O O . GLN C 1 289 ? 3.155 -9.490 -0.112 1.00 370.73 289 GLN C O 1
ATOM 6278 N N . ALA C 1 290 ? 2.543 -8.315 -1.922 1.00 353.42 290 ALA C N 1
ATOM 6279 C CA . ALA C 1 290 ? 3.356 -9.105 -2.824 1.00 356.25 290 ALA C CA 1
ATOM 6280 C C . ALA C 1 290 ? 4.762 -9.050 -2.291 1.00 356.03 290 ALA C C 1
ATOM 6281 O O . ALA C 1 290 ? 5.236 -9.970 -1.644 1.00 356.81 290 ALA C O 1
ATOM 6283 N N . ARG C 1 291 ? 5.414 -7.937 -2.564 1.00 269.58 291 ARG C N 1
ATOM 6284 C CA . ARG C 1 291 ? 6.708 -7.652 -2.000 1.00 268.95 291 ARG C CA 1
ATOM 6285 C C . ARG C 1 291 ? 6.850 -8.303 -0.621 1.00 268.10 291 ARG C C 1
ATOM 6286 O O . ARG C 1 291 ? 7.798 -9.038 -0.351 1.00 269.09 291 ARG C O 1
ATOM 6294 N N . TRP C 1 292 ? 5.896 -8.031 0.253 1.00 332.41 292 TRP C N 1
ATOM 6295 C CA . TRP C 1 292 ? 5.911 -8.602 1.584 1.00 332.14 292 TRP C CA 1
ATOM 6296 C C . TRP C 1 292 ? 6.393 -10.033 1.505 1.00 334.30 292 TRP C C 1
ATOM 6297 O O . TRP C 1 292 ? 7.387 -10.398 2.112 1.00 334.68 292 TRP C O 1
ATOM 6308 N N . LYS C 1 293 ? 5.706 -10.830 0.708 1.00 282.08 293 LYS C N 1
ATOM 6309 C CA . LYS C 1 293 ? 6.052 -12.237 0.569 1.00 284.99 293 LYS C CA 1
ATOM 6310 C C . LYS C 1 293 ? 7.528 -12.443 0.346 1.00 286.04 293 LYS C C 1
ATOM 6311 O O . LYS C 1 293 ? 8.112 -13.400 0.843 1.00 287.70 293 LYS C O 1
ATOM 6317 N N . MET C 1 294 ? 8.122 -11.557 -0.438 1.00 270.56 294 MET C N 1
ATOM 6318 C CA . MET C 1 294 ? 9.554 -11.606 -0.667 1.00 271.34 294 MET C CA 1
ATOM 6319 C C . MET C 1 294 ? 10.137 -11.862 0.674 1.00 270.26 294 MET C C 1
ATOM 6320 O O . MET C 1 294 ? 10.482 -12.983 1.064 1.00 272.16 294 MET C O 1
ATOM 6325 N N . GLN C 1 295 ? 10.197 -10.763 1.391 1.00 290.99 295 GLN C N 1
ATOM 6326 C CA . GLN C 1 295 ? 10.736 -10.741 2.710 1.00 289.98 295 GLN C CA 1
ATOM 6327 C C . GLN C 1 295 ? 10.384 -12.034 3.418 1.00 291.73 295 GLN C C 1
ATOM 6328 O O . GLN C 1 295 ? 11.258 -12.731 3.927 1.00 292.81 295 GLN C O 1
ATOM 6334 N N . LYS C 1 296 ? 9.109 -12.378 3.434 1.00 328.97 296 LYS C N 1
ATOM 6335 C CA . LYS C 1 296 ? 8.721 -13.535 4.218 1.00 330.90 296 LYS C CA 1
ATOM 6336 C C . LYS C 1 296 ? 9.438 -14.777 3.734 1.00 333.96 296 LYS C C 1
ATOM 6337 O O . LYS C 1 296 ? 10.061 -15.476 4.527 1.00 335.26 296 LYS C O 1
ATOM 6343 N N . LYS C 1 297 ? 9.365 -15.037 2.433 1.00 297.22 297 LYS C N 1
ATOM 6344 C CA . LYS C 1 297 ? 10.026 -16.196 1.874 1.00 300.90 297 LYS C CA 1
ATOM 6345 C C . LYS C 1 297 ? 11.402 -16.221 2.469 1.00 300.45 297 LYS C C 1
ATOM 6346 O O . LYS C 1 297 ? 12.044 -17.262 2.552 1.00 303.34 297 LYS C O 1
ATOM 6352 N N . TYR C 1 298 ? 11.852 -15.053 2.900 1.00 241.65 298 TYR C N 1
ATOM 6353 C CA . TYR C 1 298 ? 13.203 -14.920 3.379 1.00 240.94 298 TYR C CA 1
ATOM 6354 C C . TYR C 1 298 ? 13.368 -15.017 4.893 1.00 240.17 298 TYR C C 1
ATOM 6355 O O . TYR C 1 298 ? 14.153 -15.830 5.391 1.00 241.81 298 TYR C O 1
ATO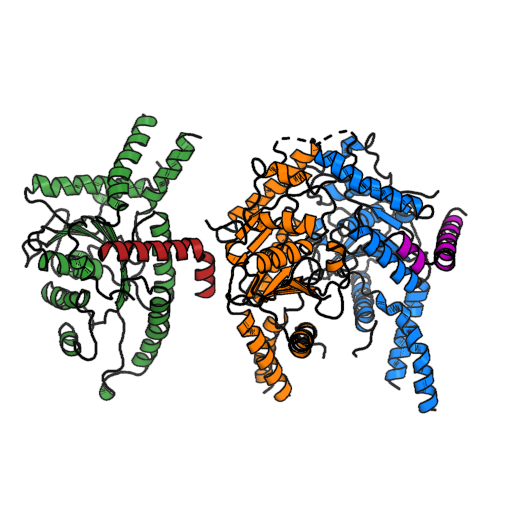M 6364 N N . LEU C 1 299 ? 12.622 -14.207 5.625 1.00 302.18 299 LEU C N 1
ATOM 6365 C CA . LEU C 1 299 ? 12.722 -14.212 7.077 1.00 302.04 299 LEU C CA 1
ATOM 6366 C C . LEU C 1 299 ? 12.964 -15.617 7.567 1.00 305.12 299 LEU C C 1
ATOM 6367 O O . LEU C 1 299 ? 13.973 -15.926 8.199 1.00 305.72 299 LEU C O 1
ATOM 6372 N N . ASP C 1 300 ? 12.005 -16.469 7.263 1.00 266.47 300 ASP C N 1
ATOM 6373 C CA . ASP C 1 300 ? 12.088 -17.865 7.612 1.00 270.17 300 ASP C CA 1
ATOM 6374 C C . ASP C 1 300 ? 13.485 -18.360 7.284 1.00 271.33 300 ASP C C 1
ATOM 6375 O O . ASP C 1 300 ? 14.245 -18.606 8.200 1.00 271.83 300 ASP C O 1
ATOM 6380 N N . GLN C 1 301 ? 13.841 -18.447 6.003 1.00 285.51 301 GLN C N 1
ATOM 6381 C CA . GLN C 1 301 ? 15.180 -18.879 5.607 1.00 286.81 301 GLN C CA 1
ATOM 6382 C C . GLN C 1 301 ? 16.074 -18.706 6.792 1.00 285.53 301 GLN C C 1
ATOM 6383 O O . GLN C 1 301 ? 16.709 -19.627 7.298 1.00 288.00 301 GLN C O 1
ATOM 6389 N N . ILE C 1 302 ? 16.107 -17.472 7.237 1.00 305.24 302 ILE C N 1
ATOM 6390 C CA . ILE C 1 302 ? 16.938 -17.115 8.349 1.00 303.98 302 ILE C CA 1
ATOM 6391 C C . ILE C 1 302 ? 16.579 -17.899 9.600 1.00 306.35 302 ILE C C 1
ATOM 6392 O O . ILE C 1 302 ? 17.324 -18.797 10.001 1.00 308.64 302 ILE C O 1
ATOM 6397 N N . ASP C 1 303 ? 15.441 -17.549 10.204 1.00 284.45 303 ASP C N 1
ATOM 6398 C CA . ASP C 1 303 ? 14.995 -18.187 11.432 1.00 287.03 303 ASP C CA 1
ATOM 6399 C C . ASP C 1 303 ? 15.462 -19.636 11.476 1.00 290.90 303 ASP C C 1
ATOM 6400 O O . ASP C 1 303 ? 16.191 -20.033 12.382 1.00 292.41 303 ASP C O 1
ATOM 6405 N N . GLU C 1 304 ? 15.057 -20.424 10.489 1.00 376.88 304 GLU C N 1
ATOM 6406 C CA . GLU C 1 304 ? 15.443 -21.832 10.440 1.00 381.34 304 GLU C CA 1
ATOM 6407 C C . GLU C 1 304 ? 16.899 -22.011 10.753 1.00 381.45 304 GLU C C 1
ATOM 6408 O O . GLU C 1 304 ? 17.269 -22.723 11.694 1.00 384.13 304 GLU C O 1
ATOM 6414 N N . LEU C 1 305 ? 17.726 -21.350 9.946 1.00 261.09 305 LEU C N 1
ATOM 6415 C CA . LEU C 1 305 ? 19.176 -21.519 10.061 1.00 261.03 305 LEU C CA 1
ATOM 6416 C C . LEU C 1 305 ? 19.843 -20.564 11.025 1.00 257.83 305 LEU C C 1
ATOM 6417 O O . LEU C 1 305 ? 21.008 -20.235 10.837 1.00 256.17 305 LEU C O 1
ATOM 6422 N N . TYR C 1 306 ? 19.139 -20.163 12.084 1.00 299.55 306 TYR C N 1
ATOM 6423 C CA . TYR C 1 306 ? 19.731 -19.299 13.112 1.00 297.54 306 TYR C CA 1
ATOM 6424 C C . TYR C 1 306 ? 19.128 -19.452 14.500 1.00 299.76 306 TYR C C 1
ATOM 6425 O O . TYR C 1 306 ? 19.330 -18.579 15.352 1.00 298.51 306 TYR C O 1
ATOM 6434 N N . GLU C 1 307 ? 18.420 -20.566 14.720 1.00 436.83 307 GLU C N 1
ATOM 6435 C CA . GLU C 1 307 ? 17.803 -20.856 16.009 1.00 439.84 307 GLU C CA 1
ATOM 6436 C C . GLU C 1 307 ? 18.618 -20.215 17.117 1.00 439.31 307 GLU C C 1
ATOM 6437 O O . GLU C 1 307 ? 18.105 -19.496 17.940 1.00 439.35 307 GLU C O 1
ATOM 6443 N N . ASP C 1 308 ? 19.905 -20.506 17.115 1.00 476.97 308 ASP C N 1
ATOM 6444 C CA . ASP C 1 308 ? 20.804 -20.139 18.180 1.00 477.23 308 ASP C CA 1
ATOM 6445 C C . ASP C 1 308 ? 21.208 -18.694 18.164 1.00 473.29 308 ASP C C 1
ATOM 6446 O O . ASP C 1 308 ? 22.052 -18.266 18.942 1.00 473.24 308 ASP C O 1
ATOM 6451 N N . PHE C 1 309 ? 20.580 -17.948 17.279 1.00 349.35 309 PHE C N 1
ATOM 6452 C CA . PHE C 1 309 ? 20.995 -16.594 17.050 1.00 345.78 309 PHE C CA 1
ATOM 6453 C C . PHE C 1 309 ? 20.041 -15.539 17.549 1.00 345.52 309 PHE C C 1
ATOM 6454 O O . PHE C 1 309 ? 18.841 -15.772 17.645 1.00 346.99 309 PHE C O 1
ATOM 6462 N N . HIS C 1 310 ? 20.590 -14.359 17.829 1.00 220.72 310 HIS C N 1
ATOM 6463 C CA . HIS C 1 310 ? 19.782 -13.169 18.049 1.00 220.23 310 HIS C CA 1
ATOM 6464 C C . HIS C 1 310 ? 19.393 -12.693 16.657 1.00 216.89 310 HIS C C 1
ATOM 6465 O O . HIS C 1 310 ? 20.023 -11.812 16.099 1.00 214.40 310 HIS C O 1
ATOM 6472 N N . VAL C 1 311 ? 18.378 -13.313 16.081 1.00 223.73 311 VAL C N 1
ATOM 6473 C CA . VAL C 1 311 ? 17.892 -12.886 14.801 1.00 221.14 311 VAL C CA 1
ATOM 6474 C C . VAL C 1 311 ? 16.819 -11.895 15.116 1.00 221.06 311 VAL C C 1
ATOM 6475 O O . VAL C 1 311 ? 15.701 -12.287 15.369 1.00 222.58 311 VAL C O 1
ATOM 6479 N N . VAL C 1 312 ? 17.164 -10.608 15.095 1.00 256.85 312 VAL C N 1
ATOM 6480 C CA . VAL C 1 312 ? 16.242 -9.526 15.475 1.00 257.30 312 VAL C CA 1
ATOM 6481 C C . VAL C 1 312 ? 15.450 -8.855 14.349 1.00 255.07 312 VAL C C 1
ATOM 6482 O O . VAL C 1 312 ? 15.938 -7.944 13.676 1.00 253.20 312 VAL C O 1
ATOM 6486 N N . LYS C 1 313 ? 14.219 -9.302 14.146 1.00 278.59 313 LYS C N 1
ATOM 6487 C CA . LYS C 1 313 ? 13.376 -8.680 13.143 1.00 276.74 313 LYS C CA 1
ATOM 6488 C C . LYS C 1 313 ? 13.164 -7.217 13.541 1.00 276.91 313 LYS C C 1
ATOM 6489 O O . LYS C 1 313 ? 13.099 -6.895 14.720 1.00 279.26 313 LYS C O 1
ATOM 6495 N N . MET C 1 314 ? 13.101 -6.332 12.553 1.00 311.67 314 MET C N 1
ATOM 6496 C CA . MET C 1 314 ? 12.828 -4.911 12.789 1.00 312.20 314 MET C CA 1
ATOM 6497 C C . MET C 1 314 ? 11.990 -4.295 11.665 1.00 310.58 314 MET C C 1
ATOM 6498 O O . MET C 1 314 ? 12.168 -4.627 10.502 1.00 308.71 314 MET C O 1
ATOM 6503 N N . PRO C 1 315 ? 11.095 -3.362 12.007 1.00 330.12 315 PRO C N 1
ATOM 6504 C CA . PRO C 1 315 ? 10.086 -2.851 11.080 1.00 328.92 315 PRO C CA 1
ATOM 6505 C C . PRO C 1 315 ? 10.610 -1.651 10.305 1.00 328.30 315 PRO C C 1
ATOM 6506 O O . PRO C 1 315 ? 11.721 -1.206 10.561 1.00 328.88 315 PRO C O 1
ATOM 6510 N N . LEU C 1 316 ? 9.808 -1.111 9.396 1.00 320.81 316 LEU C N 1
ATOM 6511 C CA . LEU C 1 316 ? 10.276 -0.046 8.516 1.00 320.51 316 LEU C CA 1
ATOM 6512 C C . LEU C 1 316 ? 9.381 1.197 8.478 1.00 321.80 316 LEU C C 1
ATOM 6513 O O . LEU C 1 316 ? 8.369 1.237 7.775 1.00 320.93 316 LEU C O 1
ATOM 6518 N N . CYS C 1 317 ? 9.781 2.220 9.221 1.00 344.49 317 CYS C N 1
ATOM 6519 C CA . CYS C 1 317 ? 9.020 3.460 9.302 1.00 346.57 317 CYS C CA 1
ATOM 6520 C C . CYS C 1 317 ? 9.284 4.289 8.063 1.00 346.11 317 CYS C C 1
ATOM 6521 O O . CYS C 1 317 ? 10.420 4.373 7.629 1.00 345.71 317 CYS C O 1
ATOM 6524 N N . ALA C 1 318 ? 8.246 4.914 7.506 1.00 323.83 318 ALA C N 1
ATOM 6525 C CA . ALA C 1 318 ? 8.366 5.640 6.226 1.00 323.66 318 ALA C CA 1
ATOM 6526 C C . ALA C 1 318 ? 9.386 6.763 6.193 1.00 326.10 318 ALA C C 1
ATOM 6527 O O . ALA C 1 318 ? 9.293 7.746 6.940 1.00 329.30 318 ALA C O 1
ATOM 6529 N N . GLY C 1 319 ? 10.355 6.586 5.300 1.00 243.42 319 GLY C N 1
ATOM 6530 C CA . GLY C 1 319 ? 11.251 7.638 4.889 1.00 245.55 319 GLY C CA 1
ATOM 6531 C C . GLY C 1 319 ? 12.083 8.225 5.995 1.00 248.09 319 GLY C C 1
ATOM 6532 O O . GLY C 1 319 ? 11.982 7.838 7.158 1.00 248.48 319 GLY C O 1
ATOM 6533 N N . GLU C 1 320 ? 12.889 9.205 5.610 1.00 342.62 320 GLU C N 1
ATOM 6534 C CA . GLU C 1 320 ? 13.932 9.723 6.474 1.00 345.06 320 GLU C CA 1
ATOM 6535 C C . GLU C 1 320 ? 13.606 9.617 7.944 1.00 346.71 320 GLU C C 1
ATOM 6536 O O . GLU C 1 320 ? 12.460 9.754 8.384 1.00 347.83 320 GLU C O 1
ATOM 6542 N N . ILE C 1 321 ? 14.661 9.361 8.692 1.00 268.18 321 ILE C N 1
ATOM 6543 C CA . ILE C 1 321 ? 14.567 9.065 10.092 1.00 269.80 321 ILE C CA 1
ATOM 6544 C C . ILE C 1 321 ? 15.927 9.399 10.628 1.00 271.64 321 ILE C C 1
ATOM 6545 O O . ILE C 1 321 ? 16.925 8.715 10.395 1.00 268.97 321 ILE C O 1
ATOM 6550 N N . ARG C 1 322 ? 15.954 10.535 11.281 1.00 333.70 322 ARG C N 1
ATOM 6551 C CA . ARG C 1 322 ? 17.147 11.028 11.881 1.00 336.46 322 ARG C CA 1
ATOM 6552 C C . ARG C 1 322 ? 16.665 11.919 12.988 1.00 342.52 322 ARG C C 1
ATOM 6553 O O . ARG C 1 322 ? 15.531 11.805 13.443 1.00 343.64 322 ARG C O 1
ATOM 6561 N N . GLY C 1 323 ? 17.524 12.829 13.405 1.00 462.03 323 GLY C N 1
ATOM 6562 C CA . GLY C 1 323 ? 17.206 13.681 14.527 1.00 468.82 323 GLY C CA 1
ATOM 6563 C C . GLY C 1 323 ? 17.150 12.805 15.748 1.00 469.14 323 GLY C C 1
ATOM 6564 O O . GLY C 1 323 ? 16.260 11.965 15.880 1.00 466.61 323 GLY C O 1
ATOM 6565 N N . LEU C 1 324 ? 18.130 12.987 16.623 1.00 263.30 324 LEU C N 1
ATOM 6566 C CA . LEU C 1 324 ? 18.240 12.195 17.824 1.00 264.32 324 LEU C CA 1
ATOM 6567 C C . LEU C 1 324 ? 16.861 11.868 18.347 1.00 265.66 324 LEU C C 1
ATOM 6568 O O . LEU C 1 324 ? 16.605 10.748 18.776 1.00 263.12 324 LEU C O 1
ATOM 6573 N N . ASN C 1 325 ? 15.962 12.838 18.279 1.00 368.86 325 ASN C N 1
ATOM 6574 C CA . ASN C 1 325 ? 14.585 12.577 18.645 1.00 369.85 325 ASN C CA 1
ATOM 6575 C C . ASN C 1 325 ? 14.143 11.302 17.942 1.00 362.23 325 ASN C C 1
ATOM 6576 O O . ASN C 1 325 ? 14.148 10.220 18.525 1.00 360.46 325 ASN C O 1
ATOM 6581 N N . ASN C 1 326 ? 13.791 11.432 16.670 1.00 289.83 326 ASN C N 1
ATOM 6582 C CA . ASN C 1 326 ? 13.270 10.309 15.905 1.00 283.28 326 ASN C CA 1
ATOM 6583 C C . ASN C 1 326 ? 14.038 9.023 16.208 1.00 279.70 326 ASN C C 1
ATOM 6584 O O . ASN C 1 326 ? 13.446 7.959 16.382 1.00 277.16 326 ASN C O 1
ATOM 6589 N N . LEU C 1 327 ? 15.358 9.137 16.307 1.00 342.13 327 LEU C N 1
ATOM 6590 C CA . LEU C 1 327 ? 16.228 7.973 16.469 1.00 338.61 327 LEU C CA 1
ATOM 6591 C C . LEU C 1 327 ? 16.014 7.189 17.754 1.00 340.67 327 LEU C C 1
ATOM 6592 O O . LEU C 1 327 ? 15.670 6.010 17.724 1.00 337.38 327 LEU C O 1
ATOM 6597 N N . THR C 1 328 ? 16.262 7.829 18.883 1.00 279.48 328 THR C N 1
ATOM 6598 C CA . THR C 1 328 ? 16.002 7.185 20.148 1.00 282.54 328 THR C CA 1
ATOM 6599 C C . THR C 1 328 ? 14.691 6.426 20.023 1.00 280.49 328 THR C C 1
ATOM 6600 O O . THR C 1 328 ? 14.687 5.197 19.943 1.00 276.75 328 THR C O 1
ATOM 6604 N N . LYS C 1 329 ? 13.592 7.179 19.961 1.00 271.33 329 LYS C N 1
ATOM 6605 C CA . LYS C 1 329 ? 12.226 6.640 19.887 1.00 270.10 329 LYS C CA 1
ATOM 6606 C C . LYS C 1 329 ? 12.080 5.500 18.891 1.00 263.05 329 LYS C C 1
ATOM 6607 O O . LYS C 1 329 ? 11.042 4.851 18.814 1.00 261.54 329 LYS C O 1
ATOM 6613 N N . PHE C 1 330 ? 13.123 5.283 18.112 1.00 299.52 330 PHE C N 1
ATOM 6614 C CA . PHE C 1 330 ? 13.198 4.173 17.188 1.00 293.61 330 PHE C CA 1
ATOM 6615 C C . PHE C 1 330 ? 13.811 3.029 17.957 1.00 293.41 330 PHE C C 1
ATOM 6616 O O . PHE C 1 330 ? 13.161 2.032 18.271 1.00 292.80 330 PHE C O 1
ATOM 6624 N N . SER C 1 331 ? 15.073 3.226 18.302 1.00 258.34 331 SER C N 1
ATOM 6625 C CA . SER C 1 331 ? 15.903 2.182 18.866 1.00 257.68 331 SER C CA 1
ATOM 6626 C C . SER C 1 331 ? 15.261 1.395 19.978 1.00 260.52 331 SER C C 1
ATOM 6627 O O . SER C 1 331 ? 15.691 0.295 20.285 1.00 259.44 331 SER C O 1
ATOM 6630 N N . GLN C 1 332 ? 14.236 1.954 20.597 1.00 320.13 332 GLN C N 1
ATOM 6631 C CA . GLN C 1 332 ? 13.555 1.221 21.647 1.00 323.34 332 GLN C CA 1
ATOM 6632 C C . GLN C 1 332 ? 13.304 -0.193 21.152 1.00 319.00 332 GLN C C 1
ATOM 6633 O O . GLN C 1 332 ? 13.347 -1.155 21.920 1.00 320.60 332 GLN C O 1
ATOM 6639 N N . PHE C 1 333 ? 13.062 -0.307 19.849 1.00 275.63 333 PHE C N 1
ATOM 6640 C CA . PHE C 1 333 ? 12.649 -1.565 19.249 1.00 272.00 333 PHE C CA 1
ATOM 6641 C C . PHE C 1 333 ? 13.782 -2.516 19.033 1.00 269.59 333 PHE C C 1
ATOM 6642 O O . PHE C 1 333 ? 13.591 -3.629 18.559 1.00 267.17 333 PHE C O 1
ATOM 6650 N N . LEU C 1 334 ? 14.969 -2.042 19.352 1.00 251.37 334 LEU C N 1
ATOM 6651 C CA . LEU C 1 334 ? 16.107 -2.904 19.507 1.00 250.29 334 LEU C CA 1
ATOM 6652 C C . LEU C 1 334 ? 16.070 -3.614 20.855 1.00 254.34 334 LEU C C 1
ATOM 6653 O O . LEU C 1 334 ? 16.958 -4.426 21.161 1.00 254.15 334 LEU C O 1
ATOM 6658 N N . ASN C 1 335 ? 15.046 -3.298 21.655 1.00 242.96 335 ASN C N 1
ATOM 6659 C CA . ASN C 1 335 ? 14.829 -3.939 22.941 1.00 247.61 335 ASN C CA 1
ATOM 6660 C C . ASN C 1 335 ? 13.582 -4.755 22.825 1.00 247.36 335 ASN C C 1
ATOM 6661 O O . ASN C 1 335 ? 13.613 -5.926 22.432 1.00 245.03 335 ASN C O 1
ATOM 6666 N N . LYS C 1 336 ? 12.476 -4.116 23.159 1.00 299.78 336 LYS C N 1
ATOM 6667 C CA . LYS C 1 336 ? 11.189 -4.706 22.910 1.00 299.12 336 LYS C CA 1
ATOM 6668 C C . LYS C 1 336 ? 11.073 -4.822 21.409 1.00 293.05 336 LYS C C 1
ATOM 6669 O O . LYS C 1 336 ? 10.522 -3.950 20.760 1.00 291.51 336 LYS C O 1
ATOM 6675 N N . GLU C 1 337 ? 11.619 -5.891 20.851 1.00 347.57 337 GLU C N 1
ATOM 6676 C CA . GLU C 1 337 ? 11.522 -6.076 19.420 1.00 342.56 337 GLU C CA 1
ATOM 6677 C C . GLU C 1 337 ? 10.108 -5.721 19.021 1.00 342.07 337 GLU C C 1
ATOM 6678 O O . GLU C 1 337 ? 9.144 -6.371 19.412 1.00 343.70 337 GLU C O 1
ATOM 6684 N N . TYR C 1 338 ? 10.009 -4.632 18.278 1.00 290.01 338 TYR C N 1
ATOM 6685 C CA . TYR C 1 338 ? 8.745 -4.103 17.799 1.00 289.31 338 TYR C CA 1
ATOM 6686 C C . TYR C 1 338 ? 7.742 -5.184 17.441 1.00 288.09 338 TYR C C 1
ATOM 6687 O O . TYR C 1 338 ? 8.106 -6.208 16.864 1.00 286.02 338 TYR C O 1
ATOM 6696 N N . ASN C 1 339 ? 6.485 -4.948 17.811 1.00 299.08 339 ASN C N 1
ATOM 6697 C CA . ASN C 1 339 ? 5.353 -5.746 17.334 1.00 297.72 339 ASN C CA 1
ATOM 6698 C C . ASN C 1 339 ? 4.293 -4.930 16.585 1.00 295.92 339 ASN C C 1
ATOM 6699 O O . ASN C 1 339 ? 3.681 -4.028 17.158 1.00 298.26 339 ASN C O 1
ATOM 6704 N N . PRO C 1 340 ? 4.025 -5.303 15.320 1.00 304.62 340 PRO C N 1
ATOM 6705 C CA . PRO C 1 340 ? 3.182 -4.544 14.394 1.00 302.45 340 PRO C CA 1
ATOM 6706 C C . PRO C 1 340 ? 1.889 -4.167 15.050 1.00 304.55 340 PRO C C 1
ATOM 6707 O O . PRO C 1 340 ? 1.541 -3.000 15.156 1.00 305.47 340 PRO C O 1
ATOM 6711 N N . ILE C 1 341 ? 1.180 -5.199 15.470 1.00 313.49 341 ILE C N 1
ATOM 6712 C CA . ILE C 1 341 ? -0.146 -5.077 16.013 1.00 315.33 341 ILE C CA 1
ATOM 6713 C C . ILE C 1 341 ? -0.177 -4.120 17.210 1.00 319.55 341 ILE C C 1
ATOM 6714 O O . ILE C 1 341 ? -1.018 -3.216 17.268 1.00 320.41 341 ILE C O 1
ATOM 6719 N N . THR C 1 342 ? 0.755 -4.307 18.149 1.00 294.41 342 THR C N 1
ATOM 6720 C CA . THR C 1 342 ? 0.760 -3.525 19.395 1.00 299.53 342 THR C CA 1
ATOM 6721 C C . THR C 1 342 ? 1.395 -2.175 19.214 1.00 299.81 342 THR C C 1
ATOM 6722 O O . THR C 1 342 ? 0.714 -1.138 19.223 1.00 301.18 342 THR C O 1
ATOM 6726 N N . ASP C 1 343 ? 2.720 -2.213 19.074 1.00 272.05 343 ASP C N 1
ATOM 6727 C CA . ASP C 1 343 ? 3.554 -1.023 18.908 1.00 272.49 343 ASP C CA 1
ATOM 6728 C C . ASP C 1 343 ? 3.358 -0.315 17.558 1.00 268.48 343 ASP C C 1
ATOM 6729 O O . ASP C 1 343 ? 4.185 0.495 17.152 1.00 267.98 343 ASP C O 1
ATOM 6734 N N . GLY C 1 344 ? 2.253 -0.610 16.881 1.00 337.12 344 GLY C N 1
ATOM 6735 C CA . GLY C 1 344 ? 2.031 -0.094 15.542 1.00 333.38 344 GLY C CA 1
ATOM 6736 C C . GLY C 1 344 ? 1.690 1.381 15.467 1.00 335.23 344 GLY C C 1
ATOM 6737 O O . GLY C 1 344 ? 1.785 1.999 14.409 1.00 332.88 344 GLY C O 1
ATOM 6738 N N . LYS C 1 345 ? 1.277 1.942 16.594 1.00 352.51 345 LYS C N 1
ATOM 6739 C CA . LYS C 1 345 ? 0.934 3.351 16.661 1.00 355.41 345 LYS C CA 1
ATOM 6740 C C . LYS C 1 345 ? 2.200 4.170 16.540 1.00 356.51 345 LYS C C 1
ATOM 6741 O O . LYS C 1 345 ? 2.278 5.099 15.748 1.00 355.78 345 LYS C O 1
ATOM 6747 N N . VAL C 1 346 ? 3.191 3.793 17.340 1.00 367.15 346 VAL C N 1
ATOM 6748 C CA . VAL C 1 346 ? 4.461 4.509 17.460 1.00 368.91 346 VAL C CA 1
ATOM 6749 C C . VAL C 1 346 ? 5.188 4.731 16.138 1.00 364.53 346 VAL C C 1
ATOM 6750 O O . VAL C 1 346 ? 6.074 5.578 16.033 1.00 366.01 346 VAL C O 1
ATOM 6754 N N . ILE C 1 347 ? 4.792 3.977 15.127 1.00 338.83 347 ILE C N 1
ATOM 6755 C CA . ILE C 1 347 ? 5.506 3.956 13.862 1.00 334.88 347 ILE C CA 1
ATOM 6756 C C . ILE C 1 347 ? 5.384 5.217 13.033 1.00 335.24 347 ILE C C 1
ATOM 6757 O O . ILE C 1 347 ? 6.356 5.936 12.833 1.00 336.28 347 ILE C O 1
ATOM 6762 N N . TYR C 1 348 ? 4.184 5.462 12.524 1.00 382.11 348 TYR C N 1
ATOM 6763 C CA . TYR C 1 348 ? 3.931 6.618 11.678 1.00 382.58 348 TYR C CA 1
ATOM 6764 C C . TYR C 1 348 ? 4.381 7.911 12.343 1.00 387.71 348 TYR C C 1
ATOM 6765 O O . TYR C 1 348 ? 4.155 8.997 11.816 1.00 389.34 348 TYR C O 1
ATOM 6774 N N . GLU C 1 349 ? 5.007 7.785 13.507 1.00 344.83 349 GLU C N 1
ATOM 6775 C CA . GLU C 1 349 ? 5.395 8.927 14.321 1.00 350.66 349 GLU C CA 1
ATOM 6776 C C . GLU C 1 349 ? 6.618 9.580 13.735 1.00 350.73 349 GLU C C 1
ATOM 6777 O O . GLU C 1 349 ? 6.803 10.790 13.816 1.00 354.96 349 GLU C O 1
ATOM 6783 N N . LEU C 1 350 ? 7.460 8.759 13.141 1.00 378.79 350 LEU C N 1
ATOM 6784 C CA . LEU C 1 350 ? 8.659 9.261 12.517 1.00 378.45 350 LEU C CA 1
ATOM 6785 C C . LEU C 1 350 ? 8.430 9.343 11.016 1.00 374.88 350 LEU C C 1
ATOM 6786 O O . LEU C 1 350 ? 9.371 9.538 10.243 1.00 373.68 350 LEU C O 1
ATOM 6791 N N . GLU C 1 351 ? 7.171 9.183 10.611 1.00 698.20 351 GLU C N 1
ATOM 6792 C CA . GLU C 1 351 ? 6.786 9.271 9.204 1.00 695.36 351 GLU C CA 1
ATOM 6793 C C . GLU C 1 351 ? 6.040 10.575 8.930 1.00 698.63 351 GLU C C 1
ATOM 6794 O O . GLU C 1 351 ? 4.815 10.572 8.814 1.00 698.22 351 GLU C O 1
ATOM 6800 N N . ASP C 1 352 ? 6.770 11.683 8.823 1.00 371.82 352 ASP C N 1
ATOM 6801 C CA . ASP C 1 352 ? 6.148 12.984 8.584 1.00 375.76 352 ASP C CA 1
ATOM 6802 C C . ASP C 1 352 ? 7.081 13.941 7.855 1.00 377.93 352 ASP C C 1
ATOM 6803 O O . ASP C 1 352 ? 6.823 15.142 7.792 1.00 382.43 352 ASP C O 1
ATOM 6808 N N . THR D 2 15 ? 23.944 -20.090 35.800 1.00 345.82 5 THR D N 1
ATOM 6809 C CA . THR D 2 15 ? 24.884 -19.745 34.739 1.00 348.68 5 THR D CA 1
ATOM 6810 C C . THR D 2 15 ? 24.170 -19.592 33.401 1.00 345.43 5 THR D C 1
ATOM 6811 O O . THR D 2 15 ? 24.438 -20.334 32.456 1.00 350.07 5 THR D O 1
ATOM 6815 N N . GLU D 2 16 ? 23.261 -18.625 33.328 1.00 437.52 6 GLU D N 1
ATOM 6816 C CA . GLU D 2 16 ? 22.508 -18.378 32.105 1.00 433.61 6 GLU D CA 1
ATOM 6817 C C . GLU D 2 16 ? 23.434 -17.963 30.968 1.00 436.15 6 GLU D C 1
ATOM 6818 O O . GLU D 2 16 ? 23.264 -18.391 29.826 1.00 437.58 6 GLU D O 1
ATOM 6824 N N . ALA D 2 17 ? 24.417 -17.128 31.288 1.00 534.01 7 ALA D N 1
ATOM 6825 C CA . ALA D 2 17 ? 25.375 -16.660 30.295 1.00 536.46 7 ALA D CA 1
ATOM 6826 C C . ALA D 2 17 ? 26.038 -17.835 29.587 1.00 544.59 7 ALA D C 1
ATOM 6827 O O . ALA D 2 17 ? 25.863 -18.028 28.384 1.00 545.04 7 ALA D O 1
ATOM 6829 N N . GLU D 2 18 ? 26.799 -18.618 30.343 1.00 380.78 8 GLU D N 1
ATOM 6830 C CA . GLU D 2 18 ? 27.486 -19.778 29.792 1.00 388.90 8 GLU D CA 1
ATOM 6831 C C . GLU D 2 18 ? 26.626 -20.452 28.731 1.00 388.39 8 GLU D C 1
ATOM 6832 O O . GLU D 2 18 ? 27.064 -20.658 27.600 1.00 391.50 8 GLU D O 1
ATOM 6838 N N . LYS D 2 19 ? 25.397 -20.793 29.105 1.00 341.67 9 LYS D N 1
ATOM 6839 C CA . LYS D 2 19 ? 24.471 -21.440 28.187 1.00 340.64 9 LYS D CA 1
ATOM 6840 C C . LYS D 2 19 ? 24.561 -20.786 26.814 1.00 338.59 9 LYS D C 1
ATOM 6841 O O . LYS D 2 19 ? 24.545 -21.467 25.788 1.00 341.64 9 LYS D O 1
ATOM 6847 N N . ARG D 2 20 ? 24.666 -19.461 26.805 1.00 584.92 10 ARG D N 1
ATOM 6848 C CA . ARG D 2 20 ? 24.780 -18.718 25.558 1.00 582.58 10 ARG D CA 1
ATOM 6849 C C . ARG D 2 20 ? 26.061 -19.112 24.835 1.00 590.07 10 ARG D C 1
ATOM 6850 O O . ARG D 2 20 ? 26.071 -19.289 23.616 1.00 591.16 10 ARG D O 1
ATOM 6858 N N . ARG D 2 21 ? 27.140 -19.258 25.598 1.00 510.85 11 ARG D N 1
ATOM 6859 C CA . ARG D 2 21 ? 28.422 -19.649 25.029 1.00 518.29 11 ARG D CA 1
ATOM 6860 C C . ARG D 2 21 ? 28.315 -21.037 24.416 1.00 523.85 11 ARG D C 1
ATOM 6861 O O . ARG D 2 21 ? 28.846 -21.292 23.334 1.00 527.56 11 ARG D O 1
ATOM 6869 N N . LEU D 2 22 ? 27.619 -21.932 25.111 1.00 365.93 12 LEU D N 1
ATOM 6870 C CA . LEU D 2 22 ? 27.432 -23.290 24.622 1.00 370.96 12 LEU D CA 1
ATOM 6871 C C . LEU D 2 22 ? 26.649 -23.270 23.317 1.00 367.70 12 LEU D C 1
ATOM 6872 O O . LEU D 2 22 ? 26.967 -24.002 22.378 1.00 372.36 12 LEU D O 1
ATOM 6877 N N . LEU D 2 23 ? 25.629 -22.421 23.260 1.00 385.16 13 LEU D N 1
ATOM 6878 C CA . LEU D 2 23 ? 24.814 -22.297 22.060 1.00 381.22 13 LEU D CA 1
ATOM 6879 C C . LEU D 2 23 ? 25.665 -21.795 20.902 1.00 383.12 13 LEU D C 1
ATOM 6880 O O . LEU D 2 23 ? 25.544 -22.274 19.774 1.00 384.76 13 LEU D O 1
ATOM 6885 N N . ARG D 2 24 ? 26.536 -20.834 21.191 1.00 423.62 14 ARG D N 1
ATOM 6886 C CA . ARG D 2 24 ? 27.418 -20.282 20.173 1.00 425.47 14 ARG D CA 1
ATOM 6887 C C . ARG D 2 24 ? 28.351 -21.366 19.652 1.00 434.28 14 ARG D C 1
ATOM 6888 O O . ARG D 2 24 ? 28.602 -21.460 18.450 1.00 436.04 14 ARG D O 1
ATOM 6896 N N . GLU D 2 25 ? 28.903 -22.118 20.603 1.00 402.21 15 GLU D N 1
ATOM 6897 C CA . GLU D 2 25 ? 29.818 -23.218 20.344 1.00 410.95 15 GLU D CA 1
ATOM 6898 C C . GLU D 2 25 ? 29.114 -24.317 19.573 1.00 412.53 15 GLU D C 1
ATOM 6899 O O . GLU D 2 25 ? 29.695 -24.932 18.685 1.00 417.86 15 GLU D O 1
ATOM 6905 N N . ARG D 2 26 ? 27.858 -24.566 19.926 1.00 499.45 16 ARG D N 1
ATOM 6906 C CA . ARG D 2 26 ? 27.072 -25.578 19.241 1.00 500.23 16 ARG D CA 1
ATOM 6907 C C . ARG D 2 26 ? 26.945 -25.152 17.788 1.00 498.07 16 ARG D C 1
ATOM 6908 O O . ARG D 2 26 ? 27.046 -25.972 16.880 1.00 502.02 16 ARG D O 1
ATOM 6916 N N . ARG D 2 27 ? 26.741 -23.855 17.580 1.00 346.32 17 ARG D N 1
ATOM 6917 C CA . ARG D 2 27 ? 26.636 -23.300 16.238 1.00 343.71 17 ARG D CA 1
ATOM 6918 C C . ARG D 2 27 ? 27.945 -23.510 15.485 1.00 350.63 17 ARG D C 1
ATOM 6919 O O . ARG D 2 27 ? 27.943 -23.808 14.291 1.00 351.98 17 ARG D O 1
ATOM 6927 N N . GLN D 2 28 ? 29.061 -23.338 16.187 1.00 313.98 18 GLN D N 1
ATOM 6928 C CA . GLN D 2 28 ? 30.377 -23.543 15.593 1.00 320.90 18 GLN D CA 1
ATOM 6929 C C . GLN D 2 28 ? 30.569 -24.996 15.165 1.00 327.83 18 GLN D C 1
ATOM 6930 O O . GLN D 2 28 ? 31.110 -25.269 14.094 1.00 331.58 18 GLN D O 1
ATOM 6936 N N . LYS D 2 29 ? 30.118 -25.924 16.005 1.00 511.49 19 LYS D N 1
ATOM 6937 C CA . LYS D 2 29 ? 30.218 -27.344 15.700 1.00 517.84 19 LYS D CA 1
ATOM 6938 C C . LYS D 2 29 ? 29.379 -27.608 14.466 1.00 515.23 19 LYS D C 1
ATOM 6939 O O . LYS D 2 29 ? 29.767 -28.362 13.574 1.00 520.18 19 LYS D O 1
ATOM 6945 N N . LYS D 2 30 ? 28.220 -26.962 14.428 1.00 373.21 20 LYS D N 1
ATOM 6946 C CA . LYS D 2 30 ? 27.325 -27.040 13.291 1.00 369.49 20 LYS D CA 1
ATOM 6947 C C . LYS D 2 30 ? 28.039 -26.451 12.089 1.00 370.43 20 LYS D C 1
ATOM 6948 O O . LYS D 2 30 ? 27.933 -26.974 10.980 1.00 372.12 20 LYS D O 1
ATOM 6954 N N . PHE D 2 31 ? 28.774 -25.361 12.305 1.00 363.83 21 PHE D N 1
ATOM 6955 C CA . PHE D 2 31 ? 29.507 -24.761 11.198 1.00 364.86 21 PHE D CA 1
ATOM 6956 C C . PHE D 2 31 ? 30.696 -25.636 10.824 1.00 373.96 21 PHE D C 1
ATOM 6957 O O . PHE D 2 31 ? 30.985 -25.839 9.645 1.00 376.22 21 PHE D O 1
ATOM 6965 N N . SER D 2 32 ? 31.471 -26.068 11.813 1.00 304.45 22 SER D N 1
ATOM 6966 C CA . SER D 2 32 ? 32.583 -26.946 11.489 1.00 313.19 22 SER D CA 1
ATOM 6967 C C . SER D 2 32 ? 32.001 -28.263 10.998 1.00 315.92 22 SER D C 1
ATOM 6968 O O . SER D 2 32 ? 32.411 -28.807 9.973 1.00 320.12 22 SER D O 1
ATOM 6971 N N . ASN D 2 33 ? 31.025 -28.757 11.756 1.00 491.50 23 ASN D N 1
ATOM 6972 C CA . ASN D 2 33 ? 30.293 -29.977 11.434 1.00 493.11 23 ASN D CA 1
ATOM 6973 C C . ASN D 2 33 ? 29.368 -29.865 10.227 1.00 488.40 23 ASN D C 1
ATOM 6974 O O . ASN D 2 33 ? 29.273 -30.779 9.408 1.00 491.66 23 ASN D O 1
ATOM 6979 N N . GLY D 2 34 ? 28.678 -28.732 10.144 1.00 708.73 24 GLY D N 1
ATOM 6980 C CA . GLY D 2 34 ? 27.680 -28.495 9.119 1.00 703.11 24 GLY D CA 1
ATOM 6981 C C . GLY D 2 34 ? 28.119 -28.466 7.671 1.00 705.02 24 GLY D C 1
ATOM 6982 O O . GLY D 2 34 ? 27.429 -29.006 6.806 1.00 703.92 24 GLY D O 1
ATOM 6983 N N . GLY D 2 35 ? 29.254 -27.837 7.391 1.00 329.71 25 GLY D N 1
ATOM 6984 C CA . GLY D 2 35 ? 29.706 -27.741 6.013 1.00 331.44 25 GLY D CA 1
ATOM 6985 C C . GLY D 2 35 ? 29.116 -26.479 5.395 1.00 323.58 25 GLY D C 1
ATOM 6986 O O . GLY D 2 35 ? 28.074 -26.528 4.741 1.00 318.82 25 GLY D O 1
ATOM 6987 N N . ALA D 2 36 ? 29.780 -25.349 5.609 1.00 334.97 26 ALA D N 1
ATOM 6988 C CA . ALA D 2 36 ? 29.288 -24.073 5.106 1.00 327.53 26 ALA D CA 1
ATOM 6989 C C . ALA D 2 36 ? 29.186 -24.115 3.588 1.00 327.21 26 ALA D C 1
ATOM 6990 O O . ALA D 2 36 ? 28.236 -23.590 3.008 1.00 320.58 26 ALA D O 1
ATOM 6992 N N . SER D 2 37 ? 30.163 -24.747 2.948 1.00 360.43 27 SER D N 1
ATOM 6993 C CA . SER D 2 37 ? 30.153 -24.873 1.499 1.00 360.86 27 SER D CA 1
ATOM 6994 C C . SER D 2 37 ? 28.925 -25.671 1.077 1.00 358.11 27 SER D C 1
ATOM 6995 O O . SER D 2 37 ? 28.276 -25.351 0.080 1.00 353.65 27 SER D O 1
ATOM 6998 N N . SER D 2 38 ? 28.608 -26.711 1.844 1.00 586.39 28 SER D N 1
ATOM 6999 C CA . SER D 2 38 ? 27.448 -27.549 1.556 1.00 584.13 28 SER D CA 1
ATOM 7000 C C . SER D 2 38 ? 26.147 -26.860 1.941 1.00 575.19 28 SER D C 1
ATOM 7001 O O . SER D 2 38 ? 25.141 -26.975 1.241 1.00 570.73 28 SER D O 1
ATOM 7004 N N . ARG D 2 39 ? 26.166 -26.164 3.072 1.00 341.75 29 ARG D N 1
ATOM 7005 C CA . ARG D 2 39 ? 24.997 -25.430 3.534 1.00 333.29 29 ARG D CA 1
ATOM 7006 C C . ARG D 2 39 ? 24.669 -24.345 2.520 1.00 327.29 29 ARG D C 1
ATOM 7007 O O . ARG D 2 39 ? 23.505 -24.096 2.208 1.00 320.68 29 ARG D O 1
ATOM 7015 N N . LEU D 2 40 ? 25.714 -23.705 2.006 1.00 308.18 30 LEU D N 1
ATOM 7016 C CA . LEU D 2 40 ? 25.566 -22.661 1.004 1.00 303.24 30 LEU D CA 1
ATOM 7017 C C . LEU D 2 40 ? 24.951 -23.237 -0.264 1.00 302.42 30 LEU D C 1
ATOM 7018 O O . LEU D 2 40 ? 24.101 -22.608 -0.895 1.00 295.73 30 LEU D O 1
ATOM 7023 N N . ASN D 2 41 ? 25.384 -24.439 -0.632 1.00 396.97 31 ASN D N 1
ATOM 7024 C CA . ASN D 2 41 ? 24.863 -25.096 -1.830 1.00 396.85 31 ASN D CA 1
ATOM 7025 C C . ASN D 2 41 ? 23.359 -25.408 -1.786 1.00 390.76 31 ASN D C 1
ATOM 7026 O O . ASN D 2 41 ? 22.657 -25.234 -2.782 1.00 386.45 31 ASN D O 1
ATOM 7031 N N . LYS D 2 42 ? 22.872 -25.866 -0.635 1.00 530.23 32 LYS D N 1
ATOM 7032 C CA . LYS D 2 42 ? 21.466 -26.210 -0.467 1.00 524.80 32 LYS D CA 1
ATOM 7033 C C . LYS D 2 42 ? 20.629 -24.939 -0.411 1.00 515.73 32 LYS D C 1
ATOM 7034 O O . LYS D 2 42 ? 19.544 -24.870 -0.987 1.00 510.05 32 LYS D O 1
ATOM 7040 N N . ILE D 2 43 ? 21.146 -23.932 0.287 1.00 378.29 33 ILE D N 1
ATOM 7041 C CA . ILE D 2 43 ? 20.465 -22.650 0.403 1.00 369.95 33 ILE D CA 1
ATOM 7042 C C . ILE D 2 43 ? 20.335 -21.989 -0.964 1.00 366.45 33 ILE D C 1
ATOM 7043 O O . ILE D 2 43 ? 19.303 -21.401 -1.287 1.00 359.04 33 ILE D O 1
ATOM 7048 N N . THR D 2 44 ? 21.392 -22.090 -1.764 1.00 425.47 34 THR D N 1
ATOM 7049 C CA . THR D 2 44 ? 21.402 -21.503 -3.098 1.00 422.96 34 THR D CA 1
ATOM 7050 C C . THR D 2 44 ? 20.333 -22.133 -3.986 1.00 419.99 34 THR D C 1
ATOM 7051 O O . THR D 2 44 ? 19.241 -21.587 -4.141 1.00 412.44 34 THR D O 1
ATOM 7055 N N . THR E 2 15 ? 54.112 -72.306 -43.918 1.00 408.21 5 THR E N 1
ATOM 7056 C CA . THR E 2 15 ? 52.768 -71.975 -43.459 1.00 405.71 5 THR E CA 1
ATOM 7057 C C . THR E 2 15 ? 52.756 -71.673 -41.965 1.00 405.61 5 THR E C 1
ATOM 7058 O O . THR E 2 15 ? 52.107 -72.371 -41.186 1.00 401.98 5 THR E O 1
ATOM 7062 N N . GLU E 2 16 ? 53.477 -70.628 -41.572 1.00 465.04 6 GLU E N 1
ATOM 7063 C CA . GLU E 2 16 ? 53.550 -70.236 -40.170 1.00 465.49 6 GLU E CA 1
ATOM 7064 C C . GLU E 2 16 ? 52.178 -69.829 -39.645 1.00 463.24 6 GLU E C 1
ATOM 7065 O O . GLU E 2 16 ? 51.808 -70.165 -38.520 1.00 461.02 6 GLU E O 1
ATOM 7071 N N . ALA E 2 17 ? 51.427 -69.106 -40.468 1.00 355.24 7 ALA E N 1
ATOM 7072 C CA . ALA E 2 17 ? 50.093 -68.658 -40.089 1.00 353.30 7 ALA E CA 1
ATOM 7073 C C . ALA E 2 17 ? 49.228 -69.837 -39.661 1.00 348.11 7 ALA E C 1
ATOM 7074 O O . ALA E 2 17 ? 48.822 -69.935 -38.503 1.00 346.48 7 ALA E O 1
ATOM 7076 N N . GLU E 2 18 ? 48.952 -70.732 -40.603 1.00 372.72 8 GLU E N 1
ATOM 7077 C CA . GLU E 2 18 ? 48.140 -71.908 -40.325 1.00 367.83 8 GLU E CA 1
ATOM 7078 C C . GLU E 2 18 ? 48.425 -72.434 -38.924 1.00 366.53 8 GLU E C 1
ATOM 7079 O O . GLU E 2 18 ? 47.514 -72.602 -38.114 1.00 363.83 8 GLU E O 1
ATOM 7085 N N . LYS E 2 19 ? 49.699 -72.690 -38.645 1.00 407.39 9 LYS E N 1
ATOM 7086 C CA . LYS E 2 19 ? 50.109 -73.192 -37.341 1.00 406.46 9 LYS E CA 1
ATOM 7087 C C . LYS E 2 19 ? 49.351 -72.460 -36.242 1.00 406.24 9 LYS E C 1
ATOM 7088 O O . LYS E 2 19 ? 48.911 -73.067 -35.265 1.00 403.43 9 LYS E O 1
ATOM 7094 N N . ARG E 2 20 ? 49.194 -71.151 -36.414 1.00 519.26 10 ARG E N 1
ATOM 7095 C CA . ARG E 2 20 ? 48.470 -70.340 -35.446 1.00 519.48 10 ARG E CA 1
ATOM 7096 C C . ARG E 2 20 ? 47.019 -70.796 -35.370 1.00 515.23 10 ARG E C 1
ATOM 7097 O O . ARG E 2 20 ? 46.442 -70.892 -34.286 1.00 513.45 10 ARG E O 1
ATOM 7105 N N . ARG E 2 21 ? 46.437 -71.085 -36.529 1.00 525.34 11 ARG E N 1
ATOM 7106 C CA . ARG E 2 21 ? 45.058 -71.547 -36.590 1.00 521.29 11 ARG E CA 1
ATOM 7107 C C . ARG E 2 21 ? 44.925 -72.878 -35.864 1.00 517.45 11 ARG E C 1
ATOM 7108 O O . ARG E 2 21 ? 43.958 -73.106 -35.136 1.00 514.68 11 ARG E O 1
ATOM 7116 N N . LEU E 2 22 ? 45.907 -73.752 -36.060 1.00 465.39 12 LEU E N 1
ATOM 7117 C CA . LEU E 2 22 ? 45.902 -75.054 -35.409 1.00 462.00 12 LEU E CA 1
ATOM 7118 C C . LEU E 2 22 ? 45.973 -74.880 -33.898 1.00 462.10 12 LEU E C 1
ATOM 7119 O O . LEU E 2 22 ? 45.283 -75.573 -33.149 1.00 458.82 12 LEU E O 1
ATOM 7124 N N . LEU E 2 23 ? 46.805 -73.943 -33.456 1.00 328.07 13 LEU E N 1
ATOM 7125 C CA . LEU E 2 23 ? 46.949 -73.670 -32.033 1.00 328.64 13 LEU E CA 1
ATOM 7126 C C . LEU E 2 23 ? 45.629 -73.169 -31.463 1.00 327.09 13 LEU E C 1
ATOM 7127 O O . LEU E 2 23 ? 45.224 -73.560 -30.368 1.00 325.07 13 LEU E O 1
ATOM 7132 N N . ARG E 2 24 ? 44.956 -72.308 -32.219 1.00 512.12 14 ARG E N 1
ATOM 7133 C CA . ARG E 2 24 ? 43.673 -71.769 -31.791 1.00 510.82 14 ARG E CA 1
ATOM 7134 C C . ARG E 2 24 ? 42.655 -72.894 -31.662 1.00 505.94 14 ARG E C 1
ATOM 7135 O O . ARG E 2 24 ? 41.870 -72.930 -30.714 1.00 504.14 14 ARG E O 1
ATOM 7143 N N . GLU E 2 25 ? 42.654 -73.752 -32.681 1.00 468.60 15 GLU E N 1
ATOM 7144 C CA . GLU E 2 25 ? 41.776 -74.908 -32.772 1.00 464.07 15 GLU E CA 1
ATOM 7145 C C . GLU E 2 25 ? 42.081 -75.888 -31.656 1.00 462.11 15 GLU E C 1
ATOM 7146 O O . GLU E 2 25 ? 41.178 -76.491 -31.087 1.00 458.82 15 GLU E O 1
ATOM 7152 N N . ARG E 2 26 ? 43.365 -76.050 -31.355 1.00 361.04 16 ARG E N 1
ATOM 7153 C CA . ARG E 2 26 ? 43.778 -76.942 -30.286 1.00 359.52 16 ARG E CA 1
ATOM 7154 C C . ARG E 2 26 ? 43.184 -76.411 -28.992 1.00 359.39 16 ARG E C 1
ATOM 7155 O O . ARG E 2 26 ? 42.703 -77.175 -28.160 1.00 356.55 16 ARG E O 1
ATOM 7163 N N . ARG E 2 27 ? 43.205 -75.091 -28.843 1.00 425.88 17 ARG E N 1
ATOM 7164 C CA . ARG E 2 27 ? 42.638 -74.441 -27.670 1.00 426.22 17 ARG E CA 1
ATOM 7165 C C . ARG E 2 27 ? 41.140 -74.714 -27.599 1.00 422.71 17 ARG E C 1
ATOM 7166 O O . ARG E 2 27 ? 40.590 -74.932 -26.519 1.00 421.06 17 ARG E O 1
ATOM 7174 N N . GLN E 2 28 ? 40.482 -74.687 -28.754 1.00 349.04 18 GLN E N 1
ATOM 7175 C CA . GLN E 2 28 ? 39.053 -74.966 -28.827 1.00 345.66 18 GLN E CA 1
ATOM 7176 C C . GLN E 2 28 ? 38.747 -76.399 -28.395 1.00 341.64 18 GLN E C 1
ATOM 7177 O O . GLN E 2 28 ? 37.777 -76.647 -27.680 1.00 339.21 18 GLN E O 1
ATOM 7183 N N . LYS E 2 29 ? 39.583 -77.337 -28.831 1.00 512.52 19 LYS E N 1
ATOM 7184 C CA . LYS E 2 29 ? 39.416 -78.738 -28.469 1.00 508.96 19 LYS E CA 1
ATOM 7185 C C . LYS E 2 29 ? 39.583 -78.845 -26.966 1.00 508.90 19 LYS E C 1
ATOM 7186 O O . LYS E 2 29 ? 38.853 -79.570 -26.289 1.00 505.88 19 LYS E O 1
ATOM 7192 N N . LYS E 2 30 ? 40.555 -78.100 -26.456 1.00 348.05 20 LYS E N 1
ATOM 7193 C CA . LYS E 2 30 ? 40.809 -78.025 -25.031 1.00 348.59 20 LYS E CA 1
ATOM 7194 C C . LYS E 2 30 ? 39.584 -77.422 -24.367 1.00 347.74 20 LYS E C 1
ATOM 7195 O O . LYS E 2 30 ? 39.177 -77.860 -23.291 1.00 345.98 20 LYS E O 1
ATOM 7201 N N . PHE E 2 31 ? 38.990 -76.417 -25.008 1.00 381.57 21 PHE E N 1
ATOM 7202 C CA . PHE E 2 31 ? 37.795 -75.811 -24.438 1.00 380.85 21 PHE E CA 1
ATOM 7203 C C . PHE E 2 31 ? 36.612 -76.760 -24.578 1.00 376.48 21 PHE E C 1
ATOM 7204 O O . PHE E 2 31 ? 35.809 -76.909 -23.656 1.00 374.75 21 PHE E O 1
ATOM 7212 N N . SER E 2 32 ? 36.418 -77.322 -25.766 1.00 452.05 22 SER E N 1
ATOM 7213 C CA . SER E 2 32 ? 35.326 -78.270 -25.914 1.00 447.91 22 SER E CA 1
ATOM 7214 C C . SER E 2 32 ? 35.666 -79.497 -25.080 1.00 445.77 22 SER E C 1
ATOM 7215 O O . SER E 2 32 ? 34.845 -80.005 -24.317 1.00 443.23 22 SER E O 1
ATOM 7218 N N . ASN E 2 33 ? 36.905 -79.952 -25.240 1.00 435.46 23 ASN E N 1
ATOM 7219 C CA . ASN E 2 33 ? 37.453 -81.080 -24.495 1.00 433.95 23 ASN E CA 1
ATOM 7220 C C . ASN E 2 33 ? 37.690 -80.809 -23.013 1.00 434.97 23 ASN E C 1
ATOM 7221 O O . ASN E 2 33 ? 37.429 -81.655 -22.158 1.00 432.69 23 ASN E O 1
ATOM 7226 N N . GLY E 2 34 ? 38.206 -79.617 -22.731 1.00 556.65 24 GLY E N 1
ATOM 7227 C CA . GLY E 2 34 ? 38.590 -79.228 -21.387 1.00 558.25 24 GLY E CA 1
ATOM 7228 C C . GLY E 2 34 ? 37.517 -79.141 -20.323 1.00 556.66 24 GLY E C 1
ATOM 7229 O O . GLY E 2 34 ? 37.739 -79.560 -19.187 1.00 556.19 24 GLY E O 1
ATOM 7230 N N . GLY E 2 35 ? 36.357 -78.596 -20.670 1.00 374.32 25 GLY E N 1
ATOM 7231 C CA . GLY E 2 35 ? 35.303 -78.449 -19.679 1.00 372.99 25 GLY E CA 1
ATOM 7232 C C . GLY E 2 35 ? 35.472 -77.103 -18.986 1.00 376.50 25 GLY E C 1
ATOM 7233 O O . GLY E 2 35 ? 36.082 -77.018 -17.920 1.00 377.88 25 GLY E O 1
ATOM 7234 N N . ALA E 2 36 ? 34.938 -76.051 -19.597 1.00 312.80 26 ALA E N 1
ATOM 7235 C CA . ALA E 2 36 ? 35.075 -74.707 -19.051 1.00 316.37 26 ALA E CA 1
ATOM 7236 C C . ALA E 2 36 ? 34.448 -74.639 -17.666 1.00 315.74 26 ALA E C 1
ATOM 7237 O O . ALA E 2 36 ? 34.985 -73.996 -16.764 1.00 318.40 26 ALA E O 1
ATOM 7239 N N . SER E 2 37 ? 33.315 -75.311 -17.497 1.00 569.60 27 SER E N 1
ATOM 7240 C CA . SER E 2 37 ? 32.644 -75.340 -16.206 1.00 568.75 27 SER E CA 1
ATOM 7241 C C . SER E 2 37 ? 33.562 -75.998 -15.182 1.00 568.90 27 SER E C 1
ATOM 7242 O O . SER E 2 37 ? 33.646 -75.558 -14.036 1.00 570.41 27 SER E O 1
ATOM 7245 N N . SER E 2 38 ? 34.250 -77.055 -15.605 1.00 509.82 28 SER E N 1
ATOM 7246 C CA . SER E 2 38 ? 35.173 -77.768 -14.728 1.00 509.82 28 SER E CA 1
ATOM 7247 C C . SER E 2 38 ? 36.469 -76.995 -14.526 1.00 513.77 28 SER E C 1
ATOM 7248 O O . SER E 2 38 ? 37.028 -76.976 -13.430 1.00 514.96 28 SER E O 1
ATOM 7251 N N . ARG E 2 39 ? 36.956 -76.380 -15.599 1.00 346.43 29 ARG E N 1
ATOM 7252 C CA . ARG E 2 39 ? 38.168 -75.579 -15.531 1.00 350.38 29 ARG E CA 1
ATOM 7253 C C . ARG E 2 39 ? 37.928 -74.405 -14.594 1.00 353.06 29 ARG E C 1
ATOM 7254 O O . ARG E 2 39 ? 38.794 -74.036 -13.801 1.00 355.56 29 ARG E O 1
ATOM 7262 N N . LEU E 2 40 ? 36.737 -73.825 -14.694 1.00 396.40 30 LEU E N 1
ATOM 7263 C CA . LEU E 2 40 ? 36.345 -72.709 -13.848 1.00 398.79 30 LEU E CA 1
ATOM 7264 C C . LEU E 2 40 ? 36.313 -73.144 -12.390 1.00 398.02 30 LEU E C 1
ATOM 7265 O O . LEU E 2 40 ? 36.734 -72.404 -11.501 1.00 400.83 30 LEU E O 1
ATOM 7270 N N . ASN E 2 41 ? 35.812 -74.352 -12.149 1.00 408.18 31 ASN E N 1
ATOM 7271 C CA . ASN E 2 41 ? 35.735 -74.882 -10.788 1.00 407.14 31 ASN E CA 1
ATOM 7272 C C . ASN E 2 41 ? 37.093 -75.064 -10.094 1.00 409.01 31 ASN E C 1
ATOM 7273 O O . ASN E 2 41 ? 37.232 -74.764 -8.908 1.00 410.34 31 ASN E O 1
ATOM 7278 N N . LYS E 2 42 ? 38.087 -75.552 -10.832 1.00 426.81 32 LYS E N 1
ATOM 7279 C CA . LYS E 2 42 ? 39.419 -75.783 -10.289 1.00 428.48 32 LYS E CA 1
ATOM 7280 C C . LYS E 2 42 ? 40.124 -74.451 -10.073 1.00 432.97 32 LYS E C 1
ATOM 7281 O O . LYS E 2 42 ? 40.803 -74.250 -9.067 1.00 434.80 32 LYS E O 1
ATOM 7287 N N . ILE E 2 43 ? 39.953 -73.541 -11.028 1.00 393.07 33 ILE E N 1
ATOM 7288 C CA . ILE E 2 43 ? 40.549 -72.215 -10.938 1.00 397.47 33 ILE E CA 1
ATOM 7289 C C . ILE E 2 43 ? 39.986 -71.456 -9.742 1.00 398.87 33 ILE E C 1
ATOM 7290 O O . ILE E 2 43 ? 40.715 -70.761 -9.035 1.00 402.07 33 ILE E O 1
ATOM 7295 N N . THR E 2 44 ? 38.682 -71.596 -9.523 1.00 344.68 34 THR E N 1
ATOM 7296 C CA . THR E 2 44 ? 38.016 -70.925 -8.414 1.00 345.77 34 THR E CA 1
ATOM 7297 C C . THR E 2 44 ? 38.565 -71.400 -7.072 1.00 345.81 34 THR E C 1
ATOM 7298 O O . THR E 2 44 ? 39.428 -70.752 -6.480 1.00 349.06 34 THR E O 1
#

Foldseek 3Di:
DDAQFCQVPLEFQQAQAEAEAFLDVQDCLLVLPLSLQSNCVPVVVFQEEGEEAAPVQVNCVLAVHHAELAWDDDDPGDRRTYYYDPPDALVVQVVVVVVVVVSVVCRCVVVVHHGRHYTYYAHSVGGSLGCLCVLVVVVVVLVVVVVVVCVVVNVVSVVSVVVSCVCVVSQLDQRRYEYEYEFEQADCRVVVVVVVVVVCVVSNGHYAEYHYAQAAPPCPPVRVVVNVSRVVGLVVCCVVRVRHNHHYAHYAPDRAHHVVSSNLRSVCSHVVDDCVPCVVSRCVRVD/DDAQFCQVPLEFQQAQAEAEEFLDVQDCLLVLVLSLQSNCVVVVVFQEEGEEAQPVQVNCVLAVHHAELAWDDDDPGDRRTYYYVPDALVVLVVVVVVVVVSVVCRCVVVVHHGRHYTYYAHNVGGSNLCLLVLVVVVVVVVVPPVVVVNVVVVVSVCVVVVVQLPQRRYEYEYEFEQADCRCVVRVVVVVSCVSSNGHYAEYEYDQAAPPCPPVRVVVNVSRVVGLVVCCVVNVRGNHHYAHDAPDRAHHVVSSNLRSVCSHVVDDCVPCVVSRCVRVD/DDAAFCQVPLEFQQAQAEAEAFLDVQDCLLVLPLSLQSNCVPVVVFQEEGEELAPVQVNCVLAVHHAELAWDDDDPGDRRTYYYYNLVPPDPPDALVVQVVSVVVVVVSVVCRCVVVVHHGRHYTYYAHSVGGSLGRLLPLVVVVVVVVCVVVVVNVVSVVVVCVVCVCQQPQRRYEYEYEFEQADCRVVVRVVSVVVCVSSNGHYAEYHYDQAAPQDPDDVDDDDVRVVVNVSRVVGLVVPCVVRVRHNYHYAHYADDRAHHVVSSNLRSVCSHVVDDCVPCVVSRCVRVD/DVVVVVVVVVVVVVCCVVVVPVVVVVVVVD/DVVVVVVVVVVVVVCCVVVVPVVVVVVVVD

Sequence (919 aa):
TVEPNLHSLITSTTHKWIFVGGKGGVGKTTSSCSIAIQMALSQPNKQFLLISTDPAHNLSDAFGEKFGKDARKVTGMNNLSCMEIGSIPGIDEALSFMEVMKHIKRQEQGEGETFDTVIFDTAPTGHTLRFLQLPNTLSKLLEKFGEITNVDISGKLNELKANVETIRQQFTDPDLTTFVCVCISEFLSLYETERLIQELISYDMDVNSIIVNQLLFAECKRCQARWKMQKKYLDQIDELYEDFHVVKMPLCAGEIRGLNNLTKFSQFLNKEYNPITDGKVIYELEDTVEPNLHSLITSTTHKWIFVGGKGGVGKTTSSCSIAIQMALSQPNKQFLLISTDPAHNLSDAFGEKFGKKDARKVTGMNNLSCMEGSIPGIDEALSFMEVMKHIKRQEQGEGETFDTVIFDTAPTGHTLRFLQLPNTLSKLLEKFGISGKLNELKANVETIRQQFTDPDLTTFVCVCISEFLSLYETERLIQELISYDMDVNSIIVNQLLFAECKRCQARWKMQKKYLDQIDELYEDFHVVKMPLCAGEIRGLNNLTKFSQFLNKEYNPITDGKVIYELEDTVEPNLHSLITSTTHKWIFVGGKGGVGKTTSSCSIAIQMALSQPNKQFLLISTDPAHNLSDAFGEKFGKDARKVTGMNNLSCMEIDPSAALGSIPGIDEALSFMEVMKHIKRQEQGEGETFDTVIFDTAPTGHTLRFLQLPNTLSKLLEKDISGKLNELKANVETIRQQFTDPDLTTFVCVCISEFLSLYETERLIQELISYDMDVNSIIVNQLLFAENDQEHNCKRCQARWKMQKKYLDQIDELYEDFHVVKMPLCAGEIRGLNNLTKFSQFLNKEYNPITDGKVIYELEDTEAEKRRLLRERRQKKFSNGGASSRLNKITTEAEKRRLLRERRQKKFSNGGASSRLNKIT

B-factor: mean 344.77, std 81.11, range [20.0, 762.47]

Nearest PDB structures (foldseek):
  3sjd-assembly1_A  TM=1.003E+00  e=2.401E-59  Saccharomyces cerevisiae S288C
  3sjd-assembly1_B  TM=9.991E-01  e=1.825E-55  Saccharomyces cerevisiae S288C
  3sjc-assembly1_A  TM=9.650E-01  e=1.574E-45  Saccharomyces cerevisiae S288C
  2woj-assembly2_A  TM=8.513E-01  e=1.274E-44  Saccharomyces cerevisiae
  4pwx-assembly1_A  TM=8.445E-01  e=2.669E-43  Saccharomyces cerevisiae S288C

GO terms:
  GO:0005085 guanyl-nucleotide exchange factor activity (F, IDA)
  GO:0034599 cellular response to oxidative stress (P, IDA)
  GO:0016887 ATP hydrolysis activity (F, IDA)
  GO:0044183 protein folding chaperone (F, IDA)
  GO:0006620 post-translational protein targeting to endoplasmic reticulum membrane (P, IDA)
  GO:0006890 retrograde vesicle-mediated transport, Golgi to endoplasmic reticulum (P, IDA)
  GO:0006890 retrograde vesicle-mediated transport, Golgi to endoplasmic reticulum (P, IGI)
  GO:0000750 pheromone-dependent signal transduction involved in conjugation with cellular fusion (P, IMP)
  GO:0005783 endoplasmic reticulum (C, HDA)
  GO:0005829 cytosol (C, HDA)
  GO:0009408 response to heat (P, IMP)
  GO:0010038 response to metal ion (P, IMP)
  GO:0071816 tail-anchored membrane protein insertion into ER membrane (P, IMP)
  GO:0006890 retrograde vesicle-mediated transport, Golgi to endoplasmic reticulum (P, IMP)
  GO:0043529 GET complex (C, IPI)
  GO:0016887 ATP hydrolysis activity (F, TAS)
  GO:0005829 cytosol (C, TAS)
  GO:0042802 identical protein binding (F, IPI)
  GO:0005515 protein binding (F, IPI)
  GO:0045048 protein insertion into ER membrane (P, IDA)

Radius of gyration: 35.71 Å; Cα contacts (8 Å, |Δi|>4): 1544; chains: 5; bounding box: 76×99×85 Å

Organism: Saccharomyces cerevisiae (strain ATCC 204508 / S288c) (NCBI:txid559292)

Solvent-accessible surface area: 45729 Å² total; per-residue (Å²): 173,49,87,48,5,2,90,44,11,9,54,17,108,63,4,109,58,0,35,0,1,10,54,47,41,4,23,16,32,35,8,0,2,2,9,0,1,8,2,0,69,58,26,66,140,78,28,1,2,3,9,1,69,6,83,6,52,7,0,6,10,6,9,59,38,130,5,26,139,80,35,88,80,5,86,68,39,97,2,4,4,0,0,2,62,113,119,79,87,2,45,92,28,3,83,62,29,25,82,33,45,117,25,24,114,138,26,32,151,74,92,54,58,84,27,33,8,16,2,24,2,18,15,48,70,6,41,65,12,81,17,15,65,7,20,88,100,13,68,154,82,45,100,123,71,24,120,146,88,165,160,87,109,36,38,136,32,80,108,20,91,43,36,11,88,76,28,37,98,73,16,48,41,50,32,42,3,3,5,1,0,0,4,24,1,40,66,46,6,30,64,8,4,8,102,18,2,51,48,0,55,70,6,95,9,19,13,8,1,6,8,4,27,76,0,38,39,25,188,51,148,52,25,91,44,65,30,147,26,11,96,124,19,10,47,72,8,46,102,92,18,102,10,6,9,19,0,83,9,10,50,16,7,4,34,34,42,29,32,102,40,0,42,100,36,0,60,7,3,43,98,63,18,48,55,158,74,23,17,181,52,8,90,74,10,15,154,157,46,77,50,5,1,92,50,14,9,53,19,107,64,17,102,39,0,12,0,2,11,47,46,42,5,22,14,33,33,8,0,1,2,9,0,1,9,2,0,68,57,28,66,138,76,29,2,1,4,20,13,86,8,90,16,78,9,1,5,16,10,8,63,37,134,5,26,169,78,33,88,80,5,86,68,41,99,1,4,4,1,10,25,114,117,70,89,3,45,90,44,2,85,64,13,19,82,43,46,117,49,25,114,138,25,31,151,74,92,54,60,82,26,32,7,17,2,24,2,14,7,52,60,5,33,54,26,116,3,20,82,16,21,94,79,21,65,151,77,56,143,183,160,94,153,86,52,170,37,95,104,38,121,49,31,10,88,80,8,61,86,45,5,40,50,25,81,43,4,5,6,1,0,0,5,23,2,40,60,46,7,51,76,5,4,51,95,20,14,102,37,10,105,51,10,94,21,25,19,35,1,8,8,4,26,78,0,40,41,22,186,48,146,54,19,90,40,61,31,137,24,10,95,122,19,12,47,79,8,49,125,121,17,120,60,34,17,19,0,84,9,10,49,18,10,7,43,34,50,30,32,104,37,1,41,99,38,0,61,7,3,43,101,64,20,48,56,160,73,23,20,180,52,9,99,73,9,16,170,173,51,89,49,5,1,90,42,13,10,54,18,107,63,7,107,48,0,22,0,2,10,102,48,86,4,22,15,33,32,9,0,2,1,9,0,1,9,3,0,68,58,26,68,140,76,29,2,2,4,7,1,45,12,80,73,62,23,0,6,86,14,10,62,38,132,6,26,91,80,32,87,78,5,87,69,40,100,1,4,4,1,0,2,11,56,37,70,65,55,166,113,118,78,76,1,50,92,29,6,76,34,22,21,40,18,49,119,20,23,115,138,26,30,153,75,94,54,59,86,26,32,8,17,2,25,1,16,15,80,109,5,37,66,16,90,10,15,84,20,21,94,79,25,66,148,90,86,160,211,132,133,84,42,136,34,94,106,46,119,50,35,12,87,82,8,56,85,29,3,37,48,49,31,46,3,2,3,1,0,0,4,24,2,61,118,124,7,27,75,36,4,4,106,20,4,53,45,0,52,47,5,84,19,19,17,10,2,10,8,5,28,77,0,53,36,4,119,89,48,167,162,109,39,74,159,203,34,68,61,129,30,148,61,10,94,125,21,11,47,66,8,45,111,57,9,109,11,15,9,18,0,82,8,14,89,20,53,54,123,32,81,29,32,101,39,1,42,100,38,0,61,8,3,43,99,63,29,46,33,143,72,23,19,181,53,20,117,72,8,42,169,118,146,56,86,118,65,108,107,55,22,90,84,14,94,122,115,37,69,92,47,8,23,22,26,36,36,100,86,68,130,119,145,57,85,120,49,104,110,45,23,90,78,14,103,122,115,50,94,105,47,24,27,80,59,47,46,102,179,70,134